Protein AF-A0A9P8BRZ4-F1 (afdb_monomer)

Solvent-accessible surface area (backbone atoms only — not comparable to full-atom values): 69762 Å² total; per-residue (Å²): 101,94,62,48,40,80,76,50,76,49,45,37,83,49,75,88,52,67,26,45,33,40,34,33,31,30,72,66,37,52,25,34,39,36,41,34,53,38,79,26,50,54,71,50,76,46,81,47,61,74,79,83,52,93,55,30,40,35,53,91,48,90,54,90,48,65,41,52,33,40,54,45,41,48,37,54,40,46,83,27,45,82,39,23,54,46,40,47,53,30,65,73,41,62,64,35,66,66,51,44,48,52,52,50,53,32,48,49,52,32,29,82,94,37,46,71,33,40,46,65,78,20,39,67,88,34,36,80,76,56,52,58,64,58,22,40,54,46,33,69,64,42,72,35,56,34,44,30,37,34,39,38,36,16,43,89,74,55,68,60,60,55,52,50,48,42,59,72,68,45,73,74,62,92,59,76,58,63,76,67,60,61,54,81,78,55,60,64,84,57,39,70,80,58,9,54,54,71,76,47,97,53,59,65,48,76,45,81,45,75,30,54,28,67,57,63,55,43,25,34,42,38,36,38,31,80,38,68,46,61,84,46,52,68,61,51,54,51,48,56,47,51,45,48,54,38,39,70,43,72,72,13,59,51,24,42,75,31,37,69,38,101,75,53,58,21,69,44,65,49,74,49,75,48,82,37,70,67,12,34,36,37,42,38,34,37,56,24,54,51,61,74,79,74,83,72,75,90,77,85,86,81,85,89,81,91,82,81,91,78,88,83,84,86,83,83,83,88,84,84,84,89,81,91,81,90,85,85,89,85,85,90,80,86,90,79,91,80,84,87,84,89,86,86,90,85,89,84,90,86,87,90,83,90,74,86,76,87,85,78,67,76,78,67,70,75,76,66,51,58,82,43,89,64,52,50,56,50,56,55,49,46,58,51,49,51,36,49,75,67,50,67,94,55,86,63,50,63,55,51,48,50,52,42,51,55,51,52,53,53,47,44,43,48,74,38,49,67,57,40,54,44,65,58,36,50,54,25,50,51,47,22,65,70,24,57,84,40,87,90,53,71,46,52,78,53,66,63,45,48,48,63,61,49,50,60,52,58,70,71,57,55,76,64,56,59,25,52,49,46,36,65,62,66,65,70,46,52,36,39,38,41,39,40,40,43,30,61,60,48,51,54,50,53,52,49,51,55,54,47,54,31,50,55,41,38,62,73,44,35,74,70,43,20,52,50,28,34,48,52,51,53,52,18,56,60,69,63,54,84,71,78,46,71,69,59,60,71,66,54,78,77,77,72,60,68,84,74,53,56,60,55,64,70,48,78,51,78,46,69,50,48,80,94,69,69,55,46,72,44,33,47,48,37,38,36,42,34,32,25,78,38,68,40,27,34,43,35,42,37,32,51,43,48,44,60,57,81,89,48,44,62,49,48,46,58,46,40,63,39,46,69,56,30,24,30,51,45,84,39,67,59,65,72,98,82,50,54,42,38,40,67,48,78,35,49,31,53,56,34,37,50,51,49,58,74,50,33,79,46,71,48,51,21,46,9,48,53,83,44,73,43,49,47,70,38,61,49,50,25,38,31,44,33,38,27,17,50,61,92,39,50,66,59,41,51,49,50,57,51,44,39,63,71,33,48,46,86,49,72,66,58,52,43,47,52,39,50,52,54,48,52,51,52,53,52,40,60,44,39,61,67,53,40,48,52,54,51,48,51,60,71,59,53,67,58,86,92,42,71,68,44,25,60,52,49,62,70,49,90,72,78,86,74,77,91,71,66,84,90,72,74,80,64,95,62,79,75,54,61,43,49,64,22,33,20,52,52,32,36,49,68,49,36,56,45,53,44,49,38,57,75,67,67,40,95,56,45,68,54,54,50,50,43,54,51,49,50,48,54,56,59,63,34,23,33,63,53,34,34,53,39,2,51,74,70,74,35,60,70,53,57,15,32,36,40,37,37,32,33,69,72,51,66,79,84,45,58,65,66,60,50,51,52,53,50,48,54,52,54,51,50,52,47,35,70,69,71,70,56,71,84,75,69,86,78,57,82,85,72,78,83,87,84,82,94,85,82,85,88,81,81,80,87,82,80,72,87,71,75,48,52,46,68,61,54,49,49,55,50,54,74,70,50,81,74,90,73,95,70,96,65,86,77,74,96,79,78,84,88,86,74,62,84,57,66,58,58,78,78,70,48,71,62,80,74,72,85,79,80,64,80,74,86,47,23,40,32,32,64,33,69,53,36,90,44,23,33,38,40,39,35,35,68,35,85,57,82,62,47,58,96,76,47,48,72,68,48,51,34,46,33,40,23,46,54,39,51,28,36,40,36,32,34,89,83,17,57,46,28,51,58,19,38,70,65,63,22,20,74,40,59,41,43,48,73,43,72,65,60,17,27,31,36,42,38,38,38,55,14,79,33,62,63,61,31,49,49,42,50,54,49,50,65,52,37,50,78,80,39,35,55,85,62,65,55,37,69,66,52,47,52,52,24,50,43,50,55,42,48,52,66,40,56,47,35,43,28,47,66,35,39,55,50,50,53,47,56,38,34,43,45,37,41,83,45,70,68,65,51,51,55,55,61,59,37,57,83,64,52,46,73,66,48,38,55,51,38,37,68,72,43,58,54,53,76,76,49,41,78,73,68,44,38,35,44,36,41,31,28,69,80,69,64,74,61,54,52,62,54,42,41,79,52,51,41,60,58,43,79,46,52,79,76,30,64,28,48,61,76,86,78,65,80,72,75,82,88,77,79,85,80,78,87,78,89,82,82,90,81,80,85,88,84,85,84,90,87,81,88,80,88,84,89,133

Foldseek 3Di:
DVQKDWPDWFFFDFLPDTWIWTWIAGNQQRFIEIETAAFFLDKDKDKDFDAFDLAQQQQPDDDDDQLLCPAAQWFQALLLAIDHVLLVVQLAPCQPQVNVQCLVQQCQFWPSLGRSNYNNSGHNVNNVVDGPVSNVVRCVQGVRSSRIYMYMYYHPDDVVVVVVVCVVVCVVPPGDRDRHACVVVPPPVCTNVPTNQNVDPDLEAEDEDAGAFQDQFFWKKKKKFFDDFLVPVLLVLLVVLLQCQQFVFCLHLCNVLAAQDLDHQFLHWDWDWANDRRIMIMIMTTGGGFDDQPPDDDDDDDDDDDDDDDDDDYDDDDDDDDDDDDDDDDDDDDDDDDDDDDDDDDDDDDDDDDDDPPDDPPVVVPRDGCPPPCNVVVSVLVSLVCCLVPNDPDQCLSVLSLVLSVLLLQVVCFVDVPVSLVVQFNSLSVCQSNCCPPPVDHRDGPPCSCVVVSSVVSSPDHSNVSSVSSCVTPNPHRMYMYIYGYDNCVLVVSVVVSVVSSVVSCVVCDNVNSVVSNVSSVVSLVVPQPPPDVVNVVPDDFQDQLLPRRFFDKDKDKDFDDDVNPDQQFLAGMEIEMATSGQKKKKKWWGFQLLPDLVLLLCLLVLQVDLQQAKFFDWDAPDDPPGFKIFTDIGGSSRSRSLCSSFFSDWAWPQEPDRDSAAHLFDSRITMTMTMGGLVRLLVRLLSSVRSLQGGADDLSSSLSVLVSVLVVLVVLQLDQVSLQVLVVLLQFADDDVQCPFFLQSVPPDDDDDDDDDPVPPPDPDAHPSNSVSRHSLASNVVSVVSNVCSVVVHPCSVVSSVSSVVVSVSRGGGLVSQQVSSVVVVGDRFGMYMYMYYHPPSVVVPNSVVSSVVSSLLSVLVSCVPVVPDPPPPPDVVDDDDDDDDDDDDDDPDDDTDIDTNVSSVVSVVVSDPDDDDDPDDPDPPPDDDDQPHRFADDAADGPFDPPPDDRQFEAEAADQSDDFKKKKKKFAAAQQDQPVPDDLLSLLLNLLLQLVQLQQAPCSHQLCCQCVSVVQAVHWGWDASNRNRMIMTIGHRGPHVLSSVVSVVVLLVCCVPPVCPHRNPPVNSSVSLSVVSVVSRVCRSRSVSVSVLVVVCSSNHHPDPVSSSVSSVSNVVHDPVSNVVSSVVIVCVQQQSDTGMHMYMYGHHPDPPVSQVSCVVSVHRHDYDYSSSSRGDPPDDPDPDDDDPDDDDDDDDDDDDDDDDDDDDDDDD

Organism: NCBI:txid64524

Structure (mmCIF, N/CA/C/O backbone):
data_AF-A0A9P8BRZ4-F1
#
_entry.id   AF-A0A9P8BRZ4-F1
#
loop_
_atom_site.group_PDB
_atom_site.id
_atom_site.type_symbol
_atom_site.label_atom_id
_atom_site.label_alt_id
_atom_site.label_comp_id
_atom_site.label_asym_id
_atom_site.label_entity_id
_atom_site.label_seq_id
_atom_site.pdbx_PDB_ins_code
_atom_site.Cartn_x
_atom_site.Cartn_y
_atom_site.Cartn_z
_atom_site.occupancy
_atom_site.B_iso_or_equiv
_atom_site.auth_seq_id
_atom_site.auth_comp_id
_atom_site.auth_asym_id
_atom_site.auth_atom_id
_atom_site.pdbx_PDB_model_num
ATOM 1 N N . MET A 1 1 ? 40.846 6.657 0.563 1.00 65.81 1 MET A N 1
ATOM 2 C CA . MET A 1 1 ? 40.465 8.094 0.605 1.00 65.81 1 MET A CA 1
ATOM 3 C C . MET A 1 1 ? 41.094 8.959 -0.492 1.00 65.81 1 MET A C 1
ATOM 5 O O . MET A 1 1 ? 40.355 9.708 -1.109 1.00 65.81 1 MET A O 1
ATOM 9 N N . ASP A 1 2 ? 42.392 8.859 -0.815 1.00 78.62 2 ASP A N 1
ATOM 10 C CA . ASP A 1 2 ? 43.048 9.766 -1.793 1.00 78.62 2 ASP A CA 1
ATOM 11 C C . ASP A 1 2 ? 42.417 9.793 -3.203 1.00 78.62 2 ASP A C 1
ATOM 13 O O . ASP A 1 2 ? 42.482 10.805 -3.905 1.00 78.62 2 ASP A O 1
ATOM 17 N N . HIS A 1 3 ? 41.753 8.705 -3.605 1.00 84.00 3 HIS A N 1
ATOM 18 C CA . HIS A 1 3 ? 41.051 8.573 -4.887 1.00 84.00 3 HIS A CA 1
ATOM 19 C C . HIS A 1 3 ? 39.671 9.246 -4.929 1.00 84.00 3 HIS A C 1
ATOM 21 O O . HIS A 1 3 ? 39.095 9.377 -6.008 1.00 84.00 3 HIS A O 1
ATOM 27 N N . PHE A 1 4 ? 39.147 9.693 -3.787 1.00 89.94 4 PHE A N 1
ATOM 28 C CA . PHE A 1 4 ? 37.815 10.275 -3.657 1.00 89.94 4 PHE A CA 1
ATOM 29 C C . PHE A 1 4 ? 37.911 11.727 -3.165 1.00 89.94 4 PHE A C 1
ATOM 31 O O . PHE A 1 4 ? 38.848 12.122 -2.466 1.00 89.94 4 PHE A O 1
ATOM 38 N N . LEU A 1 5 ? 36.965 12.553 -3.596 1.00 92.31 5 LEU A N 1
ATOM 39 C CA . LEU A 1 5 ? 36.803 13.944 -3.191 1.00 92.31 5 LEU A CA 1
ATOM 40 C C . LEU A 1 5 ? 35.435 14.086 -2.530 1.00 92.31 5 LEU A C 1
ATOM 42 O O . LEU A 1 5 ? 34.438 13.765 -3.163 1.00 92.31 5 LEU A O 1
ATOM 46 N N . LEU A 1 6 ? 35.390 14.581 -1.297 1.00 92.38 6 LEU A N 1
ATOM 47 C CA . LEU A 1 6 ? 34.142 15.021 -0.678 1.00 92.38 6 LEU A CA 1
ATOM 48 C C . LEU A 1 6 ? 33.661 16.294 -1.400 1.00 92.38 6 LEU A C 1
ATOM 50 O O . LEU A 1 6 ? 34.375 17.298 -1.391 1.00 92.38 6 LEU A O 1
ATOM 54 N N . GLU A 1 7 ? 32.512 16.228 -2.075 1.00 88.81 7 GLU A N 1
ATOM 55 C CA . GLU A 1 7 ? 31.910 17.348 -2.817 1.00 88.81 7 GLU A CA 1
ATOM 56 C C . GLU A 1 7 ? 30.991 18.190 -1.927 1.00 88.81 7 GLU A C 1
ATOM 58 O O . GLU A 1 7 ? 31.054 19.419 -1.974 1.00 88.81 7 GLU A O 1
ATOM 63 N N . SER A 1 8 ? 30.160 17.543 -1.105 1.00 88.88 8 SER A N 1
ATOM 64 C CA . SER A 1 8 ? 29.234 18.218 -0.195 1.00 88.88 8 SER A CA 1
ATOM 65 C C . SER A 1 8 ? 28.902 17.367 1.028 1.00 88.88 8 SER A C 1
ATOM 67 O O . SER A 1 8 ? 28.946 16.136 0.991 1.00 88.88 8 SER A O 1
ATOM 69 N N . GLU A 1 9 ? 28.536 18.054 2.108 1.00 90.50 9 GLU A N 1
ATOM 70 C CA . GLU A 1 9 ? 27.882 17.477 3.278 1.00 90.50 9 GLU A CA 1
ATOM 71 C C . GLU A 1 9 ? 26.636 18.307 3.571 1.00 90.50 9 GLU A C 1
ATOM 73 O O . GLU A 1 9 ? 26.709 19.533 3.695 1.00 90.50 9 GLU A O 1
ATOM 78 N N . VAL A 1 10 ? 25.492 17.640 3.656 1.00 89.50 10 VAL A N 1
ATOM 79 C CA . VAL A 1 10 ? 24.223 18.243 4.066 1.00 89.50 10 VAL A CA 1
ATOM 80 C C . VAL A 1 10 ? 23.585 17.373 5.140 1.00 89.50 10 VAL A C 1
ATOM 82 O O . VAL A 1 10 ? 24.102 16.319 5.513 1.00 89.50 10 VAL A O 1
ATOM 85 N N . SER A 1 11 ? 22.462 17.812 5.690 1.00 86.56 11 SER A N 1
ATOM 86 C CA . SER A 1 11 ? 21.693 16.988 6.615 1.00 86.56 11 SER A CA 1
ATOM 87 C C . SER A 1 11 ? 20.232 17.027 6.228 1.00 86.56 11 SER A C 1
ATOM 89 O O . SER A 1 11 ? 19.652 18.101 6.092 1.00 86.56 11 SER A O 1
ATOM 91 N N . LEU A 1 12 ? 19.656 15.847 6.040 1.00 83.88 12 LEU A N 1
ATOM 92 C CA . LEU A 1 12 ? 18.218 15.690 5.944 1.00 83.88 12 LEU A CA 1
ATOM 93 C C . LEU A 1 12 ? 17.614 15.749 7.353 1.00 83.88 12 LEU A C 1
ATOM 95 O O . LEU A 1 12 ? 18.320 15.566 8.350 1.00 83.88 12 LEU A O 1
ATOM 99 N N . PRO A 1 13 ? 16.313 16.010 7.478 1.00 79.19 13 PRO A N 1
ATOM 100 C CA . PRO A 1 13 ? 15.660 15.951 8.774 1.00 79.19 13 PRO A CA 1
ATOM 101 C C . PRO A 1 13 ? 15.626 14.532 9.363 1.00 79.19 13 PRO A C 1
ATOM 103 O O . PRO A 1 13 ? 15.656 13.547 8.629 1.00 79.19 13 PRO A O 1
ATOM 106 N N . GLY A 1 14 ? 15.545 14.428 10.692 1.00 72.44 14 GLY A N 1
ATOM 107 C CA . GLY A 1 14 ? 15.430 13.152 11.405 1.00 72.44 14 GLY A CA 1
ATOM 108 C C . GLY A 1 14 ? 14.768 13.304 12.788 1.00 72.44 14 GLY A C 1
ATOM 109 O O . GLY A 1 14 ? 14.652 14.434 13.273 1.00 72.44 14 GLY A O 1
ATOM 110 N N . PRO A 1 15 ? 14.308 12.195 13.410 1.00 64.81 15 PRO A N 1
ATOM 111 C CA . PRO A 1 15 ? 13.431 12.193 14.598 1.00 64.81 15 PRO A CA 1
ATOM 112 C C . PRO A 1 15 ? 14.058 12.780 15.847 1.00 64.81 15 PRO A C 1
ATOM 114 O O . PRO A 1 15 ? 13.430 13.541 16.580 1.00 64.81 15 PRO A O 1
ATOM 117 N N . SER A 1 16 ? 15.317 12.442 16.084 1.00 65.69 16 SER A N 1
ATOM 118 C CA . SER A 1 16 ? 16.066 12.900 17.252 1.00 65.69 16 SER A CA 1
ATOM 119 C C . SER A 1 16 ? 17.311 13.698 16.867 1.00 65.69 16 SER A C 1
ATOM 121 O O . SER A 1 16 ? 17.718 14.587 17.614 1.00 65.69 16 SER A O 1
ATOM 123 N N . LEU A 1 17 ? 17.893 13.436 15.693 1.00 75.31 17 LEU A N 1
ATOM 124 C CA . LEU A 1 17 ? 19.031 14.165 15.134 1.00 75.31 17 LEU A CA 1
ATOM 125 C C . LEU A 1 17 ? 18.851 14.333 13.618 1.00 75.31 17 LEU A C 1
ATOM 127 O O . LEU A 1 17 ? 18.239 13.465 12.996 1.00 75.31 17 LEU A O 1
ATOM 131 N N . PRO A 1 18 ? 19.398 15.405 13.012 1.00 83.00 18 PRO A N 1
ATOM 132 C CA . PRO A 1 18 ? 19.498 15.505 11.560 1.00 83.00 18 PRO A CA 1
ATOM 133 C C . PRO A 1 18 ? 20.245 14.297 10.989 1.00 83.00 18 PRO A C 1
ATOM 135 O O . PRO A 1 18 ? 21.253 13.881 11.557 1.00 83.00 18 PRO A O 1
ATOM 138 N N . THR A 1 19 ? 19.761 13.774 9.867 1.00 86.81 19 THR A N 1
ATOM 139 C CA . THR A 1 19 ? 20.302 12.630 9.126 1.00 86.81 19 THR A CA 1
ATOM 140 C C . THR A 1 19 ? 21.436 13.107 8.211 1.00 86.81 19 THR A C 1
ATOM 142 O O . THR A 1 19 ? 21.164 13.778 7.211 1.00 86.81 19 THR A O 1
ATOM 145 N N . PRO A 1 20 ? 22.713 12.808 8.511 1.00 89.88 20 PRO A N 1
ATOM 146 C CA . PRO A 1 20 ? 23.838 13.265 7.699 1.00 89.88 20 PRO A CA 1
ATOM 147 C C . PRO A 1 20 ? 23.829 12.651 6.297 1.00 89.88 20 PRO A C 1
ATOM 149 O O . PRO A 1 20 ? 23.611 11.446 6.145 1.00 89.88 20 PRO A O 1
ATOM 152 N N . VAL A 1 21 ? 24.135 13.477 5.293 1.00 91.50 21 VAL A N 1
ATOM 153 C CA . VAL A 1 21 ? 24.346 13.068 3.902 1.00 91.50 21 VAL A CA 1
ATOM 154 C C . VAL A 1 21 ? 25.702 13.572 3.426 1.00 91.50 21 VAL A C 1
ATOM 156 O O . VAL A 1 21 ? 25.951 14.776 3.444 1.00 91.50 21 VAL A O 1
ATOM 159 N N . ALA A 1 22 ? 26.561 12.666 2.965 1.00 93.00 22 ALA A N 1
ATOM 160 C CA . ALA A 1 22 ? 27.884 12.997 2.439 1.00 93.00 22 ALA A CA 1
ATOM 161 C C . ALA A 1 22 ? 28.029 12.527 0.988 1.00 93.00 22 ALA A C 1
ATOM 163 O O . ALA A 1 22 ? 27.818 11.352 0.684 1.00 93.00 22 ALA A O 1
ATOM 164 N N . VAL A 1 23 ? 28.412 13.439 0.094 1.00 93.31 23 VAL A N 1
ATOM 165 C CA . VAL A 1 23 ? 28.577 13.166 -1.339 1.00 93.31 23 VAL A CA 1
ATOM 166 C C . VAL A 1 23 ? 30.058 13.118 -1.680 1.00 93.31 23 VAL A C 1
ATOM 168 O O . VAL A 1 23 ? 30.782 14.099 -1.518 1.00 93.31 23 VAL A O 1
ATOM 171 N N . TYR A 1 24 ? 30.512 11.983 -2.198 1.00 93.62 24 TYR A N 1
ATOM 172 C CA . TYR A 1 24 ? 31.879 11.771 -2.652 1.00 93.62 24 TYR A CA 1
ATOM 173 C C . TYR A 1 24 ? 31.921 11.537 -4.156 1.00 93.62 24 TYR A C 1
ATOM 175 O O . TYR A 1 24 ? 31.131 10.772 -4.702 1.00 93.62 24 TYR A O 1
ATOM 183 N N . LYS A 1 25 ? 32.921 12.114 -4.815 1.00 91.81 25 LYS A N 1
ATOM 184 C CA . LYS A 1 25 ? 33.229 11.897 -6.226 1.00 91.81 25 LYS A CA 1
ATOM 185 C C . LYS A 1 25 ? 34.560 11.188 -6.387 1.00 91.81 25 LYS A C 1
ATOM 187 O O . LYS A 1 25 ? 35.585 11.621 -5.856 1.00 91.81 25 LYS A O 1
ATOM 192 N N . HIS A 1 26 ? 34.570 10.116 -7.164 1.00 90.75 26 HIS A N 1
ATOM 193 C CA . HIS A 1 26 ? 35.799 9.448 -7.557 1.00 90.75 26 HIS A CA 1
ATOM 194 C C . HIS A 1 26 ? 36.576 10.313 -8.559 1.00 90.75 26 HIS A C 1
ATOM 196 O O . HIS A 1 26 ? 36.049 10.727 -9.591 1.00 90.75 26 HIS A O 1
ATOM 202 N N . ARG A 1 27 ? 37.855 10.582 -8.281 1.00 88.06 27 ARG A N 1
ATOM 203 C CA . ARG A 1 27 ? 38.659 11.562 -9.033 1.00 88.06 27 ARG A CA 1
ATOM 204 C C . ARG A 1 27 ? 38.904 11.180 -10.490 1.00 88.06 27 ARG A C 1
ATOM 206 O O . ARG A 1 27 ? 39.008 12.069 -11.325 1.00 88.06 27 ARG A O 1
ATOM 213 N N . ALA A 1 28 ? 39.047 9.887 -10.785 1.00 85.88 28 ALA A N 1
ATOM 214 C CA . ALA A 1 28 ? 39.414 9.426 -12.126 1.00 85.88 28 ALA A CA 1
ATOM 215 C C . ALA A 1 28 ? 38.198 9.167 -13.024 1.00 85.88 28 ALA A C 1
ATOM 217 O O . ALA A 1 28 ? 38.240 9.472 -14.210 1.00 85.88 28 ALA A O 1
ATOM 218 N N . THR A 1 29 ? 37.122 8.609 -12.464 1.00 87.25 29 THR A N 1
ATOM 219 C CA . THR A 1 29 ? 35.930 8.213 -13.235 1.00 87.25 29 THR A CA 1
ATOM 220 C C . THR A 1 29 ? 34.773 9.190 -13.091 1.00 87.25 29 THR A C 1
ATOM 222 O O . THR A 1 29 ? 33.777 9.025 -13.774 1.00 87.25 29 THR A O 1
ATOM 225 N N . SER A 1 30 ? 34.861 10.183 -12.200 1.00 88.12 30 SER A N 1
ATOM 226 C CA . SER A 1 30 ? 33.757 11.089 -11.842 1.00 88.12 30 SER A CA 1
ATOM 227 C C . SER A 1 30 ? 32.503 10.418 -11.260 1.00 88.12 30 SER A C 1
ATOM 229 O O . SER A 1 30 ? 31.521 11.113 -11.024 1.00 88.12 30 SER A O 1
ATOM 231 N N . MET A 1 31 ? 32.545 9.113 -10.977 1.00 90.19 31 MET A N 1
ATOM 232 C CA . MET A 1 31 ? 31.457 8.368 -10.335 1.00 90.19 31 MET A CA 1
ATOM 233 C C . MET A 1 31 ? 31.173 8.898 -8.930 1.00 90.19 31 MET A C 1
ATOM 235 O O . MET A 1 31 ? 32.116 9.220 -8.198 1.00 90.19 31 MET A O 1
ATOM 239 N N . ARG A 1 32 ? 29.895 8.966 -8.546 1.00 92.06 32 ARG A N 1
ATOM 240 C CA . ARG A 1 32 ? 29.471 9.538 -7.262 1.00 92.06 32 ARG A CA 1
ATOM 241 C C . ARG A 1 32 ? 28.953 8.494 -6.286 1.00 92.06 32 ARG A C 1
ATOM 243 O O . ARG A 1 32 ? 28.316 7.520 -6.674 1.00 92.06 32 ARG A O 1
ATOM 250 N N . PHE A 1 33 ? 29.214 8.743 -5.010 1.00 94.00 33 PHE A N 1
ATOM 251 C CA . PHE A 1 33 ? 28.746 7.960 -3.875 1.00 94.00 33 PHE A CA 1
ATOM 252 C C . PHE A 1 33 ? 28.093 8.905 -2.872 1.00 94.00 33 PHE A C 1
ATOM 254 O O . PHE A 1 33 ? 28.730 9.856 -2.426 1.00 94.00 33 PHE A O 1
ATOM 261 N N . VAL A 1 34 ? 26.840 8.651 -2.524 1.00 94.50 34 VAL A N 1
ATOM 262 C CA . VAL A 1 34 ? 26.075 9.424 -1.545 1.00 94.50 34 VAL A CA 1
ATOM 263 C C . VAL A 1 34 ? 25.851 8.534 -0.333 1.00 94.50 34 VAL A C 1
ATOM 265 O O . VAL A 1 34 ? 25.207 7.501 -0.453 1.00 94.50 34 VAL A O 1
ATOM 268 N N . PHE A 1 35 ? 26.388 8.906 0.823 1.00 94.50 35 PHE A N 1
ATOM 269 C CA . PHE A 1 35 ? 26.202 8.164 2.069 1.00 94.50 35 PHE A CA 1
ATOM 270 C C . PHE A 1 35 ? 25.146 8.847 2.923 1.00 94.50 35 PHE A C 1
ATOM 272 O O . PHE A 1 35 ? 25.291 10.033 3.210 1.00 94.50 35 PHE A O 1
ATOM 279 N N . VAL A 1 36 ? 24.124 8.103 3.342 1.00 93.25 36 VAL A N 1
ATOM 280 C CA . VAL A 1 36 ? 23.025 8.582 4.191 1.00 93.25 36 VAL A CA 1
ATOM 281 C C . VAL A 1 36 ? 23.010 7.777 5.489 1.00 93.25 36 VAL A C 1
ATOM 283 O O . VAL A 1 36 ? 22.854 6.558 5.471 1.00 93.25 36 VAL A O 1
ATOM 286 N N . SER A 1 37 ? 23.185 8.438 6.630 1.00 90.50 37 SER A N 1
ATOM 287 C CA . SER A 1 37 ? 23.277 7.747 7.925 1.00 90.50 37 SER A CA 1
ATOM 288 C C . SER A 1 37 ? 21.896 7.551 8.560 1.00 90.50 37 SER A C 1
ATOM 290 O O . SER A 1 37 ? 21.427 8.420 9.294 1.00 90.50 37 SER A O 1
ATOM 292 N N . ILE A 1 38 ? 21.272 6.398 8.308 1.00 89.50 38 ILE A N 1
ATOM 293 C CA . ILE A 1 38 ? 19.928 6.038 8.790 1.00 89.50 38 ILE A CA 1
ATOM 294 C C . ILE A 1 38 ? 20.039 5.032 9.945 1.00 89.50 38 ILE A C 1
ATOM 296 O O . ILE A 1 38 ? 20.578 3.951 9.730 1.00 89.50 38 ILE A O 1
ATOM 300 N N . PRO A 1 39 ? 19.542 5.338 11.158 1.00 84.38 39 PRO A N 1
ATOM 301 C CA . PRO A 1 39 ? 19.591 4.401 12.280 1.00 84.38 39 PRO A CA 1
ATOM 302 C C . PRO A 1 39 ? 18.764 3.135 12.034 1.00 84.38 39 PRO A C 1
ATOM 304 O O . PRO A 1 39 ? 17.638 3.222 11.550 1.00 84.38 39 PRO A O 1
ATOM 307 N N . GLY A 1 40 ? 19.265 1.978 12.475 1.00 85.19 40 GLY A N 1
ATOM 308 C CA . GLY A 1 40 ? 18.511 0.722 12.456 1.00 85.19 40 GLY A CA 1
ATOM 309 C C . GLY A 1 40 ? 19.245 -0.459 11.806 1.00 85.19 40 GLY A C 1
ATOM 310 O O . GLY A 1 40 ? 20.421 -0.364 11.459 1.00 85.19 40 GLY A O 1
ATOM 311 N N . PRO A 1 41 ? 18.560 -1.608 11.669 1.00 84.75 41 PRO A N 1
ATOM 312 C CA . PRO A 1 41 ? 19.133 -2.840 11.124 1.00 84.75 41 PRO A CA 1
ATOM 313 C C . PRO A 1 41 ? 19.368 -2.807 9.610 1.00 84.75 41 PRO A C 1
ATOM 315 O O . PRO A 1 41 ? 20.050 -3.687 9.081 1.00 84.75 41 PRO A O 1
ATOM 318 N N . GLN A 1 42 ? 18.732 -1.875 8.900 1.00 87.94 42 GLN A N 1
ATOM 319 C CA . GLN A 1 42 ? 18.679 -1.866 7.447 1.00 87.94 42 GLN A CA 1
ATOM 320 C C . GLN A 1 42 ? 19.857 -1.097 6.852 1.00 87.94 42 GLN A C 1
ATOM 322 O O . GLN A 1 42 ? 20.238 -0.023 7.312 1.00 87.94 42 GLN A O 1
ATOM 327 N N . ALA A 1 43 ? 20.419 -1.662 5.789 1.00 88.75 43 ALA A N 1
ATOM 328 C CA . ALA A 1 43 ? 21.333 -0.969 4.905 1.00 88.75 43 ALA A CA 1
ATOM 329 C C . ALA A 1 43 ? 20.882 -1.204 3.462 1.00 88.75 43 ALA A C 1
ATOM 331 O O . ALA A 1 43 ? 20.563 -2.333 3.086 1.00 88.75 43 ALA A O 1
ATOM 332 N N . THR A 1 44 ? 20.853 -0.146 2.661 1.00 91.50 44 THR A N 1
ATOM 333 C CA . THR A 1 44 ? 20.482 -0.179 1.247 1.00 91.50 44 THR A CA 1
ATOM 334 C C . THR A 1 44 ? 21.601 0.416 0.403 1.00 91.50 44 THR A C 1
ATOM 336 O O . THR A 1 44 ? 22.335 1.305 0.839 1.00 91.50 44 THR A O 1
ATOM 339 N N . ALA A 1 45 ? 21.749 -0.100 -0.814 1.00 92.50 45 ALA A N 1
ATOM 340 C CA . ALA A 1 45 ? 22.611 0.470 -1.834 1.00 92.50 45 ALA A CA 1
ATOM 341 C C . ALA A 1 45 ? 21.813 0.560 -3.136 1.00 92.50 45 ALA A C 1
ATOM 343 O O . ALA A 1 45 ? 21.416 -0.464 -3.688 1.00 92.50 45 ALA A O 1
ATOM 344 N N . THR A 1 46 ? 21.593 1.777 -3.620 1.00 94.00 46 THR A N 1
ATOM 345 C CA . THR A 1 46 ? 20.805 2.059 -4.821 1.00 94.00 46 THR A CA 1
ATOM 346 C C . THR A 1 46 ? 21.718 2.653 -5.882 1.00 94.00 46 THR A C 1
ATOM 348 O O . THR A 1 46 ? 22.350 3.686 -5.657 1.00 94.00 46 THR A O 1
ATOM 351 N N . ILE A 1 47 ? 21.806 2.000 -7.042 1.00 92.62 47 ILE A N 1
ATOM 352 C CA . ILE A 1 47 ? 22.561 2.501 -8.194 1.00 92.62 47 ILE A CA 1
ATOM 353 C C . ILE A 1 47 ? 21.596 3.270 -9.090 1.00 92.62 47 ILE A C 1
ATOM 355 O O . ILE A 1 47 ? 20.650 2.701 -9.624 1.00 92.62 47 ILE A O 1
ATOM 359 N N . ILE A 1 48 ? 21.850 4.562 -9.260 1.00 93.50 48 ILE A N 1
ATOM 360 C CA . ILE A 1 48 ? 21.027 5.465 -10.059 1.00 93.50 48 ILE A CA 1
ATOM 361 C C . ILE A 1 48 ? 21.806 5.831 -11.318 1.00 93.50 48 ILE A C 1
ATOM 363 O O . ILE A 1 48 ? 22.922 6.358 -11.242 1.00 93.50 48 ILE A O 1
ATOM 367 N N . VAL A 1 49 ? 21.201 5.551 -12.472 1.00 92.44 49 VAL A N 1
ATOM 368 C CA . VAL A 1 49 ? 21.754 5.842 -13.799 1.00 92.44 49 VAL A CA 1
ATOM 369 C C . VAL A 1 49 ? 20.719 6.645 -14.585 1.00 92.44 49 VAL A C 1
ATOM 371 O O . VAL A 1 49 ? 19.668 6.105 -14.923 1.00 92.44 49 VAL A O 1
ATOM 374 N N . PRO A 1 50 ? 20.973 7.928 -14.882 1.00 90.88 50 PRO A N 1
ATOM 375 C CA . PRO A 1 50 ? 20.136 8.703 -15.785 1.00 90.88 50 PRO A CA 1
ATOM 376 C C . PRO A 1 50 ? 20.228 8.136 -17.205 1.00 90.88 50 PRO A C 1
ATOM 378 O O . PRO A 1 50 ? 21.316 8.028 -17.776 1.00 90.88 50 PRO A O 1
ATOM 381 N N . THR A 1 51 ? 19.087 7.783 -17.786 1.00 91.44 51 THR A N 1
ATOM 382 C CA . THR A 1 51 ? 18.993 7.181 -19.118 1.00 91.44 51 THR A CA 1
ATOM 383 C C . THR A 1 51 ? 17.984 7.935 -19.987 1.00 91.44 51 THR A C 1
ATOM 385 O O . THR A 1 51 ? 17.103 8.632 -19.483 1.00 91.44 51 THR A O 1
ATOM 388 N N . VAL A 1 52 ? 18.140 7.840 -21.310 1.00 90.75 52 VAL A N 1
ATOM 389 C CA . VAL A 1 52 ? 17.252 8.474 -22.300 1.00 90.75 52 VAL A CA 1
ATOM 390 C C . VAL A 1 52 ? 16.768 7.405 -23.269 1.00 90.75 52 VAL A C 1
ATOM 392 O O . VAL A 1 52 ? 17.572 6.607 -23.755 1.00 90.75 52 VAL A O 1
ATOM 395 N N . VAL A 1 53 ? 15.477 7.397 -23.592 1.00 91.00 53 VAL A N 1
ATOM 396 C CA . VAL A 1 53 ? 14.897 6.533 -24.629 1.00 91.00 53 VAL A CA 1
ATOM 397 C C . VAL A 1 53 ? 14.445 7.360 -25.834 1.00 91.00 53 VAL A C 1
ATOM 399 O O . VAL A 1 53 ? 14.019 8.505 -25.698 1.00 91.00 53 VAL A O 1
ATOM 402 N N . LYS A 1 54 ? 14.586 6.788 -27.036 1.00 91.50 54 LYS A N 1
ATOM 403 C CA . LYS A 1 54 ? 14.226 7.427 -28.321 1.00 91.50 54 LYS A CA 1
ATOM 404 C C . LYS A 1 54 ? 13.125 6.670 -29.071 1.00 91.50 54 LYS A C 1
ATOM 406 O O . LYS A 1 54 ? 12.739 7.069 -30.161 1.00 91.50 54 LYS A O 1
ATOM 411 N N . ASP A 1 55 ? 12.669 5.562 -28.502 1.00 92.62 55 ASP A N 1
ATOM 412 C CA . ASP A 1 55 ? 11.604 4.708 -29.006 1.00 92.62 55 ASP A CA 1
ATOM 413 C C . ASP A 1 55 ? 11.014 3.899 -27.837 1.00 92.62 55 ASP A C 1
ATOM 415 O O . ASP A 1 55 ? 11.453 4.026 -26.692 1.00 92.62 55 ASP A O 1
ATOM 419 N N . SER A 1 56 ? 9.996 3.084 -28.117 1.00 94.44 56 SER A N 1
ATOM 420 C CA . SER A 1 56 ? 9.334 2.229 -27.125 1.00 94.44 56 SER A CA 1
ATOM 421 C C . SER A 1 56 ? 9.721 0.756 -27.268 1.00 94.44 56 SER A C 1
ATOM 423 O O . SER A 1 56 ? 8.862 -0.107 -27.122 1.00 94.44 56 SER A O 1
ATOM 425 N N . ARG A 1 57 ? 10.985 0.444 -27.588 1.00 93.06 57 ARG A N 1
ATOM 426 C CA . ARG A 1 57 ? 11.468 -0.950 -27.659 1.00 93.06 57 ARG A CA 1
ATOM 427 C C . ARG A 1 57 ? 11.770 -1.578 -26.295 1.00 93.06 57 ARG A C 1
ATOM 429 O O . ARG A 1 57 ? 11.875 -2.796 -26.227 1.00 93.06 57 ARG A O 1
ATOM 436 N N . GLY A 1 58 ? 11.891 -0.770 -25.239 1.00 89.00 58 GLY A N 1
ATOM 437 C CA . GLY A 1 58 ? 12.257 -1.249 -23.902 1.00 89.00 58 GLY A CA 1
ATOM 438 C C . GLY A 1 58 ? 13.753 -1.546 -23.769 1.00 89.00 58 GLY A C 1
ATOM 439 O O . GLY A 1 58 ? 14.138 -2.640 -23.404 1.00 89.00 58 GLY A O 1
ATOM 440 N N . LEU A 1 59 ? 14.620 -0.596 -24.129 1.00 88.94 59 LEU A N 1
ATOM 441 C CA . LEU A 1 59 ? 16.084 -0.773 -24.126 1.00 88.94 59 LEU A CA 1
ATOM 442 C C . LEU A 1 59 ? 16.796 -0.773 -22.753 1.00 88.94 59 LEU A C 1
ATOM 444 O O . LEU A 1 59 ? 17.898 -1.325 -22.704 1.00 88.94 59 LEU A O 1
ATOM 448 N N . PRO A 1 60 ? 16.273 -0.150 -21.669 1.00 85.69 60 PRO A N 1
ATOM 449 C CA . PRO A 1 60 ? 16.956 -0.097 -20.370 1.00 85.69 60 PRO A CA 1
ATOM 450 C C . PRO A 1 60 ? 17.083 -1.461 -19.662 1.00 85.69 60 PRO A C 1
ATOM 452 O O . PRO A 1 60 ? 16.419 -1.736 -18.666 1.00 85.69 60 PRO A O 1
ATOM 455 N N . HIS A 1 61 ? 17.988 -2.305 -20.151 1.00 82.62 61 HIS A N 1
ATOM 456 C CA . HIS A 1 61 ? 18.360 -3.586 -19.561 1.00 82.62 61 HIS A CA 1
ATOM 457 C C . HIS A 1 61 ? 19.886 -3.734 -19.506 1.00 82.62 61 HIS A C 1
ATOM 459 O O . HIS A 1 61 ? 20.620 -3.096 -20.259 1.00 82.62 61 HIS A O 1
ATOM 465 N N . THR A 1 62 ? 20.379 -4.599 -18.619 1.00 79.19 62 THR A N 1
ATOM 466 C CA . THR A 1 62 ? 21.818 -4.828 -18.390 1.00 79.19 62 THR A CA 1
ATOM 467 C C . THR A 1 62 ? 22.239 -6.245 -18.800 1.00 79.19 62 THR A C 1
ATOM 469 O O . THR A 1 62 ? 22.962 -6.916 -18.068 1.00 79.19 62 THR A O 1
ATOM 472 N N . LEU A 1 63 ? 21.722 -6.738 -19.931 1.00 83.56 63 LEU A N 1
ATOM 473 C CA . LEU A 1 63 ? 21.953 -8.108 -20.410 1.00 83.56 63 LEU A CA 1
ATOM 474 C C . LEU A 1 63 ? 23.217 -8.180 -21.279 1.00 83.56 63 LEU A C 1
ATOM 476 O O . LEU A 1 63 ? 23.416 -7.349 -22.164 1.00 83.56 63 LEU A O 1
ATOM 480 N N . GLU A 1 64 ? 24.047 -9.200 -21.065 1.00 80.94 64 GLU A N 1
ATOM 481 C CA . GLU A 1 64 ? 25.336 -9.378 -21.750 1.00 80.94 64 GLU A CA 1
ATOM 482 C C . GLU A 1 64 ? 25.307 -10.456 -22.836 1.00 80.94 64 GLU A C 1
ATOM 484 O O . GLU A 1 64 ? 26.045 -10.367 -23.823 1.00 80.94 64 GLU A O 1
ATOM 489 N N . HIS A 1 65 ? 24.487 -11.490 -22.650 1.00 85.25 65 HIS A N 1
ATOM 490 C CA . HIS A 1 65 ? 24.473 -12.665 -23.515 1.00 85.25 65 HIS A CA 1
ATOM 491 C C . HIS A 1 65 ? 23.115 -12.887 -24.184 1.00 85.25 65 HIS A C 1
ATOM 493 O O . HIS A 1 65 ? 22.069 -12.439 -23.711 1.00 85.25 65 HIS A O 1
ATOM 499 N N . TYR A 1 66 ? 23.134 -13.574 -25.328 1.00 88.62 66 TYR A N 1
ATOM 500 C CA . TYR A 1 66 ? 21.931 -13.801 -26.129 1.00 88.62 66 TYR A CA 1
ATOM 501 C C . TYR A 1 66 ? 20.921 -14.714 -25.421 1.00 88.62 66 TYR A C 1
ATOM 503 O O . TYR A 1 66 ? 19.722 -14.478 -25.500 1.00 88.62 66 TYR A O 1
ATOM 511 N N . ASP A 1 67 ? 21.393 -15.715 -24.687 1.00 86.62 67 ASP A N 1
ATOM 512 C CA . ASP A 1 67 ? 20.576 -16.570 -23.827 1.00 86.62 67 ASP A CA 1
ATOM 513 C C . ASP A 1 67 ? 19.800 -15.757 -22.784 1.00 86.62 67 ASP A C 1
ATOM 515 O O . ASP A 1 67 ? 18.600 -15.972 -22.622 1.00 86.62 67 ASP A O 1
ATOM 519 N N . GLN A 1 68 ? 20.421 -14.761 -22.145 1.00 87.25 68 GLN A N 1
ATOM 520 C CA . GLN A 1 68 ? 19.733 -13.845 -21.221 1.00 87.25 68 GLN A CA 1
ATOM 521 C C . GLN A 1 68 ? 18.632 -13.044 -21.923 1.00 87.25 68 GLN A C 1
ATOM 523 O O . GLN A 1 68 ? 17.534 -12.898 -21.395 1.00 87.25 68 GLN A O 1
ATOM 528 N N . TYR A 1 69 ? 18.890 -12.559 -23.142 1.00 90.12 69 TYR A N 1
ATOM 529 C CA . TYR A 1 69 ? 17.868 -11.878 -23.944 1.00 90.12 69 TYR A CA 1
ATOM 530 C C . TYR A 1 69 ? 16.669 -12.792 -24.236 1.00 90.12 69 TYR A C 1
ATOM 532 O O . TYR A 1 69 ? 15.525 -12.353 -24.119 1.00 90.12 69 TYR A O 1
ATOM 540 N N . VAL A 1 70 ? 16.924 -14.056 -24.592 1.00 87.88 70 VAL A N 1
ATOM 541 C CA . VAL A 1 70 ? 15.872 -15.029 -24.916 1.00 87.88 70 VAL A CA 1
ATOM 542 C C . VAL A 1 70 ? 14.935 -15.226 -23.723 1.00 87.88 70 VAL A C 1
ATOM 544 O O . VAL A 1 70 ? 13.723 -15.191 -23.913 1.00 87.88 70 VAL A O 1
ATOM 547 N N . THR A 1 71 ? 15.444 -15.397 -22.499 1.00 83.00 71 THR A N 1
ATOM 548 C CA . THR A 1 71 ? 14.569 -15.614 -21.331 1.00 83.00 71 THR A CA 1
ATOM 549 C C . THR A 1 71 ? 13.943 -14.322 -20.809 1.00 83.00 71 THR A C 1
ATOM 551 O O . THR A 1 71 ? 12.738 -14.291 -20.558 1.00 83.00 71 THR A O 1
ATOM 554 N N . GLU A 1 72 ? 14.726 -13.251 -20.679 1.00 84.19 72 GLU A N 1
ATOM 555 C CA . GLU A 1 72 ? 14.282 -12.028 -20.003 1.00 84.19 72 GLU A CA 1
ATOM 556 C C . GLU A 1 72 ? 13.454 -11.117 -20.904 1.00 84.19 72 GLU A C 1
ATOM 558 O O . GLU A 1 72 ? 12.446 -10.571 -20.468 1.00 84.19 72 GLU A O 1
ATOM 563 N N . VAL A 1 73 ? 13.833 -10.949 -22.169 1.00 88.38 73 VAL A N 1
ATOM 564 C CA . VAL A 1 73 ? 13.227 -9.922 -23.024 1.00 88.38 73 VAL A CA 1
ATOM 565 C C . VAL A 1 73 ? 12.132 -10.517 -23.887 1.00 88.38 73 VAL A C 1
ATOM 567 O O . VAL A 1 73 ? 10.956 -10.183 -23.725 1.00 88.38 73 VAL A O 1
ATOM 570 N N . TYR A 1 74 ? 12.528 -11.368 -24.835 1.00 91.81 74 TYR A N 1
ATOM 571 C CA . TYR A 1 74 ? 11.635 -11.821 -25.888 1.00 91.81 74 TYR A CA 1
ATOM 572 C C . TYR A 1 74 ? 12.135 -13.084 -26.590 1.00 91.81 74 TYR A C 1
ATOM 574 O O . TYR A 1 74 ? 13.283 -13.173 -27.028 1.00 91.81 74 TYR A O 1
ATOM 582 N N . HIS A 1 75 ? 11.222 -14.027 -26.796 1.00 90.31 75 HIS A N 1
ATOM 583 C CA . HIS A 1 75 ? 11.398 -15.175 -27.672 1.00 90.31 75 HIS A CA 1
ATOM 584 C C . HIS A 1 75 ? 10.065 -15.649 -28.255 1.00 90.31 75 HIS A C 1
ATOM 586 O O . HIS A 1 75 ? 8.982 -15.288 -27.792 1.00 90.31 75 HIS A O 1
ATOM 592 N N . VAL A 1 76 ? 10.154 -16.498 -29.278 1.00 91.06 76 VAL A N 1
ATOM 593 C CA . VAL A 1 76 ? 9.041 -17.336 -29.726 1.00 91.06 76 VAL A CA 1
ATOM 594 C C . VAL A 1 76 ? 9.345 -18.757 -29.270 1.00 91.06 76 VAL A C 1
ATOM 596 O O . VAL A 1 76 ? 10.453 -19.233 -29.492 1.00 91.06 76 VAL A O 1
ATOM 599 N N . ASP A 1 77 ? 8.409 -19.424 -28.601 1.00 85.88 77 ASP A N 1
ATOM 600 C CA . ASP A 1 77 ? 8.618 -20.788 -28.109 1.00 85.88 77 ASP A CA 1
ATOM 601 C C . ASP A 1 77 ? 8.437 -21.855 -29.209 1.00 85.88 77 ASP A C 1
ATOM 603 O O . ASP A 1 77 ? 8.110 -21.570 -30.366 1.00 85.88 77 ASP A O 1
ATOM 607 N N . GLY A 1 78 ? 8.634 -23.126 -28.844 1.00 87.25 78 GLY A N 1
ATOM 608 C CA . GLY A 1 78 ? 8.456 -24.253 -29.764 1.00 87.25 78 GLY A CA 1
ATOM 609 C C . GLY A 1 78 ? 7.010 -24.514 -30.206 1.00 87.25 78 GLY A C 1
ATOM 610 O O . GLY A 1 78 ? 6.788 -25.343 -31.087 1.00 87.25 78 GLY A O 1
ATOM 611 N N . GLU A 1 79 ? 6.031 -23.825 -29.620 1.00 87.31 79 GLU A N 1
ATOM 612 C CA . GLU A 1 79 ? 4.625 -23.861 -30.023 1.00 87.31 79 GLU A CA 1
ATOM 613 C C . GLU A 1 79 ? 4.250 -22.651 -30.897 1.00 87.31 79 GLU A C 1
ATOM 615 O O . GLU A 1 79 ? 3.167 -22.647 -31.474 1.00 87.31 79 GLU A O 1
ATOM 620 N N . GLY A 1 80 ? 5.127 -21.652 -31.045 1.00 85.69 80 GLY A N 1
ATOM 621 C CA . GLY A 1 80 ? 4.876 -20.429 -31.810 1.00 85.69 80 GLY A CA 1
ATOM 622 C C . GLY A 1 80 ? 4.265 -19.299 -30.979 1.00 85.69 80 GLY A C 1
ATOM 623 O O . GLY A 1 80 ? 3.645 -18.391 -31.536 1.00 85.69 80 GLY A O 1
ATOM 624 N N . LYS A 1 81 ? 4.362 -19.356 -29.648 1.00 84.38 81 LYS A N 1
ATOM 625 C CA . LYS A 1 81 ? 3.887 -18.300 -28.744 1.00 84.38 81 LYS A CA 1
ATOM 626 C C . LYS A 1 81 ? 4.997 -17.300 -28.464 1.00 84.38 81 LYS A C 1
ATOM 628 O O . LYS A 1 81 ? 6.138 -17.684 -28.241 1.00 84.38 81 LYS A O 1
ATOM 633 N N . GLN A 1 82 ? 4.639 -16.022 -28.431 1.00 85.88 82 GLN A N 1
ATOM 634 C CA . GLN A 1 82 ? 5.529 -14.945 -28.001 1.00 85.88 82 GLN A CA 1
ATOM 635 C C . GLN A 1 82 ? 5.614 -14.931 -26.474 1.00 85.88 82 GLN A C 1
ATOM 637 O O . GLN A 1 82 ? 4.577 -14.970 -25.808 1.00 85.88 82 GLN A O 1
ATOM 642 N N . GLN A 1 83 ? 6.830 -14.923 -25.940 1.00 82.50 83 GLN A N 1
ATOM 643 C CA . GLN A 1 83 ? 7.144 -15.058 -24.517 1.00 82.50 83 GLN A CA 1
ATOM 644 C C . GLN A 1 83 ? 8.408 -14.251 -24.173 1.00 82.50 83 GLN A C 1
ATOM 646 O O . GLN A 1 83 ? 9.034 -13.664 -25.052 1.00 82.50 83 GLN A O 1
ATOM 651 N N . GLY A 1 84 ? 8.762 -14.208 -22.889 1.00 81.62 84 GLY A N 1
ATOM 652 C CA . GLY A 1 84 ? 9.838 -13.388 -22.317 1.00 81.62 84 GLY A CA 1
ATOM 653 C C . GLY A 1 84 ? 9.312 -12.618 -21.109 1.00 81.62 84 GLY A C 1
ATOM 654 O O . GLY A 1 84 ? 8.134 -12.253 -21.100 1.00 81.62 84 GLY A O 1
ATOM 655 N N . VAL A 1 85 ? 10.130 -12.409 -20.076 1.00 80.19 85 VAL A N 1
ATOM 656 C CA . VAL A 1 85 ? 9.681 -11.757 -18.829 1.00 80.19 85 VAL A CA 1
ATOM 657 C C . VAL A 1 85 ? 9.127 -10.355 -19.113 1.00 80.19 85 VAL A C 1
ATOM 659 O O . VAL A 1 85 ? 7.977 -10.081 -18.771 1.00 80.19 85 VAL A O 1
ATOM 662 N N . VAL A 1 86 ? 9.886 -9.520 -19.827 1.00 84.38 86 VAL A N 1
ATOM 663 C CA . VAL A 1 86 ? 9.513 -8.141 -20.191 1.00 84.38 86 VAL A CA 1
ATOM 664 C C . VAL A 1 86 ? 8.318 -8.121 -21.139 1.00 84.38 86 VAL A C 1
ATOM 666 O O . VAL A 1 86 ? 7.347 -7.407 -20.898 1.00 84.38 86 VAL A O 1
ATOM 669 N N . PHE A 1 87 ? 8.340 -8.939 -22.199 1.00 87.25 87 PHE A N 1
ATOM 670 C CA . PHE A 1 87 ? 7.208 -9.021 -23.125 1.00 87.25 87 PHE A CA 1
ATOM 671 C C . PHE A 1 87 ? 5.913 -9.426 -22.410 1.00 87.25 87 PHE A C 1
ATOM 673 O O . PHE A 1 87 ? 4.862 -8.850 -22.676 1.00 87.25 87 PHE A O 1
ATOM 680 N N . SER A 1 88 ? 5.981 -10.397 -21.495 1.00 78.25 88 SER A N 1
ATOM 681 C CA . SER A 1 88 ? 4.809 -10.891 -20.762 1.00 78.25 88 SER A CA 1
ATOM 682 C C . SER A 1 88 ? 4.288 -9.867 -19.756 1.00 78.25 88 SER A C 1
ATOM 684 O O . SER A 1 88 ? 3.075 -9.708 -19.640 1.00 78.25 88 SER A O 1
ATOM 686 N N . GLU A 1 89 ? 5.180 -9.145 -19.071 1.00 78.81 89 GLU A N 1
ATOM 687 C CA . GLU A 1 89 ? 4.815 -8.024 -18.198 1.00 78.81 89 GLU A CA 1
ATOM 688 C C . GLU A 1 89 ? 4.082 -6.935 -18.990 1.00 78.81 89 GLU A C 1
ATOM 690 O O . GLU A 1 89 ? 2.969 -6.541 -18.634 1.00 78.81 89 GLU A O 1
ATOM 695 N N . MET A 1 90 ? 4.660 -6.501 -20.113 1.00 85.00 90 MET A N 1
ATOM 696 C CA . MET A 1 90 ? 4.060 -5.464 -20.950 1.00 85.00 90 MET A CA 1
ATOM 697 C C . MET A 1 90 ? 2.747 -5.928 -21.582 1.00 85.00 90 MET A C 1
ATOM 699 O O . MET A 1 90 ? 1.775 -5.180 -21.568 1.00 85.00 90 MET A O 1
ATOM 703 N N . ALA A 1 91 ? 2.654 -7.176 -22.045 1.00 78.81 91 ALA A N 1
ATOM 704 C CA . ALA A 1 91 ? 1.411 -7.737 -22.573 1.00 78.81 91 ALA A CA 1
ATOM 705 C C . ALA A 1 91 ? 0.290 -7.824 -21.525 1.00 78.81 91 ALA A C 1
ATOM 707 O O . ALA A 1 91 ? -0.887 -7.736 -21.886 1.00 78.81 91 ALA A O 1
ATOM 708 N N . ALA A 1 92 ? 0.635 -7.983 -20.243 1.00 68.69 92 ALA A N 1
ATOM 709 C CA . ALA A 1 92 ? -0.335 -8.016 -19.156 1.00 68.69 92 ALA A CA 1
ATOM 710 C C . ALA A 1 92 ? -0.892 -6.623 -18.817 1.00 68.69 92 ALA A C 1
ATOM 712 O O . ALA A 1 92 ? -2.074 -6.518 -18.486 1.00 68.69 92 ALA A O 1
ATOM 713 N N . ARG A 1 93 ? -0.075 -5.564 -18.922 1.00 76.75 93 ARG A N 1
ATOM 714 C CA . ARG A 1 93 ? -0.444 -4.218 -18.447 1.00 76.75 93 ARG A CA 1
ATOM 715 C C . ARG A 1 93 ? -0.704 -3.168 -19.527 1.00 76.75 93 ARG A C 1
ATOM 717 O O . ARG A 1 93 ? -1.490 -2.271 -19.281 1.00 76.75 93 ARG A O 1
ATOM 724 N N . GLU A 1 94 ? -0.142 -3.268 -20.737 1.00 86.81 94 GLU A N 1
ATOM 725 C CA . GLU A 1 94 ? -0.165 -2.166 -21.732 1.00 86.81 94 GLU A CA 1
ATOM 726 C C . GLU A 1 94 ? -1.576 -1.705 -22.149 1.00 86.81 94 GLU A C 1
ATOM 728 O O . GLU A 1 94 ? -1.748 -0.611 -22.682 1.00 86.81 94 GLU A O 1
ATOM 733 N N . ASN A 1 95 ? -2.581 -2.562 -21.947 1.00 85.56 95 ASN A N 1
ATOM 734 C CA . ASN A 1 95 ? -3.984 -2.281 -22.239 1.00 85.56 95 ASN A CA 1
ATOM 735 C C . ASN A 1 95 ? -4.802 -1.966 -20.971 1.00 85.56 95 ASN A C 1
ATOM 737 O O . ASN A 1 95 ? -6.030 -1.918 -21.042 1.00 85.56 95 ASN A O 1
ATOM 741 N N . SER A 1 96 ? -4.158 -1.799 -19.814 1.00 83.06 96 SER A N 1
ATOM 742 C CA . SER A 1 96 ? -4.804 -1.365 -18.577 1.00 83.06 96 SER A CA 1
ATOM 743 C C . SER A 1 96 ? -5.283 0.083 -18.716 1.00 83.06 96 SER A C 1
ATOM 745 O O . SER A 1 96 ? -4.754 0.866 -19.509 1.00 83.06 96 SER A O 1
ATOM 747 N N . GLU A 1 97 ? -6.314 0.453 -17.956 1.00 86.81 97 GLU A N 1
ATOM 748 C CA . GLU A 1 97 ? -6.824 1.826 -17.951 1.00 86.81 97 GLU A CA 1
ATOM 749 C C . GLU A 1 97 ? -5.738 2.833 -17.536 1.00 86.81 97 GLU A C 1
ATOM 751 O O . GLU A 1 97 ? -5.559 3.848 -18.207 1.00 86.81 97 GLU A O 1
ATOM 756 N N . ALA A 1 98 ? -4.978 2.523 -16.482 1.00 88.88 98 ALA A N 1
ATOM 757 C CA . ALA A 1 98 ? -3.955 3.408 -15.936 1.00 88.88 98 ALA A CA 1
ATOM 758 C C . ALA A 1 98 ? -2.788 3.641 -16.913 1.00 88.88 98 ALA A C 1
ATOM 760 O O . ALA A 1 98 ? -2.428 4.792 -17.160 1.00 88.88 98 ALA A O 1
ATOM 761 N N . ASP A 1 99 ? -2.241 2.579 -17.518 1.00 90.69 99 ASP A N 1
ATOM 762 C CA . ASP A 1 99 ? -1.102 2.689 -18.445 1.00 90.69 99 ASP A CA 1
ATOM 763 C C . ASP A 1 99 ? -1.488 3.431 -19.734 1.00 90.69 99 ASP A C 1
ATOM 765 O O . ASP A 1 99 ? -0.741 4.276 -20.235 1.00 90.69 99 ASP A O 1
ATOM 769 N N . LEU A 1 100 ? -2.687 3.159 -20.266 1.00 94.50 100 LEU A N 1
ATOM 770 C CA . LEU A 1 100 ? -3.199 3.860 -21.444 1.00 94.50 100 LEU A CA 1
ATOM 771 C C . LEU A 1 100 ? -3.434 5.350 -21.165 1.00 94.50 100 LEU A C 1
ATOM 773 O O . LEU A 1 100 ? -3.150 6.178 -22.036 1.00 94.50 100 LEU A O 1
ATOM 777 N N . LEU A 1 101 ? -3.952 5.686 -19.979 1.00 95.50 101 LEU A N 1
ATOM 778 C CA . LEU A 1 101 ? -4.189 7.062 -19.550 1.00 95.50 101 LEU A CA 1
ATOM 779 C C . LEU A 1 101 ? -2.872 7.833 -19.400 1.00 95.50 101 LEU A C 1
ATOM 781 O O . LEU A 1 101 ? -2.713 8.886 -20.022 1.00 95.50 101 LEU A O 1
ATOM 785 N N . ASP A 1 102 ? -1.914 7.295 -18.643 1.00 94.25 102 ASP A N 1
ATOM 786 C CA . ASP A 1 102 ? -0.602 7.916 -18.424 1.00 94.25 102 ASP A CA 1
ATOM 787 C C . ASP A 1 102 ? 0.149 8.145 -19.747 1.00 94.25 102 ASP A C 1
ATOM 789 O O . ASP A 1 102 ? 0.564 9.269 -20.055 1.00 94.25 102 ASP A O 1
ATOM 793 N N . LEU A 1 103 ? 0.246 7.112 -20.592 1.00 94.88 103 LEU A N 1
ATOM 794 C CA . LEU A 1 103 ? 0.925 7.213 -21.883 1.00 94.88 103 LEU A CA 1
ATOM 795 C C . LEU A 1 103 ? 0.255 8.245 -22.801 1.00 94.88 103 LEU A C 1
ATOM 797 O O . LEU A 1 103 ? 0.930 8.965 -23.542 1.00 94.88 103 LEU A O 1
ATOM 801 N N . ALA A 1 104 ? -1.074 8.339 -22.771 1.00 96.06 104 ALA A N 1
ATOM 802 C CA . ALA A 1 104 ? -1.803 9.324 -23.555 1.00 96.06 104 ALA A CA 1
ATOM 803 C C . ALA A 1 104 ? -1.574 10.756 -23.072 1.00 96.06 104 ALA A C 1
ATOM 805 O O . ALA A 1 104 ? -1.341 11.630 -23.911 1.00 96.06 104 ALA A O 1
ATOM 806 N N . LEU A 1 105 ? -1.597 10.989 -21.756 1.00 94.88 105 LEU A N 1
ATOM 807 C CA . LEU A 1 105 ? -1.295 12.294 -21.168 1.00 94.88 105 LEU A CA 1
ATOM 808 C C . LEU A 1 105 ? 0.126 12.730 -21.544 1.00 94.88 105 LEU A C 1
ATOM 810 O O . LEU A 1 105 ? 0.307 13.817 -22.095 1.00 94.88 105 LEU A O 1
ATOM 814 N N . ARG A 1 106 ? 1.126 11.855 -21.371 1.00 93.19 106 ARG A N 1
ATOM 815 C CA . ARG A 1 106 ? 2.523 12.148 -21.738 1.00 93.19 106 ARG A CA 1
ATOM 816 C C . ARG A 1 106 ? 2.699 12.478 -23.216 1.00 93.19 106 ARG A C 1
ATOM 818 O O . ARG A 1 106 ? 3.380 13.447 -23.536 1.00 93.19 106 ARG A O 1
ATOM 825 N N . ARG A 1 107 ? 2.061 11.730 -24.122 1.00 93.50 107 ARG A N 1
ATOM 826 C CA . ARG A 1 107 ? 2.139 11.977 -25.577 1.00 93.50 107 ARG A CA 1
ATOM 827 C C . ARG A 1 107 ? 1.454 13.266 -26.030 1.00 93.50 107 ARG A C 1
ATOM 829 O O . ARG A 1 107 ? 1.734 13.746 -27.126 1.00 93.50 107 ARG A O 1
ATOM 836 N N . LEU A 1 108 ? 0.524 13.793 -25.234 1.00 92.69 108 LEU A N 1
ATOM 837 C CA . LEU A 1 108 ? -0.110 15.087 -25.487 1.00 92.69 108 LEU A CA 1
ATOM 838 C C . LEU A 1 108 ? 0.688 16.248 -24.870 1.00 92.69 108 LEU A C 1
ATOM 840 O O . LEU A 1 108 ? 0.685 17.344 -25.432 1.00 92.69 108 LEU A O 1
ATOM 844 N N . LEU A 1 109 ? 1.376 16.012 -23.748 1.00 90.88 109 LEU A N 1
ATOM 845 C CA . LEU A 1 109 ? 2.206 17.009 -23.065 1.00 90.88 109 LEU A CA 1
ATOM 846 C C . LEU A 1 109 ? 3.580 17.196 -23.703 1.00 90.88 109 LEU A C 1
ATOM 848 O O . LEU A 1 109 ? 4.019 18.328 -23.879 1.00 90.88 109 LEU A O 1
ATOM 852 N N . TYR A 1 110 ? 4.265 16.105 -24.037 1.00 90.50 110 TYR A N 1
ATOM 853 C CA . TYR A 1 110 ? 5.650 16.120 -24.499 1.00 90.50 110 TYR A CA 1
ATOM 854 C C . TYR A 1 110 ? 5.731 15.761 -25.985 1.00 90.50 110 TYR A C 1
ATOM 856 O O . TYR A 1 110 ? 4.934 14.954 -26.465 1.00 90.50 110 TYR A O 1
ATOM 864 N N . PRO A 1 111 ? 6.670 16.351 -26.745 1.00 89.88 111 PRO A N 1
ATOM 865 C CA . PRO A 1 111 ? 6.834 16.024 -28.155 1.00 89.88 111 PRO A CA 1
ATOM 866 C C . PRO A 1 111 ? 7.540 14.673 -28.315 1.00 89.88 111 PRO A C 1
ATOM 868 O O . PRO A 1 111 ? 8.305 14.256 -27.448 1.00 89.88 111 PRO A O 1
ATOM 871 N N . ASP A 1 112 ? 7.349 14.017 -29.457 1.00 89.88 112 ASP A N 1
ATOM 872 C CA . ASP A 1 112 ? 8.013 12.748 -29.809 1.00 89.88 112 ASP A CA 1
ATOM 873 C C . ASP A 1 112 ? 9.546 12.853 -29.920 1.00 89.88 112 ASP A C 1
ATOM 875 O O . ASP A 1 112 ? 10.259 11.855 -29.855 1.00 89.88 112 ASP A O 1
ATOM 879 N N . SER A 1 113 ? 10.084 14.067 -30.015 1.00 87.94 113 SER A N 1
ATOM 880 C CA . SER A 1 113 ? 11.521 14.335 -29.886 1.00 87.94 113 SER A CA 1
ATOM 881 C C . SER A 1 113 ? 12.068 14.193 -28.455 1.00 87.94 113 SER A C 1
ATOM 883 O O . SER A 1 113 ? 13.284 14.253 -28.281 1.00 87.94 113 SER A O 1
ATOM 885 N N . GLN A 1 114 ? 11.211 14.009 -27.442 1.00 88.12 114 GLN A N 1
ATOM 886 C CA . GLN A 1 114 ? 11.585 13.928 -26.026 1.00 88.12 114 GLN A CA 1
ATOM 887 C C . GLN A 1 114 ? 11.352 12.535 -25.433 1.00 88.12 114 GLN A C 1
ATOM 889 O O . GLN A 1 114 ? 10.415 11.825 -25.793 1.00 88.12 114 GLN A O 1
ATOM 894 N N . THR A 1 115 ? 12.179 12.162 -24.453 1.00 90.88 115 THR A N 1
ATOM 895 C CA . THR A 1 115 ? 12.161 10.820 -23.848 1.00 90.88 115 THR A CA 1
ATOM 896 C C . THR A 1 115 ? 10.838 10.484 -23.161 1.00 90.88 115 THR A C 1
ATOM 898 O O . THR A 1 115 ? 10.441 9.323 -23.146 1.00 90.88 115 THR A O 1
ATOM 901 N N . TYR A 1 116 ? 10.141 11.487 -22.616 1.00 90.44 116 TYR A N 1
ATOM 902 C CA . TYR A 1 116 ? 8.896 11.307 -21.864 1.00 90.44 116 TYR A CA 1
ATOM 903 C C . TYR A 1 116 ? 7.716 10.850 -22.739 1.00 90.44 116 TYR A C 1
ATOM 905 O O . TYR A 1 116 ? 6.745 10.302 -22.219 1.00 90.44 116 TYR A O 1
ATOM 913 N N . TYR A 1 117 ? 7.801 11.026 -24.064 1.00 92.19 117 TYR A N 1
ATOM 914 C CA . TYR A 1 117 ? 6.784 10.579 -25.022 1.00 92.19 117 TYR A CA 1
ATOM 915 C C . TYR A 1 117 ? 6.692 9.047 -25.140 1.00 92.19 117 TYR A C 1
ATOM 917 O O . TYR A 1 117 ? 5.640 8.497 -25.486 1.00 92.19 117 TYR A O 1
ATOM 925 N N . TYR A 1 118 ? 7.805 8.356 -24.897 1.00 93.44 118 TYR A N 1
ATOM 926 C CA . TYR A 1 118 ? 7.948 6.927 -25.151 1.00 93.44 118 TYR A CA 1
ATOM 927 C C . TYR A 1 118 ? 7.623 6.083 -23.920 1.00 93.44 118 TYR A C 1
ATOM 929 O O . TYR A 1 118 ? 7.727 6.540 -22.784 1.00 93.44 118 TYR A O 1
ATOM 937 N N . GLU A 1 119 ? 7.240 4.829 -24.155 1.00 93.38 119 GLU A N 1
ATOM 938 C CA . GLU A 1 119 ? 7.097 3.833 -23.098 1.00 93.38 119 GLU A CA 1
ATOM 939 C C . GLU A 1 119 ? 8.442 3.150 -22.833 1.00 93.38 119 GLU A C 1
ATOM 941 O O . GLU A 1 119 ? 8.962 2.447 -23.705 1.00 93.38 119 GLU A O 1
ATOM 946 N N . CYS A 1 120 ? 9.027 3.379 -21.654 1.00 89.94 120 CYS A N 1
ATOM 947 C CA . CYS A 1 120 ? 10.364 2.889 -21.324 1.00 89.94 120 CYS A CA 1
ATOM 948 C C . CYS A 1 120 ? 10.391 1.388 -21.015 1.00 89.94 120 CYS A C 1
ATOM 950 O O . CYS A 1 120 ? 11.423 0.768 -21.258 1.00 89.94 120 CYS A O 1
ATOM 952 N N . GLY A 1 121 ? 9.275 0.800 -20.560 1.00 87.81 121 GLY A N 1
ATOM 953 C CA . GLY A 1 121 ? 9.135 -0.656 -20.421 1.00 87.81 121 GLY A CA 1
ATOM 954 C C . GLY A 1 121 ? 9.002 -1.385 -21.764 1.00 87.81 121 GLY A C 1
ATOM 955 O O . GLY A 1 121 ? 9.240 -2.585 -21.852 1.00 87.81 121 GLY A O 1
ATOM 956 N N . GLY A 1 122 ? 8.678 -0.643 -22.825 1.00 92.31 122 GLY A N 1
ATOM 957 C CA . GLY A 1 122 ? 8.510 -1.142 -24.182 1.00 92.31 122 GLY A CA 1
ATOM 958 C C . GLY A 1 122 ? 7.067 -1.525 -24.526 1.00 92.31 122 GLY A C 1
ATOM 959 O O . GLY A 1 122 ? 6.335 -2.067 -23.713 1.00 92.31 122 GLY A O 1
ATOM 960 N N . LEU A 1 123 ? 6.630 -1.253 -25.755 1.00 93.94 123 LEU A N 1
ATOM 961 C CA . LEU A 1 123 ? 5.315 -1.696 -26.242 1.00 93.94 123 LEU A CA 1
ATOM 962 C C . LEU A 1 123 ? 5.423 -3.114 -26.803 1.00 93.94 123 LEU A C 1
ATOM 964 O O . LEU A 1 123 ? 6.417 -3.428 -27.464 1.00 93.94 123 LEU A O 1
ATOM 968 N N . THR A 1 124 ? 4.397 -3.957 -26.643 1.00 91.25 124 THR A N 1
ATOM 969 C CA . THR A 1 124 ? 4.453 -5.349 -27.143 1.00 91.25 124 THR A CA 1
ATOM 970 C C . THR A 1 124 ? 4.679 -5.434 -28.652 1.00 91.25 124 THR A C 1
ATOM 972 O O . THR A 1 124 ? 5.292 -6.380 -29.140 1.00 91.25 124 THR A O 1
ATOM 975 N N . ALA A 1 125 ? 4.241 -4.424 -29.405 1.00 91.94 125 ALA A N 1
ATOM 976 C CA . ALA A 1 125 ? 4.477 -4.319 -30.843 1.00 91.94 125 ALA A CA 1
ATOM 977 C C . ALA A 1 125 ? 5.928 -3.941 -31.210 1.00 91.94 125 ALA A C 1
ATOM 979 O O . ALA A 1 125 ? 6.354 -4.174 -32.342 1.00 91.94 125 ALA A O 1
ATOM 980 N N . GLU A 1 126 ? 6.684 -3.350 -30.283 1.00 94.38 126 GLU A N 1
ATOM 981 C CA . GLU A 1 126 ? 8.035 -2.824 -30.507 1.00 94.38 126 GLU A CA 1
ATOM 982 C C . GLU A 1 126 ? 9.130 -3.709 -29.896 1.00 94.38 126 GLU A C 1
ATOM 984 O O . GLU A 1 126 ? 10.187 -3.854 -30.508 1.00 94.38 126 GLU A O 1
ATOM 989 N N . ILE A 1 127 ? 8.873 -4.355 -28.752 1.00 94.25 127 ILE A N 1
ATOM 990 C CA . ILE A 1 127 ? 9.816 -5.273 -28.082 1.00 94.25 127 ILE A CA 1
ATOM 991 C C . ILE A 1 127 ? 10.396 -6.335 -29.046 1.00 94.25 127 ILE A C 1
ATOM 993 O O . ILE A 1 127 ? 11.618 -6.487 -29.085 1.00 94.25 127 ILE A O 1
ATOM 997 N N . PRO A 1 128 ? 9.599 -7.013 -29.906 1.00 92.75 128 PRO A N 1
ATOM 998 C CA . PRO A 1 128 ? 10.119 -8.013 -30.845 1.00 92.75 128 PRO A CA 1
ATOM 999 C C . PRO A 1 128 ? 11.109 -7.473 -31.888 1.00 92.75 128 PRO A C 1
ATOM 1001 O O . PRO A 1 128 ? 11.754 -8.258 -32.580 1.00 92.75 128 PRO A O 1
ATOM 1004 N N . LYS A 1 129 ? 11.198 -6.146 -32.056 1.00 94.00 129 LYS A N 1
ATOM 1005 C CA . LYS A 1 129 ? 12.102 -5.492 -33.015 1.00 94.00 129 LYS A CA 1
ATOM 1006 C C . LYS A 1 129 ? 13.485 -5.204 -32.422 1.00 94.00 129 LYS A C 1
ATOM 1008 O O . LYS A 1 129 ? 14.368 -4.765 -33.153 1.00 94.00 129 LYS A O 1
ATOM 1013 N N . MET A 1 130 ? 13.663 -5.394 -31.117 1.00 92.38 130 MET A N 1
ATOM 1014 C CA . MET A 1 130 ? 14.919 -5.165 -30.403 1.00 92.38 130 MET A CA 1
ATOM 1015 C C . MET A 1 130 ? 15.837 -6.386 -30.481 1.00 92.38 130 MET A C 1
ATOM 1017 O O . MET A 1 130 ? 15.361 -7.515 -30.442 1.00 92.38 130 MET A O 1
ATOM 1021 N N . THR A 1 131 ? 17.150 -6.181 -30.523 1.00 92.44 131 THR A N 1
ATOM 1022 C CA . THR A 1 131 ? 18.169 -7.241 -30.464 1.00 92.44 131 THR A CA 1
ATOM 1023 C C . THR A 1 131 ? 18.994 -7.164 -29.174 1.00 92.44 131 THR A C 1
ATOM 1025 O O . THR A 1 131 ? 19.008 -6.141 -28.492 1.00 92.44 131 THR A O 1
ATOM 1028 N N . ASN A 1 132 ? 19.722 -8.234 -28.829 1.00 92.62 132 ASN A N 1
ATOM 1029 C CA . ASN A 1 132 ? 20.666 -8.193 -27.702 1.00 92.62 132 ASN A CA 1
ATOM 1030 C C . ASN A 1 132 ? 21.788 -7.159 -27.926 1.00 92.62 132 ASN A C 1
ATOM 1032 O O . ASN A 1 132 ? 22.218 -6.518 -26.971 1.00 92.62 132 ASN A O 1
ATOM 1036 N N . ASP A 1 133 ? 22.218 -6.950 -29.174 1.00 94.50 133 ASP A N 1
ATOM 1037 C CA . ASP A 1 133 ? 23.225 -5.936 -29.498 1.00 94.50 133 ASP A CA 1
ATOM 1038 C C . ASP A 1 133 ? 22.695 -4.516 -29.240 1.00 94.50 133 ASP A C 1
ATOM 1040 O O . ASP A 1 133 ? 23.422 -3.716 -28.658 1.00 94.50 133 ASP A O 1
ATOM 1044 N N . ASP A 1 134 ? 21.419 -4.223 -29.540 1.00 93.75 134 ASP A N 1
ATOM 1045 C CA . ASP A 1 134 ? 20.801 -2.931 -29.185 1.00 93.75 134 ASP A CA 1
ATOM 1046 C C . ASP A 1 134 ? 20.885 -2.658 -27.669 1.00 93.75 134 ASP A C 1
ATOM 1048 O O . ASP A 1 134 ? 21.208 -1.545 -27.251 1.00 93.75 134 ASP A O 1
ATOM 1052 N N . ILE A 1 135 ? 20.622 -3.676 -26.835 1.00 92.94 135 ILE A N 1
ATOM 1053 C CA . ILE A 1 135 ? 20.708 -3.570 -25.366 1.00 92.94 135 ILE A CA 1
ATOM 1054 C C . ILE A 1 135 ? 22.152 -3.322 -24.929 1.00 92.94 135 ILE A C 1
ATOM 1056 O O . ILE A 1 135 ? 22.410 -2.468 -24.083 1.00 92.94 135 ILE A O 1
ATOM 1060 N N . ARG A 1 136 ? 23.115 -4.041 -25.514 1.00 93.19 136 ARG A N 1
ATOM 1061 C CA . ARG A 1 136 ? 24.537 -3.885 -25.184 1.00 93.19 136 ARG A CA 1
ATOM 1062 C C . ARG A 1 136 ? 25.069 -2.515 -25.587 1.00 93.19 136 ARG A C 1
ATOM 1064 O O . ARG A 1 136 ? 25.814 -1.913 -24.817 1.0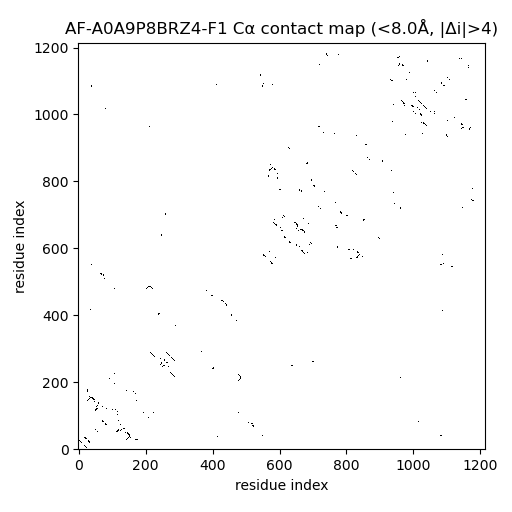0 93.19 136 ARG A O 1
ATOM 1071 N N . GLU A 1 137 ? 24.664 -2.006 -26.747 1.00 93.00 137 GLU A N 1
ATOM 1072 C CA . GLU A 1 137 ? 24.983 -0.650 -27.196 1.00 93.00 137 GLU A CA 1
ATOM 1073 C C . GLU A 1 137 ? 24.360 0.404 -26.271 1.00 93.00 137 GLU A C 1
ATOM 1075 O O . GLU A 1 137 ? 25.029 1.367 -25.888 1.00 93.00 137 GLU A O 1
ATOM 1080 N N . TYR A 1 138 ? 23.106 0.206 -25.852 1.00 93.06 138 TYR A N 1
ATOM 1081 C CA . TYR A 1 138 ? 22.438 1.068 -24.877 1.00 93.06 138 TYR A CA 1
ATOM 1082 C C . TYR A 1 138 ? 23.164 1.070 -23.524 1.00 93.06 138 TYR A C 1
ATOM 1084 O O . TYR A 1 138 ? 23.437 2.133 -22.957 1.00 93.06 138 TYR A O 1
ATOM 1092 N N . HIS A 1 139 ? 23.535 -0.113 -23.029 1.00 91.81 139 HIS A N 1
ATOM 1093 C CA . HIS A 1 139 ? 24.278 -0.281 -21.788 1.00 91.81 139 HIS A CA 1
ATOM 1094 C C . HIS A 1 139 ? 25.658 0.386 -21.860 1.00 91.81 139 HIS A C 1
ATOM 1096 O O . HIS A 1 139 ? 25.969 1.225 -21.017 1.00 91.81 139 HIS A O 1
ATOM 1102 N N . GLU A 1 140 ? 26.465 0.095 -22.892 1.00 89.50 140 GLU A N 1
ATOM 1103 C CA . GLU A 1 140 ? 27.794 0.706 -23.077 1.00 89.50 140 GLU A CA 1
ATOM 1104 C C . GLU A 1 140 ? 27.725 2.239 -23.076 1.00 89.50 140 GLU A C 1
ATOM 1106 O O . GLU A 1 140 ? 28.637 2.918 -22.594 1.00 89.50 140 GLU A O 1
ATOM 1111 N N . LYS A 1 141 ? 26.633 2.777 -23.613 1.00 89.44 141 LYS A N 1
ATOM 1112 C CA . LYS A 1 141 ? 26.407 4.204 -23.747 1.00 89.44 141 LYS A CA 1
ATOM 1113 C C . LYS A 1 141 ? 26.027 4.886 -22.435 1.00 89.44 141 LYS A C 1
ATOM 1115 O O . LYS A 1 141 ? 26.673 5.865 -22.070 1.00 89.44 141 LYS A O 1
ATOM 1120 N N . PHE A 1 142 ? 24.991 4.409 -21.743 1.00 91.44 142 PHE A N 1
ATOM 1121 C CA . PHE A 1 142 ? 24.437 5.115 -20.579 1.00 91.44 142 PHE A CA 1
ATOM 1122 C C . PHE A 1 142 ? 25.009 4.653 -19.236 1.00 91.44 142 PHE A C 1
ATOM 1124 O O . PHE A 1 142 ? 25.105 5.464 -18.312 1.00 91.44 142 PHE A O 1
ATOM 1131 N N . TYR A 1 143 ? 25.448 3.397 -19.117 1.00 90.81 143 TYR A N 1
ATOM 1132 C CA . TYR A 1 143 ? 25.980 2.824 -17.873 1.00 90.81 143 TYR A CA 1
ATOM 1133 C C . TYR A 1 143 ? 27.473 3.147 -17.691 1.00 90.81 143 TYR A C 1
ATOM 1135 O O . TYR A 1 143 ? 28.272 2.362 -17.179 1.00 90.81 143 TYR A O 1
ATOM 1143 N N . HIS A 1 144 ? 27.859 4.352 -18.106 1.00 87.94 144 HIS A N 1
ATOM 1144 C CA 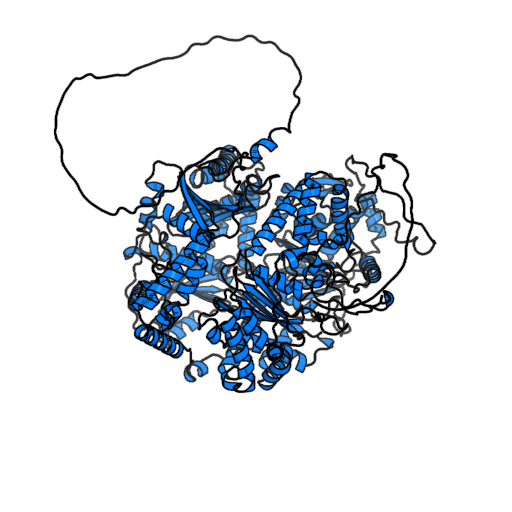. HIS A 1 144 ? 29.194 4.879 -17.914 1.00 87.94 144 HIS A CA 1
ATOM 1145 C C . HIS A 1 144 ? 29.377 5.320 -16.449 1.00 87.94 144 HIS A C 1
ATOM 1147 O O . HIS A 1 144 ? 28.533 6.060 -15.946 1.00 87.94 144 HIS A O 1
ATOM 1153 N N . PRO A 1 145 ? 30.477 4.983 -15.746 1.00 87.75 145 PRO A N 1
ATOM 1154 C CA . PRO A 1 145 ? 30.611 5.316 -14.322 1.00 87.75 145 PRO A CA 1
ATOM 1155 C C . PRO A 1 145 ? 30.534 6.808 -13.977 1.00 87.75 145 PRO A C 1
ATOM 1157 O O . PRO A 1 145 ? 30.054 7.150 -12.904 1.00 87.75 145 PRO A O 1
ATOM 1160 N N . SER A 1 146 ? 30.928 7.714 -14.879 1.00 87.56 146 SER A N 1
ATOM 1161 C CA . SER A 1 146 ? 30.712 9.167 -14.696 1.00 87.56 146 SER A CA 1
ATOM 1162 C C . SER A 1 146 ? 29.238 9.603 -14.733 1.00 87.56 146 SER A C 1
ATOM 1164 O O . SER A 1 146 ? 28.938 10.696 -14.264 1.00 87.56 146 SER A O 1
ATOM 1166 N N . ASN A 1 147 ? 28.336 8.761 -15.247 1.00 90.25 147 ASN A N 1
ATOM 1167 C CA . ASN A 1 147 ? 26.881 8.938 -15.246 1.00 90.25 147 ASN A CA 1
ATOM 1168 C C . ASN A 1 147 ? 26.196 8.177 -14.089 1.00 90.25 147 ASN A C 1
ATOM 1170 O O . ASN A 1 147 ? 24.979 8.201 -13.968 1.00 90.25 147 ASN A O 1
ATOM 1174 N N . MET A 1 148 ? 26.954 7.471 -13.242 1.00 91.38 148 MET A N 1
ATOM 1175 C CA . MET A 1 148 ? 26.406 6.658 -12.154 1.00 91.38 148 MET A CA 1
ATOM 1176 C C . MET A 1 148 ? 26.540 7.354 -10.801 1.00 91.38 148 MET A C 1
ATOM 1178 O O . MET A 1 148 ? 27.610 7.860 -10.442 1.00 91.38 148 MET A O 1
ATOM 1182 N N . THR A 1 149 ? 25.469 7.287 -10.012 1.00 93.38 149 THR A N 1
ATOM 1183 C CA . THR A 1 149 ? 25.476 7.657 -8.593 1.00 93.38 149 THR A CA 1
ATOM 1184 C C . THR A 1 149 ? 25.034 6.469 -7.751 1.00 93.38 149 THR A C 1
ATOM 1186 O O . THR A 1 149 ? 23.988 5.887 -8.013 1.00 93.38 149 THR A O 1
ATOM 1189 N N . ILE A 1 150 ? 25.816 6.108 -6.734 1.00 93.69 150 ILE A N 1
ATOM 1190 C CA . ILE A 1 150 ? 25.447 5.069 -5.766 1.00 93.69 150 ILE A CA 1
ATOM 1191 C C . ILE A 1 150 ? 25.031 5.741 -4.465 1.00 93.69 150 ILE A C 1
ATOM 1193 O O . ILE A 1 150 ? 25.851 6.392 -3.822 1.00 93.69 150 ILE A O 1
ATOM 1197 N N . VAL A 1 151 ? 23.779 5.562 -4.062 1.00 94.19 151 VAL A N 1
ATOM 1198 C CA . VAL A 1 151 ? 23.281 5.981 -2.749 1.00 94.19 151 VAL A CA 1
ATOM 1199 C C . VAL A 1 151 ? 23.412 4.798 -1.799 1.00 94.19 151 VAL A C 1
ATOM 1201 O O . VAL A 1 151 ? 22.828 3.750 -2.044 1.00 94.19 151 VAL A O 1
ATOM 1204 N N . VAL A 1 152 ? 24.194 4.945 -0.735 1.00 94.56 152 VAL A N 1
ATOM 1205 C CA . VAL A 1 152 ? 24.347 3.956 0.335 1.00 94.56 152 VAL A CA 1
ATOM 1206 C C . VAL A 1 152 ? 23.709 4.528 1.590 1.00 94.56 152 VAL A C 1
ATOM 1208 O O . VAL A 1 152 ? 24.184 5.537 2.111 1.00 94.56 152 VAL A O 1
ATOM 1211 N N . ALA A 1 153 ? 22.651 3.896 2.082 1.00 92.69 153 ALA A N 1
ATOM 1212 C CA . ALA A 1 153 ? 21.922 4.360 3.253 1.00 92.69 153 ALA A CA 1
ATOM 1213 C C . ALA A 1 153 ? 21.889 3.291 4.348 1.00 92.69 153 ALA A C 1
ATOM 1215 O O . ALA A 1 153 ? 21.702 2.116 4.050 1.00 92.69 153 ALA A O 1
ATOM 1216 N N . GLY A 1 154 ? 22.080 3.675 5.607 1.00 90.81 154 GLY A N 1
ATOM 1217 C CA . GLY A 1 154 ? 22.063 2.756 6.750 1.00 90.81 154 GLY A CA 1
ATOM 1218 C C . GLY A 1 154 ? 22.882 3.256 7.932 1.00 90.81 154 GLY A C 1
ATOM 1219 O O . GLY A 1 154 ? 23.444 4.353 7.895 1.00 90.81 154 GLY A O 1
ATOM 1220 N N . ASP A 1 155 ? 22.947 2.452 8.988 1.00 86.69 155 ASP A N 1
ATOM 1221 C CA . ASP A 1 155 ? 23.607 2.836 10.234 1.00 86.69 155 ASP A CA 1
ATOM 1222 C C . ASP A 1 155 ? 25.114 2.549 10.174 1.00 86.69 155 ASP A C 1
ATOM 1224 O O . ASP A 1 155 ? 25.567 1.575 9.567 1.00 86.69 155 ASP A O 1
ATOM 1228 N N . SER A 1 156 ? 25.906 3.390 10.845 1.00 80.69 156 SER A N 1
ATOM 1229 C CA . SER A 1 156 ? 27.331 3.161 11.108 1.00 80.69 156 SER A CA 1
ATOM 1230 C C . SER A 1 156 ? 28.160 2.870 9.847 1.00 80.69 156 SER A C 1
ATOM 1232 O O . SER A 1 156 ? 29.142 2.118 9.884 1.00 80.69 156 SER A O 1
ATOM 1234 N N . LEU A 1 157 ? 27.768 3.480 8.724 1.00 86.62 157 LEU A N 1
ATOM 1235 C CA . LEU A 1 157 ? 28.463 3.362 7.447 1.00 86.62 157 LEU A CA 1
ATOM 1236 C C . LEU A 1 157 ? 29.904 3.871 7.575 1.00 86.62 157 LEU A C 1
ATOM 1238 O O . LEU A 1 157 ? 30.168 4.912 8.173 1.00 86.62 157 LEU A O 1
ATOM 1242 N N . GLN A 1 158 ? 30.839 3.134 6.976 1.00 88.00 158 GLN A N 1
ATOM 1243 C CA . GLN A 1 158 ? 32.260 3.487 6.918 1.00 88.00 158 GLN A CA 1
ATOM 1244 C C . GLN A 1 158 ? 32.658 3.690 5.450 1.00 88.00 158 GLN A C 1
ATOM 1246 O O . GLN A 1 158 ? 33.080 2.719 4.805 1.00 88.00 158 GLN A O 1
ATOM 1251 N N . PRO A 1 159 ? 32.506 4.912 4.895 1.00 90.38 159 PRO A N 1
ATOM 1252 C CA . PRO A 1 159 ? 32.852 5.206 3.506 1.00 90.38 159 PRO A CA 1
ATOM 1253 C C . PRO A 1 159 ? 34.269 4.757 3.142 1.00 90.38 159 PRO A C 1
ATOM 1255 O O . PRO A 1 159 ? 34.478 4.186 2.075 1.00 90.38 159 PRO A O 1
ATOM 1258 N N . GLU A 1 160 ? 35.234 4.917 4.054 1.00 89.56 160 GLU A N 1
ATOM 1259 C CA . GLU A 1 160 ? 36.626 4.495 3.865 1.00 89.56 160 GLU A CA 1
ATOM 1260 C C . GLU A 1 160 ? 36.724 3.005 3.546 1.00 89.56 160 GLU A C 1
ATOM 1262 O O . GLU A 1 160 ? 37.398 2.620 2.595 1.00 89.56 160 GLU A O 1
ATOM 1267 N N . ARG A 1 161 ? 36.016 2.167 4.312 1.00 88.56 161 ARG A N 1
ATOM 1268 C CA . ARG A 1 161 ? 36.031 0.713 4.134 1.00 88.56 161 ARG A CA 1
ATOM 1269 C C . ARG A 1 161 ? 35.421 0.320 2.793 1.00 88.56 161 ARG A C 1
ATOM 1271 O O . ARG A 1 161 ? 35.956 -0.560 2.125 1.00 88.56 161 ARG A O 1
ATOM 1278 N N . ILE A 1 162 ? 34.324 0.966 2.398 1.00 88.25 162 ILE A N 1
ATOM 1279 C CA . ILE A 1 162 ? 33.669 0.716 1.108 1.00 88.25 162 ILE A CA 1
ATOM 1280 C C . ILE A 1 162 ? 34.606 1.118 -0.034 1.00 88.25 162 ILE A C 1
ATOM 1282 O O . ILE A 1 162 ? 34.850 0.319 -0.934 1.00 88.25 162 ILE A O 1
ATOM 1286 N N . PHE A 1 163 ? 35.212 2.303 0.034 1.00 89.81 163 PHE A N 1
ATOM 1287 C CA . PHE A 1 163 ? 36.183 2.759 -0.959 1.00 89.81 163 PHE A CA 1
ATOM 1288 C C . PHE A 1 163 ? 37.406 1.846 -1.058 1.00 89.81 163 PHE A C 1
ATOM 1290 O O . PHE A 1 163 ? 37.828 1.516 -2.166 1.00 89.81 163 PHE A O 1
ATOM 1297 N N . ASP A 1 164 ? 37.960 1.410 0.072 1.00 86.56 164 ASP A N 1
ATOM 1298 C CA . ASP A 1 164 ? 39.111 0.510 0.093 1.00 86.56 164 ASP A CA 1
ATOM 1299 C C . ASP A 1 164 ? 38.767 -0.847 -0.534 1.00 86.56 164 ASP A C 1
ATOM 1301 O O . ASP A 1 164 ? 39.567 -1.376 -1.304 1.00 86.56 164 ASP A O 1
ATOM 1305 N N . ILE A 1 165 ? 37.564 -1.380 -0.283 1.00 84.69 165 ILE A N 1
ATOM 1306 C CA . ILE A 1 165 ? 37.074 -2.604 -0.933 1.00 84.69 165 ILE A CA 1
ATOM 1307 C C . ILE A 1 165 ? 36.935 -2.393 -2.445 1.00 84.69 165 ILE A C 1
ATOM 1309 O O . ILE A 1 165 ? 37.441 -3.210 -3.210 1.00 84.69 165 ILE A O 1
ATOM 1313 N N . LEU A 1 166 ? 36.315 -1.297 -2.895 1.00 83.56 166 LEU A N 1
ATOM 1314 C CA . LEU A 1 166 ? 36.151 -1.005 -4.327 1.00 83.56 166 LEU A CA 1
ATOM 1315 C C . LEU A 1 166 ? 37.501 -0.903 -5.058 1.00 83.56 166 LEU A C 1
ATOM 1317 O O . LEU A 1 166 ? 37.638 -1.388 -6.184 1.00 83.56 166 LEU A O 1
ATOM 1321 N N . ILE A 1 167 ? 38.508 -0.311 -4.408 1.00 82.25 167 ILE A N 1
ATOM 1322 C CA . ILE A 1 167 ? 39.878 -0.225 -4.931 1.00 82.25 167 ILE A CA 1
ATOM 1323 C C . ILE A 1 167 ? 40.539 -1.610 -4.954 1.00 82.25 167 ILE A C 1
ATOM 1325 O O . ILE A 1 167 ? 41.119 -1.988 -5.971 1.00 82.25 167 ILE A O 1
ATOM 1329 N N . GLN A 1 168 ? 40.451 -2.377 -3.861 1.00 82.25 168 GLN A N 1
ATOM 1330 C CA . GLN A 1 168 ? 41.050 -3.715 -3.751 1.00 82.25 168 GLN A CA 1
ATOM 1331 C C . GLN A 1 168 ? 40.468 -4.702 -4.764 1.00 82.25 168 GLN A C 1
ATOM 1333 O O . GLN A 1 168 ? 41.213 -5.486 -5.347 1.00 82.25 168 GLN A O 1
ATOM 1338 N N . GLN A 1 169 ? 39.158 -4.633 -5.000 1.00 81.25 169 GLN A N 1
ATOM 1339 C CA . GLN A 1 169 ? 38.455 -5.457 -5.985 1.00 81.25 169 GLN A CA 1
ATOM 1340 C C . GLN A 1 169 ? 38.670 -4.977 -7.425 1.00 81.25 169 GLN A C 1
ATOM 1342 O O . GLN A 1 169 ? 38.156 -5.584 -8.359 1.00 81.25 169 GLN A O 1
ATOM 1347 N N . ASN A 1 170 ? 39.446 -3.904 -7.625 1.00 77.75 170 ASN A N 1
ATOM 1348 C CA . ASN A 1 170 ? 39.802 -3.391 -8.942 1.00 77.75 170 ASN A CA 1
ATOM 1349 C C . ASN A 1 170 ? 38.570 -2.990 -9.789 1.00 77.75 170 ASN A C 1
ATOM 1351 O O . ASN A 1 170 ? 38.677 -2.916 -11.009 1.00 77.75 170 ASN A O 1
ATOM 1355 N N . ILE A 1 171 ? 37.425 -2.698 -9.148 1.00 77.06 171 ILE A N 1
ATOM 1356 C CA . ILE A 1 171 ? 36.128 -2.424 -9.804 1.00 77.06 171 ILE A CA 1
ATOM 1357 C C . ILE A 1 171 ? 36.182 -1.133 -10.633 1.00 77.06 171 ILE A C 1
ATOM 1359 O O . ILE A 1 171 ? 35.549 -1.026 -11.678 1.00 77.06 171 ILE A O 1
ATOM 1363 N N . LEU A 1 172 ? 36.972 -0.148 -10.190 1.00 74.31 172 LEU A N 1
ATOM 1364 C CA . LEU A 1 172 ? 37.100 1.160 -10.847 1.00 74.31 172 LEU A CA 1
ATOM 1365 C C . LEU A 1 172 ? 38.343 1.282 -11.750 1.00 74.31 172 LEU A C 1
ATOM 1367 O O . LEU A 1 172 ? 38.566 2.335 -12.351 1.00 74.31 172 LEU A O 1
ATOM 1371 N N . ASN A 1 173 ? 39.166 0.234 -11.855 1.00 69.31 173 ASN A N 1
ATOM 1372 C CA . ASN A 1 173 ? 40.415 0.257 -12.621 1.00 69.31 173 ASN A CA 1
ATOM 1373 C C . ASN A 1 173 ? 40.190 -0.221 -14.066 1.00 69.31 173 ASN A C 1
ATOM 1375 O O . ASN A 1 173 ? 39.586 -1.260 -14.297 1.00 69.31 173 ASN A O 1
ATOM 1379 N N . GLY A 1 174 ? 40.716 0.520 -15.050 1.00 63.22 174 GLY A N 1
ATOM 1380 C CA . GLY A 1 174 ? 40.546 0.210 -16.482 1.00 63.22 174 GLY A CA 1
ATOM 1381 C C . GLY A 1 174 ? 39.254 0.752 -17.111 1.00 63.22 174 GLY A C 1
ATOM 1382 O O . GLY A 1 174 ? 39.030 0.567 -18.304 1.00 63.22 174 GLY A O 1
ATOM 1383 N N . VAL A 1 175 ? 38.436 1.457 -16.330 1.00 69.38 175 VAL A N 1
ATOM 1384 C CA . VAL A 1 175 ? 37.218 2.142 -16.777 1.00 69.38 175 VAL A CA 1
ATOM 1385 C C . VAL A 1 175 ? 37.570 3.373 -17.625 1.00 69.38 175 VAL A C 1
ATOM 1387 O O . VAL A 1 175 ? 38.536 4.081 -17.327 1.00 69.38 175 VAL A O 1
ATOM 1390 N N . LYS A 1 176 ? 36.770 3.654 -18.666 1.00 64.88 176 LYS A N 1
ATOM 1391 C CA . LYS A 1 176 ? 36.856 4.894 -19.458 1.00 64.88 176 LYS A CA 1
ATOM 1392 C C . LYS A 1 176 ? 36.799 6.113 -18.514 1.00 64.88 176 LYS A C 1
ATOM 1394 O O . LYS A 1 176 ? 35.883 6.261 -17.711 1.00 64.88 176 LYS A O 1
ATOM 1399 N N . THR A 1 177 ? 37.805 6.984 -18.585 1.00 69.62 177 THR A N 1
ATOM 1400 C CA . THR A 1 177 ? 37.914 8.185 -17.728 1.00 69.62 177 THR A CA 1
ATOM 1401 C C . THR A 1 177 ? 37.207 9.406 -18.315 1.00 69.62 177 THR A C 1
ATOM 1403 O O . THR A 1 177 ? 37.262 10.493 -17.743 1.00 69.62 177 THR A O 1
ATOM 1406 N N . GLU A 1 178 ? 36.600 9.260 -19.491 1.00 79.62 178 GLU A N 1
ATOM 1407 C CA . GLU A 1 178 ? 35.865 10.337 -20.144 1.00 79.62 178 GLU A CA 1
ATOM 1408 C C . GLU A 1 178 ? 34.573 10.634 -19.372 1.00 79.62 178 GLU A C 1
ATOM 1410 O O . GLU A 1 178 ? 33.907 9.749 -18.835 1.00 79.62 178 GLU A O 1
ATOM 1415 N N . VAL A 1 179 ? 34.227 11.911 -19.253 1.00 80.19 179 VAL A N 1
ATOM 1416 C CA . VAL A 1 179 ? 32.987 12.306 -18.580 1.00 80.19 179 VAL A CA 1
ATOM 1417 C C . VAL A 1 179 ? 31.855 12.199 -19.595 1.00 80.19 179 VAL A C 1
ATOM 1419 O O . VAL A 1 179 ? 31.868 12.919 -20.594 1.00 80.19 179 VAL A O 1
ATOM 1422 N N . PHE A 1 180 ? 30.902 11.304 -19.338 1.00 86.50 180 PHE A N 1
ATOM 1423 C CA . PHE A 1 180 ? 29.700 11.146 -20.140 1.00 86.50 180 PHE A CA 1
ATOM 1424 C C . PHE A 1 180 ? 28.855 12.413 -20.037 1.00 86.50 180 PHE A C 1
ATOM 1426 O O . PHE A 1 180 ? 28.767 13.037 -18.979 1.00 86.50 180 PHE A O 1
ATOM 1433 N N . ASP A 1 181 ? 28.270 12.816 -21.157 1.00 86.94 181 ASP A N 1
ATOM 1434 C CA . ASP A 1 181 ? 27.466 14.022 -21.257 1.00 86.94 181 ASP A CA 1
ATOM 1435 C C . ASP A 1 181 ? 26.083 13.675 -21.782 1.00 86.94 181 ASP A C 1
ATOM 1437 O O . ASP A 1 181 ? 25.868 13.597 -22.991 1.00 86.94 181 ASP A O 1
ATOM 1441 N N . ILE A 1 182 ? 25.141 13.476 -20.865 1.00 86.88 182 ILE A N 1
ATOM 1442 C CA . ILE A 1 182 ? 23.779 13.083 -21.222 1.00 86.88 182 ILE A CA 1
ATOM 1443 C C . ILE A 1 182 ? 23.065 14.138 -22.084 1.00 86.88 182 ILE A C 1
ATOM 1445 O O . ILE A 1 182 ? 22.211 13.792 -22.897 1.00 86.88 182 ILE A O 1
ATOM 1449 N N . THR A 1 183 ? 23.474 15.410 -22.001 1.00 84.50 183 THR A N 1
ATOM 1450 C CA . THR A 1 183 ? 22.898 16.498 -22.812 1.00 84.50 183 THR A CA 1
ATOM 1451 C C . THR A 1 183 ? 23.221 16.368 -24.303 1.00 84.50 183 THR A C 1
ATOM 1453 O O . THR A 1 183 ? 22.481 16.879 -25.140 1.00 84.50 183 THR A O 1
ATOM 1456 N N . GLN A 1 184 ? 24.286 15.635 -24.661 1.00 88.19 184 GLN A N 1
ATOM 1457 C CA . GLN A 1 184 ? 24.596 15.317 -26.061 1.00 88.19 184 GLN A CA 1
ATOM 1458 C C . GLN A 1 184 ? 23.639 14.275 -26.642 1.00 88.19 184 GLN A C 1
ATOM 1460 O O . GLN A 1 184 ? 23.499 14.183 -27.860 1.00 88.19 184 GLN A O 1
ATOM 1465 N N . GLU A 1 185 ? 22.973 13.497 -25.786 1.00 89.31 185 GLU A N 1
ATOM 1466 C CA . GLU A 1 185 ? 22.011 12.490 -26.218 1.00 89.31 185 GLU A CA 1
ATOM 1467 C C . GLU A 1 185 ? 20.617 13.038 -26.425 1.00 89.31 185 GLU A C 1
ATOM 1469 O O . GLU A 1 185 ? 19.948 12.656 -27.393 1.00 89.31 185 GLU A O 1
ATOM 1474 N N . MET A 1 186 ? 20.197 13.915 -25.519 1.00 85.50 186 MET A N 1
ATOM 1475 C CA . MET A 1 186 ? 18.954 14.654 -25.615 1.00 85.50 186 MET A CA 1
ATOM 1476 C C . MET A 1 186 ? 19.011 15.863 -24.684 1.00 85.50 186 MET A C 1
ATOM 1478 O O . MET A 1 186 ? 19.229 15.726 -23.480 1.00 85.50 186 MET A O 1
ATOM 1482 N N . ASP A 1 187 ? 18.786 17.047 -25.245 1.00 78.94 187 ASP A N 1
ATOM 1483 C CA . ASP A 1 187 ? 18.619 18.261 -24.457 1.00 78.94 187 ASP A CA 1
ATOM 1484 C C . ASP A 1 187 ? 17.161 18.369 -23.996 1.00 78.94 187 ASP A C 1
ATOM 1486 O O . ASP A 1 187 ? 16.264 18.766 -24.751 1.00 78.94 187 ASP A O 1
ATOM 1490 N N . LEU A 1 188 ? 16.927 17.985 -22.741 1.00 79.31 188 LEU A N 1
ATOM 1491 C CA . LEU A 1 188 ? 15.601 18.042 -22.131 1.00 79.31 188 LEU A CA 1
ATOM 1492 C C . LEU A 1 188 ? 15.115 19.487 -21.929 1.00 79.31 188 LEU A C 1
ATOM 1494 O O . LEU A 1 188 ? 13.913 19.701 -21.841 1.00 79.31 188 LEU A O 1
ATOM 1498 N N . SER A 1 189 ? 16.001 20.494 -21.927 1.00 70.19 189 SER A N 1
ATOM 1499 C CA . SER A 1 189 ? 15.605 21.900 -21.732 1.00 70.19 189 SER A CA 1
ATOM 1500 C C . SER A 1 189 ? 14.824 22.493 -22.913 1.00 70.19 189 SER A C 1
ATOM 1502 O O . SER A 1 189 ? 14.101 23.478 -22.759 1.00 70.19 189 SER A O 1
ATOM 1504 N N . LEU A 1 190 ? 14.935 21.882 -24.097 1.00 69.75 190 LEU A N 1
ATOM 1505 C CA . LEU A 1 190 ? 14.214 22.289 -25.306 1.00 69.75 190 LEU A CA 1
ATOM 1506 C C . LEU A 1 190 ? 12.813 21.660 -25.406 1.00 69.75 190 LEU A C 1
ATOM 1508 O O . LEU A 1 190 ? 12.029 22.048 -26.275 1.00 69.75 190 LEU A O 1
ATOM 1512 N N . GLY A 1 191 ? 12.493 20.690 -24.541 1.00 72.19 191 GLY A N 1
ATOM 1513 C CA . GLY A 1 191 ? 11.250 19.919 -24.585 1.00 72.19 191 GLY A CA 1
ATOM 1514 C C . GLY A 1 191 ? 10.013 20.780 -24.367 1.00 72.19 191 GLY A C 1
ATOM 1515 O O . GLY A 1 191 ? 9.129 20.804 -25.224 1.00 72.19 191 GLY A O 1
ATOM 1516 N N . ARG A 1 192 ? 9.986 21.552 -23.275 1.00 78.38 192 ARG A N 1
ATOM 1517 C CA . ARG A 1 192 ? 8.897 22.486 -22.945 1.00 78.38 192 ARG A CA 1
ATOM 1518 C C . ARG A 1 192 ? 8.566 23.470 -24.067 1.00 78.38 192 ARG A C 1
ATOM 1520 O O . ARG A 1 192 ? 7.391 23.689 -24.341 1.00 78.38 192 ARG A O 1
ATOM 1527 N N . GLY A 1 193 ? 9.568 24.062 -24.721 1.00 75.00 193 GLY A N 1
ATOM 1528 C CA . GLY A 1 193 ? 9.342 25.036 -25.801 1.00 75.00 193 GLY A CA 1
ATOM 1529 C C . GLY A 1 193 ? 8.680 24.430 -27.045 1.00 75.00 193 GLY A C 1
ATOM 1530 O O . GLY A 1 193 ? 7.937 25.116 -27.740 1.00 75.00 193 GLY A O 1
ATOM 1531 N N . ASN A 1 194 ? 8.909 23.137 -27.283 1.00 80.38 194 ASN A N 1
ATOM 1532 C CA . ASN A 1 194 ? 8.389 22.388 -28.428 1.00 80.38 194 ASN A CA 1
ATOM 1533 C C . ASN A 1 194 ? 7.208 21.475 -28.062 1.00 80.38 194 ASN A C 1
ATOM 1535 O O . ASN A 1 194 ? 6.814 20.623 -28.859 1.00 80.38 194 ASN A O 1
ATOM 1539 N N . ALA A 1 195 ? 6.665 21.604 -26.852 1.00 82.19 195 ALA A N 1
ATOM 1540 C CA . ALA A 1 195 ? 5.582 20.761 -26.380 1.00 82.19 195 ALA A CA 1
ATOM 1541 C C . ALA A 1 195 ? 4.334 20.896 -27.277 1.00 82.19 195 ALA A C 1
ATOM 1543 O O . ALA A 1 195 ? 3.953 22.022 -27.615 1.00 82.19 195 ALA A O 1
ATOM 1544 N N . PRO A 1 196 ? 3.645 19.793 -27.644 1.00 80.38 196 PRO A N 1
ATOM 1545 C CA . PRO A 1 196 ? 2.475 19.845 -28.523 1.00 80.38 196 PRO A CA 1
ATOM 1546 C C . PRO A 1 196 ? 1.393 20.798 -28.010 1.00 80.38 196 PRO A C 1
ATOM 1548 O O . PRO A 1 196 ? 0.761 21.506 -28.795 1.00 80.38 196 PRO A O 1
ATOM 1551 N N . ILE A 1 197 ? 1.232 20.867 -26.688 1.00 80.81 197 ILE A N 1
ATOM 1552 C CA . ILE A 1 197 ? 0.292 21.760 -26.010 1.00 80.81 197 ILE A CA 1
ATOM 1553 C C . ILE A 1 197 ? 0.621 23.255 -26.188 1.00 80.81 197 ILE A C 1
ATOM 1555 O O . ILE A 1 197 ? -0.287 24.078 -26.180 1.00 80.81 197 ILE A O 1
ATOM 1559 N N . MET A 1 198 ? 1.894 23.607 -26.410 1.00 73.56 198 MET A N 1
ATOM 1560 C CA . MET A 1 198 ? 2.353 24.991 -26.614 1.00 73.56 198 MET A CA 1
ATOM 1561 C C . MET A 1 198 ? 2.145 25.477 -28.054 1.00 73.56 198 MET A C 1
ATOM 1563 O O . MET A 1 198 ? 2.172 26.676 -28.313 1.00 73.56 198 MET A O 1
ATOM 1567 N N . SER A 1 199 ? 1.942 24.553 -28.999 1.00 63.03 199 SER A N 1
ATOM 1568 C CA . SER A 1 199 ? 1.802 24.854 -30.431 1.00 63.03 199 SER A CA 1
ATOM 1569 C C . SER A 1 199 ? 0.377 25.216 -30.872 1.00 63.03 199 SER A C 1
ATOM 1571 O O . SER A 1 199 ? 0.176 25.612 -32.020 1.00 63.03 199 SER A O 1
ATOM 1573 N N . LYS A 1 200 ? -0.622 25.070 -29.990 1.00 62.28 200 LYS A N 1
ATOM 1574 C CA . LYS A 1 200 ? -2.041 25.285 -30.303 1.00 62.28 200 LYS A CA 1
ATOM 1575 C C . LYS A 1 200 ? -2.574 26.535 -29.604 1.00 62.28 200 LYS A C 1
ATOM 1577 O O . LYS A 1 200 ? -2.396 26.690 -28.404 1.00 62.28 200 LYS A O 1
ATOM 1582 N N . GLU A 1 201 ? -3.343 27.353 -30.323 1.00 65.50 201 GLU A N 1
ATOM 1583 C CA . GLU A 1 201 ? -4.124 28.470 -29.750 1.00 65.50 201 GLU A CA 1
ATOM 1584 C C . GLU A 1 201 ? -5.297 27.991 -28.860 1.00 65.50 201 GLU A C 1
ATOM 1586 O O . GLU A 1 201 ? -6.032 28.788 -28.281 1.00 65.50 201 GLU A O 1
ATOM 1591 N N . THR A 1 202 ? -5.510 26.675 -28.758 1.00 68.88 202 THR A N 1
ATOM 1592 C CA . THR A 1 202 ? -6.624 26.056 -28.032 1.00 68.88 202 THR A CA 1
ATOM 1593 C C . THR A 1 202 ? -6.270 25.829 -26.560 1.00 68.88 202 THR A C 1
ATOM 1595 O O . THR A 1 202 ? -5.314 25.117 -26.261 1.00 68.88 202 THR A O 1
ATOM 1598 N N . LYS A 1 203 ? -7.092 26.353 -25.638 1.00 81.44 203 LYS A N 1
ATOM 1599 C CA . LYS A 1 203 ? -6.920 26.164 -24.181 1.00 81.44 203 LYS A CA 1
ATOM 1600 C C . LYS A 1 203 ? -7.070 24.711 -23.704 1.00 81.44 203 LYS A C 1
ATOM 1602 O O . LYS A 1 203 ? -6.531 24.361 -22.660 1.00 81.44 203 LYS A O 1
ATOM 1607 N N . LEU A 1 204 ? -7.782 23.868 -24.454 1.00 88.50 204 LEU A N 1
ATOM 1608 C CA . LEU A 1 204 ? -8.006 22.458 -24.129 1.00 88.50 204 LEU A CA 1
ATOM 1609 C C . LEU A 1 204 ? -7.665 21.572 -25.330 1.00 88.50 204 LEU A C 1
ATOM 1611 O O . LEU A 1 204 ? -8.201 21.765 -26.422 1.00 88.50 204 LEU A O 1
ATOM 1615 N N . THR A 1 205 ? -6.819 20.564 -25.121 1.00 90.25 205 THR A N 1
ATOM 1616 C CA . THR A 1 205 ? -6.631 19.455 -26.069 1.00 90.25 205 THR A CA 1
ATOM 1617 C C . THR A 1 205 ? -7.186 18.173 -25.462 1.00 90.25 205 THR A C 1
ATOM 1619 O O . THR A 1 205 ? -6.587 17.628 -24.542 1.00 90.25 205 THR A O 1
ATOM 1622 N N . SER A 1 206 ? -8.302 17.678 -25.997 1.00 91.56 206 SER A N 1
ATOM 1623 C CA . SER A 1 206 ? -8.978 16.479 -25.491 1.00 91.56 206 SER A CA 1
ATOM 1624 C C . SER A 1 206 ? -8.751 15.256 -26.382 1.00 91.56 206 SER A C 1
ATOM 1626 O O . SER A 1 206 ? -8.681 15.372 -27.612 1.00 91.56 206 SER A O 1
ATOM 1628 N N . ARG A 1 207 ? -8.651 14.072 -25.769 1.00 93.50 207 ARG A N 1
ATOM 1629 C CA . ARG A 1 207 ? -8.586 12.777 -26.454 1.00 93.50 207 ARG A CA 1
ATOM 1630 C C . ARG A 1 207 ? -9.410 11.729 -25.714 1.00 93.50 207 ARG A C 1
ATOM 1632 O O . ARG A 1 207 ? -9.178 11.452 -24.546 1.00 93.50 207 ARG A O 1
ATOM 1639 N N . THR A 1 208 ? -10.302 11.054 -26.428 1.00 95.69 208 THR A N 1
ATOM 1640 C CA . THR A 1 208 ? -11.023 9.893 -25.891 1.00 95.69 208 THR A CA 1
ATOM 1641 C C . THR A 1 208 ? -10.281 8.603 -26.229 1.00 95.69 208 THR A C 1
ATOM 1643 O O . THR A 1 208 ? -9.934 8.363 -27.390 1.00 95.69 208 THR A O 1
ATOM 1646 N N . ILE A 1 209 ? -10.061 7.750 -25.232 1.00 95.44 209 ILE A N 1
ATOM 1647 C CA . ILE A 1 209 ? -9.419 6.442 -25.371 1.00 95.44 209 ILE A CA 1
ATOM 1648 C C . ILE A 1 209 ? -10.351 5.375 -24.826 1.00 95.44 209 ILE A C 1
ATOM 1650 O O . ILE A 1 209 ? -11.003 5.550 -23.801 1.00 95.44 209 ILE A O 1
ATOM 1654 N N . ARG A 1 210 ? -10.431 4.255 -25.545 1.00 93.75 210 ARG A N 1
ATOM 1655 C CA . ARG A 1 210 ? -11.190 3.093 -25.095 1.00 93.75 210 ARG A CA 1
ATOM 1656 C C . ARG A 1 210 ? -10.255 2.041 -24.531 1.00 93.75 210 ARG A C 1
ATOM 1658 O O . ARG A 1 210 ? -9.240 1.757 -25.158 1.00 93.75 210 ARG A O 1
ATOM 1665 N N . PHE A 1 211 ? -10.641 1.434 -23.415 1.00 89.06 211 PHE A N 1
ATOM 1666 C CA . PHE A 1 211 ? -9.870 0.374 -22.767 1.00 89.06 211 PHE A CA 1
ATOM 1667 C C . PHE A 1 211 ? -10.716 -0.901 -22.597 1.00 89.06 211 PHE A C 1
ATOM 1669 O O . PHE A 1 211 ? -11.947 -0.822 -22.515 1.00 89.06 211 PHE A O 1
ATOM 1676 N N . PRO A 1 212 ? -10.105 -2.098 -22.619 1.00 82.62 212 PRO A N 1
ATOM 1677 C CA . PRO A 1 212 ? -10.826 -3.349 -22.440 1.00 82.62 212 PRO A CA 1
ATOM 1678 C C . PRO A 1 212 ? -11.355 -3.471 -21.007 1.00 82.62 212 PRO A C 1
ATOM 1680 O O . PRO A 1 212 ? -10.588 -3.548 -20.056 1.00 82.62 212 PRO A O 1
ATOM 1683 N N . SER A 1 213 ? -12.677 -3.552 -20.858 1.00 80.38 213 SER A N 1
ATOM 1684 C CA . SER A 1 213 ? -13.330 -3.820 -19.571 1.00 80.38 213 SER A CA 1
ATOM 1685 C C . SER A 1 213 ? -14.613 -4.614 -19.785 1.00 80.38 213 SER A C 1
ATOM 1687 O O . SER A 1 213 ? -15.345 -4.381 -20.745 1.00 80.38 213 SER A O 1
ATOM 1689 N N . ALA A 1 214 ? -14.899 -5.566 -18.899 1.00 64.94 214 ALA A N 1
ATOM 1690 C CA . ALA A 1 214 ? -16.147 -6.329 -18.937 1.00 64.94 214 ALA A CA 1
ATOM 1691 C C . ALA A 1 214 ? -17.367 -5.530 -18.461 1.00 64.94 214 ALA A C 1
ATOM 1693 O O . ALA A 1 214 ? -18.499 -5.905 -18.773 1.00 64.94 214 ALA A O 1
ATOM 1694 N N . ASP A 1 215 ? -17.114 -4.472 -17.699 1.00 71.12 215 ASP A N 1
ATOM 1695 C CA . ASP A 1 215 ? -18.095 -3.551 -17.150 1.00 71.12 215 ASP A CA 1
ATOM 1696 C C . ASP A 1 215 ? -17.936 -2.193 -17.845 1.00 71.12 215 ASP A C 1
ATOM 1698 O O . ASP A 1 215 ? -16.830 -1.657 -17.923 1.00 71.12 215 ASP A O 1
ATOM 1702 N N . GLU A 1 216 ? -19.034 -1.677 -18.390 1.00 82.62 216 GLU A N 1
ATOM 1703 C CA . GLU A 1 216 ? -19.066 -0.436 -19.168 1.00 82.62 216 GLU A CA 1
ATOM 1704 C C . GLU A 1 216 ? -19.728 0.725 -18.403 1.00 82.62 216 GLU A C 1
ATOM 1706 O O . GLU A 1 216 ? -19.988 1.771 -18.993 1.00 82.62 216 GLU A O 1
ATOM 1711 N N . ASP A 1 217 ? -20.000 0.556 -17.103 1.00 82.25 217 ASP A N 1
ATOM 1712 C CA . ASP A 1 217 ? -20.791 1.512 -16.320 1.00 82.25 217 ASP A CA 1
ATOM 1713 C C . ASP A 1 217 ? -19.973 2.707 -15.791 1.00 82.25 217 ASP A C 1
ATOM 1715 O O . ASP A 1 217 ? -20.550 3.749 -15.474 1.00 82.25 217 ASP A O 1
ATOM 1719 N N . VAL A 1 218 ? -18.643 2.589 -15.686 1.00 84.12 218 VAL A N 1
ATOM 1720 C CA . VAL A 1 218 ? -17.751 3.645 -15.164 1.00 84.12 218 VAL A CA 1
ATOM 1721 C C . VAL A 1 218 ? -16.440 3.726 -15.950 1.00 84.12 218 VAL A C 1
ATOM 1723 O O . VAL A 1 218 ? -15.897 2.697 -16.348 1.00 84.12 218 VAL A O 1
ATOM 1726 N N . GLY A 1 219 ? -15.928 4.941 -16.138 1.00 89.94 219 GLY A N 1
ATOM 1727 C CA . GLY A 1 219 ? -14.607 5.227 -16.709 1.00 89.94 219 GLY A CA 1
ATOM 1728 C C . GLY A 1 219 ? -13.800 6.200 -15.844 1.00 89.94 219 GLY A C 1
ATOM 1729 O O . GLY A 1 219 ? -14.107 6.393 -14.664 1.00 89.94 219 GLY A O 1
ATOM 1730 N N . SER A 1 220 ? -12.802 6.851 -16.436 1.00 93.81 220 SER A N 1
ATOM 1731 C CA . SER A 1 220 ? -11.984 7.879 -15.779 1.00 93.81 220 SER A CA 1
ATOM 1732 C C . SER A 1 220 ? -11.704 9.062 -16.703 1.00 93.81 220 SER A C 1
ATOM 1734 O O . SER A 1 220 ? -11.851 8.976 -17.926 1.00 93.81 220 SER A O 1
ATOM 1736 N N . ILE A 1 221 ? -11.341 10.200 -16.114 1.00 96.38 221 ILE A N 1
ATOM 1737 C CA . ILE A 1 221 ? -10.942 11.406 -16.842 1.00 96.38 221 ILE A CA 1
ATOM 1738 C C . ILE A 1 221 ? -9.675 11.955 -16.191 1.00 96.38 221 ILE A C 1
ATOM 1740 O O . ILE A 1 221 ? -9.668 12.244 -14.997 1.00 96.38 221 ILE A O 1
ATOM 1744 N N . GLY A 1 222 ? -8.613 12.106 -16.977 1.00 96.56 222 GLY A N 1
ATOM 1745 C CA . GLY A 1 222 ? -7.358 12.706 -16.534 1.00 96.56 222 GLY A CA 1
ATOM 1746 C C . GLY A 1 222 ? -7.092 14.040 -17.215 1.00 96.56 222 GLY A C 1
ATOM 1747 O O . GLY A 1 222 ? -7.314 14.185 -18.417 1.00 96.56 222 GLY A O 1
ATOM 1748 N N . TYR A 1 223 ? -6.574 14.993 -16.452 1.00 96.06 223 TYR A N 1
ATOM 1749 C CA . TYR A 1 223 ? -6.093 16.286 -16.914 1.00 96.06 223 TYR A CA 1
ATOM 1750 C C . TYR A 1 223 ? -4.607 16.419 -16.630 1.00 96.06 223 TYR A C 1
ATOM 1752 O O . TYR A 1 223 ? -4.123 15.895 -15.625 1.00 96.06 223 TYR A O 1
ATOM 1760 N N . ALA A 1 224 ? -3.887 17.147 -17.482 1.00 95.19 224 ALA A N 1
ATOM 1761 C CA . ALA A 1 224 ? -2.506 17.478 -17.175 1.00 95.19 224 ALA A CA 1
ATOM 1762 C C . ALA A 1 224 ? -2.021 18.820 -17.740 1.00 95.19 224 ALA A C 1
ATOM 1764 O O . ALA A 1 224 ? -2.517 19.315 -18.758 1.00 95.19 224 ALA A O 1
ATOM 1765 N N . TRP A 1 225 ? -1.000 19.366 -17.075 1.00 93.38 225 TRP A N 1
ATOM 1766 C CA . TRP A 1 225 ? -0.323 20.626 -17.391 1.00 93.38 225 TRP A CA 1
ATOM 1767 C C . TRP A 1 225 ? 1.199 20.450 -17.363 1.00 93.38 225 TRP A C 1
ATOM 1769 O O . TRP A 1 225 ? 1.725 19.577 -16.670 1.00 93.38 225 TRP A O 1
ATOM 1779 N N . LEU A 1 226 ? 1.926 21.325 -18.063 1.00 91.25 226 LEU A N 1
ATOM 1780 C CA . LEU A 1 226 ? 3.379 21.451 -17.900 1.00 91.25 226 LEU A CA 1
ATOM 1781 C C . LEU A 1 226 ? 3.694 22.202 -16.598 1.00 91.25 226 LEU A C 1
ATOM 1783 O O . LEU A 1 226 ? 3.416 23.397 -16.488 1.00 91.25 226 LEU A O 1
ATOM 1787 N N . GLY A 1 227 ? 4.326 21.525 -15.645 1.00 90.81 227 GLY A N 1
ATOM 1788 C CA . GLY A 1 227 ? 4.709 22.055 -14.336 1.00 90.81 227 GLY A CA 1
ATOM 1789 C C . GLY A 1 227 ? 6.082 22.746 -14.317 1.00 90.81 227 GLY A C 1
ATOM 1790 O O . GLY A 1 227 ? 6.786 22.782 -15.333 1.00 90.81 227 GLY A O 1
ATOM 1791 N N . PRO A 1 228 ? 6.488 23.338 -13.180 1.00 89.75 228 PRO A N 1
ATOM 1792 C CA . PRO A 1 228 ? 7.753 24.063 -13.058 1.00 89.75 228 PRO A CA 1
ATOM 1793 C C . PRO A 1 228 ? 8.971 23.158 -13.285 1.00 89.75 228 PRO A C 1
ATOM 1795 O O . PRO A 1 228 ? 8.891 21.932 -13.272 1.00 89.75 228 PRO A O 1
ATOM 1798 N N . ASN A 1 229 ? 10.132 23.754 -13.541 1.00 85.88 229 ASN A N 1
ATOM 1799 C CA . ASN A 1 229 ? 11.336 22.962 -13.783 1.00 85.88 229 ASN A CA 1
ATOM 1800 C C . ASN A 1 229 ? 11.815 22.288 -12.485 1.00 85.88 229 ASN A C 1
ATOM 1802 O O . ASN A 1 229 ? 11.664 22.859 -11.406 1.00 85.88 229 ASN A O 1
ATOM 1806 N N . LEU A 1 230 ? 12.451 21.118 -12.585 1.00 84.81 230 LEU A N 1
ATOM 1807 C CA . LEU A 1 230 ? 12.805 20.279 -11.429 1.00 84.81 230 LEU A CA 1
ATOM 1808 C C . LEU A 1 230 ? 13.665 20.973 -10.353 1.00 84.81 230 LEU A C 1
ATOM 1810 O O . LEU A 1 230 ? 13.619 20.599 -9.181 1.00 84.81 230 LEU A O 1
ATOM 1814 N N . HIS A 1 231 ? 14.453 21.979 -10.746 1.00 80.75 231 HIS A N 1
ATOM 1815 C CA . HIS A 1 231 ? 15.301 22.764 -9.842 1.00 80.75 231 HIS A CA 1
ATOM 1816 C C . HIS A 1 231 ? 14.565 23.916 -9.134 1.00 80.75 231 HIS A C 1
ATOM 1818 O O . HIS A 1 231 ? 15.113 24.493 -8.195 1.00 80.75 231 HIS A O 1
ATOM 1824 N N . ASP A 1 232 ? 13.339 24.260 -9.544 1.00 87.62 232 ASP A N 1
ATOM 1825 C CA . ASP A 1 232 ? 12.487 25.232 -8.847 1.00 87.62 232 ASP A CA 1
ATOM 1826 C C . ASP A 1 232 ? 11.713 24.550 -7.709 1.00 87.62 232 ASP A C 1
ATOM 1828 O O . ASP A 1 232 ? 10.489 24.402 -7.720 1.00 87.62 232 ASP A O 1
ATOM 1832 N N . ILE A 1 233 ? 12.475 24.108 -6.708 1.00 87.81 233 ILE A N 1
ATOM 1833 C CA . ILE A 1 233 ? 11.962 23.363 -5.553 1.00 87.81 233 ILE A CA 1
ATOM 1834 C C . ILE A 1 233 ? 10.925 24.197 -4.794 1.00 87.81 233 ILE A C 1
ATOM 1836 O O . ILE A 1 233 ? 9.942 23.655 -4.302 1.00 87.81 233 ILE A O 1
ATOM 1840 N N . ARG A 1 234 ? 11.103 25.523 -4.735 1.00 91.69 234 ARG A N 1
ATOM 1841 C CA . ARG A 1 234 ? 10.175 26.426 -4.049 1.00 91.69 234 ARG A CA 1
ATOM 1842 C C . ARG A 1 234 ? 8.777 26.357 -4.663 1.00 91.69 234 ARG A C 1
ATOM 1844 O O . ARG A 1 234 ? 7.807 26.194 -3.929 1.00 91.69 234 ARG A O 1
ATOM 1851 N N . THR A 1 235 ? 8.671 26.476 -5.986 1.00 93.12 235 THR A N 1
ATOM 1852 C CA . THR A 1 235 ? 7.371 26.419 -6.670 1.00 93.12 235 THR A CA 1
ATOM 1853 C C . THR A 1 235 ? 6.771 25.015 -6.617 1.00 93.12 235 THR A C 1
ATOM 1855 O O . THR A 1 235 ? 5.570 24.896 -6.402 1.00 93.12 235 THR A O 1
ATOM 1858 N N . MET A 1 236 ? 7.586 23.960 -6.740 1.00 91.06 236 MET A N 1
ATOM 1859 C CA . MET A 1 236 ? 7.125 22.568 -6.605 1.00 91.06 236 MET A CA 1
ATOM 1860 C C . MET A 1 236 ? 6.467 22.317 -5.242 1.00 91.06 236 MET A C 1
ATOM 1862 O O . MET A 1 236 ? 5.336 21.855 -5.181 1.00 91.06 236 MET A O 1
ATOM 1866 N N . VAL A 1 237 ? 7.126 22.722 -4.153 1.00 92.50 237 VAL A N 1
ATOM 1867 C CA . VAL A 1 237 ? 6.599 22.568 -2.785 1.00 92.50 237 VAL A CA 1
ATOM 1868 C C . VAL A 1 237 ? 5.331 23.394 -2.575 1.00 92.50 237 VAL A C 1
ATOM 1870 O O . VAL A 1 237 ? 4.385 22.935 -1.938 1.00 92.50 237 VAL A O 1
ATOM 1873 N N . ALA A 1 238 ? 5.275 24.605 -3.136 1.00 95.38 238 ALA A N 1
ATOM 1874 C CA . ALA A 1 238 ? 4.061 25.411 -3.102 1.00 95.38 238 ALA A CA 1
ATOM 1875 C C . ALA A 1 238 ? 2.903 24.725 -3.855 1.00 95.38 238 ALA A C 1
ATOM 1877 O O . ALA A 1 238 ? 1.771 24.734 -3.379 1.00 95.38 238 ALA A O 1
ATOM 1878 N N . LEU A 1 239 ? 3.163 24.093 -5.002 1.00 95.00 239 LEU A N 1
ATOM 1879 C CA . LEU A 1 239 ? 2.140 23.339 -5.730 1.00 95.00 239 LEU A CA 1
ATOM 1880 C C . LEU A 1 239 ? 1.682 22.102 -4.951 1.00 95.00 239 LEU A C 1
ATOM 1882 O O . LEU A 1 239 ? 0.479 21.905 -4.838 1.00 95.00 239 LEU A O 1
ATOM 1886 N N . ASP A 1 240 ? 2.589 21.351 -4.322 1.00 92.50 240 ASP A N 1
ATOM 1887 C CA . ASP A 1 240 ? 2.217 20.206 -3.477 1.00 92.50 240 ASP A CA 1
ATOM 1888 C C . ASP A 1 240 ? 1.302 20.620 -2.310 1.00 92.50 240 ASP A C 1
ATOM 1890 O O . ASP A 1 240 ? 0.332 19.932 -1.983 1.00 92.50 240 ASP A O 1
ATOM 1894 N N . ILE A 1 241 ? 1.579 21.765 -1.673 1.00 95.00 241 ILE A N 1
ATOM 1895 C CA . ILE A 1 241 ? 0.730 22.328 -0.609 1.00 95.00 241 ILE A CA 1
ATOM 1896 C C . ILE A 1 241 ? -0.631 22.761 -1.169 1.00 95.00 241 ILE A C 1
ATOM 1898 O O . ILE A 1 241 ? -1.669 22.472 -0.569 1.00 95.00 241 ILE A O 1
ATOM 1902 N N . LEU A 1 242 ? -0.644 23.433 -2.325 1.00 94.88 242 LEU A N 1
ATOM 1903 C CA . LEU A 1 242 ? -1.880 23.828 -2.995 1.00 94.88 242 LEU A CA 1
ATOM 1904 C C . LEU A 1 242 ? -2.721 22.599 -3.362 1.00 94.88 242 LEU A C 1
ATOM 1906 O O . LEU A 1 242 ? -3.928 22.603 -3.154 1.00 94.88 242 LEU A O 1
ATOM 1910 N N . PHE A 1 243 ? -2.116 21.526 -3.859 1.00 94.00 243 PHE A N 1
ATOM 1911 C CA . PHE A 1 243 ? -2.844 20.320 -4.253 1.00 94.00 243 PHE A CA 1
ATOM 1912 C C . PHE A 1 243 ? -3.465 19.635 -3.043 1.00 94.00 243 PHE A C 1
ATOM 1914 O O . PHE A 1 243 ? -4.660 19.343 -3.050 1.00 94.00 243 PHE A O 1
ATOM 1921 N N . ARG A 1 244 ? -2.729 19.542 -1.934 1.00 91.62 244 ARG A N 1
ATOM 1922 C CA . ARG A 1 244 ? -3.286 19.069 -0.659 1.00 91.62 244 ARG A CA 1
ATOM 1923 C C . ARG A 1 244 ? -4.528 19.843 -0.218 1.00 91.62 244 ARG A C 1
ATOM 1925 O O . ARG A 1 244 ? -5.471 19.256 0.310 1.00 91.62 244 ARG A O 1
ATOM 1932 N N . CYS A 1 245 ? -4.569 21.148 -0.476 1.00 91.56 245 CYS A N 1
ATOM 1933 C CA . CYS A 1 245 ? -5.767 21.955 -0.254 1.00 91.56 245 CYS A CA 1
ATOM 1934 C C . CYS A 1 245 ? -6.942 21.517 -1.147 1.00 91.56 245 CYS A C 1
ATOM 1936 O O . CYS A 1 245 ? -8.078 21.386 -0.686 1.00 91.56 245 CYS A O 1
ATOM 1938 N N . LEU A 1 246 ? -6.658 21.261 -2.422 1.00 91.50 246 LEU A N 1
ATOM 1939 C CA . LEU A 1 246 ? -7.649 21.007 -3.459 1.00 91.50 246 LEU A CA 1
ATOM 1940 C C . LEU A 1 246 ? -8.282 19.602 -3.398 1.00 91.50 246 LEU A C 1
ATOM 1942 O O . LEU A 1 246 ? -9.466 19.501 -3.729 1.00 91.50 246 LEU A O 1
ATOM 1946 N N . HIS A 1 247 ? -7.573 18.549 -2.957 1.00 89.62 247 HIS A N 1
ATOM 1947 C CA . HIS A 1 247 ? -8.095 17.164 -3.026 1.00 89.62 247 HIS A CA 1
ATOM 1948 C C . HIS A 1 247 ? -7.846 16.228 -1.817 1.00 89.62 247 HIS A C 1
ATOM 1950 O O . HIS A 1 247 ? -8.490 15.186 -1.758 1.00 89.62 247 HIS A O 1
ATOM 1956 N N . GLU A 1 248 ? -6.961 16.541 -0.855 1.00 84.50 248 GLU A N 1
ATOM 1957 C CA . GLU A 1 248 ? -6.451 15.541 0.118 1.00 84.50 248 GLU A CA 1
ATOM 1958 C C . GLU A 1 248 ? -7.515 14.884 1.017 1.00 84.50 248 GLU A C 1
ATOM 1960 O O . GLU A 1 248 ? -7.363 13.720 1.386 1.00 84.50 248 GLU A O 1
ATOM 1965 N N . THR A 1 249 ? -8.569 15.601 1.416 1.00 86.81 249 THR A N 1
ATOM 1966 C CA . THR A 1 249 ? -9.585 15.071 2.343 1.00 86.81 249 THR A CA 1
ATOM 1967 C C . THR A 1 249 ? -10.974 15.090 1.721 1.00 86.81 249 THR A C 1
ATOM 1969 O O . THR A 1 249 ? -11.217 15.746 0.706 1.00 86.81 249 THR A O 1
ATOM 1972 N N . SER A 1 250 ? -11.938 14.418 2.357 1.00 84.44 250 SER A N 1
ATOM 1973 C CA . SER A 1 250 ? -13.343 14.527 1.948 1.00 84.44 250 SER A CA 1
ATOM 1974 C C . SER A 1 250 ? -13.866 15.963 2.053 1.00 84.44 250 SER A C 1
ATOM 1976 O O . SER A 1 250 ? -14.762 16.317 1.301 1.00 84.44 250 SER A O 1
ATOM 1978 N N . ALA A 1 251 ? -13.283 16.824 2.893 1.00 86.81 251 ALA A N 1
ATOM 1979 C CA . ALA A 1 251 ? -13.646 18.240 2.996 1.00 86.81 251 ALA A CA 1
ATOM 1980 C C . ALA A 1 251 ? -12.975 19.144 1.935 1.00 86.81 251 ALA A C 1
ATOM 1982 O O . ALA A 1 251 ? -13.341 20.311 1.818 1.00 86.81 251 ALA A O 1
ATOM 1983 N N . SER A 1 252 ? -12.015 18.631 1.155 1.00 91.19 252 SER A N 1
ATOM 1984 C CA . SER A 1 252 ? -11.325 19.393 0.106 1.00 91.19 252 SER A CA 1
ATOM 1985 C C . SER A 1 252 ? -12.246 19.773 -1.062 1.00 91.19 252 SER A C 1
ATOM 1987 O O . SER A 1 252 ? -13.257 19.119 -1.323 1.00 91.19 252 SER A O 1
ATOM 1989 N N . LEU A 1 253 ? -11.875 20.825 -1.802 1.00 93.06 253 LEU A N 1
ATOM 1990 C CA . LEU A 1 253 ? -12.732 21.457 -2.815 1.00 93.06 253 LEU A CA 1
ATOM 1991 C C . LEU A 1 253 ? -13.181 20.498 -3.929 1.00 93.06 253 LEU A C 1
ATOM 1993 O O . LEU A 1 253 ? -14.376 20.421 -4.223 1.00 93.06 253 LEU A O 1
ATOM 1997 N N . PHE A 1 254 ? -12.262 19.731 -4.527 1.00 94.69 254 PHE A N 1
ATOM 1998 C CA . PHE A 1 254 ? -12.633 18.757 -5.559 1.00 94.69 254 PHE A CA 1
ATOM 1999 C C . PHE A 1 254 ? -13.420 17.578 -4.983 1.00 94.69 254 PHE A C 1
ATOM 2001 O O . PHE A 1 254 ? -14.385 17.132 -5.603 1.00 94.69 254 PHE A O 1
ATOM 2008 N N . SER A 1 255 ? -13.071 17.104 -3.785 1.00 91.06 255 SER A N 1
ATOM 2009 C CA . SER A 1 255 ? -13.813 16.035 -3.111 1.00 91.06 255 SER A CA 1
ATOM 2010 C C . SER A 1 255 ? -15.267 16.441 -2.879 1.00 91.06 255 SER A C 1
ATOM 2012 O O . SER A 1 255 ? -16.173 15.695 -3.240 1.00 91.06 255 SER A O 1
ATOM 2014 N N . GLN A 1 256 ? -15.512 17.656 -2.383 1.00 91.06 256 GLN A N 1
ATOM 2015 C CA . GLN A 1 256 ? -16.857 18.211 -2.202 1.00 91.06 256 GLN A CA 1
ATOM 2016 C C . GLN A 1 256 ? -17.610 18.403 -3.525 1.00 91.06 256 GLN A C 1
ATOM 2018 O O . GLN A 1 256 ? -18.797 18.085 -3.625 1.00 91.06 256 GLN A O 1
ATOM 2023 N N . ALA A 1 257 ? -16.925 18.880 -4.565 1.00 92.88 257 ALA A N 1
ATOM 2024 C CA . ALA A 1 257 ? -17.555 19.140 -5.853 1.00 92.88 257 ALA A CA 1
ATOM 2025 C C . ALA A 1 257 ? -17.921 17.857 -6.628 1.00 92.88 257 ALA A C 1
ATOM 2027 O O . ALA A 1 257 ? -18.955 17.838 -7.299 1.00 92.88 257 ALA A O 1
ATOM 2028 N N . PHE A 1 258 ? -17.121 16.787 -6.528 1.00 92.38 258 PHE A N 1
ATOM 2029 C CA . PHE A 1 258 ? -17.251 15.607 -7.397 1.00 92.38 258 PHE A CA 1
ATOM 2030 C C . PHE A 1 258 ? -17.650 14.310 -6.672 1.00 92.38 258 PHE A C 1
ATOM 2032 O O . PHE A 1 258 ? -18.415 13.523 -7.241 1.00 92.38 258 PHE A O 1
ATOM 2039 N N . VAL A 1 259 ? -17.177 14.095 -5.439 1.00 88.62 259 VAL A N 1
ATOM 2040 C CA . VAL A 1 259 ? -17.286 12.813 -4.711 1.00 88.62 259 VAL A CA 1
ATOM 2041 C C . VAL A 1 259 ? -18.329 12.881 -3.593 1.00 88.62 259 VAL A C 1
ATOM 2043 O O . VAL A 1 259 ? -19.275 12.099 -3.561 1.00 88.62 259 VAL A O 1
ATOM 2046 N N . GLU A 1 260 ? -18.212 13.857 -2.696 1.00 85.56 260 GLU A N 1
ATOM 2047 C CA . GLU A 1 260 ? -18.961 13.970 -1.437 1.00 85.56 260 GLU A CA 1
ATOM 2048 C C . GLU A 1 260 ? -20.323 14.660 -1.601 1.00 85.56 260 GLU A C 1
ATOM 2050 O O . GLU A 1 260 ? -20.780 15.418 -0.748 1.00 85.56 260 GLU A O 1
ATOM 2055 N N . ARG A 1 261 ? -20.999 14.381 -2.715 1.00 83.19 261 ARG A N 1
ATOM 2056 C CA . ARG A 1 261 ? -22.336 14.895 -3.028 1.00 83.19 261 ARG A CA 1
ATOM 2057 C C . ARG A 1 261 ? -23.366 13.781 -3.052 1.00 83.19 261 ARG A C 1
ATOM 2059 O O . ARG A 1 261 ? -23.056 12.607 -3.236 1.00 83.19 261 ARG A O 1
ATOM 2066 N N . ARG A 1 262 ? -24.642 14.161 -2.936 1.00 69.62 262 ARG A N 1
ATOM 2067 C CA . ARG A 1 262 ? -25.772 13.219 -2.941 1.00 69.62 262 ARG A CA 1
ATOM 2068 C C . ARG A 1 262 ? -25.755 12.290 -4.158 1.00 69.62 262 ARG A C 1
ATOM 2070 O O . ARG A 1 262 ? -26.062 11.102 -4.020 1.00 69.62 262 ARG A O 1
ATOM 2077 N N . ASN A 1 263 ? -25.367 12.822 -5.317 1.00 75.12 263 ASN A N 1
ATOM 2078 C CA . ASN A 1 263 ? -25.166 12.093 -6.566 1.00 75.12 263 ASN A CA 1
ATOM 2079 C C . ASN A 1 263 ? -23.709 12.255 -7.037 1.00 75.12 263 ASN A C 1
ATOM 2081 O O . ASN A 1 263 ? -23.429 13.190 -7.786 1.00 75.12 263 ASN A O 1
ATOM 2085 N N . PRO A 1 264 ? -22.786 11.376 -6.600 1.00 83.75 264 PRO A N 1
ATOM 2086 C CA . PRO A 1 264 ? -21.383 11.436 -7.007 1.00 83.75 264 PRO A CA 1
ATOM 2087 C C . PRO A 1 264 ? -21.235 11.361 -8.529 1.00 83.75 264 PRO A C 1
ATOM 2089 O O . PRO A 1 264 ? -21.923 10.577 -9.192 1.00 83.75 264 PRO A O 1
ATOM 2092 N N . ILE A 1 265 ? -20.346 12.190 -9.074 1.00 89.62 265 ILE A N 1
ATOM 2093 C CA . ILE A 1 265 ? -19.986 12.212 -10.504 1.00 89.62 265 ILE A CA 1
ATOM 2094 C C . ILE A 1 265 ? -18.567 11.680 -10.749 1.00 89.62 265 ILE A C 1
ATOM 2096 O O . ILE A 1 265 ? -18.194 11.446 -11.894 1.00 89.62 265 ILE A O 1
ATOM 2100 N N . ALA A 1 266 ? -17.813 11.438 -9.678 1.00 89.38 266 ALA A N 1
ATOM 2101 C CA . ALA A 1 266 ? -16.611 10.618 -9.632 1.00 89.38 266 ALA A CA 1
ATOM 2102 C C . ALA A 1 266 ? -16.579 9.879 -8.284 1.00 89.38 266 ALA A C 1
ATOM 2104 O O . ALA A 1 266 ? -17.217 10.311 -7.321 1.00 89.38 266 ALA A O 1
ATOM 2105 N N . SER A 1 267 ? -15.838 8.778 -8.213 1.00 83.44 267 SER A N 1
ATOM 2106 C CA . SER A 1 267 ? -15.631 8.015 -6.974 1.00 83.44 267 SER A CA 1
ATOM 2107 C C . SER A 1 267 ? -14.372 8.450 -6.231 1.00 83.44 267 SER A C 1
ATOM 2109 O O . SER A 1 267 ? -14.299 8.323 -5.013 1.00 83.44 267 SER A O 1
ATOM 2111 N N . HIS A 1 268 ? -13.383 8.958 -6.964 1.00 86.81 268 HIS A N 1
ATOM 2112 C CA . HIS A 1 268 ? -12.110 9.399 -6.415 1.00 86.81 268 HIS A CA 1
ATOM 2113 C C . HIS A 1 268 ? -11.533 10.539 -7.254 1.00 86.81 268 HIS A C 1
ATOM 2115 O O . HIS A 1 268 ? -11.779 10.608 -8.463 1.00 86.81 268 HIS A O 1
ATOM 2121 N N . VAL A 1 269 ? -10.768 11.413 -6.602 1.00 93.50 269 VAL A N 1
ATOM 2122 C CA . VAL A 1 269 ? -9.995 12.481 -7.230 1.00 93.50 269 VAL A CA 1
ATOM 2123 C C . VAL A 1 269 ? -8.580 12.459 -6.671 1.00 93.50 269 VAL A C 1
ATOM 2125 O O . VAL A 1 269 ? -8.399 12.390 -5.457 1.00 93.50 269 VAL A O 1
ATOM 2128 N N . ASP A 1 270 ? -7.597 12.532 -7.558 1.00 92.81 270 ASP A N 1
ATOM 2129 C CA . ASP A 1 270 ? -6.185 12.524 -7.197 1.00 92.81 270 ASP A CA 1
ATOM 2130 C C . ASP A 1 270 ? -5.413 13.602 -7.955 1.00 92.81 270 ASP A C 1
ATOM 2132 O O . ASP A 1 270 ? -5.798 13.996 -9.060 1.00 92.81 270 ASP A O 1
ATOM 2136 N N . PHE A 1 271 ? -4.330 14.085 -7.356 1.00 93.00 271 PHE A N 1
ATOM 2137 C CA . PHE A 1 271 ? -3.460 15.093 -7.941 1.00 93.00 271 PHE A CA 1
ATOM 2138 C C . PHE A 1 271 ? -2.003 14.706 -7.710 1.00 93.00 271 PHE A C 1
ATOM 2140 O O . PHE A 1 271 ? -1.607 14.390 -6.592 1.00 93.00 271 PHE A O 1
ATOM 2147 N N . ASP A 1 272 ? -1.194 14.771 -8.763 1.00 88.00 272 ASP A N 1
ATOM 2148 C CA . ASP A 1 272 ? 0.208 14.365 -8.709 1.00 88.00 272 ASP A CA 1
ATOM 2149 C C . ASP A 1 272 ? 1.121 15.370 -9.425 1.00 88.00 272 ASP A C 1
ATOM 2151 O O . ASP A 1 272 ? 0.740 16.010 -10.412 1.00 88.00 272 ASP A O 1
ATOM 2155 N N . VAL A 1 273 ? 2.355 15.485 -8.936 1.00 88.81 273 VAL A N 1
ATOM 2156 C CA . VAL A 1 273 ? 3.438 16.251 -9.555 1.00 88.81 273 VAL A CA 1
ATOM 2157 C C . VAL A 1 273 ? 4.532 15.279 -9.986 1.00 88.81 273 VAL A C 1
ATOM 2159 O O . VAL A 1 273 ? 5.340 14.806 -9.186 1.00 88.81 273 VAL A O 1
ATOM 2162 N N . LYS A 1 274 ? 4.634 15.019 -11.291 1.00 86.12 274 LYS A N 1
ATOM 2163 C CA . LYS A 1 274 ? 5.701 14.163 -11.824 1.00 86.12 274 LYS A CA 1
ATOM 2164 C C . LYS A 1 274 ? 7.010 14.944 -11.906 1.00 86.12 274 LYS A C 1
ATOM 2166 O O . LYS A 1 274 ? 7.146 15.859 -12.717 1.00 86.12 274 LYS A O 1
ATOM 2171 N N . GLY A 1 275 ? 7.989 14.549 -11.092 1.00 74.75 275 GLY A N 1
ATOM 2172 C CA . GLY A 1 275 ? 9.330 15.142 -11.011 1.00 74.75 275 GLY A CA 1
ATOM 2173 C C . GLY A 1 275 ? 10.252 14.835 -12.200 1.00 74.75 275 GLY A C 1
ATOM 2174 O O . GLY A 1 275 ? 11.335 14.284 -12.017 1.00 74.75 275 GLY A O 1
ATOM 2175 N N . CYS A 1 276 ? 9.844 15.190 -13.417 1.00 81.06 276 CYS A N 1
ATOM 2176 C CA . CYS A 1 276 ? 10.699 15.220 -14.608 1.00 81.06 276 CYS A CA 1
ATOM 2177 C C . CYS A 1 276 ? 11.421 16.577 -14.753 1.00 81.06 276 CYS A C 1
ATOM 2179 O O . CYS A 1 276 ? 11.099 17.530 -14.046 1.00 81.06 276 CYS A O 1
ATOM 2181 N N . MET A 1 277 ? 12.425 16.673 -15.642 1.00 80.75 277 MET A N 1
ATOM 2182 C CA . MET A 1 277 ? 13.195 17.916 -15.849 1.00 80.75 277 MET A CA 1
ATOM 2183 C C . MET A 1 277 ? 12.270 19.092 -16.179 1.00 80.75 277 MET A C 1
ATOM 2185 O O . MET A 1 277 ? 12.330 20.133 -15.524 1.00 80.75 277 MET A O 1
ATOM 2189 N N . ASP A 1 278 ? 11.375 18.877 -17.140 1.00 80.75 278 ASP A N 1
ATOM 2190 C CA . ASP A 1 278 ? 10.134 19.628 -17.275 1.00 80.75 278 ASP A CA 1
ATOM 2191 C C . ASP A 1 278 ? 9.057 18.813 -16.558 1.00 80.75 278 ASP A C 1
ATOM 2193 O O . ASP A 1 278 ? 8.674 17.758 -17.058 1.00 80.75 278 ASP A O 1
ATOM 2197 N N . SER A 1 279 ? 8.638 19.229 -15.359 1.00 88.88 279 SER A N 1
ATOM 2198 C CA . SER A 1 279 ? 7.643 18.471 -14.592 1.00 88.88 279 SER A CA 1
ATOM 2199 C C . SER A 1 279 ? 6.267 18.517 -15.262 1.00 88.88 279 SER A C 1
ATOM 2201 O O . SER A 1 279 ? 5.996 19.371 -16.112 1.00 88.88 279 SER A O 1
ATOM 2203 N N . SER A 1 280 ? 5.368 17.625 -14.855 1.00 91.56 280 SER A N 1
ATOM 2204 C CA . SER A 1 280 ? 3.948 17.712 -15.205 1.00 91.56 280 SER A CA 1
ATOM 2205 C C . SER A 1 280 ? 3.068 17.647 -13.971 1.00 91.56 280 SER A C 1
ATOM 2207 O O . SER A 1 280 ? 3.354 16.899 -13.040 1.00 91.56 280 SER A O 1
ATOM 2209 N N . LEU A 1 281 ? 1.981 18.410 -14.006 1.00 95.00 281 LEU A N 1
ATOM 2210 C CA . LEU A 1 281 ? 0.926 18.416 -12.998 1.00 95.00 281 LEU A CA 1
ATOM 2211 C C . LEU A 1 281 ? -0.219 17.562 -13.543 1.00 95.00 281 LEU A C 1
ATOM 2213 O O . LEU A 1 281 ? -0.612 17.778 -14.690 1.00 95.00 281 LEU A O 1
ATOM 2217 N N . LEU A 1 282 ? -0.720 16.595 -12.781 1.00 95.38 282 LEU A N 1
ATOM 2218 C CA . LEU A 1 282 ? -1.787 15.685 -13.204 1.00 95.38 282 LEU A CA 1
ATOM 2219 C C . LEU A 1 282 ? -2.956 15.766 -12.229 1.00 95.38 282 LEU A C 1
ATOM 2221 O O . LEU A 1 282 ? -2.736 15.715 -11.029 1.00 95.38 282 LEU A O 1
ATOM 2225 N N . LEU A 1 283 ? -4.180 15.823 -12.748 1.00 96.38 283 LEU A N 1
ATOM 2226 C CA . LEU A 1 283 ? -5.428 15.723 -11.987 1.00 96.38 283 LEU A CA 1
ATOM 2227 C C . LEU A 1 283 ? -6.246 14.563 -12.553 1.00 96.38 283 LEU A C 1
ATOM 2229 O O . LEU A 1 283 ? -6.585 14.570 -13.735 1.00 96.38 283 LEU A O 1
ATOM 2233 N N . LEU A 1 284 ? -6.576 13.575 -11.732 1.00 95.88 284 LEU A N 1
ATOM 2234 C CA . LEU A 1 284 ? -7.220 12.335 -12.155 1.00 95.88 284 LEU A CA 1
ATOM 2235 C C . LEU A 1 284 ? -8.562 12.164 -11.447 1.00 95.88 284 LEU A C 1
ATOM 2237 O O . LEU A 1 284 ? -8.653 12.317 -10.234 1.00 95.88 284 LEU A O 1
ATOM 2241 N N . PHE A 1 285 ? -9.599 11.804 -12.200 1.00 95.00 285 PHE A N 1
ATOM 2242 C CA . PHE A 1 285 ? -10.908 11.425 -11.677 1.00 95.00 285 PHE A CA 1
ATOM 2243 C C . PHE A 1 285 ? -11.218 9.983 -12.063 1.00 95.00 285 PHE A C 1
ATOM 2245 O O . PHE A 1 285 ? -11.294 9.664 -13.251 1.00 95.00 285 PHE A O 1
ATOM 2252 N N . SER A 1 286 ? -11.462 9.132 -11.069 1.00 90.44 286 SER A N 1
ATOM 2253 C CA . SER A 1 286 ? -11.765 7.709 -11.263 1.00 90.44 286 SER A CA 1
ATOM 2254 C C . SER A 1 286 ? -13.216 7.395 -10.910 1.00 90.44 286 SER A C 1
ATOM 2256 O O . SER A 1 286 ? -13.840 8.078 -10.094 1.00 90.44 286 SER A O 1
ATOM 2258 N N . GLY A 1 287 ? -13.770 6.344 -11.517 1.00 85.31 287 GLY A N 1
ATOM 2259 C CA . GLY A 1 287 ? -15.145 5.912 -11.252 1.00 85.31 287 GLY A CA 1
ATOM 2260 C C . GLY A 1 287 ? -16.208 6.880 -11.781 1.00 85.31 287 GLY A C 1
ATOM 2261 O O . GLY A 1 287 ? -17.285 6.986 -11.199 1.00 85.31 287 GLY A O 1
ATOM 2262 N N . VAL A 1 288 ? -15.913 7.597 -12.867 1.00 90.81 288 VAL A N 1
ATOM 2263 C CA . VAL A 1 288 ? -16.827 8.546 -13.515 1.00 90.81 288 VAL A CA 1
ATOM 2264 C C . VAL A 1 288 ? -17.962 7.768 -14.201 1.00 90.81 288 VAL A C 1
ATOM 2266 O O . VAL A 1 288 ? -17.686 6.985 -15.115 1.00 90.81 288 VAL A O 1
ATOM 2269 N N . PRO A 1 289 ? -19.237 7.939 -13.796 1.00 87.31 289 PRO A N 1
ATOM 2270 C CA . PRO A 1 289 ? -20.349 7.162 -14.344 1.00 87.31 289 PRO A CA 1
ATOM 2271 C C . PRO A 1 289 ? -20.610 7.407 -15.833 1.00 87.31 289 PRO A C 1
ATOM 2273 O O . PRO A 1 289 ? -20.712 8.549 -16.282 1.00 87.31 289 PRO A O 1
ATOM 2276 N N . ILE A 1 290 ? -20.845 6.330 -16.582 1.00 84.56 290 ILE A N 1
ATOM 2277 C CA . ILE A 1 290 ? -21.238 6.370 -17.993 1.00 84.56 290 ILE A CA 1
ATOM 2278 C C . ILE A 1 290 ? -22.750 6.230 -18.083 1.00 84.56 290 ILE A C 1
ATOM 2280 O O . ILE A 1 290 ? -23.329 5.147 -17.979 1.00 84.56 290 ILE A O 1
ATOM 2284 N N . ARG A 1 291 ? -23.430 7.359 -18.279 1.00 75.00 291 ARG A N 1
ATOM 2285 C CA . ARG A 1 291 ? -24.890 7.387 -18.384 1.00 75.00 291 ARG A CA 1
ATOM 2286 C C . ARG A 1 291 ? -25.300 7.174 -19.839 1.00 75.00 291 ARG A C 1
ATOM 2288 O O . ARG A 1 291 ? -25.348 8.102 -20.638 1.00 75.00 291 ARG A O 1
ATOM 2295 N N . SER A 1 292 ? -25.622 5.931 -20.202 1.00 53.16 292 SER A N 1
ATOM 2296 C CA . SER A 1 292 ? -26.216 5.634 -21.512 1.00 53.16 292 SER A CA 1
ATOM 2297 C C . SER A 1 292 ? -27.532 6.405 -21.675 1.00 53.16 292 SER A C 1
ATOM 2299 O O . SER A 1 292 ? -28.441 6.241 -20.857 1.00 53.16 292 SER A O 1
ATOM 2301 N N . LYS A 1 293 ? -27.665 7.214 -22.741 1.00 44.50 293 LYS A N 1
ATOM 2302 C CA . LYS A 1 293 ? -28.947 7.835 -23.123 1.00 44.50 293 LYS A CA 1
ATOM 2303 C C . LYS A 1 293 ? -30.018 6.747 -23.137 1.00 44.50 293 LYS A C 1
ATOM 2305 O O . LYS A 1 293 ? -29.963 5.827 -23.957 1.00 44.50 293 LYS A O 1
ATOM 2310 N N . ALA A 1 294 ? -30.967 6.835 -22.202 1.00 32.50 294 ALA A N 1
ATOM 2311 C CA . ALA A 1 294 ? -32.054 5.880 -22.067 1.00 32.50 294 ALA A CA 1
ATOM 2312 C C . ALA A 1 294 ? -32.656 5.605 -23.449 1.00 32.50 294 ALA A C 1
ATOM 2314 O O . ALA A 1 294 ? -33.021 6.539 -24.165 1.00 32.50 294 ALA A O 1
ATOM 2315 N N . LYS A 1 295 ? -32.731 4.324 -23.834 1.00 31.47 295 LYS A N 1
ATOM 2316 C CA . LYS A 1 295 ? -33.408 3.871 -25.055 1.00 31.47 295 LYS A CA 1
ATOM 2317 C C . LYS A 1 295 ? -34.842 4.396 -25.035 1.00 31.47 295 LYS A C 1
ATOM 2319 O O . LYS A 1 295 ? -35.730 3.766 -24.456 1.00 31.47 295 LYS A O 1
ATOM 2324 N N . SER A 1 296 ? -35.059 5.553 -25.653 1.00 29.12 296 SER A N 1
ATOM 2325 C CA . SER A 1 296 ? -36.388 6.085 -25.889 1.00 29.12 296 SER A CA 1
ATOM 2326 C C . SER A 1 296 ? -37.146 5.085 -26.759 1.00 29.12 296 SER A C 1
ATOM 2328 O O . SER A 1 296 ? -36.582 4.353 -27.577 1.00 29.12 296 SER A O 1
ATOM 2330 N N . GLY A 1 297 ? -38.425 4.939 -26.435 1.00 27.06 297 GLY A N 1
ATOM 2331 C CA . GLY A 1 297 ? -39.231 3.783 -26.776 1.00 27.06 297 GLY A CA 1
ATOM 2332 C C . GLY A 1 297 ? -39.236 3.408 -28.256 1.00 27.06 297 GLY A C 1
ATOM 2333 O O . GLY A 1 297 ? -39.236 4.243 -29.154 1.00 27.06 297 GLY A O 1
ATOM 2334 N N . LYS A 1 298 ? -39.329 2.092 -28.467 1.00 31.67 298 LYS A N 1
ATOM 2335 C CA . LYS A 1 298 ? -39.808 1.422 -29.680 1.00 31.67 298 LYS A CA 1
ATOM 2336 C C . LYS A 1 298 ? -40.691 2.329 -30.551 1.00 31.67 298 LYS A C 1
ATOM 2338 O O . LYS A 1 298 ? -41.858 2.533 -30.221 1.00 31.67 298 LYS A O 1
ATOM 2343 N N . SER A 1 299 ? -40.195 2.703 -31.725 1.00 24.34 299 SER A N 1
ATOM 2344 C CA . SER A 1 299 ? -41.055 2.879 -32.892 1.00 24.34 299 SER A CA 1
ATOM 2345 C C . SER A 1 299 ? -40.836 1.694 -33.825 1.00 24.34 299 SER A C 1
ATOM 2347 O O . SER A 1 299 ? -39.723 1.415 -34.266 1.00 24.34 299 SER A O 1
ATOM 2349 N N . LYS A 1 300 ? -41.907 0.928 -34.031 1.00 32.00 300 LYS A N 1
ATOM 2350 C CA . LYS A 1 300 ? -42.013 -0.089 -35.079 1.00 32.00 300 LYS A CA 1
ATOM 2351 C C . LYS A 1 300 ? -42.166 0.604 -36.439 1.00 32.00 300 LYS A C 1
ATOM 2353 O O . LYS A 1 300 ? -42.784 1.662 -36.498 1.00 32.00 300 LYS A O 1
ATOM 2358 N N . ASN A 1 301 ? -41.747 -0.123 -37.482 1.00 27.41 301 ASN A N 1
ATOM 2359 C CA . ASN A 1 301 ? -41.870 0.098 -38.938 1.00 27.41 301 ASN A CA 1
ATOM 2360 C C . ASN A 1 301 ? -40.540 0.572 -39.550 1.00 27.41 301 ASN A C 1
ATOM 2362 O O . ASN A 1 301 ? -39.992 1.560 -39.092 1.00 27.41 301 ASN A O 1
ATOM 2366 N N . GLY A 1 302 ? -39.958 -0.050 -40.574 1.00 25.75 302 GLY A N 1
ATOM 2367 C CA . GLY A 1 302 ? -40.317 -1.218 -41.375 1.00 25.75 302 GLY A CA 1
ATOM 2368 C C . GLY A 1 302 ? -39.218 -1.461 -42.429 1.00 25.75 302 GLY A C 1
ATOM 2369 O O . GLY A 1 302 ? -38.587 -0.510 -42.863 1.00 25.75 302 GLY A O 1
ATOM 2370 N N . GLU A 1 303 ? -39.016 -2.740 -42.761 1.00 27.56 303 GLU A N 1
ATOM 2371 C CA . GLU A 1 303 ? -38.565 -3.337 -44.039 1.00 27.56 303 GLU A CA 1
ATOM 2372 C C . GLU A 1 303 ? -37.296 -2.873 -44.803 1.00 27.56 303 GLU A C 1
ATOM 2374 O O . GLU A 1 303 ? -37.187 -1.736 -45.239 1.00 27.56 303 GLU A O 1
ATOM 2379 N N . GLY A 1 304 ? -36.453 -3.879 -45.119 1.00 25.30 304 GLY A N 1
ATOM 2380 C CA . GLY A 1 304 ? -35.568 -3.982 -46.299 1.00 25.30 304 GLY A CA 1
ATOM 2381 C C . GLY A 1 304 ? -34.205 -3.285 -46.182 1.00 25.30 304 GLY A C 1
ATOM 2382 O O . GLY A 1 304 ? -34.108 -2.217 -45.610 1.00 25.30 304 GLY A O 1
ATOM 2383 N N . GLU A 1 305 ? -33.068 -3.783 -46.664 1.00 27.52 305 GLU A N 1
ATOM 2384 C CA . GLU A 1 305 ? -32.677 -4.978 -47.411 1.00 27.52 305 GLU A CA 1
ATOM 2385 C C . GLU A 1 305 ? -31.168 -5.216 -47.170 1.00 27.52 305 GLU A C 1
ATOM 2387 O O . GLU A 1 305 ? -30.422 -4.330 -46.760 1.00 27.52 305 GLU A O 1
ATOM 2392 N N . SER A 1 306 ? -30.738 -6.445 -47.431 1.00 26.95 306 SER A N 1
ATOM 2393 C CA . SER A 1 306 ? -29.360 -6.942 -47.472 1.00 26.95 306 SER A CA 1
ATOM 2394 C C . SER A 1 306 ? -28.465 -6.271 -48.527 1.00 26.95 306 SER A C 1
ATOM 2396 O O . SER A 1 306 ? -28.897 -6.115 -49.666 1.00 26.95 306 SER A O 1
ATOM 2398 N N . GLY A 1 307 ? -27.177 -6.062 -48.227 1.00 24.88 307 GLY A N 1
ATOM 2399 C CA . GLY A 1 307 ? -26.139 -5.833 -49.248 1.00 24.88 307 GLY A CA 1
ATOM 2400 C C . GLY A 1 307 ? -24.746 -5.577 -48.648 1.00 24.88 307 GLY A C 1
ATOM 2401 O O . GLY A 1 307 ? -24.672 -4.809 -47.697 1.00 24.88 307 GLY A O 1
ATOM 2402 N N . PRO A 1 308 ? -23.669 -6.238 -49.122 1.00 28.61 308 PRO A N 1
ATOM 2403 C CA . PRO A 1 308 ? -22.418 -6.427 -48.379 1.00 28.61 308 PRO A CA 1
ATOM 2404 C C . PRO A 1 308 ? -21.380 -5.312 -48.571 1.00 28.61 308 PRO A C 1
ATOM 2406 O O . PRO A 1 308 ? -21.451 -4.522 -49.508 1.00 28.61 308 PRO A O 1
ATOM 2409 N N . MET A 1 309 ? -20.378 -5.334 -47.686 1.00 29.73 309 MET A N 1
ATOM 2410 C CA . MET A 1 309 ? -19.102 -4.632 -47.831 1.00 29.73 309 MET A CA 1
ATOM 2411 C C . MET A 1 309 ? -18.428 -4.954 -49.170 1.00 29.73 309 MET A C 1
ATOM 2413 O O . MET A 1 309 ? -18.417 -6.110 -49.598 1.00 29.73 309 MET A O 1
ATOM 2417 N N . SER A 1 310 ? -17.817 -3.939 -49.778 1.00 23.72 310 SER A N 1
ATOM 2418 C CA . SER A 1 310 ? -16.797 -4.103 -50.810 1.00 23.72 310 SER A CA 1
ATOM 2419 C C . SER A 1 310 ? -15.590 -3.235 -50.477 1.00 23.72 310 SER A C 1
ATOM 2421 O O . SER A 1 310 ? -15.722 -2.019 -50.328 1.00 23.72 310 SER A O 1
ATOM 2423 N N . ASP A 1 311 ? -14.448 -3.905 -50.390 1.00 28.09 311 ASP A N 1
ATOM 2424 C CA . ASP A 1 311 ? -13.096 -3.361 -50.371 1.00 28.09 311 ASP A CA 1
ATOM 2425 C C . ASP A 1 311 ? -12.815 -2.453 -51.580 1.00 28.09 311 ASP A C 1
ATOM 2427 O O . ASP A 1 311 ? -13.431 -2.588 -52.641 1.00 28.09 311 ASP A O 1
ATOM 2431 N N . GLY A 1 312 ? -11.841 -1.557 -51.429 1.00 24.30 312 GLY A N 1
ATOM 2432 C CA . GLY A 1 312 ? -11.344 -0.712 -52.510 1.00 24.30 312 GLY A CA 1
ATOM 2433 C C . GLY A 1 312 ? -10.085 0.037 -52.099 1.00 24.30 312 GLY A C 1
ATOM 2434 O O . GLY A 1 312 ? -10.157 1.111 -51.513 1.00 24.30 312 GLY A O 1
ATOM 2435 N N . GLU A 1 313 ? -8.955 -0.593 -52.390 1.00 26.52 313 GLU A N 1
ATOM 2436 C CA . GLU A 1 313 ? -7.580 -0.137 -52.234 1.00 26.52 313 GLU A CA 1
ATOM 2437 C C . GLU A 1 313 ? -7.238 1.149 -53.020 1.00 26.52 313 GLU A C 1
ATOM 2439 O O . GLU A 1 313 ? -7.784 1.419 -54.085 1.00 26.52 313 GLU A O 1
ATOM 2444 N N . GLU A 1 314 ? -6.226 1.840 -52.486 1.00 27.70 314 GLU A N 1
ATOM 2445 C CA . GLU A 1 314 ? -5.070 2.421 -53.188 1.00 27.70 314 GLU A CA 1
ATOM 2446 C C . GLU A 1 314 ? -5.129 3.718 -54.034 1.00 27.70 314 GLU A C 1
ATOM 2448 O O . GLU A 1 314 ? -5.830 3.855 -55.028 1.00 27.70 314 GLU A O 1
ATOM 2453 N N . GLN A 1 315 ? -4.145 4.566 -53.678 1.00 25.12 315 GLN A N 1
ATOM 2454 C CA . GLN A 1 315 ? -3.213 5.322 -54.532 1.00 25.12 315 GLN A CA 1
ATOM 2455 C C . GLN A 1 315 ? -3.645 6.643 -55.200 1.00 25.12 315 GLN A C 1
ATOM 2457 O O . GLN A 1 315 ? -4.553 6.712 -56.015 1.00 25.12 315 GLN A O 1
ATOM 2462 N N . GLY A 1 316 ? -2.794 7.657 -54.979 1.00 24.28 316 GLY A N 1
ATOM 2463 C CA . GLY A 1 316 ? -1.994 8.189 -56.089 1.00 24.28 316 GLY A CA 1
ATOM 2464 C C . GLY A 1 316 ? -2.355 9.570 -56.641 1.00 24.28 316 GLY A C 1
ATOM 2465 O O . GLY A 1 316 ? -3.221 9.693 -57.490 1.00 24.28 316 GLY A O 1
ATOM 2466 N N . GLU A 1 317 ? -1.580 10.565 -56.199 1.00 26.59 317 GLU A N 1
ATOM 2467 C CA . GLU A 1 317 ? -0.933 11.624 -57.000 1.00 26.59 317 GLU A CA 1
ATOM 2468 C C . GLU A 1 317 ? -1.724 12.498 -58.009 1.00 26.59 317 GLU A C 1
ATOM 2470 O O . GLU A 1 317 ? -2.124 12.067 -59.081 1.00 26.59 317 GLU A O 1
ATOM 2475 N N . ARG A 1 318 ? -1.736 13.799 -57.669 1.00 24.89 318 ARG A N 1
ATOM 2476 C CA . ARG A 1 318 ? -1.221 14.968 -58.425 1.00 24.89 318 ARG A CA 1
ATOM 2477 C C . ARG A 1 318 ? -1.782 15.382 -59.805 1.00 24.89 318 ARG A C 1
ATOM 2479 O O . ARG A 1 318 ? -1.743 14.649 -60.783 1.00 24.89 318 ARG A O 1
ATOM 2486 N N . ASP A 1 319 ? -2.041 16.695 -59.822 1.00 26.67 319 ASP A N 1
ATOM 2487 C CA . ASP A 1 319 ? -1.657 17.721 -60.809 1.00 26.67 319 ASP A CA 1
ATOM 2488 C C . ASP A 1 319 ? -2.656 18.241 -61.867 1.00 26.67 319 ASP A C 1
ATOM 2490 O O . ASP A 1 319 ? -3.261 17.499 -62.633 1.00 26.67 319 ASP A O 1
ATOM 2494 N N . GLU A 1 320 ? -2.684 19.589 -61.878 1.00 27.95 320 GLU A N 1
ATOM 2495 C CA . GLU A 1 320 ? -2.855 20.548 -62.991 1.00 27.95 320 GLU A CA 1
ATOM 2496 C C . GLU A 1 320 ? -4.257 20.684 -63.626 1.00 27.95 320 GLU A C 1
ATOM 2498 O O . GLU A 1 320 ? -4.808 19.743 -64.183 1.00 27.95 320 GLU A O 1
ATOM 2503 N N . SER A 1 321 ? -5.002 21.782 -63.418 1.00 27.39 321 SER A N 1
ATOM 2504 C CA . SER A 1 321 ? -4.825 23.220 -63.752 1.00 27.39 321 SER A CA 1
ATOM 2505 C C . SER A 1 321 ? -5.556 23.644 -65.035 1.00 27.39 321 SER A C 1
ATOM 2507 O O . SER A 1 321 ? -5.750 22.855 -65.954 1.00 27.39 321 SER A O 1
ATOM 2509 N N . ASP A 1 322 ? -5.911 24.934 -65.037 1.00 28.31 322 ASP A N 1
ATOM 2510 C CA . ASP A 1 322 ? -6.476 25.781 -66.099 1.00 28.31 322 ASP A CA 1
ATOM 2511 C C . ASP A 1 322 ? -7.998 25.587 -66.355 1.00 28.31 322 ASP A C 1
ATOM 2513 O O . ASP A 1 322 ? -8.500 24.480 -66.490 1.00 28.31 322 ASP A O 1
ATOM 2517 N N . ASP A 1 323 ? -8.857 26.612 -66.417 1.00 29.88 323 ASP A N 1
ATOM 2518 C CA . ASP A 1 323 ? -8.620 27.975 -66.875 1.00 29.88 323 ASP A CA 1
ATOM 2519 C C . ASP A 1 323 ? -9.857 28.888 -66.653 1.00 29.88 323 ASP A C 1
ATOM 2521 O O . ASP A 1 323 ? -10.999 28.451 -66.797 1.00 29.88 323 ASP A O 1
ATOM 2525 N N . GLN A 1 324 ? -9.549 30.165 -66.405 1.00 29.59 324 GLN A N 1
ATOM 2526 C CA . GLN A 1 324 ? -10.207 31.420 -66.821 1.00 29.59 324 GLN A CA 1
ATOM 2527 C C . GLN A 1 324 ? -11.627 31.878 -66.406 1.00 29.59 324 GLN A C 1
ATOM 2529 O O . GLN A 1 324 ? -12.648 31.303 -66.777 1.00 29.59 324 GLN A O 1
ATOM 2534 N N . GLY A 1 325 ? -11.632 33.112 -65.860 1.00 26.86 325 GLY A N 1
ATOM 2535 C CA . GLY A 1 325 ? -12.562 34.208 -66.200 1.00 26.86 325 GLY A CA 1
ATOM 2536 C C . GLY A 1 325 ? -13.095 34.993 -64.988 1.00 26.86 325 GLY A C 1
ATOM 2537 O O . GLY A 1 325 ? -14.057 34.533 -64.389 1.00 26.86 325 GLY A O 1
ATOM 2538 N N . ASP A 1 326 ? -12.401 36.052 -64.528 1.00 29.78 326 ASP A N 1
ATOM 2539 C CA . ASP A 1 326 ? -12.750 37.500 -64.691 1.00 29.78 326 ASP A CA 1
ATOM 2540 C C . ASP A 1 326 ? -14.076 37.922 -63.999 1.00 29.78 326 ASP A C 1
ATOM 2542 O O . ASP A 1 326 ? -15.100 37.281 -64.191 1.00 29.78 326 ASP A O 1
ATOM 2546 N N . ASP A 1 327 ? -14.229 39.010 -63.234 1.00 31.17 327 ASP A N 1
ATOM 2547 C CA . ASP A 1 327 ? -13.441 40.231 -63.030 1.00 31.17 327 ASP A CA 1
ATOM 2548 C C . ASP A 1 327 ? -14.134 41.091 -61.924 1.00 31.17 327 ASP A C 1
ATOM 2550 O O . ASP A 1 327 ? -15.323 40.893 -61.662 1.00 31.17 327 ASP A O 1
ATOM 2554 N N . SER A 1 328 ? -13.454 42.139 -61.424 1.00 30.19 328 SER A N 1
ATOM 2555 C CA . SER A 1 328 ? -13.996 43.389 -60.799 1.00 30.19 328 SER A CA 1
ATOM 2556 C C . SER A 1 328 ? -14.122 43.561 -59.256 1.00 30.19 328 SER A C 1
ATOM 2558 O O . SER A 1 328 ? -15.135 43.232 -58.649 1.00 30.19 328 SER A O 1
ATOM 2560 N N . GLU A 1 329 ? -13.080 44.191 -58.685 1.00 31.41 329 GLU A N 1
ATOM 2561 C CA . GLU A 1 329 ? -13.016 45.483 -57.935 1.00 31.41 329 GLU A CA 1
ATOM 2562 C C . GLU A 1 329 ? -13.937 45.868 -56.738 1.00 31.41 329 GLU A C 1
ATOM 2564 O O . GLU A 1 329 ? -15.161 45.862 -56.838 1.00 31.41 329 GLU A O 1
ATOM 2569 N N . GLY A 1 330 ? -13.292 46.444 -55.694 1.00 28.30 330 GLY A N 1
ATOM 2570 C CA . GLY A 1 330 ? -13.790 47.574 -54.866 1.00 28.30 330 GLY A CA 1
ATOM 2571 C C . GLY A 1 330 ? -14.116 47.251 -53.392 1.00 28.30 330 GLY A C 1
ATOM 2572 O O . GLY A 1 330 ? -15.217 46.794 -53.123 1.00 28.30 330 GLY A O 1
ATOM 2573 N N . ASP A 1 331 ? -13.184 47.252 -52.430 1.00 29.86 331 ASP A N 1
ATOM 2574 C CA . ASP A 1 331 ? -12.554 48.375 -51.680 1.00 29.86 331 ASP A CA 1
ATOM 2575 C C . ASP A 1 331 ? -13.386 48.983 -50.512 1.00 29.86 331 ASP A C 1
ATOM 2577 O O . ASP A 1 331 ? -14.462 49.513 -50.766 1.00 29.86 331 ASP A O 1
ATOM 2581 N N . GLN A 1 332 ? -12.808 48.894 -49.286 1.00 33.59 332 GLN A N 1
ATOM 2582 C CA . GLN A 1 332 ? -12.788 49.824 -48.112 1.00 33.59 332 GLN A CA 1
ATOM 2583 C C . GLN A 1 332 ? -14.113 50.416 -47.561 1.00 33.59 332 GLN A C 1
ATOM 2585 O O . GLN A 1 332 ? -15.050 50.661 -48.306 1.00 33.59 332 GLN A O 1
ATOM 2590 N N . SER A 1 333 ? -14.321 50.770 -46.287 1.00 30.95 333 SER A N 1
ATOM 2591 C CA . SER A 1 333 ? -13.573 50.897 -45.013 1.00 30.95 333 SER A CA 1
ATOM 2592 C C . SER A 1 333 ? -14.619 51.456 -44.003 1.00 30.95 333 SER A C 1
ATOM 2594 O O . SER A 1 333 ? -15.553 52.129 -44.440 1.00 30.95 333 SER A O 1
ATOM 2596 N N . ASP A 1 334 ? -14.671 51.006 -42.750 1.00 31.42 334 ASP A N 1
ATOM 2597 C CA . ASP A 1 334 ? -14.160 51.674 -41.526 1.00 31.42 334 ASP A CA 1
ATOM 2598 C C . ASP A 1 334 ? -15.042 52.793 -40.909 1.00 31.42 334 ASP A C 1
ATOM 2600 O O . ASP A 1 334 ? -15.665 53.581 -41.622 1.00 31.42 334 ASP A O 1
ATOM 2604 N N . ASP A 1 335 ? -14.989 52.824 -39.565 1.00 31.95 335 ASP A N 1
ATOM 2605 C CA . ASP A 1 335 ? -15.116 53.972 -38.638 1.00 31.95 335 ASP A CA 1
ATOM 2606 C C . ASP A 1 335 ? -16.522 54.570 -38.371 1.00 31.95 335 ASP A C 1
ATOM 2608 O O . ASP A 1 335 ? -17.378 54.613 -39.249 1.00 31.95 335 ASP A O 1
ATOM 2612 N N . GLU A 1 336 ? -16.902 55.091 -37.195 1.00 32.81 336 GLU A N 1
ATOM 2613 C CA . GLU A 1 336 ? -16.307 55.320 -35.861 1.00 32.81 336 GLU A CA 1
ATOM 2614 C C . GLU A 1 336 ? -17.427 55.932 -34.962 1.00 32.81 336 GLU A C 1
ATOM 2616 O O . GLU A 1 336 ? -18.376 56.498 -35.509 1.00 32.81 336 GLU A O 1
ATOM 2621 N N . GLU A 1 337 ? -17.256 55.860 -33.626 1.00 31.78 337 GLU A N 1
ATOM 2622 C CA . GLU A 1 337 ? -17.650 56.873 -32.598 1.00 31.78 337 GLU A CA 1
ATOM 2623 C C . GLU A 1 337 ? -19.157 57.207 -32.363 1.00 31.78 337 GLU A C 1
ATOM 2625 O O . GLU A 1 337 ? -19.995 57.086 -33.249 1.00 31.78 337 GLU A O 1
ATOM 2630 N N . GLU A 1 338 ? -19.664 57.657 -31.205 1.00 31.91 338 GLU A N 1
ATOM 2631 C CA . GLU A 1 338 ? -19.196 57.973 -29.840 1.00 31.91 338 GLU A CA 1
ATOM 2632 C C . GLU A 1 338 ? -20.465 58.154 -28.955 1.00 31.91 338 GLU A C 1
ATOM 2634 O O . GLU A 1 338 ? -21.504 58.601 -29.447 1.00 31.91 338 GLU A O 1
ATOM 2639 N N . ASP A 1 339 ? -20.345 57.772 -27.680 1.00 31.78 339 ASP A N 1
ATOM 2640 C CA . ASP A 1 339 ? -20.804 58.381 -26.413 1.00 31.78 339 ASP A CA 1
ATOM 2641 C C . ASP A 1 339 ? -22.222 58.979 -26.182 1.00 31.78 339 ASP A C 1
ATOM 2643 O O . ASP A 1 339 ? -22.676 59.926 -26.823 1.00 31.78 339 ASP A O 1
ATOM 2647 N N . ASP A 1 340 ? -22.861 58.396 -25.152 1.00 33.84 340 ASP A N 1
ATOM 2648 C CA . ASP A 1 340 ? -23.423 58.969 -23.907 1.00 33.84 340 ASP A CA 1
ATOM 2649 C C . ASP A 1 340 ? -24.239 60.280 -23.911 1.00 33.84 340 ASP A C 1
ATOM 2651 O O . ASP A 1 340 ? -23.771 61.326 -24.348 1.00 33.84 340 ASP A O 1
ATOM 2655 N N . ASP A 1 341 ? -25.425 60.254 -23.272 1.00 32.06 341 ASP A N 1
ATOM 2656 C CA . ASP A 1 341 ? -25.665 61.039 -22.041 1.00 32.06 341 ASP A CA 1
ATOM 2657 C C . ASP A 1 341 ? -26.997 60.701 -21.315 1.00 32.06 341 ASP A C 1
ATOM 2659 O O . ASP A 1 341 ? -27.950 60.165 -21.884 1.00 32.06 341 ASP A O 1
ATOM 2663 N N . GLU A 1 342 ? -26.994 61.061 -20.032 1.00 37.47 342 GLU A N 1
ATOM 2664 C CA . GLU A 1 342 ? -27.781 60.723 -18.832 1.00 37.47 342 GLU A CA 1
ATOM 2665 C C . GLU A 1 342 ? -29.305 61.038 -18.754 1.00 37.47 342 GLU A C 1
ATOM 2667 O O . GLU A 1 342 ? -29.866 61.802 -19.543 1.00 37.47 342 GLU A O 1
ATOM 2672 N N . GLY A 1 343 ? -29.968 60.530 -17.687 1.00 28.52 343 GLY A N 1
ATOM 2673 C CA . GLY A 1 343 ? -31.192 61.154 -17.136 1.00 28.52 343 GLY A CA 1
ATOM 2674 C C . GLY A 1 343 ? -32.102 60.354 -16.171 1.00 28.52 343 GLY A C 1
ATOM 2675 O O . GLY A 1 343 ? -33.173 59.924 -16.585 1.00 28.52 343 GLY A O 1
ATOM 2676 N N . GLU A 1 344 ? -31.674 60.222 -14.907 1.00 34.50 344 GLU A N 1
ATOM 2677 C CA . GLU A 1 344 ? -32.373 60.238 -13.584 1.00 34.50 344 GLU A CA 1
ATOM 2678 C C . GLU A 1 344 ? -33.845 59.761 -13.336 1.00 34.50 344 GLU A C 1
ATOM 2680 O O . GLU A 1 344 ? -34.819 60.302 -13.858 1.00 34.50 344 GLU A O 1
ATOM 2685 N N . ASP A 1 345 ? -33.951 58.819 -12.379 1.00 32.22 345 ASP A N 1
ATOM 2686 C CA . ASP A 1 345 ? -34.711 58.755 -11.101 1.00 32.22 345 ASP A CA 1
ATOM 2687 C C . ASP A 1 345 ? -36.232 59.014 -10.946 1.00 32.22 345 ASP A C 1
ATOM 2689 O O . ASP A 1 345 ? -36.761 60.100 -11.180 1.00 32.22 345 ASP A O 1
ATOM 2693 N N . SER A 1 346 ? -36.912 58.043 -10.299 1.00 27.70 346 SER A N 1
ATOM 2694 C CA . SER A 1 346 ? -37.879 58.291 -9.203 1.00 27.70 346 SER A CA 1
ATOM 2695 C C . SER A 1 346 ? -38.159 57.031 -8.351 1.00 27.70 346 SER A C 1
ATOM 2697 O O . SER A 1 346 ? -38.337 55.935 -8.877 1.00 27.70 346 SER A O 1
ATOM 2699 N N . GLU A 1 347 ? -38.194 57.227 -7.029 1.00 32.72 347 GLU A N 1
ATOM 2700 C CA . GLU A 1 347 ? -38.388 56.256 -5.933 1.00 32.72 347 GLU A CA 1
ATOM 2701 C C . GLU A 1 347 ? -39.858 55.806 -5.731 1.00 32.72 347 GLU A C 1
ATOM 2703 O O . GLU A 1 347 ? -40.784 56.585 -5.970 1.00 32.72 347 GLU A O 1
ATOM 2708 N N . SER A 1 348 ? -40.087 54.587 -5.207 1.00 25.53 348 SER A N 1
ATOM 2709 C CA . SER A 1 348 ? -40.990 54.299 -4.057 1.00 25.53 348 SER A CA 1
ATOM 2710 C C . SER A 1 348 ? -41.107 52.794 -3.716 1.00 25.53 348 SER A C 1
ATOM 2712 O O . SER A 1 348 ? -41.631 52.003 -4.493 1.00 25.53 348 SER A O 1
ATOM 2714 N N . ASP A 1 349 ? -40.569 52.464 -2.541 1.00 27.95 349 ASP A N 1
ATOM 2715 C CA . ASP A 1 349 ? -40.973 51.574 -1.432 1.00 27.95 349 ASP A CA 1
ATOM 2716 C C . ASP A 1 349 ? -42.094 50.496 -1.508 1.00 27.95 349 ASP A C 1
ATOM 2718 O O . ASP A 1 349 ? -43.211 50.733 -1.969 1.00 27.95 349 ASP A O 1
ATOM 2722 N N . GLU A 1 350 ? -41.758 49.394 -0.805 1.00 30.38 350 GLU A N 1
ATOM 2723 C CA . GLU A 1 350 ? -42.549 48.475 0.059 1.00 30.38 350 GLU A CA 1
ATOM 2724 C C . GLU A 1 350 ? -43.132 47.134 -0.484 1.00 30.38 350 GLU A C 1
ATOM 2726 O O . GLU A 1 350 ? -44.183 47.072 -1.120 1.00 30.38 350 GLU A O 1
ATOM 2731 N N . ASP A 1 351 ? -42.424 46.063 -0.074 1.00 27.34 351 ASP A N 1
ATOM 2732 C CA . ASP A 1 351 ? -42.862 44.884 0.712 1.00 27.34 351 ASP A CA 1
ATOM 2733 C C . ASP A 1 351 ? -43.400 43.562 0.094 1.00 27.34 351 ASP A C 1
ATOM 2735 O O . ASP A 1 351 ? -44.351 43.510 -0.684 1.00 27.34 351 ASP A O 1
ATOM 2739 N N . ASP A 1 352 ? -42.790 42.489 0.638 1.00 27.50 352 ASP A N 1
ATOM 2740 C CA . ASP A 1 352 ? -43.243 41.114 0.934 1.00 27.50 352 ASP A CA 1
ATOM 2741 C C . ASP A 1 352 ? -43.463 40.066 -0.182 1.00 27.50 352 ASP A C 1
ATOM 2743 O O . ASP A 1 352 ? -44.473 40.045 -0.882 1.00 27.50 352 ASP A O 1
ATOM 2747 N N . ASP A 1 353 ? -42.531 39.100 -0.272 1.00 26.22 353 ASP A N 1
ATOM 2748 C CA . ASP A 1 353 ? -42.696 37.691 0.170 1.00 26.22 353 ASP A CA 1
ATOM 2749 C C . ASP A 1 353 ? -41.682 36.771 -0.557 1.00 26.22 353 ASP A C 1
ATOM 2751 O O . ASP A 1 353 ? -41.971 36.167 -1.596 1.00 26.22 353 ASP A O 1
ATOM 2755 N N . GLU A 1 354 ? -40.485 36.606 0.016 1.00 29.77 354 GLU A N 1
ATOM 2756 C CA . GLU A 1 354 ? -39.575 35.517 -0.355 1.00 29.77 354 GLU A CA 1
ATOM 2757 C C . GLU A 1 354 ? -40.064 34.204 0.270 1.00 29.77 354 GLU A C 1
ATOM 2759 O O . GLU A 1 354 ? -39.931 33.950 1.467 1.00 29.77 354 GLU A O 1
ATOM 2764 N N . LYS A 1 355 ? -40.634 33.335 -0.567 1.00 28.14 355 LYS A N 1
ATOM 2765 C CA . LYS A 1 355 ? -40.652 31.895 -0.310 1.00 28.14 355 LYS A CA 1
ATOM 2766 C C . LYS A 1 355 ? -39.574 31.243 -1.153 1.00 28.14 355 LYS A C 1
ATOM 2768 O O . LYS A 1 355 ? -39.768 31.013 -2.345 1.00 28.14 355 LYS A O 1
ATOM 2773 N N . GLU A 1 356 ? -38.474 30.914 -0.492 1.00 32.12 356 GLU A N 1
ATOM 2774 C CA . GLU A 1 356 ? -37.490 29.944 -0.951 1.00 32.12 356 GLU A CA 1
ATOM 2775 C C . GLU A 1 356 ? -38.200 28.649 -1.374 1.00 32.12 356 GLU A C 1
ATOM 2777 O O . GLU A 1 356 ? -38.860 27.974 -0.578 1.00 32.12 356 GLU A O 1
ATOM 2782 N N . SER A 1 357 ? -38.081 28.304 -2.654 1.00 25.08 357 SER A N 1
ATOM 2783 C CA . SER A 1 357 ? -38.354 26.959 -3.148 1.00 25.08 357 SER A CA 1
ATOM 2784 C C . SER A 1 357 ? -37.027 26.274 -3.465 1.00 25.08 357 SER A C 1
ATOM 2786 O O . SER A 1 357 ? -36.684 26.058 -4.628 1.00 25.08 357 SER A O 1
ATOM 2788 N N . GLU A 1 358 ? -36.268 25.935 -2.427 1.00 34.50 358 GLU A N 1
ATOM 2789 C CA . GLU A 1 358 ? -35.236 24.907 -2.533 1.00 34.50 358 GLU A CA 1
ATOM 2790 C C . GLU A 1 358 ? -35.931 23.542 -2.599 1.00 34.50 358 GLU A C 1
ATOM 2792 O O . GLU A 1 358 ? -36.578 23.104 -1.648 1.00 34.50 358 GLU A O 1
ATOM 2797 N N . GLY A 1 359 ? -35.866 22.875 -3.752 1.00 30.00 359 GLY A N 1
ATOM 2798 C CA . GLY A 1 359 ? -36.381 21.507 -3.861 1.00 30.00 359 GLY A CA 1
ATOM 2799 C C . GLY A 1 359 ? -36.769 21.007 -5.249 1.00 30.00 359 GLY A C 1
ATOM 2800 O O . GLY A 1 359 ? -37.272 19.892 -5.336 1.00 30.00 359 GLY A O 1
ATOM 2801 N N . ALA A 1 360 ? -36.571 21.777 -6.325 1.00 25.58 360 ALA A N 1
ATOM 2802 C CA . ALA A 1 360 ? -37.011 21.364 -7.666 1.00 25.58 360 ALA A CA 1
ATOM 2803 C C . ALA A 1 360 ? -35.904 21.233 -8.734 1.00 25.58 360 ALA A C 1
ATOM 2805 O O . ALA A 1 360 ? -36.226 20.844 -9.854 1.00 25.58 360 ALA A O 1
ATOM 2806 N N . ASN A 1 361 ? -34.629 21.512 -8.425 1.00 30.83 361 ASN A N 1
ATOM 2807 C CA . ASN A 1 361 ? -33.552 21.484 -9.433 1.00 30.83 361 ASN A CA 1
ATOM 2808 C C . ASN A 1 361 ? -32.656 20.228 -9.426 1.00 30.83 361 ASN A C 1
ATOM 2810 O O . ASN A 1 361 ? -31.971 19.999 -10.419 1.00 30.83 361 ASN A O 1
ATOM 2814 N N . ASP A 1 362 ? -32.695 19.377 -8.395 1.00 33.69 362 ASP A N 1
ATOM 2815 C CA . ASP A 1 362 ? -31.797 18.205 -8.311 1.00 33.69 362 ASP A CA 1
ATOM 2816 C C . ASP A 1 362 ? -32.165 17.058 -9.273 1.00 33.69 362 ASP A C 1
ATOM 2818 O O . ASP A 1 362 ? -31.300 16.279 -9.671 1.00 33.69 362 ASP A O 1
ATOM 2822 N N . ASP A 1 363 ? -33.428 16.957 -9.701 1.00 34.09 363 ASP A N 1
ATOM 2823 C CA . ASP A 1 363 ? -33.883 15.858 -10.569 1.00 34.09 363 ASP A CA 1
ATOM 2824 C C . ASP A 1 363 ? -33.533 16.084 -12.061 1.00 34.09 363 ASP A C 1
ATOM 2826 O O . ASP A 1 363 ? -33.632 15.164 -12.876 1.00 34.09 363 ASP A O 1
ATOM 2830 N N . ALA A 1 364 ? -33.105 17.295 -12.450 1.00 36.84 364 ALA A N 1
ATOM 2831 C CA . ALA A 1 364 ? -32.734 17.618 -13.834 1.00 36.84 364 ALA A CA 1
ATOM 2832 C C . ALA A 1 364 ? -31.276 17.237 -14.181 1.00 36.84 364 ALA A C 1
ATOM 2834 O O . ALA A 1 364 ? -30.991 16.899 -15.335 1.00 36.84 364 ALA A O 1
ATOM 2835 N N . GLU A 1 365 ? -30.370 17.206 -13.193 1.00 44.88 365 GLU A N 1
ATOM 2836 C CA . GLU A 1 365 ? -28.960 16.794 -13.357 1.00 44.88 365 GLU A CA 1
ATOM 2837 C C . GLU A 1 365 ? -28.784 15.272 -13.565 1.00 44.88 365 GLU A C 1
ATOM 2839 O O . GLU A 1 365 ? -27.694 14.795 -13.897 1.00 44.88 365 GLU A O 1
ATOM 2844 N N . GLU A 1 366 ? -29.841 14.463 -13.417 1.00 48.94 366 GLU A N 1
ATOM 2845 C CA . GLU A 1 366 ? -29.753 13.001 -13.558 1.00 48.94 366 GLU A CA 1
ATOM 2846 C C . GLU A 1 366 ? -29.581 12.515 -15.015 1.00 48.94 366 GLU A C 1
ATOM 2848 O O . GLU A 1 366 ? -29.208 11.360 -15.234 1.00 48.94 366 GLU A O 1
ATOM 2853 N N . SER A 1 367 ? -29.771 13.374 -16.025 1.00 53.44 367 SER A N 1
ATOM 2854 C CA . SER A 1 367 ? -29.854 12.949 -17.438 1.00 53.44 367 SER A CA 1
ATOM 2855 C C . SER A 1 367 ? -28.659 13.288 -18.343 1.00 53.44 367 SER A C 1
ATOM 2857 O O . SER A 1 367 ? -28.631 12.820 -19.484 1.00 53.44 367 SER A O 1
ATOM 2859 N N . GLN A 1 368 ? -27.684 14.070 -17.869 1.00 67.81 368 GLN A N 1
ATOM 2860 C CA . GLN A 1 368 ? -26.577 14.560 -18.701 1.00 67.81 368 GLN A CA 1
ATOM 2861 C C . GLN A 1 368 ? -25.386 13.584 -18.725 1.00 67.81 368 GLN A C 1
ATOM 2863 O O . GLN A 1 368 ? -25.079 12.938 -17.721 1.00 67.81 368 GLN A O 1
ATOM 2868 N N . ASP A 1 369 ? -24.750 13.440 -19.890 1.00 84.00 369 ASP A N 1
ATOM 2869 C CA . ASP A 1 369 ? -23.599 12.554 -20.098 1.00 84.00 369 ASP A CA 1
ATOM 2870 C C . ASP A 1 369 ? -22.302 13.280 -19.707 1.00 84.00 369 ASP A C 1
ATOM 2872 O O . ASP A 1 369 ? -21.951 14.307 -20.285 1.00 84.00 369 ASP A O 1
ATOM 2876 N N . LEU A 1 370 ? -21.599 12.746 -18.704 1.00 89.69 370 LEU A N 1
ATOM 2877 C CA . LEU A 1 370 ? -20.385 13.342 -18.138 1.00 89.69 370 LEU A CA 1
ATOM 2878 C C . LEU A 1 370 ? -19.207 13.347 -19.120 1.00 89.69 370 LEU A C 1
ATOM 2880 O O . LEU A 1 370 ? -18.285 14.138 -18.950 1.00 89.69 370 LEU A O 1
ATOM 2884 N N . PHE A 1 371 ? -19.246 12.501 -20.152 1.00 90.31 371 PHE A N 1
ATOM 2885 C CA . PHE A 1 371 ? -18.220 12.425 -21.191 1.00 90.31 371 PHE A CA 1
ATOM 2886 C C . PHE A 1 371 ? -18.541 13.315 -22.403 1.00 90.31 371 PHE A C 1
ATOM 2888 O O . PHE A 1 371 ? -17.833 13.266 -23.411 1.00 90.31 371 PHE A O 1
ATOM 2895 N N . GLU A 1 372 ? -19.588 14.150 -22.335 1.00 86.81 372 GLU A N 1
ATOM 2896 C CA . GLU A 1 372 ? -19.818 15.168 -23.361 1.00 86.81 372 GLU A CA 1
ATOM 2897 C C . GLU A 1 372 ? -18.620 16.138 -23.430 1.00 86.81 372 GLU A C 1
ATOM 2899 O O . GLU A 1 372 ? -18.171 16.639 -22.390 1.00 86.81 372 GLU A O 1
ATOM 2904 N N . PRO A 1 373 ? -18.085 16.424 -24.637 1.00 80.81 373 PRO A N 1
ATOM 2905 C CA . PRO A 1 373 ? -16.903 17.267 -24.789 1.00 80.81 373 PRO A CA 1
ATOM 2906 C C . PRO A 1 373 ? -17.048 18.611 -24.069 1.00 80.81 373 PRO A C 1
ATOM 2908 O O . PRO A 1 373 ? -17.982 19.369 -24.329 1.00 80.81 373 PRO A O 1
ATOM 2911 N N . GLY A 1 374 ? -16.107 18.913 -23.173 1.00 82.75 374 GLY A N 1
ATOM 2912 C CA . GLY A 1 374 ? -16.051 20.178 -22.440 1.00 82.75 374 GLY A CA 1
ATOM 2913 C C . GLY A 1 374 ? -16.969 20.284 -21.215 1.00 82.75 374 GLY A C 1
ATOM 2914 O O . GLY A 1 374 ? -16.768 21.200 -20.419 1.00 82.75 374 GLY A O 1
ATOM 2915 N N . TYR A 1 375 ? -17.927 19.371 -21.003 1.00 88.94 375 TYR A N 1
ATOM 2916 C CA . TYR A 1 375 ? -18.837 19.452 -19.853 1.00 88.94 375 TYR A CA 1
ATOM 2917 C C . TYR A 1 375 ? -18.104 19.211 -18.530 1.00 88.94 375 TYR A C 1
ATOM 2919 O O . TYR A 1 375 ? -18.069 20.102 -17.681 1.00 88.94 375 TYR A O 1
ATOM 2927 N N . PHE A 1 376 ? -17.459 18.052 -18.364 1.00 92.50 376 PHE A N 1
ATOM 2928 C CA . PHE A 1 376 ? -16.711 17.745 -17.139 1.00 92.50 376 PHE A CA 1
ATOM 2929 C C . PHE A 1 376 ? -15.594 18.767 -16.895 1.00 92.50 376 PHE A C 1
ATOM 2931 O O . PHE A 1 376 ? -15.416 19.256 -15.781 1.00 92.50 376 PHE A O 1
ATOM 2938 N N . HIS A 1 377 ? -14.911 19.169 -17.966 1.00 92.06 377 HIS A N 1
ATOM 2939 C CA . HIS A 1 377 ? -13.911 20.229 -17.937 1.00 92.06 377 HIS A CA 1
ATOM 2940 C C . HIS A 1 377 ? -14.471 21.559 -17.404 1.00 92.06 377 HIS A C 1
ATOM 2942 O O . HIS A 1 377 ? -13.819 22.208 -16.590 1.00 92.06 377 HIS A O 1
ATOM 2948 N N . SER A 1 378 ? -15.691 21.952 -17.788 1.00 92.62 378 SER A N 1
ATOM 2949 C CA . SER A 1 378 ? -16.324 23.171 -17.265 1.00 92.62 378 SER A CA 1
ATOM 2950 C C . SER A 1 378 ? -16.569 23.112 -15.753 1.00 92.62 378 SER A C 1
ATOM 2952 O O . SER A 1 378 ? -16.423 24.126 -15.073 1.00 92.62 378 SER A O 1
ATOM 2954 N N . LEU A 1 379 ? -16.865 21.926 -15.207 1.00 94.69 379 LEU A N 1
ATOM 2955 C CA . LEU A 1 379 ? -17.005 21.723 -13.763 1.00 94.69 379 LEU A CA 1
ATOM 2956 C C . LEU A 1 379 ? -15.654 21.859 -13.051 1.00 94.69 379 LEU A C 1
ATOM 2958 O O . LEU A 1 379 ? -15.578 22.498 -12.004 1.00 94.69 379 LEU A O 1
ATOM 2962 N N . VAL A 1 380 ? -14.586 21.306 -13.636 1.00 95.06 380 VAL A N 1
ATOM 2963 C CA . VAL A 1 380 ? -13.217 21.441 -13.108 1.00 95.06 380 VAL A CA 1
ATOM 2964 C C . VAL A 1 380 ? -12.790 22.909 -13.100 1.00 95.06 380 VAL A C 1
ATOM 2966 O O . VAL A 1 380 ? -12.329 23.409 -12.074 1.00 95.06 380 VAL A O 1
ATOM 2969 N N . LEU A 1 381 ? -12.997 23.621 -14.212 1.00 94.75 381 LEU A N 1
ATOM 2970 C CA . LEU A 1 381 ? -12.680 25.046 -14.310 1.00 94.75 381 LEU A CA 1
ATOM 2971 C C . LEU A 1 381 ? -13.478 25.886 -13.321 1.00 94.75 381 LEU A C 1
ATOM 2973 O O . LEU A 1 381 ? -12.915 26.814 -12.757 1.00 94.75 381 LEU A O 1
ATOM 2977 N N . LYS A 1 382 ? -14.750 25.556 -13.080 1.00 95.69 382 LYS A N 1
ATOM 2978 C CA . LYS A 1 382 ? -15.567 26.262 -12.092 1.00 95.69 382 LYS A CA 1
ATOM 2979 C C . LYS A 1 382 ? -14.942 26.196 -10.697 1.00 95.69 382 LYS A C 1
ATOM 2981 O O . LYS A 1 382 ? -14.798 27.229 -10.061 1.00 95.69 382 LYS A O 1
ATOM 2986 N N . VAL A 1 383 ? -14.505 25.014 -10.251 1.00 96.12 383 VAL A N 1
ATOM 2987 C CA . VAL A 1 383 ? -13.846 24.857 -8.938 1.00 96.12 383 VAL A CA 1
ATOM 2988 C C . VAL A 1 383 ? -12.550 25.671 -8.859 1.00 96.12 383 VAL A C 1
ATOM 2990 O O . VAL A 1 383 ? -12.292 26.332 -7.852 1.00 96.12 383 VAL A O 1
ATOM 2993 N N . LEU A 1 384 ? -11.739 25.650 -9.921 1.00 95.69 384 LEU A N 1
ATOM 2994 C CA . LEU A 1 384 ? -10.492 26.417 -9.977 1.00 95.69 384 LEU A CA 1
ATOM 2995 C C . LEU A 1 384 ? -10.741 27.932 -10.012 1.00 95.69 384 LEU A C 1
ATOM 2997 O O . LEU A 1 384 ? -10.049 28.674 -9.317 1.00 95.69 384 LEU A O 1
ATOM 3001 N N . ASP A 1 385 ? -11.717 28.392 -10.793 1.00 96.31 385 ASP A N 1
ATOM 3002 C CA . ASP A 1 385 ? -12.092 29.804 -10.902 1.00 96.31 385 ASP A CA 1
ATOM 3003 C C . ASP A 1 385 ? -12.668 30.331 -9.580 1.00 96.31 385 ASP A C 1
ATOM 3005 O O . ASP A 1 385 ? -12.234 31.377 -9.092 1.00 96.31 385 ASP A O 1
ATOM 3009 N N . ASP A 1 386 ? -13.542 29.557 -8.929 1.00 95.69 386 ASP A N 1
ATOM 3010 C CA . ASP A 1 386 ? -14.082 29.874 -7.606 1.00 95.69 386 ASP A CA 1
ATOM 3011 C C . ASP A 1 386 ? -12.952 30.032 -6.573 1.00 95.69 386 ASP A C 1
ATOM 3013 O O . ASP A 1 386 ? -12.939 31.008 -5.818 1.00 95.69 386 ASP A O 1
ATOM 3017 N N . PHE A 1 387 ? -11.953 29.138 -6.572 1.00 95.56 387 PHE A N 1
ATOM 3018 C CA . PHE A 1 387 ? -10.780 29.258 -5.698 1.00 95.56 387 PHE A CA 1
ATOM 3019 C C . PHE A 1 387 ? -9.915 30.484 -6.033 1.00 95.56 387 PHE A C 1
ATOM 3021 O O . PHE A 1 387 ? -9.492 31.217 -5.137 1.00 95.56 387 PHE A O 1
ATOM 3028 N N . VAL A 1 388 ? -9.645 30.739 -7.315 1.00 96.31 388 VAL A N 1
ATOM 3029 C CA . VAL A 1 388 ? -8.799 31.862 -7.750 1.00 96.31 388 VAL A CA 1
ATOM 3030 C C . VAL A 1 388 ? -9.453 33.215 -7.456 1.00 96.31 388 VAL A C 1
ATOM 3032 O O . VAL A 1 388 ? -8.744 34.173 -7.135 1.00 96.31 388 VAL A O 1
ATOM 3035 N N . ASN A 1 389 ? -10.779 33.312 -7.532 1.00 95.25 389 ASN A N 1
ATOM 3036 C CA . ASN A 1 389 ? -11.503 34.558 -7.292 1.00 95.25 389 ASN A CA 1
ATOM 3037 C C . ASN A 1 389 ? -11.806 34.760 -5.800 1.00 95.25 389 ASN A C 1
ATOM 3039 O O . ASN A 1 389 ? -11.488 35.817 -5.244 1.00 95.25 389 ASN A O 1
ATOM 3043 N N . ASN A 1 390 ? -12.323 33.733 -5.122 1.00 92.88 390 ASN A N 1
ATOM 3044 C CA . ASN A 1 390 ? -12.831 33.853 -3.751 1.00 92.88 390 ASN A CA 1
ATOM 3045 C C . ASN A 1 390 ? -11.836 33.379 -2.677 1.00 92.88 390 ASN A C 1
ATOM 3047 O O . ASN A 1 390 ? -11.917 33.827 -1.535 1.00 92.88 390 ASN A O 1
ATOM 3051 N N . GLY A 1 391 ? -10.857 32.542 -3.029 1.00 90.31 391 GLY A N 1
ATOM 3052 C CA . GLY A 1 391 ? -9.927 31.934 -2.076 1.00 90.31 391 GLY A CA 1
ATOM 3053 C C . GLY A 1 391 ? -10.592 30.896 -1.168 1.00 90.31 391 GLY A C 1
ATOM 3054 O O . GLY A 1 391 ? -11.649 30.352 -1.479 1.00 90.31 391 GLY A O 1
ATOM 3055 N N . LEU A 1 392 ? -9.952 30.611 -0.032 1.00 89.19 392 LEU A N 1
ATOM 3056 C CA . LEU A 1 392 ? -10.518 29.748 1.007 1.00 89.19 392 LEU A CA 1
ATOM 3057 C C . LEU A 1 392 ? -11.448 30.539 1.923 1.00 89.19 392 LEU A C 1
ATOM 3059 O O . LEU A 1 392 ? -11.132 31.663 2.310 1.00 89.19 392 LEU A O 1
ATOM 3063 N N . SER A 1 393 ? -12.562 29.921 2.318 1.00 84.50 393 SER A N 1
ATOM 3064 C CA . SER A 1 393 ? -13.540 30.534 3.224 1.00 84.50 393 SER A CA 1
ATOM 3065 C C . SER A 1 393 ? -12.978 30.771 4.633 1.00 84.50 393 SER A C 1
ATOM 3067 O O . SER A 1 393 ? -13.280 31.795 5.242 1.00 84.50 393 SER A O 1
ATOM 3069 N N . ASP A 1 394 ? -12.142 29.857 5.146 1.00 84.31 394 ASP A N 1
ATOM 3070 C CA . ASP A 1 394 ? -11.408 30.026 6.409 1.00 84.31 394 ASP A CA 1
ATOM 3071 C C . ASP A 1 394 ? -9.974 30.523 6.121 1.00 84.31 394 ASP A C 1
ATOM 3073 O O . ASP A 1 394 ? -9.174 29.785 5.535 1.00 84.31 394 ASP A O 1
ATOM 3077 N N . PRO A 1 395 ? -9.599 31.743 6.556 1.00 80.44 395 PRO A N 1
ATOM 3078 C CA . PRO A 1 395 ? -8.276 32.311 6.296 1.00 80.44 395 PRO A CA 1
ATOM 3079 C C . PRO A 1 395 ? -7.136 31.560 6.999 1.00 80.44 395 PRO A C 1
ATOM 3081 O O . PRO A 1 395 ? -5.976 31.736 6.633 1.00 80.44 395 PRO A O 1
ATOM 3084 N N . THR A 1 396 ? -7.440 30.741 8.008 1.00 87.19 396 THR A N 1
ATOM 3085 C CA . THR A 1 396 ? -6.442 29.953 8.743 1.00 87.19 396 THR A CA 1
ATOM 3086 C C . THR A 1 396 ? -6.220 28.561 8.153 1.00 87.19 396 THR A C 1
ATOM 3088 O O . THR A 1 396 ? -5.242 27.906 8.509 1.00 87.19 396 THR A O 1
ATOM 3091 N N . GLU A 1 397 ? -7.071 28.118 7.224 1.00 87.50 397 GLU A N 1
ATOM 3092 C CA . GLU A 1 397 ? -7.025 26.761 6.670 1.00 87.50 397 GLU A CA 1
ATOM 3093 C C . GLU A 1 397 ? -5.723 26.484 5.912 1.00 87.50 397 GLU A C 1
ATOM 3095 O O . GLU A 1 397 ? -5.099 25.446 6.116 1.00 87.50 397 GLU A O 1
ATOM 3100 N N . MET A 1 398 ? -5.234 27.450 5.129 1.00 91.56 398 MET A N 1
ATOM 3101 C CA . MET A 1 398 ? -3.956 27.304 4.426 1.00 91.56 398 MET A CA 1
ATOM 3102 C C . MET A 1 398 ? -2.790 27.081 5.400 1.00 91.56 398 MET A C 1
ATOM 3104 O O . MET A 1 398 ? -1.956 26.210 5.175 1.00 91.56 398 MET A O 1
ATOM 3108 N N . SER A 1 399 ? -2.750 27.801 6.526 1.00 91.38 399 SER A N 1
ATOM 3109 C CA . SER A 1 399 ? -1.721 27.593 7.553 1.00 91.38 399 SER A CA 1
ATOM 3110 C C . SER A 1 399 ? -1.791 26.191 8.163 1.00 91.38 399 SER A C 1
ATOM 3112 O O . SER A 1 399 ? -0.752 25.586 8.424 1.00 91.38 399 SER A O 1
ATOM 3114 N N . ARG A 1 400 ? -2.999 25.642 8.356 1.00 89.62 400 ARG A N 1
ATOM 3115 C CA . ARG A 1 400 ? -3.175 24.264 8.840 1.00 89.62 400 ARG A CA 1
ATOM 3116 C C . ARG A 1 400 ? -2.711 23.237 7.808 1.00 89.62 400 ARG A C 1
ATOM 3118 O O . ARG A 1 400 ? -2.039 22.280 8.179 1.00 89.62 400 ARG A O 1
ATOM 3125 N N . ILE A 1 401 ? -2.990 23.464 6.524 1.00 92.06 401 ILE A N 1
ATOM 3126 C CA . ILE A 1 401 ? -2.529 22.604 5.423 1.00 92.06 401 ILE A CA 1
ATOM 3127 C C . ILE A 1 401 ? -1.001 22.626 5.310 1.00 92.06 401 ILE A C 1
ATOM 3129 O O . ILE A 1 401 ? -0.394 21.571 5.139 1.00 92.06 401 ILE A O 1
ATOM 3133 N N . ILE A 1 402 ? -0.359 23.789 5.463 1.00 94.31 402 ILE A N 1
ATOM 3134 C CA . ILE A 1 402 ? 1.110 23.897 5.470 1.00 94.31 402 ILE A CA 1
ATOM 3135 C C . ILE A 1 402 ? 1.705 23.119 6.652 1.00 94.31 402 ILE A C 1
ATOM 3137 O O . ILE A 1 402 ? 2.645 22.341 6.471 1.00 94.31 402 ILE A O 1
ATOM 3141 N N . ALA A 1 403 ? 1.126 23.266 7.849 1.00 91.38 403 ALA A N 1
ATOM 3142 C CA . ALA A 1 403 ? 1.530 22.481 9.012 1.00 91.38 403 ALA A CA 1
ATOM 3143 C C . ALA A 1 403 ? 1.355 20.974 8.754 1.00 91.38 403 ALA A C 1
ATOM 3145 O O . ALA A 1 403 ? 2.283 20.206 8.986 1.00 91.38 403 ALA A O 1
ATOM 3146 N N . ARG A 1 404 ? 0.223 20.551 8.175 1.00 90.81 404 ARG A N 1
ATOM 3147 C CA . ARG A 1 404 ? -0.023 19.153 7.793 1.00 90.81 404 ARG A CA 1
ATOM 3148 C C . ARG A 1 404 ? 0.991 18.650 6.766 1.00 90.81 404 ARG A C 1
ATOM 3150 O O . ARG A 1 404 ? 1.489 17.541 6.914 1.00 90.81 404 ARG A O 1
ATOM 3157 N N . HIS A 1 405 ? 1.347 19.455 5.765 1.00 92.56 405 HIS A N 1
ATOM 3158 C CA . HIS A 1 405 ? 2.372 19.104 4.780 1.00 92.56 405 HIS A CA 1
ATOM 3159 C C . HIS A 1 405 ? 3.728 18.837 5.455 1.00 92.56 405 HIS A C 1
ATOM 3161 O O . HIS A 1 405 ? 4.374 17.832 5.160 1.00 92.56 405 HIS A O 1
ATOM 3167 N N . ARG A 1 406 ? 4.120 19.669 6.433 1.00 92.19 406 ARG A N 1
ATOM 3168 C CA . ARG A 1 406 ? 5.307 19.432 7.274 1.00 92.19 406 ARG A CA 1
ATOM 3169 C C . ARG A 1 406 ? 5.215 18.092 8.010 1.00 92.19 406 ARG A C 1
ATOM 3171 O O . ARG A 1 406 ? 6.157 17.305 7.972 1.00 92.19 406 ARG A O 1
ATOM 3178 N N . THR A 1 407 ? 4.083 17.822 8.655 1.00 91.56 407 THR A N 1
ATOM 3179 C CA . THR A 1 407 ? 3.837 16.577 9.393 1.00 91.56 407 THR A CA 1
ATOM 3180 C C . THR A 1 407 ? 3.886 15.346 8.479 1.00 91.56 407 THR A C 1
ATOM 3182 O O . THR A 1 407 ? 4.476 14.339 8.856 1.00 91.56 407 THR A O 1
ATOM 3185 N N . LYS A 1 408 ? 3.353 15.433 7.254 1.00 91.38 408 LYS A N 1
ATOM 3186 C CA . LYS A 1 408 ? 3.385 14.352 6.254 1.00 91.38 408 LYS A CA 1
ATOM 3187 C C . LYS A 1 408 ? 4.791 14.047 5.730 1.00 91.38 408 LYS A C 1
ATOM 3189 O O . LYS A 1 408 ? 5.089 12.897 5.426 1.00 91.38 408 LYS A O 1
ATOM 3194 N N . ILE A 1 409 ? 5.685 15.037 5.694 1.00 90.75 409 ILE A N 1
ATOM 3195 C CA . ILE A 1 409 ? 7.112 14.790 5.432 1.00 90.75 409 ILE A CA 1
ATOM 3196 C C . ILE A 1 409 ? 7.742 13.988 6.577 1.00 90.75 409 ILE A C 1
ATOM 3198 O O . ILE A 1 409 ? 8.475 13.037 6.322 1.00 90.75 409 ILE A O 1
ATOM 3202 N N . TYR A 1 410 ? 7.449 14.335 7.836 1.00 91.06 410 TYR A N 1
ATOM 3203 C CA . TYR A 1 410 ? 7.926 13.547 8.978 1.00 91.06 410 TYR A CA 1
ATOM 3204 C C . TYR A 1 410 ? 7.363 12.121 8.980 1.00 91.06 410 TYR A C 1
ATOM 3206 O O . TYR A 1 410 ? 8.108 11.192 9.273 1.00 91.06 410 TYR A O 1
ATOM 3214 N N . GLU A 1 411 ? 6.090 11.944 8.611 1.00 92.69 411 GLU A N 1
ATOM 3215 C CA . GLU A 1 411 ? 5.459 10.625 8.451 1.00 92.69 411 GLU A CA 1
ATOM 3216 C C . GLU A 1 411 ? 6.205 9.781 7.414 1.00 92.69 411 GLU A C 1
ATOM 3218 O O . GLU A 1 411 ? 6.647 8.685 7.737 1.00 92.69 411 GLU A O 1
ATOM 3223 N N . SER A 1 412 ? 6.476 10.330 6.223 1.00 91.50 412 SER A N 1
ATOM 3224 C CA . SER A 1 412 ? 7.248 9.629 5.187 1.00 91.50 412 SER A CA 1
ATOM 3225 C C . SER A 1 412 ? 8.651 9.217 5.657 1.00 91.50 412 SER A C 1
ATOM 3227 O O . SER A 1 412 ? 9.096 8.116 5.340 1.00 91.50 412 SER A O 1
ATOM 3229 N N . ILE A 1 413 ? 9.338 10.065 6.435 1.00 89.75 413 ILE A N 1
ATOM 3230 C CA . ILE A 1 413 ? 10.662 9.749 6.999 1.00 89.75 413 ILE A CA 1
ATOM 3231 C C . ILE A 1 413 ? 10.576 8.642 8.067 1.00 89.75 413 ILE A C 1
ATOM 3233 O O . ILE A 1 413 ? 11.517 7.864 8.203 1.00 89.75 413 ILE A O 1
ATOM 3237 N N . GLU A 1 414 ? 9.497 8.571 8.851 1.00 89.75 414 GLU A N 1
ATOM 3238 C CA . GLU A 1 414 ? 9.309 7.532 9.875 1.00 89.75 414 GLU A CA 1
ATOM 3239 C C . GLU A 1 414 ? 8.878 6.182 9.283 1.00 89.75 414 GLU A C 1
ATOM 3241 O O . GLU A 1 414 ? 9.357 5.140 9.743 1.00 89.75 414 GLU A O 1
ATOM 3246 N N . ASP A 1 415 ? 7.997 6.210 8.281 1.00 90.12 415 ASP A N 1
ATOM 3247 C CA . ASP A 1 415 ? 7.396 5.024 7.665 1.00 90.12 415 ASP A CA 1
ATOM 3248 C C . ASP A 1 415 ? 8.394 4.230 6.819 1.00 90.12 415 ASP A C 1
ATOM 3250 O O . ASP A 1 415 ? 8.433 3.005 6.928 1.00 90.12 415 ASP A O 1
ATOM 3254 N N . ASP A 1 416 ? 9.218 4.911 6.015 1.00 91.25 416 ASP A N 1
ATOM 3255 C CA . ASP A 1 416 ? 10.346 4.308 5.297 1.00 91.25 416 ASP A CA 1
ATOM 3256 C C . ASP A 1 416 ? 11.490 5.327 5.133 1.00 91.25 416 ASP A C 1
ATOM 3258 O O . ASP A 1 416 ? 11.559 6.058 4.137 1.00 91.25 416 ASP A O 1
ATOM 3262 N N . PRO A 1 417 ? 12.433 5.393 6.091 1.00 89.50 417 PRO A N 1
ATOM 3263 C CA . PRO A 1 417 ? 13.512 6.374 6.040 1.00 89.50 417 PRO A CA 1
ATOM 3264 C C . PRO A 1 417 ? 14.454 6.168 4.844 1.00 89.50 417 PRO A C 1
ATOM 3266 O O . PRO A 1 417 ? 15.045 7.139 4.360 1.00 89.50 417 PRO A O 1
ATOM 3269 N N . HIS A 1 418 ? 14.624 4.927 4.368 1.00 90.81 418 HIS A N 1
ATOM 3270 C CA . HIS A 1 418 ? 15.524 4.611 3.255 1.00 90.81 418 HIS A CA 1
ATOM 3271 C C . HIS A 1 418 ? 14.935 5.075 1.925 1.00 90.81 418 HIS A C 1
ATOM 3273 O O . HIS A 1 418 ? 15.641 5.712 1.131 1.00 90.81 418 HIS A O 1
ATOM 3279 N N . GLU A 1 419 ? 13.655 4.784 1.697 1.00 90.44 419 GLU A N 1
ATOM 3280 C CA . GLU A 1 419 ? 12.948 5.237 0.505 1.00 90.44 419 GLU A CA 1
ATOM 3281 C C . GLU A 1 419 ? 12.764 6.753 0.526 1.00 90.44 419 GLU A C 1
ATOM 3283 O O . GLU A 1 419 ? 13.104 7.406 -0.456 1.00 90.44 419 GLU A O 1
ATOM 3288 N N . ALA A 1 420 ? 12.366 7.347 1.659 1.00 89.75 420 ALA A N 1
ATOM 3289 C CA . ALA A 1 420 ? 12.245 8.799 1.787 1.00 89.75 420 ALA A CA 1
ATOM 3290 C C . ALA A 1 420 ? 13.559 9.507 1.417 1.00 89.75 420 ALA A C 1
ATOM 3292 O O . ALA A 1 420 ? 13.573 10.402 0.568 1.00 89.75 420 ALA A O 1
ATOM 3293 N N . ALA A 1 421 ? 14.692 9.073 1.984 1.00 88.81 421 ALA A N 1
ATOM 3294 C CA . ALA A 1 421 ? 15.996 9.641 1.651 1.00 88.81 421 ALA A CA 1
ATOM 3295 C C . ALA A 1 421 ? 16.339 9.488 0.160 1.00 88.81 421 ALA A C 1
ATOM 3297 O O . ALA A 1 421 ? 16.823 10.436 -0.462 1.00 88.81 421 ALA A O 1
ATOM 3298 N N . THR A 1 422 ? 16.073 8.317 -0.424 1.00 89.00 422 THR A N 1
ATOM 3299 C CA . THR A 1 422 ? 16.335 8.051 -1.846 1.00 89.00 422 THR A CA 1
ATOM 3300 C C . THR A 1 422 ? 15.456 8.928 -2.739 1.00 89.00 422 THR A C 1
ATOM 3302 O O . THR A 1 422 ? 15.980 9.614 -3.617 1.00 89.00 422 THR A O 1
ATOM 3305 N N . SER A 1 423 ? 14.156 9.005 -2.460 1.00 87.38 423 SER A N 1
ATOM 3306 C CA . SER A 1 423 ? 13.179 9.848 -3.154 1.00 87.38 423 SER A CA 1
ATOM 3307 C C . SER A 1 423 ? 13.522 11.345 -3.086 1.00 87.38 423 SER A C 1
ATOM 3309 O O . SER A 1 423 ? 13.350 12.060 -4.073 1.00 87.38 423 SER A O 1
ATOM 3311 N N . TYR A 1 424 ? 14.104 11.838 -1.985 1.00 86.44 424 TYR A N 1
ATOM 3312 C CA . TYR A 1 424 ? 14.609 13.218 -1.907 1.00 86.44 424 TYR A CA 1
ATOM 3313 C C . TYR A 1 424 ? 15.848 13.464 -2.784 1.00 86.44 424 TYR A C 1
ATOM 3315 O O . TYR A 1 424 ? 16.027 14.568 -3.318 1.00 86.44 424 TYR A O 1
ATOM 3323 N N . LEU A 1 425 ? 16.706 12.452 -2.930 1.00 89.19 425 LEU A N 1
ATOM 3324 C CA . LEU A 1 425 ? 17.984 12.549 -3.635 1.00 89.19 425 LEU A CA 1
ATOM 3325 C C . LEU A 1 425 ? 17.863 12.301 -5.142 1.00 89.19 425 LEU A C 1
ATOM 3327 O O . LEU A 1 425 ? 18.574 12.949 -5.905 1.00 89.19 425 LEU A O 1
ATOM 3331 N N . VAL A 1 426 ? 16.979 11.406 -5.593 1.00 90.06 426 VAL A N 1
ATOM 3332 C CA . VAL A 1 426 ? 16.835 11.039 -7.016 1.00 90.06 426 VAL A CA 1
ATOM 3333 C C . VAL A 1 426 ? 16.622 12.260 -7.919 1.00 90.06 426 VAL A C 1
ATOM 3335 O O . VAL A 1 426 ? 17.371 12.397 -8.891 1.00 90.06 426 VAL A O 1
ATOM 3338 N N . PRO A 1 427 ? 15.696 13.195 -7.632 1.00 87.81 427 PRO A N 1
ATOM 3339 C CA . PRO A 1 427 ? 15.494 14.315 -8.535 1.00 87.81 427 PRO A CA 1
ATOM 3340 C C . PRO A 1 427 ? 16.642 15.336 -8.476 1.00 87.81 427 PRO A C 1
ATOM 3342 O O . PRO A 1 427 ? 16.900 16.008 -9.471 1.00 87.81 427 PRO A O 1
ATOM 3345 N N . ASP A 1 428 ? 17.394 15.408 -7.372 1.00 86.94 428 ASP A N 1
ATOM 3346 C CA . ASP A 1 428 ? 18.639 16.186 -7.314 1.00 86.94 428 ASP A CA 1
ATOM 3347 C C . ASP A 1 428 ? 19.738 15.542 -8.161 1.00 86.94 428 ASP A C 1
ATOM 3349 O O . ASP A 1 428 ? 20.463 16.244 -8.859 1.00 86.94 428 ASP A O 1
ATOM 3353 N N . ILE A 1 429 ? 19.848 14.211 -8.138 1.00 89.19 429 ILE A N 1
ATOM 3354 C CA . ILE A 1 429 ? 20.797 13.452 -8.962 1.00 89.19 429 ILE A CA 1
ATOM 3355 C C . ILE A 1 429 ? 20.474 13.637 -10.448 1.00 89.19 429 ILE A C 1
ATOM 3357 O O . ILE A 1 429 ? 21.385 13.876 -11.242 1.00 89.19 429 ILE A O 1
ATOM 3361 N N . LEU A 1 430 ? 19.192 13.594 -10.826 1.00 87.69 430 LEU A N 1
ATOM 3362 C CA . LEU A 1 430 ? 18.748 13.877 -12.192 1.00 87.69 430 LEU A CA 1
ATOM 3363 C C . LEU A 1 430 ? 19.044 15.328 -12.590 1.00 87.69 430 LEU A C 1
ATOM 3365 O O . LEU A 1 430 ? 19.704 15.553 -13.603 1.00 87.69 430 LEU A O 1
ATOM 3369 N N . ALA A 1 431 ? 18.632 16.312 -11.782 1.00 84.75 431 ALA A N 1
ATOM 3370 C CA . ALA A 1 431 ? 18.910 17.723 -12.053 1.00 84.75 431 ALA A CA 1
ATOM 3371 C C . ALA A 1 431 ? 20.418 17.981 -12.179 1.00 84.75 431 ALA A C 1
ATOM 3373 O O . ALA A 1 431 ? 20.863 18.668 -13.096 1.00 84.75 431 ALA A O 1
ATOM 3374 N N . HIS A 1 432 ? 21.217 17.372 -11.305 1.00 85.12 432 HIS A N 1
ATOM 3375 C CA . HIS A 1 432 ? 22.668 17.433 -11.353 1.00 85.12 432 HIS A CA 1
ATOM 3376 C C . HIS A 1 432 ? 23.225 16.847 -12.657 1.00 85.12 432 HIS A C 1
ATOM 3378 O O . HIS A 1 432 ? 24.064 17.483 -13.291 1.00 85.12 432 HIS A O 1
ATOM 3384 N N . ALA A 1 433 ? 22.765 15.671 -13.092 1.00 84.62 433 ALA A N 1
ATOM 3385 C CA . ALA A 1 433 ? 23.247 15.033 -14.319 1.00 84.62 433 ALA A CA 1
ATOM 3386 C C . ALA A 1 433 ? 23.052 15.906 -15.573 1.00 84.62 433 ALA A C 1
ATOM 3388 O O . ALA A 1 433 ? 23.924 15.932 -16.441 1.00 84.62 433 ALA A O 1
ATOM 3389 N N . TYR A 1 434 ? 21.950 16.658 -15.648 1.00 81.44 434 TYR A N 1
ATOM 3390 C CA . TYR A 1 434 ? 21.644 17.521 -16.795 1.00 81.44 434 TYR A CA 1
ATOM 3391 C C . TYR A 1 434 ? 22.170 18.960 -16.658 1.00 81.44 434 TYR A C 1
ATOM 3393 O O . TYR A 1 434 ? 22.469 19.589 -17.671 1.00 81.44 434 TYR A O 1
ATOM 3401 N N . LEU A 1 435 ? 22.309 19.494 -15.437 1.00 77.25 435 LEU A N 1
ATOM 3402 C CA . LEU A 1 435 ? 22.657 20.905 -15.202 1.00 77.25 435 LEU A CA 1
ATOM 3403 C C . LEU A 1 435 ? 24.102 21.138 -14.731 1.00 77.25 435 LEU A C 1
ATOM 3405 O O . LEU A 1 435 ? 24.540 22.285 -14.726 1.00 77.25 435 LEU A O 1
ATOM 3409 N N . GLU A 1 436 ? 24.886 20.106 -14.383 1.00 72.81 436 GLU A N 1
ATOM 3410 C CA . GLU A 1 436 ? 26.268 20.259 -13.863 1.00 72.81 436 GLU A CA 1
ATOM 3411 C C . GLU A 1 436 ? 27.167 21.131 -14.765 1.00 72.81 436 GLU A C 1
ATOM 3413 O O . GLU A 1 436 ? 28.060 21.833 -14.283 1.00 72.81 436 GLU A O 1
ATOM 3418 N N . LYS A 1 437 ? 26.942 21.112 -16.084 1.00 67.62 437 LYS A N 1
ATOM 3419 C CA . LYS A 1 437 ? 27.738 21.885 -17.053 1.00 67.62 437 LYS A CA 1
ATOM 3420 C C . LYS A 1 437 ? 27.262 23.327 -17.234 1.00 67.62 437 LYS A C 1
ATOM 3422 O O . LYS A 1 437 ? 28.035 24.153 -17.736 1.00 67.62 437 LYS A O 1
ATOM 3427 N N . ASP A 1 438 ? 26.042 23.649 -16.810 1.00 65.56 438 ASP A N 1
ATOM 3428 C CA . ASP A 1 438 ? 25.524 25.011 -16.829 1.00 65.56 438 ASP A CA 1
ATOM 3429 C C . ASP A 1 438 ? 26.080 25.802 -15.635 1.00 65.56 438 ASP A C 1
ATOM 3431 O O . ASP A 1 438 ? 25.595 25.752 -14.505 1.00 65.56 438 ASP A O 1
ATOM 3435 N N . LYS A 1 439 ? 27.119 26.599 -15.903 1.00 57.41 439 LYS A N 1
ATOM 3436 C CA . LYS A 1 439 ? 27.771 27.450 -14.895 1.00 57.41 439 LYS A CA 1
ATOM 3437 C C . LYS A 1 439 ? 26.860 28.539 -14.321 1.00 57.41 439 LYS A C 1
ATOM 3439 O O . LYS A 1 439 ? 27.261 29.191 -13.359 1.00 57.41 439 LYS A O 1
ATOM 3444 N N . THR A 1 440 ? 25.692 28.783 -14.916 1.00 57.88 440 THR A N 1
ATOM 3445 C CA . THR A 1 440 ? 24.727 29.772 -14.425 1.00 57.88 440 THR A CA 1
ATOM 3446 C C . THR A 1 440 ? 23.786 29.200 -13.362 1.00 57.88 440 THR A C 1
ATOM 3448 O O . THR A 1 440 ? 23.239 29.974 -12.576 1.00 57.88 440 THR A O 1
ATOM 3451 N N . LYS A 1 441 ? 23.647 27.866 -13.285 1.00 57.47 441 LYS A N 1
ATOM 3452 C CA . LYS A 1 441 ? 22.752 27.152 -12.361 1.00 57.47 441 LYS A CA 1
ATOM 3453 C C . LYS A 1 441 ? 23.378 25.828 -11.885 1.00 57.47 441 LYS A C 1
ATOM 3455 O O . LYS A 1 441 ? 22.935 24.762 -12.306 1.00 57.47 441 LYS A O 1
ATOM 3460 N N . PRO A 1 442 ? 24.404 25.857 -11.015 1.00 56.00 442 PRO A N 1
ATOM 3461 C CA . PRO A 1 442 ? 25.017 24.627 -10.525 1.00 56.00 442 PRO A CA 1
ATOM 3462 C C . PRO A 1 442 ? 24.015 23.855 -9.654 1.00 56.00 442 PRO A C 1
ATOM 3464 O O . PRO A 1 442 ? 23.748 24.240 -8.517 1.00 56.00 442 PRO A O 1
ATOM 3467 N N . ALA A 1 443 ? 23.447 22.777 -10.194 1.00 67.06 443 ALA A N 1
ATOM 3468 C CA . ALA A 1 443 ? 22.655 21.830 -9.421 1.00 67.06 443 ALA A CA 1
ATOM 3469 C C . ALA A 1 443 ? 23.579 21.060 -8.467 1.00 67.06 443 ALA A C 1
ATOM 3471 O O . ALA A 1 443 ? 24.665 20.633 -8.858 1.00 67.06 443 ALA A O 1
ATOM 3472 N N . SER A 1 444 ? 23.169 20.899 -7.211 1.00 77.88 444 SER A N 1
ATOM 3473 C CA . SER A 1 444 ? 23.897 20.126 -6.205 1.00 77.88 444 SER A CA 1
ATOM 3474 C C . SER A 1 444 ? 23.032 18.986 -5.679 1.00 77.88 444 SER A C 1
ATOM 3476 O O . SER A 1 444 ? 21.806 19.049 -5.697 1.00 77.88 444 SER A O 1
ATOM 3478 N N . ILE A 1 445 ? 23.682 17.918 -5.221 1.00 85.88 445 ILE A N 1
ATOM 3479 C CA . ILE A 1 445 ? 22.985 16.800 -4.588 1.00 85.88 445 ILE A CA 1
ATOM 3480 C C . ILE A 1 445 ? 22.707 17.164 -3.128 1.00 85.88 445 ILE A C 1
ATOM 3482 O O . ILE A 1 445 ? 23.629 17.543 -2.400 1.00 85.88 445 ILE A O 1
ATOM 3486 N N . GLY A 1 446 ? 21.443 17.042 -2.712 1.00 81.44 446 GLY A N 1
ATOM 3487 C CA . GLY A 1 446 ? 20.998 17.303 -1.345 1.00 81.44 446 GLY A CA 1
ATOM 3488 C C . GLY A 1 446 ? 20.388 18.690 -1.122 1.00 81.44 446 GLY A C 1
ATOM 3489 O O . GLY A 1 446 ? 20.213 19.091 0.023 1.00 81.44 446 GLY A O 1
ATOM 3490 N N . THR A 1 447 ? 20.034 19.429 -2.178 1.00 80.00 447 THR A N 1
ATOM 3491 C CA . THR A 1 447 ? 19.368 20.744 -2.075 1.00 80.00 447 THR A CA 1
ATOM 3492 C C . THR A 1 447 ? 18.028 20.687 -1.348 1.00 80.00 447 THR A C 1
ATOM 3494 O O . THR A 1 447 ? 17.652 21.650 -0.672 1.00 80.00 447 THR A O 1
ATOM 3497 N N . ARG A 1 448 ? 17.335 19.541 -1.410 1.00 82.12 448 ARG A N 1
ATOM 3498 C CA . ARG A 1 448 ? 16.090 19.307 -0.665 1.00 82.12 448 ARG A CA 1
ATOM 3499 C C . ARG A 1 448 ? 16.275 19.226 0.856 1.00 82.12 448 ARG A C 1
ATOM 3501 O O . ARG A 1 448 ? 15.279 19.210 1.569 1.00 82.12 448 ARG A O 1
ATOM 3508 N N . SER A 1 449 ? 17.502 19.295 1.390 1.00 81.94 449 SER A N 1
ATOM 3509 C CA . SER A 1 449 ? 17.727 19.482 2.834 1.00 81.94 449 SER A CA 1
ATOM 3510 C C . SER A 1 449 ? 17.073 20.755 3.386 1.00 81.94 449 SER A C 1
ATOM 3512 O O . SER A 1 449 ? 16.735 20.818 4.563 1.00 81.94 449 SER A O 1
ATOM 3514 N N . ASN A 1 450 ? 16.871 21.769 2.537 1.00 83.19 450 ASN A N 1
ATOM 3515 C CA . ASN A 1 450 ? 16.264 23.048 2.915 1.00 83.19 450 ASN A CA 1
ATOM 3516 C C . ASN A 1 450 ? 14.727 23.041 2.835 1.00 83.19 450 ASN A C 1
ATOM 3518 O O . ASN A 1 450 ? 14.113 24.102 2.939 1.00 83.19 450 ASN A O 1
ATOM 3522 N N . ILE A 1 451 ? 14.096 21.876 2.644 1.00 88.50 451 ILE A N 1
ATOM 3523 C CA . ILE A 1 451 ? 12.641 21.748 2.475 1.00 88.50 451 ILE A CA 1
ATOM 3524 C C . ILE A 1 451 ? 11.855 22.433 3.598 1.00 88.50 451 ILE A C 1
ATOM 3526 O O . ILE A 1 451 ? 10.909 23.167 3.329 1.00 88.50 451 ILE A O 1
ATOM 3530 N N . PHE A 1 452 ? 12.293 22.293 4.851 1.00 89.94 452 PHE A N 1
ATOM 3531 C CA . PHE A 1 452 ? 11.612 22.937 5.973 1.00 89.94 452 PHE A CA 1
ATOM 3532 C C . PHE A 1 452 ? 11.791 24.451 6.001 1.00 89.94 452 PHE A C 1
ATOM 3534 O O . PHE A 1 452 ? 10.858 25.144 6.380 1.00 89.94 452 PHE A O 1
ATOM 3541 N N . SER A 1 453 ? 12.913 24.979 5.509 1.00 91.12 453 SER A N 1
ATOM 3542 C CA . SER A 1 453 ? 13.069 26.427 5.337 1.00 91.12 453 SER A CA 1
ATOM 3543 C C . SER A 1 453 ? 12.144 26.979 4.252 1.00 91.12 453 SER A C 1
ATOM 3545 O O . SER A 1 453 ? 11.653 28.094 4.385 1.00 91.12 453 SER A O 1
ATOM 3547 N N . ILE A 1 454 ? 11.878 26.201 3.195 1.00 92.69 454 ILE A N 1
ATOM 3548 C CA . ILE A 1 454 ? 10.881 26.559 2.175 1.00 92.69 454 ILE A CA 1
ATOM 3549 C C . ILE A 1 454 ? 9.481 26.543 2.794 1.00 92.69 454 ILE A C 1
ATOM 3551 O O . ILE A 1 454 ? 8.711 27.466 2.567 1.00 92.69 454 ILE A O 1
ATOM 3555 N N . ILE A 1 455 ? 9.158 25.539 3.611 1.00 94.25 455 ILE A N 1
ATOM 3556 C CA . ILE A 1 455 ? 7.869 25.456 4.313 1.00 94.25 455 ILE A CA 1
ATOM 3557 C C . ILE A 1 455 ? 7.691 26.630 5.285 1.00 94.25 455 ILE A C 1
ATOM 3559 O O . ILE A 1 455 ? 6.640 27.264 5.268 1.00 94.25 455 ILE A O 1
ATOM 3563 N N . ASP A 1 456 ? 8.724 26.978 6.059 1.00 94.50 456 ASP A N 1
ATOM 3564 C CA . ASP A 1 456 ? 8.724 28.167 6.921 1.00 94.50 456 ASP A CA 1
ATOM 3565 C C . ASP A 1 456 ? 8.467 29.447 6.096 1.00 94.50 456 ASP A C 1
ATOM 3567 O O . ASP A 1 456 ? 7.751 30.345 6.533 1.00 94.50 456 ASP A O 1
ATOM 3571 N N . GLU A 1 457 ? 9.009 29.533 4.874 1.00 95.19 457 GLU A N 1
ATOM 3572 C CA . GLU A 1 457 ? 8.714 30.627 3.945 1.00 95.19 457 GLU A CA 1
ATOM 3573 C C . GLU A 1 457 ? 7.241 30.610 3.496 1.00 95.19 457 GLU A C 1
ATOM 3575 O O . GLU A 1 457 ? 6.591 31.660 3.497 1.00 95.19 457 GLU A O 1
ATOM 3580 N N . MET A 1 458 ? 6.694 29.436 3.151 1.00 95.50 458 MET A N 1
ATOM 3581 C CA . MET A 1 458 ? 5.298 29.271 2.720 1.00 95.50 458 MET A CA 1
ATOM 3582 C C . MET A 1 458 ? 4.304 29.728 3.795 1.00 95.50 458 MET A C 1
ATOM 3584 O O . MET A 1 458 ? 3.286 30.329 3.454 1.00 95.50 458 MET A O 1
ATOM 3588 N N . GLU A 1 459 ? 4.611 29.529 5.082 1.00 92.69 459 GLU A N 1
ATOM 3589 C CA . GLU A 1 459 ? 3.782 30.002 6.206 1.00 92.69 459 GLU A CA 1
ATOM 3590 C C . GLU A 1 459 ? 3.631 31.532 6.247 1.00 92.69 459 GLU A C 1
ATOM 3592 O O . GLU A 1 459 ? 2.660 32.047 6.801 1.00 92.69 459 GLU A O 1
ATOM 3597 N N . THR A 1 460 ? 4.562 32.274 5.638 1.00 93.31 460 THR A N 1
ATOM 3598 C CA . THR A 1 460 ? 4.526 33.747 5.588 1.00 93.31 460 THR A CA 1
ATOM 3599 C C . THR A 1 460 ? 3.788 34.308 4.368 1.00 93.31 460 THR A C 1
ATOM 3601 O O . THR A 1 460 ? 3.548 35.520 4.289 1.00 93.31 460 THR A O 1
ATOM 3604 N N . MET A 1 461 ? 3.420 33.451 3.411 1.00 94.00 461 MET A N 1
ATOM 3605 C CA . MET A 1 461 ? 2.797 33.866 2.156 1.00 94.00 461 MET A CA 1
ATOM 3606 C C . MET A 1 461 ? 1.360 34.349 2.369 1.00 94.00 461 MET A C 1
ATOM 3608 O O . MET A 1 461 ? 0.562 33.734 3.072 1.00 94.00 461 MET A O 1
ATOM 3612 N N . GLN A 1 462 ? 1.008 35.457 1.716 1.00 92.75 462 GLN A N 1
ATOM 3613 C CA . GLN A 1 462 ? -0.348 36.010 1.767 1.00 92.75 462 GLN A CA 1
ATOM 3614 C C . GLN A 1 462 ? -1.328 35.163 0.937 1.00 92.75 462 GLN A C 1
ATOM 3616 O O . GLN A 1 462 ? -0.907 34.576 -0.059 1.00 92.75 462 GLN A O 1
ATOM 3621 N N . PRO A 1 463 ? -2.643 35.166 1.234 1.00 92.44 463 PRO A N 1
ATOM 3622 C CA . PRO A 1 463 ? -3.643 34.428 0.450 1.00 92.44 463 PRO A CA 1
ATOM 3623 C C . PRO A 1 463 ? -3.586 34.693 -1.063 1.00 92.44 463 PRO A C 1
ATOM 3625 O O . PRO A 1 463 ? -3.825 33.791 -1.860 1.00 92.44 463 PRO A O 1
ATOM 3628 N N . GLN A 1 464 ? -3.206 35.911 -1.471 1.00 94.50 464 GLN A N 1
ATOM 3629 C CA . GLN A 1 464 ? -3.019 36.267 -2.880 1.00 94.50 464 GLN A CA 1
ATOM 3630 C C . GLN A 1 464 ? -1.992 35.379 -3.595 1.00 94.50 464 GLN A C 1
ATOM 3632 O O . GLN A 1 464 ? -2.231 35.000 -4.734 1.00 94.50 464 GLN A O 1
ATOM 3637 N N . PHE A 1 465 ? -0.900 34.999 -2.926 1.00 96.00 465 PHE A N 1
ATOM 3638 C CA . PHE A 1 465 ? 0.143 34.154 -3.509 1.00 96.00 465 PHE A CA 1
ATOM 3639 C C . PHE A 1 465 ? -0.418 32.813 -3.997 1.00 96.00 465 PHE A C 1
ATOM 3641 O O . PHE A 1 465 ? -0.132 32.397 -5.113 1.00 96.00 465 PHE A O 1
ATOM 3648 N N . TRP A 1 466 ? -1.260 32.164 -3.191 1.00 95.69 466 TRP A N 1
ATOM 3649 C CA . TRP A 1 466 ? -1.866 30.872 -3.528 1.00 95.69 466 TRP A CA 1
ATOM 3650 C C . TRP A 1 466 ? -2.862 30.983 -4.686 1.00 95.69 466 TRP A C 1
ATOM 3652 O O . TRP A 1 466 ? -2.914 30.105 -5.547 1.00 95.69 466 TRP A O 1
ATOM 3662 N N . ARG A 1 467 ? -3.609 32.093 -4.744 1.00 96.12 467 ARG A N 1
ATOM 3663 C CA . ARG A 1 467 ? -4.519 32.397 -5.859 1.00 96.12 467 ARG A CA 1
ATOM 3664 C C . ARG A 1 467 ? -3.749 32.637 -7.154 1.00 96.12 467 ARG A C 1
ATOM 3666 O O . ARG A 1 467 ? -4.115 32.088 -8.188 1.00 96.12 467 ARG A O 1
ATOM 3673 N N . ASP A 1 468 ? -2.658 33.395 -7.089 1.00 97.00 468 ASP A N 1
ATOM 3674 C CA . ASP A 1 468 ? -1.781 33.644 -8.236 1.00 97.00 468 ASP A CA 1
ATOM 3675 C C . ASP A 1 468 ? -1.086 32.358 -8.698 1.00 97.00 468 ASP A C 1
ATOM 3677 O O . ASP A 1 468 ? -0.941 32.135 -9.899 1.00 97.00 468 ASP A O 1
ATOM 3681 N N . LEU A 1 469 ? -0.710 31.478 -7.765 1.00 96.56 469 LEU A N 1
ATOM 3682 C CA . LEU A 1 469 ? -0.114 30.180 -8.069 1.00 96.56 469 LEU A CA 1
ATOM 3683 C C . LEU A 1 469 ? -1.095 29.280 -8.836 1.00 96.56 469 LEU A C 1
ATOM 3685 O O . LEU A 1 469 ? -0.750 28.787 -9.910 1.00 96.56 469 LEU A O 1
ATOM 3689 N N . ALA A 1 470 ? -2.326 29.117 -8.337 1.00 96.38 470 ALA A N 1
ATOM 3690 C CA . ALA A 1 470 ? -3.370 28.349 -9.021 1.00 96.38 470 ALA A CA 1
ATOM 3691 C C . ALA A 1 470 ? -3.724 28.954 -10.388 1.00 96.38 470 ALA A C 1
ATOM 3693 O O . ALA A 1 470 ? -3.862 28.232 -11.377 1.00 96.38 470 ALA A O 1
ATOM 3694 N N . ARG A 1 471 ? -3.802 30.287 -10.470 1.00 96.75 471 ARG A N 1
ATOM 3695 C CA . ARG A 1 471 ? -4.028 31.009 -11.725 1.00 96.75 471 ARG A CA 1
ATOM 3696 C C . ARG A 1 471 ? -2.941 30.699 -12.755 1.00 96.75 471 ARG A C 1
ATOM 3698 O O . ARG A 1 471 ? -3.258 30.293 -13.868 1.00 96.75 471 ARG A O 1
ATOM 3705 N N . THR A 1 472 ? -1.680 30.830 -12.345 1.00 95.31 472 THR A N 1
ATOM 3706 C CA . THR A 1 472 ? -0.497 30.681 -13.206 1.00 95.31 472 THR A CA 1
ATOM 3707 C C . THR A 1 472 ? -0.298 29.253 -13.698 1.00 95.31 472 THR A C 1
ATOM 3709 O O . THR A 1 472 ? 0.165 29.073 -14.819 1.00 95.31 472 THR A O 1
ATOM 3712 N N . TRP A 1 473 ? -0.606 28.243 -12.878 1.00 94.25 473 TRP A N 1
ATOM 3713 C CA . TRP A 1 473 ? -0.252 26.850 -13.182 1.00 94.25 473 TRP A CA 1
ATOM 3714 C C . TRP A 1 473 ? -1.430 25.952 -13.562 1.00 94.25 473 TRP A C 1
ATOM 3716 O O . TRP A 1 473 ? -1.200 24.949 -14.232 1.00 94.25 473 TRP A O 1
ATOM 3726 N N . LEU A 1 474 ? -2.664 26.295 -13.178 1.00 94.12 474 LEU A N 1
ATOM 3727 C CA . LEU A 1 474 ? -3.836 25.433 -13.382 1.00 94.12 474 LEU A CA 1
ATOM 3728 C C . LEU A 1 474 ? -4.935 26.083 -14.235 1.00 94.12 474 LEU A C 1
ATOM 3730 O O . LEU A 1 474 ? -5.531 25.402 -15.069 1.00 94.12 474 LEU A O 1
ATOM 3734 N N . LEU A 1 475 ? -5.219 27.377 -14.030 1.00 92.69 475 LEU A N 1
ATOM 3735 C CA . LEU A 1 475 ? -6.382 28.041 -14.640 1.00 92.69 475 LEU A CA 1
ATOM 3736 C C . LEU A 1 475 ? -6.084 28.702 -15.997 1.00 92.69 475 LEU A C 1
ATOM 3738 O O . LEU A 1 475 ? -6.858 28.551 -16.941 1.00 92.69 475 LEU A O 1
ATOM 3742 N N . GLU A 1 476 ? -5.004 29.480 -16.094 1.00 91.12 476 GLU A N 1
ATOM 3743 C CA . GLU A 1 476 ? -4.649 30.213 -17.319 1.00 91.12 476 GLU A CA 1
ATOM 3744 C C . GLU A 1 476 ? -3.938 29.369 -18.390 1.00 91.12 476 GLU A C 1
ATOM 3746 O O . GLU A 1 476 ? -4.229 29.587 -19.574 1.00 91.12 476 GLU A O 1
ATOM 3751 N N . PRO A 1 477 ? -3.030 28.431 -18.044 1.00 90.50 477 PRO A N 1
ATOM 3752 C CA . PRO A 1 477 ? -2.333 27.628 -19.042 1.00 90.50 477 PRO A CA 1
ATOM 3753 C C . PRO A 1 477 ? -3.261 26.711 -19.837 1.00 90.50 477 PRO A C 1
ATOM 3755 O O . PRO A 1 477 ? -4.302 26.266 -19.355 1.00 90.50 477 PRO A O 1
ATOM 3758 N N . SER A 1 478 ? -2.822 26.353 -21.044 1.00 89.88 478 SER A N 1
ATOM 3759 C CA . SER A 1 478 ? -3.437 25.263 -21.798 1.00 89.88 478 SER A CA 1
ATOM 3760 C C . SER A 1 478 ? -3.324 23.945 -21.028 1.00 89.88 478 SER A C 1
ATOM 3762 O O . SER A 1 478 ? -2.296 23.674 -20.403 1.00 89.88 478 SER A O 1
ATOM 3764 N N . MET A 1 479 ? -4.356 23.107 -21.124 1.00 91.62 479 MET A N 1
ATOM 3765 C CA . MET A 1 479 ? -4.399 21.790 -20.485 1.00 91.62 479 MET A CA 1
ATOM 3766 C C . MET A 1 479 ? -4.746 20.679 -21.477 1.00 91.62 479 MET A C 1
ATOM 3768 O O . MET A 1 479 ? -5.395 20.908 -22.506 1.00 91.62 479 MET A O 1
ATOM 3772 N N . VAL A 1 480 ? -4.310 19.460 -21.169 1.00 93.88 480 VAL A N 1
ATOM 3773 C CA . VAL A 1 480 ? -4.728 18.252 -21.892 1.00 93.88 480 VAL A CA 1
ATOM 3774 C C . VAL A 1 480 ? -5.789 17.513 -21.092 1.00 93.88 480 VAL A C 1
ATOM 3776 O O . VAL A 1 480 ? -5.730 17.505 -19.868 1.00 93.88 480 VAL A O 1
ATOM 3779 N N . GLU A 1 481 ? -6.740 16.891 -21.782 1.00 95.44 481 GLU A N 1
ATOM 3780 C CA . GLU A 1 481 ? -7.755 16.005 -21.209 1.00 95.44 481 GLU A CA 1
ATOM 3781 C C . GLU A 1 481 ? -7.684 14.649 -21.913 1.00 95.44 481 GLU A C 1
ATOM 3783 O O . GLU A 1 481 ? -7.637 14.568 -23.144 1.00 95.44 481 GLU A O 1
ATOM 3788 N N . VAL A 1 482 ? -7.710 13.573 -21.133 1.00 96.94 482 VAL A N 1
ATOM 3789 C CA . VAL A 1 482 ? -7.875 12.211 -21.631 1.00 96.94 482 VAL A CA 1
ATOM 3790 C C . VAL A 1 482 ? -9.094 11.588 -20.968 1.00 96.94 482 VAL A C 1
ATOM 3792 O O . VAL A 1 482 ? -9.155 11.454 -19.750 1.00 96.94 482 VAL A O 1
ATOM 3795 N N . GLN A 1 483 ? -10.063 11.196 -21.789 1.00 96.44 483 GLN A N 1
ATOM 3796 C CA . GLN A 1 483 ? -11.290 10.534 -21.358 1.00 96.44 483 GLN A CA 1
ATOM 3797 C C . GLN A 1 483 ? -11.182 9.029 -21.606 1.00 96.44 483 GLN A C 1
ATOM 3799 O O . GLN A 1 483 ? -11.108 8.595 -22.759 1.00 96.44 483 GLN A O 1
ATOM 3804 N N . MET A 1 484 ? -11.203 8.233 -20.542 1.00 94.81 484 MET A N 1
ATOM 3805 C CA . MET A 1 484 ? -11.105 6.777 -20.594 1.00 94.81 484 MET A CA 1
ATOM 3806 C C . MET A 1 484 ? -12.496 6.151 -20.560 1.00 94.81 484 MET A C 1
ATOM 3808 O O . MET A 1 484 ? -13.218 6.254 -19.570 1.00 94.81 484 MET A O 1
ATOM 3812 N N . ILE A 1 485 ? -12.870 5.476 -21.649 1.00 93.19 485 ILE A N 1
ATOM 3813 C CA . ILE A 1 485 ? -14.180 4.835 -21.799 1.00 93.19 485 ILE A CA 1
ATOM 3814 C C . ILE A 1 485 ? -14.011 3.305 -21.903 1.00 93.19 485 ILE A C 1
ATOM 3816 O O . ILE A 1 485 ? -13.418 2.825 -22.875 1.00 93.19 485 ILE A O 1
ATOM 3820 N N . PRO A 1 486 ? -14.561 2.500 -20.978 1.00 89.56 486 PRO A N 1
ATOM 3821 C CA . PRO A 1 486 ? -14.538 1.046 -21.060 1.00 89.56 486 PRO A CA 1
ATOM 3822 C C . PRO A 1 486 ? -15.210 0.519 -22.338 1.00 89.56 486 PRO A C 1
ATOM 3824 O O . PRO A 1 486 ? -16.153 1.101 -22.884 1.00 89.56 486 PRO A O 1
ATOM 3827 N N . ASN A 1 487 ? -14.717 -0.615 -22.835 1.00 87.81 487 ASN A N 1
ATOM 3828 C CA . ASN A 1 487 ? -15.269 -1.315 -23.990 1.00 87.81 487 ASN A CA 1
ATOM 3829 C C . ASN A 1 487 ? -15.096 -2.839 -23.868 1.00 87.81 487 ASN A C 1
ATOM 3831 O O . ASN A 1 487 ? -13.993 -3.380 -23.991 1.00 87.81 487 ASN A O 1
ATOM 3835 N N . SER A 1 488 ? -16.214 -3.549 -23.745 1.00 81.75 488 SER A N 1
ATOM 3836 C CA . SER A 1 488 ? -16.278 -5.008 -23.594 1.00 81.75 488 SER A CA 1
ATOM 3837 C C . SER A 1 488 ? -15.910 -5.804 -24.844 1.00 81.75 488 SER A C 1
ATOM 3839 O O . SER A 1 488 ? -15.618 -7.001 -24.756 1.00 81.75 488 SER A O 1
ATOM 3841 N N . GLN A 1 489 ? -15.910 -5.183 -26.026 1.00 84.06 489 GLN A N 1
ATOM 3842 C CA . GLN A 1 489 ? -15.487 -5.850 -27.259 1.00 84.06 489 GLN A CA 1
ATOM 3843 C C . GLN A 1 489 ? -13.975 -5.792 -27.461 1.00 84.06 489 GLN A C 1
ATOM 3845 O O . GLN A 1 489 ? -13.429 -6.690 -28.103 1.00 84.06 489 GLN A O 1
ATOM 3850 N N . LEU A 1 490 ? -13.286 -4.794 -26.898 1.00 83.06 490 LEU A N 1
ATOM 3851 C CA . LEU A 1 490 ? -11.859 -4.591 -27.151 1.00 83.06 490 LEU A CA 1
ATOM 3852 C C . LEU A 1 490 ? -11.017 -5.772 -26.651 1.00 83.06 490 LEU A C 1
ATOM 3854 O O . LEU A 1 490 ? -10.143 -6.239 -27.374 1.00 83.06 490 LEU A O 1
ATOM 3858 N N . GLY A 1 491 ? -11.368 -6.364 -25.504 1.00 73.38 491 GLY A N 1
ATOM 3859 C CA . GLY A 1 491 ? -10.707 -7.581 -25.015 1.00 73.38 491 GLY A CA 1
ATOM 3860 C C . GLY A 1 491 ? -10.826 -8.772 -25.979 1.00 73.38 491 GLY A C 1
ATOM 3861 O O . GLY A 1 491 ? -9.893 -9.562 -26.120 1.00 73.38 491 GLY A O 1
ATOM 3862 N N . LYS A 1 492 ? -11.940 -8.888 -26.719 1.00 76.94 492 LYS A N 1
ATOM 3863 C CA . LYS A 1 492 ? -12.096 -9.924 -27.757 1.00 76.94 492 LYS A CA 1
ATOM 3864 C C . LYS A 1 492 ? -11.247 -9.627 -28.985 1.00 76.94 492 LYS A C 1
ATOM 3866 O O . LYS A 1 492 ? -10.705 -10.563 -29.563 1.00 76.94 492 LYS A O 1
ATOM 3871 N N . VAL A 1 493 ? -11.151 -8.355 -29.374 1.00 84.06 493 VAL A N 1
ATOM 3872 C CA . VAL A 1 493 ? -10.305 -7.914 -30.490 1.00 84.06 493 VAL A CA 1
ATOM 3873 C C . VAL A 1 493 ? -8.842 -8.194 -30.166 1.00 84.06 493 VAL A C 1
ATOM 3875 O O . VAL A 1 493 ? -8.196 -8.877 -30.947 1.00 84.06 493 VAL A O 1
ATOM 3878 N N . ILE A 1 494 ? -8.359 -7.794 -28.985 1.00 79.25 494 ILE A N 1
ATOM 3879 C CA . ILE A 1 494 ? -6.989 -8.072 -28.523 1.00 79.25 494 ILE A CA 1
ATOM 3880 C C . ILE A 1 494 ? -6.714 -9.580 -28.556 1.00 79.25 494 ILE A C 1
ATOM 3882 O O . ILE A 1 494 ? -5.750 -10.023 -29.176 1.00 79.25 494 ILE A O 1
ATOM 3886 N N . LYS A 1 495 ? -7.609 -10.398 -27.985 1.00 75.25 495 LYS A N 1
ATOM 3887 C CA . LYS A 1 495 ? -7.470 -11.861 -28.011 1.00 75.25 495 LYS A CA 1
ATOM 3888 C C . LYS A 1 495 ? -7.444 -12.432 -29.433 1.00 75.25 495 LYS A C 1
ATOM 3890 O O . LYS A 1 495 ? -6.688 -13.368 -29.699 1.00 75.25 495 LYS A O 1
ATOM 3895 N N . ALA A 1 496 ? -8.272 -11.907 -30.335 1.00 79.25 496 ALA A N 1
ATOM 3896 C CA . ALA A 1 496 ? -8.299 -12.326 -31.732 1.00 79.25 496 ALA A CA 1
ATOM 3897 C C . ALA A 1 496 ? -7.001 -11.947 -32.456 1.00 79.25 496 ALA A C 1
ATOM 3899 O O . ALA A 1 496 ? -6.448 -12.795 -33.148 1.00 79.25 496 ALA A O 1
ATOM 3900 N N . THR A 1 497 ? -6.483 -10.737 -32.232 1.00 83.38 497 THR A N 1
ATOM 3901 C CA . THR A 1 497 ? -5.198 -10.270 -32.766 1.00 83.38 497 THR A CA 1
ATOM 3902 C C . THR A 1 497 ? -4.049 -11.143 -32.272 1.00 83.38 497 THR A C 1
ATOM 3904 O O . THR A 1 497 ? -3.303 -11.668 -33.088 1.00 83.38 497 THR A O 1
ATOM 3907 N N . VAL A 1 498 ? -3.956 -11.408 -30.964 1.00 80.25 498 VAL A N 1
ATOM 3908 C CA . VAL A 1 498 ? -2.934 -12.310 -30.396 1.00 80.25 498 VAL A CA 1
ATOM 3909 C C . VAL A 1 498 ? -3.044 -13.716 -30.996 1.00 80.25 498 VAL A C 1
ATOM 3911 O O . VAL A 1 498 ? -2.041 -14.326 -31.363 1.00 80.25 498 VAL A O 1
ATOM 3914 N N . SER A 1 499 ? -4.268 -14.226 -31.157 1.00 81.25 499 SER A N 1
ATOM 3915 C CA . SER A 1 499 ? -4.501 -15.540 -31.770 1.00 81.25 499 SER A CA 1
ATOM 3916 C C . SER A 1 499 ? -4.122 -15.574 -33.252 1.00 81.25 499 SER A C 1
ATOM 3918 O O . SER A 1 499 ? -3.702 -16.620 -33.743 1.00 81.25 499 SER A O 1
ATOM 3920 N N . GLN A 1 500 ? -4.308 -14.470 -33.977 1.00 87.12 500 GLN A N 1
ATOM 3921 C CA . GLN A 1 500 ? -3.923 -14.362 -35.379 1.00 87.12 500 GLN A CA 1
ATOM 3922 C C . GLN A 1 500 ? -2.403 -14.260 -35.514 1.00 87.12 500 GLN A C 1
ATOM 3924 O O . GLN A 1 500 ? -1.826 -15.071 -36.226 1.00 87.12 500 GLN A O 1
ATOM 3929 N N . ASN A 1 501 ? -1.755 -13.397 -34.727 1.00 86.25 501 ASN A N 1
ATOM 3930 C CA . ASN A 1 501 ? -0.296 -13.286 -34.668 1.00 86.25 501 ASN A CA 1
ATOM 3931 C C . ASN A 1 501 ? 0.358 -14.643 -34.376 1.00 86.25 501 ASN A C 1
ATOM 3933 O O . ASN A 1 501 ? 1.329 -15.019 -35.022 1.00 86.25 501 ASN A O 1
ATOM 3937 N N . HIS A 1 502 ? -0.205 -15.418 -33.445 1.00 86.62 502 HIS A N 1
ATOM 3938 C CA . HIS A 1 502 ? 0.260 -16.775 -33.164 1.00 86.62 502 HIS A CA 1
ATOM 3939 C C . HIS A 1 502 ? 0.172 -17.696 -34.391 1.00 86.62 502 HIS A C 1
ATOM 3941 O O . HIS A 1 502 ? 1.120 -18.419 -34.684 1.00 86.62 502 HIS A O 1
ATOM 3947 N N . LYS A 1 503 ? -0.940 -17.666 -35.137 1.00 90.81 503 LYS A N 1
ATOM 3948 C CA . LYS A 1 503 ? -1.078 -18.461 -36.370 1.00 90.81 503 LYS A CA 1
ATOM 3949 C C . LYS A 1 503 ? -0.070 -18.033 -37.429 1.00 90.81 503 LYS A C 1
ATOM 3951 O O . LYS A 1 503 ? 0.555 -18.900 -38.030 1.00 90.81 503 LYS A O 1
ATOM 3956 N N . ASP A 1 504 ? 0.109 -16.730 -37.612 1.00 92.69 504 ASP A N 1
ATOM 3957 C CA . ASP A 1 504 ? 1.043 -16.168 -38.589 1.00 92.69 504 ASP A CA 1
ATOM 3958 C C . ASP A 1 504 ? 2.496 -16.548 -38.234 1.00 92.69 504 ASP A C 1
ATOM 3960 O O . ASP A 1 504 ? 3.302 -16.883 -39.106 1.00 92.69 504 ASP A O 1
ATOM 3964 N N . LEU A 1 505 ? 2.834 -16.593 -36.940 1.00 91.31 505 LEU A N 1
ATOM 3965 C CA . LEU A 1 505 ? 4.119 -17.099 -36.449 1.00 91.31 505 LEU A CA 1
ATOM 3966 C C . LEU A 1 505 ? 4.275 -18.606 -36.696 1.00 91.31 505 LEU A C 1
ATOM 3968 O O . LEU A 1 505 ? 5.287 -19.037 -37.245 1.00 91.31 505 LEU A O 1
ATOM 3972 N N . VAL A 1 506 ? 3.271 -19.418 -36.362 1.00 92.50 506 VAL A N 1
ATOM 3973 C CA . VAL A 1 506 ? 3.303 -20.869 -36.620 1.00 92.50 506 VAL A CA 1
ATOM 3974 C C . VAL A 1 506 ? 3.481 -21.165 -38.113 1.00 92.50 506 VAL A C 1
ATOM 3976 O O . VAL A 1 506 ? 4.256 -22.052 -38.481 1.00 92.50 506 VAL A O 1
ATOM 3979 N N . GLU A 1 507 ? 2.802 -20.412 -38.977 1.00 93.44 507 GLU A N 1
ATOM 3980 C CA . GLU A 1 507 ? 2.914 -20.543 -40.430 1.00 93.44 507 GLU A CA 1
ATOM 3981 C C . GLU A 1 507 ? 4.287 -20.094 -40.947 1.00 93.44 507 GLU A C 1
ATOM 3983 O O . GLU A 1 507 ? 4.907 -20.813 -41.733 1.00 93.44 507 GLU A O 1
ATOM 3988 N N . SER A 1 508 ? 4.799 -18.952 -40.477 1.00 93.75 508 SER A N 1
ATOM 3989 C CA . SER A 1 508 ? 6.089 -18.409 -40.925 1.00 93.75 508 SER A CA 1
ATOM 3990 C C . SER A 1 508 ? 7.297 -19.246 -40.490 1.00 93.75 508 SER A C 1
ATOM 3992 O O . SER A 1 508 ? 8.232 -19.411 -41.276 1.00 93.75 508 SER A O 1
ATOM 3994 N N . PHE A 1 509 ? 7.290 -19.813 -39.279 1.00 91.56 509 PHE A N 1
ATOM 3995 C CA . PHE A 1 509 ? 8.374 -20.679 -38.798 1.00 91.56 509 PHE A CA 1
ATOM 3996 C C . PHE A 1 509 ? 8.275 -22.115 -39.335 1.00 91.56 509 PHE A C 1
ATOM 3998 O O . PHE A 1 509 ? 9.302 -22.766 -39.562 1.00 91.56 509 PHE A O 1
ATOM 4005 N N . GLY A 1 510 ? 7.059 -22.633 -39.530 1.00 93.56 510 GLY A N 1
ATOM 4006 C CA . GLY A 1 510 ? 6.821 -24.035 -39.872 1.00 93.56 510 GLY A CA 1
ATOM 4007 C C . GLY A 1 510 ? 7.319 -25.021 -38.801 1.00 93.56 510 GLY A C 1
ATOM 4008 O O . GLY A 1 510 ? 7.924 -24.654 -37.796 1.00 93.56 510 GLY A O 1
ATOM 4009 N N . VAL A 1 511 ? 7.094 -26.322 -39.015 1.00 92.50 511 VAL A N 1
ATOM 4010 C CA . VAL A 1 511 ? 7.384 -27.362 -38.001 1.00 92.50 511 VAL A CA 1
ATOM 4011 C C . VAL A 1 511 ? 8.870 -27.419 -37.620 1.00 92.50 511 VAL A C 1
ATOM 4013 O O . VAL A 1 511 ? 9.205 -27.527 -36.443 1.00 92.50 511 VAL A O 1
ATOM 4016 N N . GLU A 1 512 ? 9.774 -27.329 -38.601 1.00 91.88 512 GLU A N 1
ATOM 4017 C CA . GLU A 1 512 ? 11.219 -27.366 -38.333 1.00 91.88 512 GLU A CA 1
ATOM 4018 C C . GLU A 1 512 ? 11.731 -26.085 -37.662 1.00 91.88 512 GLU A C 1
ATOM 4020 O O . GLU A 1 512 ? 12.637 -26.159 -36.832 1.00 91.88 512 GLU A O 1
ATOM 4025 N N . GLY A 1 513 ? 11.180 -24.916 -38.008 1.00 93.00 513 GLY A N 1
ATOM 4026 C CA . GLY A 1 513 ? 11.557 -23.649 -37.381 1.00 93.00 513 GLY A CA 1
ATOM 4027 C C . GLY A 1 513 ? 11.101 -23.586 -35.928 1.00 93.00 513 GLY A C 1
ATOM 4028 O O . GLY A 1 513 ? 11.903 -23.242 -35.065 1.00 93.00 513 GLY A O 1
ATOM 4029 N N . LEU A 1 514 ? 9.868 -24.014 -35.649 1.00 92.19 514 LEU A N 1
ATOM 4030 C CA . LEU A 1 514 ? 9.330 -24.110 -34.292 1.00 92.19 514 LEU A CA 1
ATOM 4031 C C . LEU A 1 514 ? 10.132 -25.090 -33.425 1.00 92.19 514 LEU A C 1
ATOM 4033 O O . LEU A 1 514 ? 10.519 -24.755 -32.310 1.00 92.19 514 LEU A O 1
ATOM 4037 N N . ALA A 1 515 ? 10.491 -26.265 -33.952 1.00 92.19 515 ALA A N 1
ATOM 4038 C CA . ALA A 1 515 ? 11.340 -27.204 -33.217 1.00 92.19 515 ALA A CA 1
ATOM 4039 C C . ALA A 1 515 ? 12.703 -26.589 -32.841 1.00 92.19 515 ALA A C 1
ATOM 4041 O O . ALA A 1 515 ? 13.190 -26.806 -31.734 1.00 92.19 515 ALA A O 1
ATOM 4042 N N . LYS A 1 516 ? 13.304 -25.786 -33.733 1.00 93.69 516 LYS A N 1
ATOM 4043 C CA . LYS A 1 516 ? 14.549 -25.056 -33.439 1.00 93.69 516 LYS A CA 1
ATOM 4044 C C . LYS A 1 516 ? 14.353 -23.987 -32.369 1.00 93.69 516 LYS A C 1
ATOM 4046 O O . LYS A 1 516 ? 15.203 -23.880 -31.494 1.00 93.69 516 LYS A O 1
ATOM 4051 N N . GLN A 1 517 ? 13.252 -23.238 -32.416 1.00 91.75 517 GLN A N 1
ATOM 4052 C CA . GLN A 1 517 ? 12.925 -22.259 -31.376 1.00 91.75 517 GLN A CA 1
ATOM 4053 C C . GLN A 1 517 ? 12.802 -22.924 -30.001 1.00 91.75 517 GLN A C 1
ATOM 4055 O O . GLN A 1 517 ? 13.427 -22.475 -29.046 1.00 91.75 517 GLN A O 1
ATOM 4060 N N . GLY A 1 518 ? 12.107 -24.063 -29.914 1.00 87.56 518 GLY A N 1
ATOM 4061 C CA . GLY A 1 518 ? 12.008 -24.828 -28.668 1.00 87.56 518 GLY A CA 1
ATOM 4062 C C . GLY A 1 518 ? 13.369 -25.259 -28.104 1.00 87.56 518 GLY A C 1
ATOM 4063 O O . GLY A 1 518 ? 13.578 -25.199 -26.893 1.00 87.56 518 GLY A O 1
ATOM 4064 N N . VAL A 1 519 ? 14.316 -25.642 -28.970 1.00 92.12 519 VAL A N 1
ATOM 4065 C CA . VAL A 1 519 ? 15.693 -25.967 -28.555 1.00 92.12 519 VAL A CA 1
ATOM 4066 C C . VAL A 1 519 ? 16.427 -24.726 -28.046 1.00 92.12 519 VAL A C 1
ATOM 4068 O O . VAL A 1 519 ? 16.987 -24.792 -26.958 1.00 92.12 519 VAL A O 1
ATOM 4071 N N . ILE A 1 520 ? 16.371 -23.600 -28.768 1.00 91.19 520 ILE A N 1
ATOM 4072 C CA . ILE A 1 520 ? 17.014 -22.335 -28.359 1.00 91.19 520 ILE A CA 1
ATOM 4073 C C . ILE A 1 520 ? 16.526 -21.904 -26.975 1.00 91.19 520 ILE A C 1
ATOM 4075 O O . ILE A 1 520 ? 17.337 -21.584 -26.112 1.00 91.19 520 ILE A O 1
ATOM 4079 N N . VAL A 1 521 ? 15.212 -21.933 -26.746 1.00 86.44 521 VAL A N 1
ATOM 4080 C CA . VAL A 1 521 ? 14.618 -21.562 -25.455 1.00 86.44 521 VAL A CA 1
ATOM 4081 C C . VAL A 1 521 ? 15.081 -22.509 -24.352 1.00 86.44 521 VAL A C 1
ATOM 4083 O O . VAL A 1 521 ? 15.482 -22.056 -23.287 1.00 86.44 521 VAL A O 1
ATOM 4086 N N . THR A 1 522 ? 15.086 -23.819 -24.609 1.00 83.50 522 THR A N 1
ATOM 4087 C CA . THR A 1 522 ? 15.536 -24.812 -23.620 1.00 83.50 522 THR A CA 1
ATOM 4088 C C . THR A 1 522 ? 17.012 -24.618 -23.260 1.00 83.50 522 THR A C 1
ATOM 4090 O O . THR A 1 522 ? 17.369 -24.660 -22.085 1.00 83.50 522 THR A O 1
ATOM 4093 N N . GLU A 1 523 ? 17.869 -24.382 -24.255 1.00 88.81 523 GLU A N 1
ATOM 4094 C CA . GLU A 1 523 ? 19.298 -24.124 -24.052 1.00 88.81 523 GLU A CA 1
ATOM 4095 C C . GLU A 1 523 ? 19.539 -22.803 -23.312 1.00 88.81 523 GLU A C 1
ATOM 4097 O O . GLU A 1 523 ? 20.374 -22.767 -22.413 1.00 88.81 523 GLU A O 1
ATOM 4102 N N . ALA A 1 524 ? 18.785 -21.747 -23.631 1.00 85.94 524 ALA A N 1
ATOM 4103 C CA . ALA A 1 524 ? 18.875 -20.458 -22.951 1.00 85.94 524 ALA A CA 1
ATOM 4104 C C . ALA A 1 524 ? 18.429 -20.545 -21.484 1.00 85.94 524 ALA A C 1
ATOM 4106 O O . ALA A 1 524 ? 19.129 -20.065 -20.597 1.00 85.94 524 ALA A O 1
ATOM 4107 N N . VAL A 1 525 ? 17.306 -21.219 -21.210 1.00 79.06 525 VAL A N 1
ATOM 4108 C CA . VAL A 1 525 ? 16.834 -21.475 -19.840 1.00 79.06 525 VAL A CA 1
ATOM 4109 C C . VAL A 1 525 ? 17.878 -22.252 -19.041 1.00 79.06 525 VAL A C 1
ATOM 4111 O O . VAL A 1 525 ? 18.098 -21.943 -17.875 1.00 79.06 525 VAL A O 1
ATOM 4114 N N . GLU A 1 526 ? 18.534 -23.244 -19.646 1.00 80.56 526 GLU A N 1
ATOM 4115 C CA . GLU A 1 526 ? 19.594 -24.001 -18.975 1.00 80.56 526 GLU A CA 1
ATOM 4116 C C . GLU A 1 526 ? 20.852 -23.153 -18.736 1.00 80.56 526 GLU A C 1
ATOM 4118 O O . GLU A 1 526 ? 21.423 -23.217 -17.649 1.00 80.56 526 GLU A O 1
ATOM 4123 N N . ALA A 1 527 ? 21.267 -22.344 -19.715 1.00 83.00 527 ALA A N 1
ATOM 4124 C CA . ALA A 1 527 ? 22.435 -21.469 -19.610 1.00 83.00 527 ALA A CA 1
ATOM 4125 C C . ALA A 1 527 ? 22.263 -20.381 -18.537 1.00 83.00 527 ALA A C 1
ATOM 4127 O O . ALA A 1 527 ? 23.208 -20.090 -17.804 1.00 83.00 527 ALA A O 1
ATOM 4128 N N . ASN A 1 528 ? 21.045 -19.850 -18.392 1.00 77.50 528 ASN A N 1
ATOM 4129 C CA . ASN A 1 528 ? 20.712 -18.814 -17.413 1.00 77.50 528 ASN A CA 1
ATOM 4130 C C . ASN A 1 528 ? 20.436 -19.347 -16.003 1.00 77.50 528 ASN A C 1
ATOM 4132 O O . ASN A 1 528 ? 20.176 -18.552 -15.098 1.00 77.50 528 ASN A O 1
ATOM 4136 N N . LYS A 1 529 ? 20.484 -20.666 -15.764 1.00 71.25 529 LYS A N 1
ATOM 4137 C CA . LYS A 1 529 ? 20.402 -21.185 -14.394 1.00 71.25 529 LYS A CA 1
ATOM 4138 C C . LYS A 1 529 ? 21.587 -20.664 -13.590 1.00 71.25 529 LYS A C 1
ATOM 4140 O O . LYS A 1 529 ? 22.734 -21.051 -13.827 1.00 71.25 529 LYS A O 1
ATOM 4145 N N . VAL A 1 530 ? 21.295 -19.811 -12.610 1.00 63.31 530 VAL A N 1
ATOM 4146 C CA . VAL A 1 530 ? 22.288 -19.249 -11.694 1.00 63.31 530 VAL A CA 1
ATOM 4147 C C . VAL A 1 530 ? 22.857 -20.366 -10.822 1.00 63.31 530 VAL A C 1
ATOM 4149 O O . VAL A 1 530 ? 22.340 -20.701 -9.761 1.00 63.31 530 VAL A O 1
ATOM 4152 N N . ASN A 1 531 ? 23.961 -20.951 -11.275 1.00 62.31 531 ASN A N 1
ATOM 4153 C CA . ASN A 1 531 ? 24.779 -21.854 -10.481 1.00 62.31 531 ASN A CA 1
ATOM 4154 C C . ASN A 1 531 ? 25.922 -21.037 -9.883 1.00 62.31 531 ASN A C 1
ATOM 4156 O O . ASN A 1 531 ? 26.992 -20.918 -10.485 1.00 62.31 531 ASN A O 1
ATOM 4160 N N . MET A 1 532 ? 25.693 -20.437 -8.711 1.00 64.00 532 MET A N 1
ATOM 4161 C CA . MET A 1 532 ? 26.777 -19.776 -7.983 1.00 64.00 532 MET A CA 1
ATOM 4162 C C . MET A 1 532 ? 27.895 -20.784 -7.754 1.00 64.00 532 MET A C 1
ATOM 4164 O O . MET A 1 532 ? 27.671 -21.867 -7.206 1.00 64.00 532 MET A O 1
ATOM 4168 N N . THR A 1 533 ? 29.105 -20.454 -8.200 1.00 66.38 533 THR A N 1
ATOM 4169 C CA . THR A 1 533 ? 30.207 -21.397 -8.059 1.00 66.38 533 THR A CA 1
ATOM 4170 C C . THR A 1 533 ? 30.535 -21.579 -6.571 1.00 66.38 533 THR A C 1
ATOM 4172 O O . THR A 1 533 ? 30.375 -20.634 -5.787 1.00 66.38 533 THR A O 1
ATOM 4175 N N . PRO A 1 534 ? 31.011 -22.762 -6.140 1.00 68.75 534 PRO A N 1
ATOM 4176 C CA . PRO A 1 534 ? 31.425 -22.973 -4.755 1.00 68.75 534 PRO A CA 1
ATOM 4177 C C . PRO A 1 534 ? 32.444 -21.935 -4.268 1.00 68.75 534 PRO A C 1
ATOM 4179 O O . PRO A 1 534 ? 32.474 -21.619 -3.083 1.00 68.75 534 PRO A O 1
ATOM 4182 N N . GLU A 1 535 ? 33.256 -21.374 -5.171 1.00 72.50 535 GLU A N 1
ATOM 4183 C CA . GLU A 1 535 ? 34.178 -20.281 -4.862 1.00 72.50 535 GLU A CA 1
ATOM 4184 C C . GLU A 1 535 ? 33.446 -18.989 -4.478 1.00 72.50 535 GLU A C 1
ATOM 4186 O O . GLU A 1 535 ? 33.840 -18.357 -3.502 1.00 72.50 535 GLU A O 1
ATOM 4191 N N . ILE A 1 536 ? 32.378 -18.608 -5.192 1.00 69.94 536 ILE A N 1
ATOM 4192 C CA . ILE A 1 536 ? 31.568 -17.423 -4.860 1.00 69.94 536 ILE A CA 1
ATOM 4193 C C . ILE A 1 536 ? 30.841 -17.644 -3.533 1.00 69.94 536 ILE A C 1
ATOM 4195 O O . ILE A 1 536 ? 30.917 -16.790 -2.650 1.00 69.94 536 ILE A O 1
ATOM 4199 N N . ILE A 1 537 ? 30.216 -18.812 -3.351 1.00 70.06 537 ILE A N 1
ATOM 4200 C CA . ILE A 1 537 ? 29.533 -19.174 -2.097 1.00 70.06 537 ILE A CA 1
ATOM 4201 C C . ILE A 1 537 ? 30.519 -19.114 -0.921 1.00 70.06 537 ILE A C 1
ATOM 4203 O O . ILE A 1 537 ? 30.217 -18.523 0.110 1.00 70.06 537 ILE A O 1
ATOM 4207 N N . ALA A 1 538 ? 31.744 -19.623 -1.090 1.00 75.00 538 ALA A N 1
ATOM 4208 C CA . ALA A 1 538 ? 32.782 -19.568 -0.059 1.00 75.00 538 ALA A CA 1
ATOM 4209 C C . ALA A 1 538 ? 33.253 -18.140 0.287 1.00 75.00 538 ALA A C 1
ATOM 4211 O O . ALA A 1 538 ? 33.861 -17.943 1.341 1.00 75.00 538 ALA A O 1
ATOM 4212 N N . THR A 1 539 ? 33.004 -17.152 -0.581 1.00 75.00 539 THR A N 1
ATOM 4213 C CA . THR A 1 539 ? 33.290 -15.732 -0.307 1.00 75.00 539 THR A CA 1
ATOM 4214 C C . THR A 1 539 ? 32.122 -14.981 0.328 1.00 75.00 539 THR A C 1
ATOM 4216 O O . THR A 1 539 ? 32.320 -13.852 0.785 1.00 75.00 539 THR A O 1
ATOM 4219 N N . MET A 1 540 ? 30.926 -15.578 0.385 1.00 72.88 540 MET A N 1
ATOM 4220 C CA . MET A 1 540 ? 29.774 -14.945 1.019 1.00 72.88 540 MET A CA 1
ATOM 4221 C C . MET A 1 540 ? 30.000 -14.798 2.529 1.00 72.88 540 MET A C 1
ATOM 4223 O O . MET A 1 540 ? 30.554 -15.695 3.173 1.00 72.88 540 MET A O 1
ATOM 4227 N N . PRO A 1 541 ? 29.598 -13.664 3.127 1.00 72.75 541 PRO A N 1
ATOM 4228 C CA . PRO A 1 541 ? 29.681 -13.503 4.568 1.00 72.75 541 PRO A CA 1
ATOM 4229 C C . PRO A 1 541 ? 28.748 -14.507 5.264 1.00 72.75 541 PRO A C 1
ATOM 4231 O O . PRO A 1 541 ? 27.680 -14.821 4.736 1.00 72.75 541 PRO A O 1
ATOM 4234 N N . PRO A 1 542 ? 29.113 -14.999 6.462 1.00 75.44 542 PRO A N 1
ATOM 4235 C CA . PRO A 1 542 ? 28.220 -15.850 7.233 1.00 75.44 542 PRO A CA 1
ATOM 4236 C C . PRO A 1 542 ? 26.932 -15.097 7.575 1.00 75.44 542 PRO A C 1
ATOM 4238 O O . PRO A 1 542 ? 26.951 -13.884 7.800 1.00 75.44 542 PRO A O 1
ATOM 4241 N N . ILE A 1 543 ? 25.825 -15.834 7.670 1.00 76.06 543 ILE A N 1
ATOM 4242 C CA . ILE A 1 543 ? 24.537 -15.282 8.094 1.00 76.06 543 ILE A CA 1
ATOM 4243 C C . ILE A 1 543 ? 24.688 -14.755 9.520 1.00 76.06 543 ILE A C 1
ATOM 4245 O O . ILE A 1 543 ? 25.052 -15.492 10.440 1.00 76.06 543 ILE A O 1
ATOM 4249 N N . SER A 1 544 ? 24.425 -13.464 9.696 1.00 70.81 544 SER A N 1
ATOM 4250 C CA . SER A 1 544 ? 24.487 -12.825 11.004 1.00 70.81 544 SER A CA 1
ATOM 4251 C C . SER A 1 544 ? 23.429 -13.402 11.943 1.00 70.81 544 SER A C 1
ATOM 4253 O O . SER A 1 544 ? 22.289 -13.655 11.555 1.00 70.81 544 SER A O 1
ATOM 4255 N N . ASP A 1 545 ? 23.786 -13.551 13.215 1.00 73.56 545 ASP A N 1
ATOM 4256 C CA . ASP A 1 545 ? 22.811 -13.832 14.264 1.00 73.56 545 ASP A CA 1
ATOM 4257 C C . ASP A 1 545 ? 21.840 -12.642 14.389 1.00 73.56 545 ASP A C 1
ATOM 4259 O O . ASP A 1 545 ? 22.252 -11.532 14.729 1.00 73.56 545 ASP A O 1
ATOM 4263 N N . THR A 1 546 ? 20.550 -12.875 14.120 1.00 73.62 546 THR A N 1
ATOM 4264 C CA . THR A 1 546 ? 19.488 -11.847 14.165 1.00 73.62 546 THR A CA 1
ATOM 4265 C C . THR A 1 546 ? 19.340 -11.176 15.531 1.00 73.62 546 THR A C 1
ATOM 4267 O O . THR A 1 546 ? 18.800 -10.069 15.608 1.00 73.62 546 THR A O 1
ATOM 4270 N N . SER A 1 547 ? 19.832 -11.809 16.603 1.00 68.69 547 SER A N 1
ATOM 4271 C CA . SER A 1 547 ? 19.876 -11.222 17.946 1.00 68.69 547 SER A CA 1
ATOM 4272 C C . SER A 1 547 ? 20.993 -10.189 18.135 1.00 68.69 547 SER A C 1
ATOM 4274 O O . SER A 1 547 ? 20.949 -9.425 19.096 1.00 68.69 547 SER A O 1
ATOM 4276 N N . GLN A 1 548 ? 21.985 -10.157 17.238 1.00 71.75 548 GLN A N 1
ATOM 4277 C CA . GLN A 1 548 ? 23.145 -9.256 17.282 1.00 71.75 548 GLN A CA 1
ATOM 4278 C C . GLN A 1 548 ? 23.039 -8.081 16.298 1.00 71.75 548 GLN A C 1
ATOM 4280 O O . GLN A 1 548 ? 23.923 -7.225 16.268 1.00 71.75 548 GLN A O 1
ATOM 4285 N N . VAL A 1 549 ? 21.991 -8.042 15.471 1.00 73.44 549 VAL A N 1
ATOM 4286 C CA . VAL A 1 549 ? 21.777 -6.968 14.492 1.00 73.44 549 VAL A CA 1
ATOM 4287 C C . VAL A 1 549 ? 21.345 -5.686 15.223 1.00 73.44 549 VAL A C 1
ATOM 4289 O O . VAL A 1 549 ? 20.521 -5.777 16.139 1.00 73.44 549 VAL A O 1
ATOM 4292 N N . PRO A 1 550 ? 21.871 -4.500 14.849 1.00 74.25 550 PRO A N 1
ATOM 4293 C CA . PRO A 1 550 ? 21.418 -3.226 15.402 1.00 74.25 550 PRO A CA 1
ATOM 4294 C C . PRO A 1 550 ? 19.898 -3.096 15.304 1.00 74.25 550 PRO A C 1
ATOM 4296 O O . PRO A 1 550 ? 19.313 -3.390 14.271 1.00 74.25 550 PRO A O 1
ATOM 4299 N N . THR A 1 551 ? 19.243 -2.668 16.377 1.00 77.69 551 THR A N 1
ATOM 4300 C CA . THR A 1 551 ? 17.795 -2.420 16.385 1.00 77.69 551 THR A CA 1
ATOM 4301 C C . THR A 1 551 ? 17.546 -0.977 16.766 1.00 77.69 551 THR A C 1
ATOM 4303 O O . THR A 1 551 ? 18.342 -0.377 17.493 1.00 77.69 551 THR A O 1
ATOM 4306 N N . ILE A 1 552 ? 16.437 -0.418 16.282 1.00 85.19 552 ILE A N 1
ATOM 4307 C CA . ILE A 1 552 ? 15.972 0.866 16.797 1.00 85.19 552 ILE A CA 1
ATOM 4308 C C . ILE A 1 552 ? 15.737 0.703 18.307 1.00 85.19 552 ILE A C 1
ATOM 4310 O O . ILE A 1 552 ? 15.168 -0.315 18.719 1.00 85.19 552 ILE A O 1
ATOM 4314 N N . PRO A 1 553 ? 16.174 1.662 19.145 1.00 87.00 553 PRO A N 1
ATOM 4315 C CA . PRO A 1 553 ? 15.961 1.574 20.580 1.00 87.00 553 PRO A CA 1
ATOM 4316 C C . PRO A 1 553 ? 14.473 1.403 20.893 1.00 87.00 553 PRO A C 1
ATOM 4318 O O . PRO A 1 553 ? 13.634 2.165 20.407 1.00 87.00 553 PRO A O 1
ATOM 4321 N N . ILE A 1 554 ? 14.155 0.380 21.682 1.00 89.50 554 ILE A N 1
ATOM 4322 C CA . ILE A 1 554 ? 12.785 0.037 22.035 1.00 89.50 554 ILE A CA 1
ATOM 4323 C C . ILE A 1 554 ? 12.709 -0.461 23.473 1.00 89.50 554 ILE A C 1
ATOM 4325 O O . ILE A 1 554 ? 13.431 -1.374 23.879 1.00 89.50 554 ILE A O 1
ATOM 4329 N N . GLU A 1 555 ? 11.788 0.112 24.236 1.00 90.25 555 GLU A N 1
ATOM 4330 C CA . GLU A 1 555 ? 11.423 -0.364 25.563 1.00 90.25 555 GLU A CA 1
ATOM 4331 C C . GLU A 1 555 ? 9.925 -0.653 25.599 1.00 90.25 555 GLU A C 1
ATOM 4333 O O . GLU A 1 555 ? 9.130 0.055 24.988 1.00 90.25 555 GLU A O 1
ATOM 4338 N N . SER A 1 556 ? 9.520 -1.716 26.297 1.00 89.19 556 SER A N 1
ATOM 4339 C CA . SER A 1 556 ? 8.107 -2.063 26.452 1.00 89.19 556 SER A CA 1
ATOM 4340 C C . SER A 1 556 ? 7.788 -2.390 27.901 1.00 89.19 556 SER A C 1
ATOM 4342 O O . SER A 1 556 ? 8.530 -3.110 28.574 1.00 89.19 556 SER A O 1
ATOM 4344 N N . SER A 1 557 ? 6.661 -1.866 28.373 1.00 87.94 557 SER A N 1
ATOM 4345 C CA . SER A 1 557 ? 6.123 -2.130 29.701 1.00 87.94 557 SER A CA 1
ATOM 4346 C C . SER A 1 557 ? 4.604 -2.293 29.658 1.00 87.94 557 SER A C 1
ATOM 4348 O O . SER A 1 557 ? 3.944 -1.945 28.678 1.00 87.94 557 SER A O 1
ATOM 4350 N N . TYR A 1 558 ? 4.047 -2.851 30.732 1.00 86.50 558 TYR A N 1
ATOM 4351 C CA . TYR A 1 558 ? 2.615 -3.092 30.870 1.00 86.50 558 TYR A CA 1
ATOM 4352 C C . TYR A 1 558 ? 2.102 -2.461 32.151 1.00 86.50 558 TYR A C 1
ATOM 4354 O O . TYR A 1 558 ? 2.690 -2.648 33.219 1.00 86.50 558 TYR A O 1
ATOM 4362 N N . VAL A 1 559 ? 0.966 -1.783 32.048 1.00 86.75 559 VAL A N 1
ATOM 4363 C CA . VAL A 1 559 ? 0.254 -1.208 33.184 1.00 86.75 559 VAL A CA 1
ATOM 4364 C C . VAL A 1 559 ? -1.152 -1.793 33.219 1.00 86.75 559 VAL A C 1
ATOM 4366 O O . VAL A 1 559 ? -1.891 -1.739 32.237 1.00 86.75 559 VAL A O 1
ATOM 4369 N N . VAL A 1 560 ? -1.522 -2.383 34.356 1.00 83.56 560 VAL A N 1
ATOM 4370 C CA . VAL A 1 560 ? -2.899 -2.817 34.621 1.00 83.56 560 VAL A CA 1
ATOM 4371 C C . VAL A 1 560 ? -3.648 -1.633 35.221 1.00 83.56 560 VAL A C 1
ATOM 4373 O O . VAL A 1 560 ? -3.214 -1.083 36.232 1.00 83.56 560 VAL A O 1
ATOM 4376 N N . THR A 1 561 ? -4.756 -1.230 34.608 1.00 74.06 561 THR A N 1
ATOM 4377 C CA . THR A 1 561 ? -5.522 -0.049 35.029 1.00 74.06 561 THR A CA 1
ATOM 4378 C C . THR A 1 561 ? -6.345 -0.338 36.295 1.00 74.06 561 THR A C 1
ATOM 4380 O O . THR A 1 561 ? -6.946 -1.408 36.408 1.00 74.06 561 THR A O 1
ATOM 4383 N N . GLY A 1 562 ? -6.379 0.608 37.248 1.00 61.16 562 GLY A N 1
ATOM 4384 C CA . GLY A 1 562 ? -7.176 0.544 38.489 1.00 61.16 562 GLY A CA 1
ATOM 4385 C C . GLY A 1 562 ? -6.378 0.375 39.793 1.00 61.16 562 GLY A C 1
ATOM 4386 O O . GLY A 1 562 ? -5.340 -0.285 39.836 1.00 61.16 562 GLY A O 1
ATOM 4387 N N . SER A 1 563 ? -6.879 0.921 40.906 1.00 46.28 563 SER A N 1
ATOM 4388 C CA . SER A 1 563 ? -6.286 0.744 42.241 1.00 46.28 563 SER A CA 1
ATOM 4389 C C . SER A 1 563 ? -6.371 -0.729 42.678 1.00 46.28 563 SER A C 1
ATOM 4391 O O . SER A 1 563 ? -7.447 -1.303 42.809 1.00 46.28 563 SER A O 1
ATOM 4393 N N . GLN A 1 564 ? -5.215 -1.382 42.854 1.00 46.91 564 GLN A N 1
ATOM 4394 C CA . GLN A 1 564 ? -5.104 -2.818 43.178 1.00 46.91 564 GLN A CA 1
ATOM 4395 C C . GLN A 1 564 ? -5.841 -3.781 42.212 1.00 46.91 564 GLN A C 1
ATOM 4397 O O . GLN A 1 564 ? -6.182 -4.898 42.600 1.00 46.91 564 GLN A O 1
ATOM 4402 N N . GLY A 1 565 ? -6.074 -3.389 40.952 1.00 48.88 565 GLY A N 1
ATOM 4403 C CA . GLY A 1 565 ? -6.626 -4.282 39.923 1.00 48.88 565 GLY A CA 1
ATOM 4404 C C . GLY A 1 565 ? -8.129 -4.595 40.023 1.00 48.88 565 GLY A C 1
ATOM 4405 O O . GLY A 1 565 ? -8.544 -5.643 39.522 1.00 48.88 565 GLY A O 1
ATOM 4406 N N . GLN A 1 566 ? -8.929 -3.720 40.654 1.00 48.12 566 GLN A N 1
ATOM 4407 C CA . GLN A 1 566 ? -10.392 -3.871 40.805 1.00 48.12 566 GLN A CA 1
ATOM 4408 C C . GLN A 1 566 ? -11.254 -2.887 39.987 1.00 48.12 566 GLN A C 1
ATOM 4410 O O . GLN A 1 566 ? -12.477 -2.963 40.065 1.00 48.12 566 GLN A O 1
ATOM 4415 N N . ASP A 1 567 ? -10.668 -1.967 39.218 1.00 62.09 567 ASP A N 1
ATOM 4416 C CA . ASP A 1 567 ? -11.448 -1.051 38.375 1.00 62.09 567 ASP A CA 1
ATOM 4417 C C . ASP A 1 567 ? -11.895 -1.760 37.086 1.00 62.09 567 ASP A C 1
ATOM 4419 O O . ASP A 1 567 ? -11.085 -2.029 36.199 1.00 62.09 567 ASP A O 1
ATOM 4423 N N . GLU A 1 568 ? -13.181 -2.107 37.010 1.00 68.62 568 GLU A N 1
ATOM 4424 C CA . GLU A 1 568 ? -13.791 -2.781 35.855 1.00 68.62 568 GLU A CA 1
ATOM 4425 C C . GLU A 1 568 ? -14.596 -1.819 34.963 1.00 68.62 568 GLU A C 1
ATOM 4427 O O . GLU A 1 568 ? -15.262 -2.275 34.040 1.00 68.62 568 GLU A O 1
ATOM 4432 N N . SER A 1 569 ? -14.545 -0.503 35.212 1.00 78.88 569 SER A N 1
ATOM 4433 C CA . SER A 1 569 ? -15.415 0.491 34.559 1.00 78.88 569 SER A CA 1
ATOM 4434 C C . SER A 1 569 ? -15.135 0.722 33.068 1.00 78.88 569 SER A C 1
ATOM 4436 O O . SER A 1 569 ? -16.035 1.126 32.335 1.00 78.88 569 SER A O 1
ATOM 4438 N N . ARG A 1 570 ? -13.908 0.453 32.608 1.00 88.12 570 ARG A N 1
ATOM 4439 C CA . ARG A 1 570 ? -13.469 0.634 31.213 1.00 88.12 570 ARG A CA 1
ATOM 4440 C C . ARG A 1 570 ? -13.623 -0.670 30.417 1.00 88.12 570 ARG A C 1
ATOM 4442 O O . ARG A 1 570 ? -13.618 -1.737 31.028 1.00 88.12 570 ARG A O 1
ATOM 4449 N N . PRO A 1 571 ? -13.694 -0.629 29.072 1.00 87.56 571 PRO A N 1
ATOM 4450 C CA . PRO A 1 571 ? -13.721 -1.827 28.223 1.00 87.56 571 PRO A CA 1
ATOM 4451 C C . PRO A 1 571 ? -12.358 -2.532 28.127 1.00 87.56 571 PRO A C 1
ATOM 4453 O O . PRO A 1 571 ? -12.280 -3.664 27.644 1.00 87.56 571 PRO A O 1
ATOM 4456 N N . PHE A 1 572 ? -11.280 -1.888 28.587 1.00 87.75 572 PHE A N 1
ATOM 4457 C CA . PHE A 1 572 ? -9.917 -2.414 28.576 1.00 87.75 572 PHE A CA 1
ATOM 4458 C C . PHE A 1 572 ? -9.276 -2.427 29.966 1.00 87.75 572 PHE A C 1
ATOM 4460 O O . PHE A 1 572 ? -9.581 -1.587 30.810 1.00 87.75 572 PHE A O 1
ATOM 4467 N N . LYS A 1 573 ? -8.389 -3.406 30.200 1.00 83.12 573 LYS A N 1
ATOM 4468 C CA . LYS A 1 573 ? -7.746 -3.639 31.513 1.00 83.12 573 LYS A CA 1
ATOM 4469 C C . LYS A 1 573 ? -6.239 -3.389 31.523 1.00 83.12 573 LYS A C 1
ATOM 4471 O O . LYS A 1 573 ? -5.642 -3.179 32.578 1.00 83.12 573 LYS A O 1
ATOM 4476 N N . VAL A 1 574 ? -5.613 -3.497 30.357 1.00 87.25 574 VAL A N 1
ATOM 4477 C CA . VAL A 1 574 ? -4.158 -3.488 30.200 1.00 87.25 574 VAL A CA 1
ATOM 4478 C C . VAL A 1 574 ? -3.786 -2.441 29.174 1.00 87.25 574 VAL A C 1
ATOM 4480 O O . VAL A 1 574 ? -4.373 -2.408 28.094 1.00 87.25 574 VAL A O 1
ATOM 4483 N N . VAL A 1 575 ? -2.799 -1.620 29.515 1.00 91.25 575 VAL A N 1
ATOM 4484 C CA . VAL A 1 575 ? -2.167 -0.672 28.602 1.00 91.25 575 VAL A CA 1
ATOM 4485 C C . VAL A 1 575 ? -0.712 -1.085 28.422 1.00 91.25 575 VAL A C 1
ATOM 4487 O O . VAL A 1 575 ? 0.043 -1.170 29.393 1.00 91.25 575 VAL A O 1
ATOM 4490 N N . GLN A 1 576 ? -0.323 -1.379 27.185 1.00 91.94 576 GLN A N 1
ATOM 4491 C CA . GLN A 1 576 ? 1.072 -1.568 26.806 1.00 91.94 576 GLN A CA 1
ATOM 4492 C C . GLN A 1 576 ? 1.672 -0.218 26.444 1.00 91.94 576 GLN A C 1
ATOM 4494 O O . GLN A 1 576 ? 1.165 0.449 25.550 1.00 91.94 576 GLN A O 1
ATOM 4499 N N . VAL A 1 577 ? 2.758 0.164 27.103 1.00 93.31 577 VAL A N 1
ATOM 4500 C CA . VAL A 1 577 ? 3.528 1.356 26.742 1.00 93.31 577 VAL A CA 1
ATOM 4501 C C . VAL A 1 577 ? 4.780 0.902 26.012 1.00 93.31 577 VAL A C 1
ATOM 4503 O O . VAL A 1 577 ? 5.486 0.011 26.493 1.00 93.31 577 VAL A O 1
ATOM 4506 N N . VAL A 1 578 ? 5.035 1.490 24.849 1.00 93.56 578 VAL A N 1
ATOM 4507 C CA . VAL A 1 578 ? 6.225 1.248 24.038 1.00 93.56 578 VAL A CA 1
ATOM 4508 C C . VAL A 1 578 ? 6.941 2.575 23.825 1.00 93.56 578 VAL A C 1
ATOM 4510 O O . VAL A 1 578 ? 6.362 3.509 23.276 1.00 93.56 578 VAL A O 1
ATOM 4513 N N . GLU A 1 579 ? 8.194 2.660 24.254 1.00 93.06 579 GLU A N 1
ATOM 4514 C CA . GLU A 1 579 ? 9.050 3.818 24.003 1.00 93.06 579 GLU A CA 1
ATOM 4515 C C . GLU A 1 579 ? 10.018 3.496 22.866 1.00 93.06 579 GLU A C 1
ATOM 4517 O O . GLU A 1 579 ? 10.707 2.476 22.919 1.00 93.06 579 GLU A O 1
ATOM 4522 N N . THR A 1 580 ? 10.072 4.334 21.829 1.00 92.00 580 THR A N 1
ATOM 4523 C CA . THR A 1 580 ? 10.990 4.135 20.695 1.00 92.00 580 THR A CA 1
ATOM 4524 C C . THR A 1 580 ? 11.373 5.453 20.013 1.00 92.00 580 THR A C 1
ATOM 4526 O O . THR A 1 580 ? 10.957 6.530 20.441 1.00 92.00 580 THR A O 1
ATOM 4529 N N . ASN A 1 581 ? 12.219 5.399 18.983 1.00 88.31 581 ASN A N 1
ATOM 4530 C CA . ASN A 1 581 ? 12.640 6.573 18.217 1.00 88.31 581 ASN A CA 1
ATOM 4531 C C . ASN A 1 581 ? 11.569 6.959 17.181 1.00 88.31 581 ASN A C 1
ATOM 4533 O O . ASN A 1 581 ? 11.690 6.626 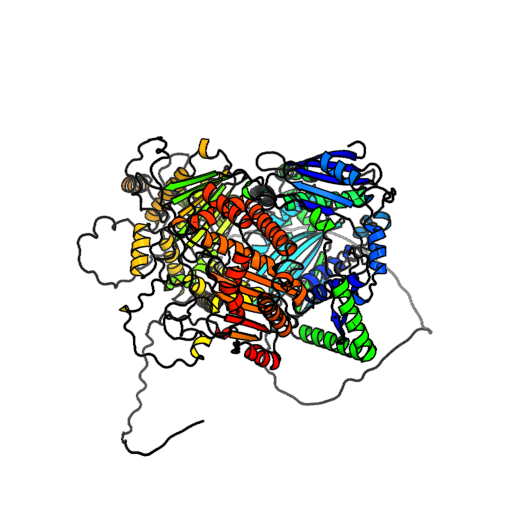16.008 1.00 88.31 581 ASN A O 1
ATOM 4537 N N . THR A 1 582 ? 10.516 7.624 17.650 1.00 90.94 582 THR A N 1
ATOM 4538 C CA . THR A 1 582 ? 9.358 8.093 16.869 1.00 90.94 582 THR A CA 1
ATOM 4539 C C . THR A 1 582 ? 9.249 9.619 16.960 1.00 90.94 582 THR A C 1
ATOM 4541 O O . THR A 1 582 ? 9.530 10.193 18.017 1.00 90.94 582 THR A O 1
ATOM 4544 N N . PHE A 1 583 ? 8.838 10.287 15.880 1.00 90.25 583 PHE A N 1
ATOM 4545 C CA . PHE A 1 583 ? 8.413 11.694 15.879 1.00 90.25 583 PHE A CA 1
ATOM 4546 C C . PHE A 1 583 ? 7.052 11.868 16.570 1.00 90.25 583 PHE A C 1
ATOM 4548 O O . PHE A 1 583 ? 6.744 12.938 17.108 1.00 90.25 583 PHE A O 1
ATOM 4555 N N . PHE A 1 584 ? 6.239 10.812 16.556 1.00 94.50 584 PHE A N 1
ATOM 4556 C CA . PHE A 1 584 ? 4.828 10.848 16.918 1.00 94.50 584 PHE A CA 1
ATOM 4557 C C . PHE A 1 584 ? 4.525 10.081 18.203 1.00 94.50 584 PHE A C 1
ATOM 4559 O O . PHE A 1 584 ? 5.272 9.199 18.636 1.00 94.50 584 PHE A O 1
ATOM 4566 N N . SER A 1 585 ? 3.389 10.409 18.810 1.00 95.25 585 SER A N 1
ATOM 4567 C CA . SER A 1 585 ? 2.717 9.570 19.792 1.00 95.25 585 SER A CA 1
ATOM 4568 C C . SER A 1 585 ? 1.611 8.761 19.125 1.00 95.25 585 SER A C 1
ATOM 4570 O O . SER A 1 585 ? 0.824 9.285 18.344 1.00 95.25 585 SER A O 1
ATOM 4572 N N . HIS A 1 586 ? 1.517 7.486 19.469 1.00 96.69 586 HIS A N 1
ATOM 4573 C CA . HIS A 1 586 ? 0.602 6.504 18.900 1.00 96.69 586 HIS A CA 1
ATOM 4574 C C . HIS A 1 586 ? -0.328 5.996 20.000 1.00 96.69 586 HIS A C 1
ATOM 4576 O O . HIS A 1 586 ? 0.140 5.606 21.067 1.00 96.69 586 HIS A O 1
ATOM 4582 N N . VAL A 1 587 ? -1.635 5.972 19.758 1.00 97.25 587 VAL A N 1
ATOM 4583 C CA . VAL A 1 587 ? -2.637 5.424 20.682 1.00 97.25 587 VAL A CA 1
ATOM 4584 C C . VAL A 1 587 ? -3.491 4.429 19.918 1.00 97.25 587 VAL A C 1
ATOM 4586 O O . VAL A 1 587 ? -4.054 4.767 18.885 1.00 97.25 587 VAL A O 1
ATOM 4589 N N . LYS A 1 588 ? -3.605 3.203 20.428 1.00 96.38 588 LYS A N 1
ATOM 4590 C CA . LYS A 1 588 ? -4.417 2.134 19.842 1.00 96.38 588 LYS A CA 1
ATOM 4591 C C . LYS A 1 588 ? -5.304 1.506 20.909 1.00 96.38 588 LYS A C 1
ATOM 4593 O O . LYS A 1 588 ? -4.807 0.878 21.840 1.00 96.38 588 LYS A O 1
ATOM 4598 N N . LEU A 1 589 ? -6.615 1.657 20.766 1.00 95.69 589 LEU A N 1
ATOM 4599 C CA . LEU A 1 589 ? -7.638 1.037 21.605 1.00 95.69 589 LEU A CA 1
ATOM 4600 C C . LEU A 1 589 ? -8.132 -0.238 20.925 1.00 95.69 589 LEU A C 1
ATOM 4602 O O . LEU A 1 589 ? -8.613 -0.200 19.797 1.00 95.69 589 LEU A O 1
ATOM 4606 N N . CYS A 1 590 ? -8.016 -1.369 21.613 1.00 93.50 590 CYS A N 1
ATOM 4607 C CA . CYS A 1 590 ? -8.454 -2.674 21.128 1.00 93.50 590 CYS A CA 1
ATOM 4608 C C . CYS A 1 590 ? -9.691 -3.099 21.922 1.00 93.50 590 CYS A C 1
ATOM 4610 O O . CYS A 1 590 ? -9.582 -3.609 23.042 1.00 93.50 590 CYS A O 1
ATOM 4612 N N . LEU A 1 591 ? -10.870 -2.844 21.359 1.00 92.81 591 LEU A N 1
ATOM 4613 C CA . LEU A 1 591 ? -12.165 -3.011 22.013 1.00 92.81 591 LEU A CA 1
ATOM 4614 C C . LEU A 1 591 ? -12.773 -4.375 21.650 1.00 92.81 591 LEU A C 1
ATOM 4616 O O . LEU A 1 591 ? -12.761 -4.752 20.484 1.00 92.81 591 LEU A O 1
ATOM 4620 N N . PRO A 1 592 ? -13.301 -5.154 22.605 1.00 89.38 592 PRO A N 1
ATOM 4621 C CA . PRO A 1 592 ? -13.845 -6.476 22.314 1.00 89.38 592 PRO A CA 1
ATOM 4622 C C . PRO A 1 592 ? -15.154 -6.399 21.512 1.00 89.38 592 PRO A C 1
ATOM 4624 O O . PRO A 1 592 ? -15.960 -5.497 21.692 1.00 89.38 592 PRO A O 1
ATOM 4627 N N . LEU A 1 593 ? -15.391 -7.391 20.655 1.00 88.88 593 LEU A N 1
ATOM 4628 C CA . LEU A 1 593 ? -16.623 -7.588 19.877 1.00 88.88 593 LEU A CA 1
ATOM 4629 C C . LEU A 1 593 ? -17.365 -8.874 20.268 1.00 88.88 593 LEU A C 1
ATOM 4631 O O . LEU A 1 593 ? -18.410 -9.199 19.699 1.00 88.88 593 LEU A O 1
ATOM 4635 N N . THR A 1 594 ? -16.837 -9.646 21.221 1.00 83.19 594 THR A N 1
ATOM 4636 C CA . THR A 1 594 ? -17.396 -10.955 21.599 1.00 83.19 594 THR A CA 1
ATOM 4637 C C . THR A 1 594 ? -18.790 -10.849 22.218 1.00 83.19 594 THR A C 1
ATOM 4639 O O . THR A 1 594 ? -19.575 -11.794 22.119 1.00 83.19 594 THR A O 1
ATOM 4642 N N . HIS A 1 595 ? -19.142 -9.703 22.795 1.00 84.38 595 HIS A N 1
ATOM 4643 C CA . HIS A 1 595 ? -20.453 -9.428 23.381 1.00 84.38 595 HIS A CA 1
ATOM 4644 C C . HIS A 1 595 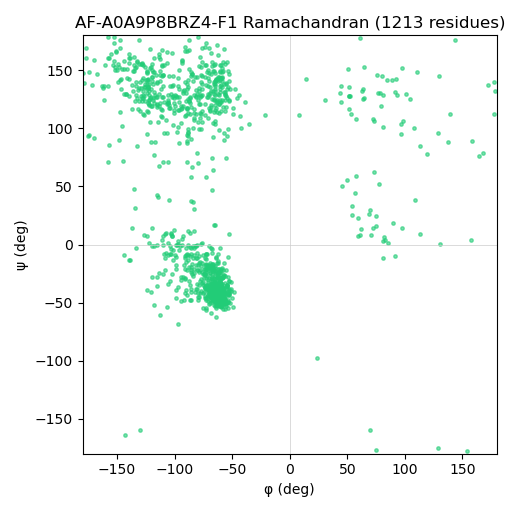? -21.462 -8.841 22.392 1.00 84.38 595 HIS A C 1
ATOM 4646 O O . HIS A 1 595 ? -22.638 -8.733 22.739 1.00 84.38 595 HIS A O 1
ATOM 4652 N N . LEU A 1 596 ? -21.041 -8.482 21.174 1.00 87.94 596 LEU A N 1
ATOM 4653 C CA . LEU A 1 596 ? -21.903 -7.824 20.196 1.00 87.94 596 LEU A CA 1
ATOM 4654 C C . LEU A 1 596 ? -23.026 -8.757 19.711 1.00 87.94 596 LEU A C 1
ATOM 4656 O O . LEU A 1 596 ? -22.780 -9.907 19.321 1.00 87.94 596 LEU A O 1
ATOM 4660 N N . ASP A 1 597 ? -24.257 -8.238 19.703 1.00 83.81 597 ASP A N 1
ATOM 4661 C CA . ASP A 1 597 ? -25.436 -8.945 19.198 1.00 83.81 597 ASP A CA 1
ATOM 4662 C C . ASP A 1 597 ? -25.299 -9.272 17.696 1.00 83.81 597 ASP A C 1
ATOM 4664 O O . ASP A 1 597 ? -24.782 -8.486 16.899 1.00 83.81 597 ASP A O 1
ATOM 4668 N N . GLU A 1 598 ? -25.810 -10.433 17.280 1.00 79.12 598 GLU A N 1
ATOM 4669 C CA . GLU A 1 598 ? -25.703 -10.922 15.893 1.00 79.12 598 GLU A CA 1
ATOM 4670 C C . GLU A 1 598 ? -26.382 -9.997 14.860 1.00 79.12 598 GLU A C 1
ATOM 4672 O O . GLU A 1 598 ? -25.950 -9.950 13.707 1.00 79.12 598 GLU A O 1
ATOM 4677 N N . ASP A 1 599 ? -27.428 -9.250 15.249 1.00 83.00 599 ASP A N 1
ATOM 4678 C CA . ASP A 1 599 ? -28.128 -8.307 14.360 1.00 83.00 599 ASP A CA 1
ATOM 4679 C C . ASP A 1 599 ? -27.323 -7.031 14.072 1.00 83.00 599 ASP A C 1
ATOM 4681 O O . ASP A 1 599 ? -27.615 -6.335 13.097 1.00 83.00 599 ASP A O 1
ATOM 4685 N N . LEU A 1 600 ? -26.310 -6.737 14.892 1.00 89.88 600 LEU A N 1
ATOM 4686 C CA . LEU A 1 600 ? -25.460 -5.554 14.767 1.00 89.88 600 LEU A CA 1
ATOM 4687 C C . LEU A 1 600 ? -24.222 -5.809 13.904 1.00 89.88 600 LEU A C 1
ATOM 4689 O O . LEU A 1 600 ? -23.765 -4.903 13.219 1.00 89.88 600 LEU A O 1
ATOM 4693 N N . ARG A 1 601 ? -23.707 -7.043 13.861 1.00 88.94 601 ARG A N 1
ATOM 4694 C CA . ARG A 1 601 ? -22.467 -7.379 13.134 1.00 88.94 601 ARG A CA 1
ATOM 4695 C C . ARG A 1 601 ? -22.418 -6.905 11.667 1.00 88.94 601 ARG A C 1
ATOM 4697 O O . ARG A 1 601 ? -21.368 -6.417 11.265 1.00 88.94 601 ARG A O 1
ATOM 4704 N N . PRO A 1 602 ? -23.497 -6.975 10.854 1.00 89.75 602 PRO A N 1
ATOM 4705 C CA . PRO A 1 602 ? -23.469 -6.459 9.478 1.00 89.75 602 PRO A CA 1
ATOM 4706 C C . PRO A 1 602 ? -23.189 -4.957 9.370 1.00 89.75 602 PRO A C 1
ATOM 4708 O O . PRO A 1 602 ? -22.704 -4.511 8.339 1.00 89.75 602 PRO A O 1
ATOM 4711 N N . TYR A 1 603 ? -23.483 -4.184 10.417 1.00 94.31 603 TYR A N 1
ATOM 4712 C CA . TYR A 1 603 ? -23.273 -2.739 10.451 1.00 94.31 603 TYR A CA 1
ATOM 4713 C C . TYR A 1 603 ? -21.835 -2.353 10.825 1.00 94.31 603 TYR A C 1
ATOM 4715 O O . TYR A 1 603 ? -21.533 -1.167 10.815 1.00 94.31 603 TYR A O 1
ATOM 4723 N N . LEU A 1 604 ? -20.951 -3.312 11.139 1.00 94.31 604 LEU A N 1
ATOM 4724 C CA . LEU A 1 604 ? -19.569 -3.024 11.540 1.00 94.31 604 LEU A CA 1
ATOM 4725 C C . LEU A 1 604 ? -18.778 -2.288 10.455 1.00 94.31 604 LEU A C 1
ATOM 4727 O O . LEU A 1 604 ? -18.074 -1.349 10.791 1.00 94.31 604 LEU A O 1
ATOM 4731 N N . VAL A 1 605 ? -18.950 -2.652 9.180 1.00 94.88 605 VAL A N 1
ATOM 4732 C CA . VAL A 1 605 ? -18.275 -1.980 8.052 1.00 94.88 605 VAL A CA 1
ATOM 4733 C C . VAL A 1 605 ? -18.750 -0.536 7.902 1.00 94.88 605 VAL A C 1
ATOM 4735 O O . VAL A 1 605 ? -17.949 0.379 7.774 1.00 94.88 605 VAL A O 1
ATOM 4738 N N . LEU A 1 606 ? -20.066 -0.309 7.993 1.00 95.75 606 LEU A N 1
ATOM 4739 C CA . LEU A 1 606 ? -20.609 1.051 7.995 1.00 95.75 606 LEU A CA 1
ATOM 4740 C C . LEU A 1 606 ? -20.110 1.849 9.201 1.00 95.75 606 LEU A C 1
ATOM 4742 O O . LEU A 1 606 ? -19.753 3.008 9.052 1.00 95.75 606 LEU A O 1
ATOM 4746 N N . PHE A 1 607 ? -20.094 1.246 10.390 1.00 96.06 607 PHE A N 1
ATOM 4747 C CA . PHE A 1 607 ? -19.621 1.904 11.603 1.00 96.06 607 PHE A CA 1
ATOM 4748 C C . PHE A 1 607 ? -18.136 2.269 11.497 1.00 96.06 607 PHE A C 1
ATOM 4750 O O . PHE A 1 607 ? -17.790 3.411 11.769 1.00 96.06 607 PHE A O 1
ATOM 4757 N N . GLN A 1 608 ? -17.296 1.333 11.046 1.00 94.50 608 GLN A N 1
ATOM 4758 C CA . GLN A 1 608 ? -15.872 1.531 10.777 1.00 94.50 608 GLN A CA 1
ATOM 4759 C C . GLN A 1 608 ? -15.636 2.779 9.926 1.00 94.50 608 GLN A C 1
ATOM 4761 O O . GLN A 1 608 ? -14.928 3.686 10.357 1.00 94.50 608 GLN A O 1
ATOM 4766 N N . GLU A 1 609 ? -16.309 2.863 8.779 1.00 93.44 609 GLU A N 1
ATOM 4767 C CA . GLU A 1 609 ? -16.163 4.006 7.887 1.00 93.44 609 GLU A CA 1
ATOM 4768 C C . GLU A 1 609 ? -16.764 5.287 8.462 1.00 93.44 609 GLU A C 1
ATOM 4770 O O . GLU A 1 609 ? -16.239 6.364 8.227 1.00 93.44 609 GLU A O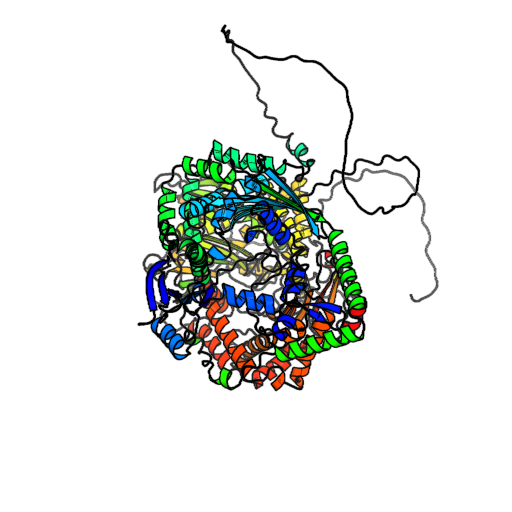 1
ATOM 4775 N N . LEU A 1 610 ? -17.871 5.230 9.201 1.00 94.94 610 LEU A N 1
ATOM 4776 C CA . LEU A 1 610 ? -18.569 6.442 9.638 1.00 94.94 610 LEU A CA 1
ATOM 4777 C C . LEU A 1 610 ? -17.864 7.185 10.776 1.00 94.94 610 LEU A C 1
ATOM 4779 O O . LEU A 1 610 ? -18.031 8.401 10.863 1.00 94.94 610 LEU A O 1
ATOM 4783 N N . VAL A 1 611 ? -17.114 6.492 11.639 1.00 92.44 611 VAL A N 1
ATOM 4784 C CA . VAL A 1 611 ? -16.612 7.041 12.913 1.00 92.44 611 VAL A CA 1
ATOM 4785 C C . VAL A 1 611 ? -15.837 8.353 12.730 1.00 92.44 611 VAL A C 1
ATOM 4787 O O . VAL A 1 611 ? -16.174 9.326 13.389 1.00 92.44 611 VAL A O 1
ATOM 4790 N N . PHE A 1 612 ? -14.873 8.442 11.809 1.00 92.62 612 PHE A N 1
ATOM 4791 C CA . PHE A 1 612 ? -14.035 9.648 11.645 1.00 92.62 612 PHE A CA 1
ATOM 4792 C C . PHE A 1 612 ? -14.579 10.702 10.669 1.00 92.62 612 PHE A C 1
ATOM 4794 O O . PHE A 1 612 ? -13.981 11.763 10.510 1.00 92.62 612 PHE A O 1
ATOM 4801 N N . GLN A 1 613 ? -15.707 10.428 10.016 1.00 90.44 613 GLN A N 1
ATOM 4802 C CA . GLN A 1 613 ? -16.263 11.273 8.952 1.00 90.44 613 GLN A CA 1
ATOM 4803 C C . GLN A 1 613 ? -17.768 11.495 9.115 1.00 90.44 613 GLN A C 1
ATOM 4805 O O . GLN A 1 613 ? -18.497 11.627 8.136 1.00 90.44 613 GLN A O 1
ATOM 4810 N N . SER A 1 614 ? -18.246 11.511 10.355 1.00 93.56 614 SER A N 1
ATOM 4811 C CA . SER A 1 614 ? -19.622 11.868 10.706 1.00 93.56 614 SER A CA 1
ATOM 4812 C C . SER A 1 614 ? -19.627 13.106 11.596 1.00 93.56 614 SER A C 1
ATOM 4814 O O . SER A 1 614 ? -18.611 13.446 12.199 1.00 93.56 614 SER A O 1
ATOM 4816 N N . SER A 1 615 ? -20.769 13.788 11.669 1.00 92.75 615 SER A N 1
ATOM 4817 C CA . SER A 1 615 ? -20.959 14.924 12.575 1.00 92.75 615 SER A CA 1
ATOM 4818 C C . SER A 1 615 ? -20.734 14.505 14.031 1.00 92.75 615 SER A C 1
ATOM 4820 O O . SER A 1 615 ? -20.950 13.347 14.391 1.00 92.75 615 SER A O 1
ATOM 4822 N N . CYS A 1 616 ? -20.301 15.432 14.881 1.00 91.19 616 CYS A N 1
ATOM 4823 C CA . CYS A 1 616 ? -19.967 15.140 16.273 1.00 91.19 616 CYS A CA 1
ATOM 4824 C C . CYS A 1 616 ? -20.394 16.286 17.195 1.00 91.19 616 CYS A C 1
ATOM 4826 O O . CYS A 1 616 ? -20.059 17.445 16.951 1.00 91.19 616 CYS A O 1
ATOM 4828 N N . ALA A 1 617 ? -21.108 15.960 18.273 1.00 88.19 617 ALA A N 1
ATOM 4829 C CA . ALA A 1 617 ? -21.527 16.920 19.292 1.00 88.19 617 ALA A CA 1
ATOM 4830 C C . ALA A 1 617 ? -20.453 17.028 20.388 1.00 88.19 617 ALA A C 1
ATOM 4832 O O . ALA A 1 617 ? -20.481 16.317 21.393 1.00 88.19 617 ALA A O 1
ATOM 4833 N N . ILE A 1 618 ? -19.465 17.901 20.194 1.00 83.06 618 ILE A N 1
ATOM 4834 C CA . ILE A 1 618 ? -18.295 17.986 21.070 1.00 83.06 618 ILE A CA 1
ATOM 4835 C C . ILE A 1 618 ? -18.603 18.795 22.343 1.00 83.06 618 ILE A C 1
ATOM 4837 O O . ILE A 1 618 ? -19.047 19.942 22.253 1.00 83.06 618 ILE A O 1
ATOM 4841 N N . PRO A 1 619 ? -18.299 18.270 23.548 1.00 81.75 619 PRO A N 1
ATOM 4842 C CA . PRO A 1 619 ? -18.433 19.034 24.785 1.00 81.75 619 PRO A CA 1
ATOM 4843 C C . PRO A 1 619 ? -17.374 20.151 24.895 1.00 81.75 619 PRO A C 1
ATOM 4845 O O . PRO A 1 619 ? -16.164 19.908 24.797 1.00 81.75 619 PRO A O 1
ATOM 4848 N N . LYS A 1 620 ? -17.829 21.378 25.179 1.00 75.38 620 LYS A N 1
ATOM 4849 C CA . LYS A 1 620 ? -17.022 22.573 25.480 1.00 75.38 620 LYS A CA 1
ATOM 4850 C C . LYS A 1 620 ? -17.410 23.178 26.832 1.00 75.38 620 LYS A C 1
ATOM 4852 O O . LYS A 1 620 ? -18.582 23.257 27.178 1.00 75.38 620 LYS A O 1
ATOM 4857 N N . TYR A 1 621 ? -16.428 23.662 27.590 1.00 67.31 621 TYR A N 1
ATOM 4858 C CA . TYR A 1 621 ? -16.676 24.457 28.799 1.00 67.31 621 TYR A CA 1
ATOM 4859 C C . TYR A 1 621 ? -16.911 25.922 28.401 1.00 67.31 621 TYR A C 1
ATOM 4861 O O . TYR A 1 621 ? -16.128 26.491 27.642 1.00 67.31 621 TYR A O 1
ATOM 4869 N N . ALA A 1 622 ? -17.995 26.540 28.865 1.00 52.00 622 ALA A N 1
ATOM 4870 C CA . ALA A 1 622 ? -18.393 27.881 28.441 1.00 52.00 622 ALA A CA 1
ATOM 4871 C C . ALA A 1 622 ? -17.702 28.985 29.268 1.00 52.00 622 ALA A C 1
ATOM 4873 O O . ALA A 1 622 ? -18.225 29.360 30.312 1.00 52.00 622 ALA A O 1
ATOM 4874 N N . GLY A 1 623 ? -16.528 29.503 28.869 1.00 53.78 623 GLY A N 1
ATOM 4875 C CA . GLY A 1 623 ? -15.888 30.693 29.486 1.00 53.78 623 GLY A CA 1
ATOM 4876 C C . GLY A 1 623 ? -14.349 30.669 29.594 1.00 53.78 623 GLY A C 1
ATOM 4877 O O . GLY A 1 623 ? -13.723 29.673 29.244 1.00 53.78 623 GLY A O 1
ATOM 4878 N N . GLU A 1 624 ? -13.740 31.770 30.079 1.00 48.22 624 GLU A N 1
ATOM 4879 C CA . GLU A 1 624 ? -12.323 31.819 30.516 1.00 48.22 624 GLU A CA 1
ATOM 4880 C C . GLU A 1 624 ? -12.071 30.780 31.628 1.00 48.22 624 GLU A C 1
ATOM 4882 O O . GLU A 1 624 ? -12.990 30.475 32.392 1.00 48.22 624 GLU A O 1
ATOM 4887 N N . GLU A 1 625 ? -10.848 30.229 31.705 1.00 39.03 625 GLU A N 1
ATOM 4888 C CA . GLU A 1 625 ? -10.445 29.136 32.612 1.00 39.03 625 GLU A CA 1
ATOM 4889 C C . GLU A 1 625 ? -11.143 29.193 33.989 1.00 39.03 625 GLU A C 1
ATOM 4891 O O . GLU A 1 625 ? -10.783 29.990 34.855 1.00 39.03 625 GLU A O 1
ATOM 4896 N N . GLY A 1 626 ? -12.143 28.322 34.202 1.00 49.75 626 GLY A N 1
ATOM 4897 C CA . GLY A 1 626 ? -12.835 28.186 35.491 1.00 49.75 626 GLY A CA 1
ATOM 4898 C C . GLY A 1 626 ? -14.367 28.213 35.472 1.00 49.75 626 GLY A C 1
ATOM 4899 O O . GLY A 1 626 ? -14.959 28.088 36.544 1.00 49.75 626 GLY A O 1
ATOM 4900 N N . SER A 1 627 ? -15.029 28.345 34.321 1.00 47.47 627 SER A N 1
ATOM 4901 C CA . SER A 1 627 ? -16.496 28.284 34.252 1.00 47.47 627 SER A CA 1
ATOM 4902 C C . SER A 1 627 ? -17.071 26.870 34.457 1.00 47.47 627 SER A C 1
ATOM 4904 O O . SER A 1 627 ? -16.450 25.857 34.131 1.00 47.47 627 SER A O 1
ATOM 4906 N N . GLU A 1 628 ? -18.272 26.800 35.038 1.00 56.47 628 GLU A N 1
ATOM 4907 C CA . GLU A 1 628 ? -18.916 25.558 35.506 1.00 56.47 628 GLU A CA 1
ATOM 4908 C C . GLU A 1 628 ? -20.016 25.021 34.570 1.00 56.47 628 GLU A C 1
ATOM 4910 O O . GLU A 1 628 ? -20.728 24.085 34.928 1.00 56.47 628 GLU A O 1
ATOM 4915 N N . GLU A 1 629 ? -20.186 25.608 33.386 1.00 66.88 629 GLU A N 1
ATOM 4916 C CA . GLU A 1 629 ? -21.251 25.255 32.439 1.00 66.88 629 GLU A CA 1
ATOM 4917 C C . GLU A 1 629 ? -20.660 24.543 31.213 1.00 66.88 629 GLU A C 1
ATOM 4919 O O . GLU A 1 629 ? -19.735 25.058 30.580 1.00 66.88 629 GLU A O 1
ATOM 4924 N N . ILE A 1 630 ? -21.186 23.358 30.882 1.00 71.75 630 ILE A N 1
ATOM 4925 C CA . ILE A 1 630 ? -20.804 22.601 29.680 1.00 71.75 630 ILE A CA 1
ATOM 4926 C C . ILE A 1 630 ? -21.841 22.846 28.585 1.00 71.75 630 ILE A C 1
ATOM 4928 O O . ILE A 1 630 ? -23.041 22.668 28.801 1.00 71.75 630 ILE A O 1
ATOM 4932 N N . VAL A 1 631 ? -21.360 23.242 27.410 1.00 77.00 631 VAL A N 1
ATOM 4933 C CA . VAL A 1 631 ? -22.134 23.471 26.189 1.00 77.00 631 VAL A CA 1
ATOM 4934 C C . VAL A 1 631 ? -21.636 22.511 25.115 1.00 77.00 631 VAL A C 1
ATOM 4936 O O . VAL A 1 631 ? -20.434 22.311 24.966 1.00 77.00 631 VAL A O 1
ATOM 4939 N N . PHE A 1 632 ? -22.555 21.922 24.359 1.00 80.31 632 PHE A N 1
ATOM 4940 C CA . PHE A 1 632 ? -22.223 21.061 23.228 1.00 80.31 632 PHE A CA 1
ATOM 4941 C C . PHE A 1 632 ? -22.133 21.897 21.958 1.00 80.31 632 PHE A C 1
ATOM 4943 O O . PHE A 1 632 ? -23.070 22.617 21.610 1.00 80.31 632 PHE A O 1
ATOM 4950 N N . GLU A 1 633 ? -20.986 21.825 21.296 1.00 84.81 633 GLU A N 1
ATOM 4951 C CA . GLU A 1 633 ? -20.793 22.368 19.962 1.00 84.81 633 GLU A CA 1
ATOM 4952 C C . GLU A 1 633 ? -21.031 21.256 18.946 1.00 84.81 633 GLU A C 1
ATOM 4954 O O . GLU A 1 633 ? -20.325 20.249 18.936 1.00 84.81 633 GLU A O 1
ATOM 4959 N N . ASN A 1 634 ? -22.020 21.450 18.081 1.00 86.56 634 ASN A N 1
ATOM 4960 C CA . ASN A 1 634 ? -22.294 20.518 16.999 1.00 86.56 634 ASN A CA 1
ATOM 4961 C C . ASN A 1 634 ? -21.359 20.833 15.835 1.00 86.56 634 ASN A C 1
ATOM 4963 O O . ASN A 1 634 ? -21.518 21.856 15.169 1.00 86.56 634 ASN A O 1
ATOM 4967 N N . LEU A 1 635 ? -20.390 19.952 15.608 1.00 90.12 635 LEU A N 1
ATOM 4968 C CA . LEU A 1 635 ? -19.544 19.979 14.427 1.00 90.12 635 LEU A CA 1
ATOM 4969 C C . LEU A 1 635 ? -20.191 19.141 13.331 1.00 90.12 635 LEU A C 1
ATOM 4971 O O . LEU A 1 635 ? -20.565 17.988 13.556 1.00 90.12 635 LEU A O 1
ATOM 4975 N N . ASP A 1 636 ? -20.303 19.711 12.137 1.00 90.69 636 ASP A N 1
ATOM 4976 C CA . ASP A 1 636 ? -20.647 18.942 10.949 1.00 90.69 636 ASP A CA 1
ATOM 4977 C C . ASP A 1 636 ? -19.495 18.009 10.536 1.00 90.69 636 ASP A C 1
ATOM 4979 O O . ASP A 1 636 ? -18.376 18.084 11.054 1.00 90.69 636 ASP A O 1
ATOM 4983 N N . TYR A 1 637 ? -19.762 17.093 9.603 1.00 90.38 637 TYR A N 1
ATOM 4984 C CA . TYR A 1 637 ? -18.753 16.120 9.183 1.00 90.38 637 TYR A CA 1
ATOM 4985 C C . TYR A 1 637 ? -17.508 16.789 8.575 1.00 90.38 637 TYR A C 1
ATOM 4987 O O . TYR A 1 637 ? -16.408 16.276 8.761 1.00 90.38 637 TYR A O 1
ATOM 4995 N N . GLN A 1 638 ? -17.656 17.925 7.880 1.00 89.38 638 GLN A N 1
ATOM 4996 C CA . GLN A 1 638 ? -16.527 18.652 7.291 1.00 89.38 638 GLN A CA 1
ATOM 4997 C C . GLN A 1 638 ? -15.611 19.183 8.394 1.00 89.38 638 GLN A C 1
ATOM 4999 O O . GLN A 1 638 ? -14.406 18.943 8.367 1.00 89.38 638 GLN A O 1
ATOM 5004 N N . SER A 1 639 ? -16.189 19.813 9.418 1.00 90.56 639 SER A N 1
ATOM 5005 C CA . SER A 1 639 ? -15.456 20.305 10.584 1.00 90.56 639 SER A CA 1
ATOM 5006 C C . SER A 1 639 ? -14.792 19.170 11.362 1.00 90.56 639 SER A C 1
ATOM 5008 O O . SER A 1 639 ? -13.664 19.337 11.827 1.00 90.56 639 SER A O 1
ATOM 5010 N N . VAL A 1 640 ? -15.442 18.004 11.481 1.00 92.31 640 VAL A N 1
ATOM 5011 C CA . VAL A 1 640 ? -14.845 16.812 12.109 1.00 92.31 640 VAL A CA 1
ATOM 5012 C C . VAL A 1 640 ? -13.658 16.297 11.297 1.00 92.31 640 VAL A C 1
ATOM 5014 O O . VAL A 1 640 ? -12.589 16.110 11.871 1.00 92.31 640 VAL A O 1
ATOM 5017 N N . VAL A 1 641 ? -13.798 16.126 9.980 1.00 91.12 641 VAL A N 1
ATOM 5018 C CA . VAL A 1 641 ? -12.708 15.673 9.097 1.00 91.12 641 VAL A CA 1
ATOM 5019 C C . VAL A 1 641 ? -11.530 16.644 9.143 1.00 91.12 641 VAL A C 1
ATOM 5021 O O . VAL A 1 641 ? -10.377 16.216 9.242 1.00 91.12 641 VAL A O 1
ATOM 5024 N N . THR A 1 642 ? -11.800 17.949 9.135 1.00 89.00 642 THR A N 1
ATOM 5025 C CA . THR A 1 642 ? -10.777 18.989 9.277 1.00 89.00 642 THR A CA 1
ATOM 5026 C C . THR A 1 642 ? -10.095 18.907 10.643 1.00 89.00 642 THR A C 1
ATOM 5028 O O . THR A 1 642 ? -8.868 18.884 10.717 1.00 89.00 642 THR A O 1
ATOM 5031 N N . LEU A 1 643 ? -10.852 18.785 11.738 1.00 90.69 643 LEU A N 1
ATOM 5032 C CA . LEU A 1 643 ? -10.298 18.643 13.089 1.00 90.69 643 LEU A CA 1
ATOM 5033 C C . LEU A 1 643 ? -9.427 17.381 13.232 1.00 90.69 643 LEU A C 1
ATOM 5035 O O . LEU A 1 643 ? -8.321 17.459 13.772 1.00 90.69 643 LEU A O 1
ATOM 5039 N N . VAL A 1 644 ? -9.903 16.246 12.712 1.00 93.31 644 VAL A N 1
ATOM 5040 C CA . VAL A 1 644 ? -9.187 14.961 12.647 1.00 93.31 644 VAL A CA 1
ATOM 5041 C C . VAL A 1 644 ? -7.880 15.116 11.875 1.00 93.31 644 VAL A C 1
ATOM 5043 O O . VAL A 1 644 ? -6.825 14.794 12.413 1.00 93.31 644 VAL A O 1
ATOM 5046 N N . SER A 1 645 ? -7.923 15.700 10.677 1.00 90.00 645 SER A N 1
ATOM 5047 C CA . SER A 1 645 ? -6.743 15.888 9.819 1.00 90.00 645 SER A CA 1
ATOM 5048 C C . SER A 1 645 ? -5.719 16.877 10.390 1.00 90.00 645 SER A C 1
ATOM 5050 O O . SER A 1 645 ? -4.543 16.808 10.052 1.00 90.00 645 SER A O 1
ATOM 5052 N N . ASN A 1 646 ? -6.152 17.812 11.242 1.00 88.75 646 ASN A N 1
ATOM 5053 C CA . ASN A 1 646 ? -5.270 18.787 11.897 1.00 88.75 646 ASN A CA 1
ATOM 5054 C C . ASN A 1 646 ? -4.636 18.261 13.196 1.00 88.75 646 ASN A C 1
ATOM 5056 O O . ASN A 1 646 ? -3.622 18.791 13.675 1.00 88.75 646 ASN A O 1
ATOM 5060 N N . THR A 1 647 ? -5.261 17.249 13.799 1.00 92.50 647 THR A N 1
ATOM 5061 C CA . THR A 1 647 ? -4.837 16.673 15.082 1.00 92.50 647 THR A CA 1
ATOM 5062 C C . THR A 1 647 ? -4.021 15.407 14.882 1.00 92.50 647 THR A C 1
ATOM 5064 O O . THR A 1 647 ? -2.975 15.254 15.513 1.00 92.50 647 THR A O 1
ATOM 5067 N N . PHE A 1 648 ? -4.489 14.513 14.014 1.00 95.12 648 PHE A N 1
ATOM 5068 C CA . PHE A 1 648 ? -3.863 13.224 13.762 1.00 95.12 648 PHE A CA 1
ATOM 5069 C C . PHE A 1 648 ? -2.963 13.258 12.530 1.00 95.12 648 PHE A C 1
ATOM 5071 O O . PHE A 1 648 ? -3.287 13.879 11.521 1.00 95.12 648 PHE A O 1
ATOM 5078 N N . VAL A 1 649 ? -1.850 12.534 12.608 1.00 93.69 649 VAL A N 1
ATOM 5079 C CA . VAL A 1 649 ? -0.979 12.244 11.461 1.00 93.69 649 VAL A CA 1
ATOM 5080 C C . VAL A 1 649 ? -1.578 11.098 10.647 1.00 93.69 649 VAL A C 1
ATOM 5082 O O . VAL A 1 649 ? -1.780 11.228 9.438 1.00 93.69 649 VAL A O 1
ATOM 5085 N N . SER A 1 650 ? -1.975 10.033 11.345 1.00 93.12 650 SER A N 1
ATOM 5086 C CA . SER A 1 650 ? -2.737 8.902 10.823 1.00 93.12 650 SER A CA 1
ATOM 5087 C C . SER A 1 650 ? -3.803 8.449 11.823 1.00 93.12 650 SER A C 1
ATOM 5089 O O . SER A 1 650 ? -3.711 8.711 13.025 1.00 93.12 650 SER A O 1
ATOM 5091 N N . HIS A 1 651 ? -4.854 7.798 11.331 1.00 94.38 651 HIS A N 1
ATOM 5092 C CA . HIS A 1 651 ? -5.932 7.245 12.148 1.00 94.38 651 HIS A CA 1
ATOM 5093 C C . HIS A 1 651 ? -6.514 5.988 11.500 1.00 94.38 651 HIS A C 1
ATOM 5095 O O . HIS A 1 651 ? -6.440 5.813 10.288 1.00 94.38 651 HIS A O 1
ATOM 5101 N N . GLU A 1 652 ? -7.053 5.098 12.325 1.00 93.81 652 GLU A N 1
ATOM 5102 C CA . GLU A 1 652 ? -7.528 3.771 11.937 1.00 93.81 652 GLU A CA 1
ATOM 5103 C C . GLU A 1 652 ? -8.797 3.455 12.735 1.00 93.81 652 GLU A C 1
ATOM 5105 O O . GLU A 1 652 ? -8.819 3.571 13.964 1.00 93.81 652 GLU A O 1
ATOM 5110 N N . ALA A 1 653 ? -9.850 3.036 12.041 1.00 94.38 653 ALA A N 1
ATOM 5111 C CA . ALA A 1 653 ? -10.952 2.278 12.614 1.00 94.38 653 ALA A CA 1
ATOM 5112 C C . ALA A 1 653 ? -10.995 0.957 11.846 1.00 94.38 653 ALA A C 1
ATOM 5114 O O . ALA A 1 653 ? -11.019 0.988 10.622 1.00 94.38 653 ALA A O 1
ATOM 5115 N N . ALA A 1 654 ? -10.983 -0.185 12.530 1.00 93.19 654 ALA A N 1
ATOM 5116 C CA . ALA A 1 654 ? -10.911 -1.482 11.857 1.00 93.19 654 ALA A CA 1
ATOM 5117 C C . ALA A 1 654 ? -11.571 -2.610 12.657 1.00 93.19 654 ALA A C 1
ATOM 5119 O O . ALA A 1 654 ? -11.580 -2.602 13.891 1.00 93.19 654 ALA A O 1
ATOM 5120 N N . VAL A 1 655 ? -12.104 -3.615 11.958 1.00 90.19 655 VAL A N 1
ATOM 5121 C CA . VAL A 1 655 ? -12.502 -4.895 12.562 1.00 90.19 655 VAL A CA 1
ATOM 5122 C C . VAL A 1 655 ? -11.327 -5.870 12.488 1.00 90.19 655 VAL A C 1
ATOM 5124 O O . VAL A 1 655 ? -10.974 -6.380 11.430 1.00 90.19 655 VAL A O 1
ATOM 5127 N N . GLY A 1 656 ? -10.753 -6.179 13.645 1.00 85.94 656 GLY A N 1
ATOM 5128 C CA . GLY A 1 656 ? -9.484 -6.880 13.765 1.00 85.94 656 GLY A CA 1
ATOM 5129 C C . GLY A 1 656 ? -8.294 -5.986 13.439 1.00 85.94 656 GLY A C 1
ATOM 5130 O O . GLY A 1 656 ? -8.419 -4.785 13.223 1.00 85.94 656 GLY A O 1
ATOM 5131 N N . PHE A 1 657 ? -7.107 -6.578 13.471 1.00 83.06 657 PHE A N 1
ATOM 5132 C CA . PHE A 1 657 ? -5.905 -5.901 13.002 1.00 83.06 657 PHE A CA 1
ATOM 5133 C C . PHE A 1 657 ? -5.874 -5.898 11.475 1.00 83.06 657 PHE A C 1
ATOM 5135 O O . PHE A 1 657 ? -6.279 -6.884 10.862 1.00 83.06 657 PHE A O 1
ATOM 5142 N N . GLY A 1 658 ? -5.332 -4.830 10.890 1.00 73.19 658 GLY A N 1
ATOM 5143 C CA . GLY A 1 658 ? -5.371 -4.592 9.449 1.00 73.19 658 GLY A CA 1
ATOM 5144 C C . GLY A 1 658 ? -6.575 -3.724 9.103 1.00 73.19 658 GLY A C 1
ATOM 5145 O O . GLY A 1 658 ? -7.688 -4.018 9.523 1.00 73.19 658 GLY A O 1
ATOM 5146 N N . ASN A 1 659 ? -6.348 -2.645 8.362 1.00 77.69 659 ASN A N 1
ATOM 5147 C CA . ASN A 1 659 ? -7.368 -1.646 8.040 1.00 77.69 659 ASN A CA 1
ATOM 5148 C C . ASN A 1 659 ? -8.236 -2.055 6.828 1.00 77.69 659 ASN A C 1
ATOM 5150 O O . ASN A 1 659 ? -8.684 -1.210 6.058 1.00 77.69 659 ASN A O 1
ATOM 5154 N N . ASP A 1 660 ? -8.437 -3.359 6.624 1.00 82.69 660 ASP A N 1
ATOM 5155 C CA . ASP A 1 660 ? -9.186 -3.897 5.489 1.00 82.69 660 ASP A CA 1
ATOM 5156 C C . ASP A 1 660 ? -10.702 -3.823 5.771 1.00 82.69 660 ASP A C 1
ATOM 5158 O O . ASP A 1 660 ? -11.180 -4.200 6.840 1.00 82.69 660 ASP A O 1
ATOM 5162 N N . ILE A 1 661 ? -11.492 -3.334 4.811 1.00 82.94 661 ILE A N 1
ATOM 5163 C CA . ILE A 1 661 ? -12.919 -2.994 5.012 1.00 82.94 661 ILE A CA 1
ATOM 5164 C C . ILE A 1 661 ? -13.852 -4.216 4.828 1.00 82.94 661 ILE A C 1
ATOM 5166 O O . ILE A 1 661 ? -14.951 -4.270 5.386 1.00 82.94 661 ILE A O 1
ATOM 5170 N N . PHE A 1 662 ? -13.415 -5.238 4.079 1.00 87.88 662 PHE A N 1
ATOM 5171 C CA . PHE A 1 662 ? -14.216 -6.434 3.747 1.00 87.88 662 PHE A CA 1
ATOM 5172 C C . PHE A 1 662 ? -13.551 -7.773 4.092 1.00 87.88 662 PHE A C 1
ATOM 5174 O O . PHE A 1 662 ? -14.060 -8.841 3.728 1.00 87.88 662 PHE A O 1
ATOM 5181 N N . ALA A 1 663 ? -12.426 -7.725 4.795 1.00 79.50 663 ALA A N 1
ATOM 5182 C CA . ALA A 1 663 ? -11.680 -8.873 5.283 1.00 79.50 663 ALA A CA 1
ATOM 5183 C C . ALA A 1 663 ? -11.090 -8.518 6.652 1.00 79.50 663 ALA A C 1
ATOM 5185 O O . ALA A 1 663 ? -10.829 -7.351 6.910 1.00 79.50 663 ALA A O 1
ATOM 5186 N N . CYS A 1 664 ? -10.887 -9.501 7.530 1.00 70.94 664 CYS A N 1
ATOM 5187 C CA . CYS A 1 664 ? -10.096 -9.275 8.741 1.00 70.94 664 CYS A CA 1
ATOM 5188 C C . CYS A 1 664 ? -8.721 -9.909 8.530 1.00 70.94 664 CYS A C 1
ATOM 5190 O O . CYS A 1 664 ? -8.650 -11.061 8.095 1.00 70.94 664 CYS A O 1
ATOM 5192 N N . SER A 1 665 ? -7.635 -9.228 8.906 1.00 67.75 665 SER A N 1
ATOM 5193 C CA . SER A 1 665 ? -6.316 -9.873 8.896 1.00 67.75 665 SER A CA 1
ATOM 5194 C C . SER A 1 665 ? -6.210 -10.887 10.042 1.00 67.75 665 SER A C 1
ATOM 5196 O O . SER A 1 665 ? -5.956 -12.074 9.828 1.00 67.75 665 SER A O 1
ATOM 5198 N N . TRP A 1 666 ? -6.426 -10.439 11.286 1.00 74.25 666 TRP A N 1
ATOM 5199 C CA . TRP A 1 666 ? -6.446 -11.306 12.468 1.00 74.25 666 TRP A CA 1
ATOM 5200 C C . TRP A 1 666 ? -7.153 -10.677 13.668 1.00 74.25 666 TRP A C 1
ATOM 5202 O O . TRP A 1 666 ? -7.193 -9.458 13.806 1.00 74.25 666 TRP A O 1
ATOM 5212 N N . LEU A 1 667 ? -7.674 -11.537 14.556 1.00 78.44 667 LEU A N 1
ATOM 5213 C CA . LEU A 1 667 ? -8.481 -11.171 15.732 1.00 78.44 667 LEU A CA 1
ATOM 5214 C C . LEU A 1 667 ? -9.733 -10.376 15.370 1.00 78.44 667 LEU A C 1
ATOM 5216 O O . LEU A 1 667 ? -9.941 -9.266 15.856 1.00 78.44 667 LEU A O 1
ATOM 5220 N N . SER A 1 668 ? -10.599 -10.967 14.549 1.00 80.44 668 SER A N 1
ATOM 5221 C CA . SER A 1 668 ? -11.874 -10.352 14.176 1.00 80.44 668 SER A CA 1
ATOM 5222 C C . SER A 1 668 ? -12.807 -10.121 15.371 1.00 80.44 668 SER A C 1
ATOM 5224 O O . SER A 1 668 ? -13.828 -9.452 15.246 1.00 80.44 668 SER A O 1
ATOM 5226 N N . GLU A 1 669 ? -12.471 -10.637 16.555 1.00 80.81 669 GLU A N 1
ATOM 5227 C CA . GLU A 1 669 ? -13.128 -10.364 17.832 1.00 80.81 669 GLU A CA 1
ATOM 5228 C C . GLU A 1 669 ? -12.782 -8.999 18.441 1.00 80.81 669 GLU A C 1
ATOM 5230 O O . GLU A 1 669 ? -13.266 -8.703 19.535 1.00 80.81 669 GLU A O 1
ATOM 5235 N N . LEU A 1 670 ? -11.963 -8.185 17.779 1.00 87.44 670 LEU A N 1
ATOM 5236 C CA . LEU A 1 670 ? -11.603 -6.843 18.217 1.00 87.44 670 LEU A CA 1
ATOM 5237 C C . LEU A 1 670 ? -12.101 -5.789 17.231 1.00 87.44 670 LEU A C 1
ATOM 5239 O O . LEU A 1 670 ? -12.108 -6.002 16.026 1.00 87.44 670 LEU A O 1
ATOM 5243 N N . PHE A 1 671 ? -12.486 -4.635 17.754 1.00 92.94 671 PHE A N 1
ATOM 5244 C CA . PHE A 1 671 ? -12.595 -3.393 17.012 1.00 92.94 671 PHE A CA 1
ATOM 5245 C C . PHE A 1 671 ? -11.420 -2.512 17.422 1.00 92.94 671 PHE A C 1
ATOM 5247 O O . PHE A 1 671 ? -11.218 -2.246 18.611 1.00 92.94 671 PHE A O 1
ATOM 5254 N N . ILE A 1 672 ? -10.616 -2.112 16.451 1.00 94.12 672 ILE A N 1
ATOM 5255 C CA . ILE A 1 672 ? -9.423 -1.303 16.647 1.00 94.12 672 ILE A CA 1
ATOM 5256 C C . ILE A 1 672 ? -9.790 0.144 16.353 1.00 94.12 672 ILE A C 1
ATOM 5258 O O . ILE A 1 672 ? -10.324 0.443 15.290 1.00 94.12 672 ILE A O 1
ATOM 5262 N N . LEU A 1 673 ? -9.496 1.031 17.297 1.00 95.94 673 LEU A N 1
ATOM 5263 C CA . LEU A 1 673 ? -9.553 2.472 17.095 1.00 95.94 673 LEU A CA 1
ATOM 5264 C C . LEU A 1 673 ? -8.179 3.043 17.433 1.00 95.94 673 LEU A C 1
ATOM 5266 O O . LEU A 1 673 ? -7.745 2.959 18.584 1.00 95.94 673 LEU A O 1
ATOM 5270 N N . ALA A 1 674 ? -7.472 3.575 16.444 1.00 96.00 674 ALA A N 1
ATOM 5271 C CA . ALA A 1 674 ? -6.112 4.054 16.620 1.00 96.00 674 ALA A CA 1
ATOM 5272 C C . ALA A 1 674 ? -5.879 5.413 15.971 1.00 96.00 674 ALA A C 1
ATOM 5274 O O . ALA A 1 674 ? -6.554 5.794 15.018 1.00 96.00 674 ALA A O 1
ATOM 5275 N N . CYS A 1 675 ? -4.902 6.140 16.494 1.00 96.56 675 CYS A N 1
ATOM 5276 C CA . CYS A 1 675 ? -4.401 7.359 15.888 1.00 96.56 675 CYS A CA 1
ATOM 5277 C C . CYS A 1 675 ? -2.941 7.598 16.260 1.00 96.56 675 CYS A C 1
ATOM 5279 O O . CYS A 1 675 ? -2.459 7.133 17.296 1.00 96.56 675 CYS A O 1
ATOM 5281 N N . SER A 1 676 ? -2.261 8.380 15.436 1.00 96.44 676 SER A N 1
ATOM 5282 C CA . SER A 1 676 ? -0.952 8.958 15.715 1.00 96.44 676 SER A CA 1
ATOM 5283 C C . SER A 1 676 ? -1.049 10.487 15.682 1.00 96.44 676 SER A C 1
ATOM 5285 O O . SER A 1 676 ? -1.908 11.041 14.997 1.00 96.44 676 SER A O 1
ATOM 5287 N N . ALA A 1 677 ? -0.224 11.190 16.452 1.00 95.38 677 ALA A N 1
ATOM 5288 C CA . ALA A 1 677 ? -0.192 12.651 16.493 1.00 95.38 677 ALA A CA 1
ATOM 5289 C C . ALA A 1 677 ? 1.208 13.160 16.854 1.00 95.38 677 ALA A C 1
ATOM 5291 O O . ALA A 1 677 ? 2.053 12.413 17.344 1.00 95.38 677 ALA A O 1
ATOM 5292 N N . GLU A 1 678 ? 1.459 14.451 16.649 1.00 92.19 678 GLU A N 1
ATOM 5293 C CA . GLU A 1 678 ? 2.669 15.100 17.161 1.00 92.19 678 GLU A CA 1
ATOM 5294 C C . GLU A 1 678 ? 2.756 14.976 18.687 1.00 92.19 678 GLU A C 1
ATOM 5296 O O . GLU A 1 678 ? 1.751 15.108 19.386 1.00 92.19 678 GLU A O 1
ATOM 5301 N N . ARG A 1 679 ? 3.974 14.804 19.219 1.00 88.75 679 ARG A N 1
ATOM 5302 C CA . ARG A 1 679 ? 4.222 14.639 20.665 1.00 88.75 679 ARG A CA 1
ATOM 5303 C C . ARG A 1 679 ? 3.516 15.691 21.531 1.00 88.75 679 ARG A C 1
ATOM 5305 O O . ARG A 1 679 ? 3.017 15.370 22.607 1.00 88.75 679 ARG A O 1
ATOM 5312 N N . SER A 1 680 ? 3.506 16.947 21.087 1.00 90.12 680 SER A N 1
ATOM 5313 C CA . SER A 1 680 ? 2.891 18.073 21.803 1.00 90.12 680 SER A CA 1
ATOM 5314 C C . SER A 1 680 ? 1.366 17.984 21.887 1.00 90.12 680 SER A C 1
ATOM 5316 O O . SER A 1 680 ? 0.789 18.609 22.769 1.00 90.12 680 SER A O 1
ATOM 5318 N N . LYS A 1 681 ? 0.735 17.201 21.004 1.00 93.12 681 LYS A N 1
ATOM 5319 C CA . LYS A 1 681 ? -0.716 17.042 20.875 1.00 93.12 681 LYS A CA 1
ATOM 5320 C C . LYS A 1 681 ? -1.242 15.760 21.530 1.00 93.12 681 LYS A C 1
ATOM 5322 O O . LYS A 1 681 ? -2.375 15.376 21.271 1.00 93.12 681 LYS A O 1
ATOM 5327 N N . PHE A 1 682 ? -0.459 15.051 22.352 1.00 94.75 682 PHE A N 1
ATOM 5328 C CA . PHE A 1 682 ? -0.871 13.749 22.909 1.00 94.75 682 PHE A CA 1
ATOM 5329 C C . PHE A 1 682 ? -2.184 13.809 23.715 1.00 94.75 682 PHE A C 1
ATOM 5331 O O . PHE A 1 682 ? -3.009 12.892 23.662 1.00 94.75 682 PHE A O 1
ATOM 5338 N N . LYS A 1 683 ? -2.412 14.903 24.451 1.00 94.38 683 LYS A N 1
ATOM 5339 C CA . LYS A 1 683 ? -3.646 15.095 25.222 1.00 94.38 683 LYS A CA 1
ATOM 5340 C C . LYS A 1 683 ? -4.841 15.299 24.290 1.00 94.38 683 LYS A C 1
ATOM 5342 O O . LYS A 1 683 ? -5.853 14.617 24.435 1.00 94.38 683 LYS A O 1
ATOM 5347 N N . GLU A 1 684 ? -4.702 16.214 23.337 1.00 94.88 684 GLU A N 1
ATOM 5348 C CA . GLU A 1 684 ? -5.683 16.528 22.299 1.00 94.88 684 GLU A CA 1
ATOM 5349 C C . GLU A 1 684 ? -5.992 15.283 21.465 1.00 94.88 684 GLU A C 1
ATOM 5351 O O . GLU A 1 684 ? -7.150 15.017 21.153 1.00 94.88 684 GLU A O 1
ATOM 5356 N N . GLN A 1 685 ? -4.968 14.474 21.186 1.00 95.69 685 GLN A N 1
ATOM 5357 C CA . GLN A 1 685 ? -5.067 13.209 20.478 1.00 95.69 685 GLN A CA 1
ATOM 5358 C C . GLN A 1 685 ? -5.987 12.236 21.219 1.00 95.69 685 GLN A C 1
ATOM 5360 O O . GLN A 1 685 ? -6.948 11.729 20.640 1.00 95.69 685 GLN A O 1
ATOM 5365 N N . CYS A 1 686 ? -5.721 11.997 22.508 1.00 96.25 686 CYS A N 1
ATOM 5366 C CA . CYS A 1 686 ? -6.548 11.123 23.337 1.00 96.25 686 CYS A CA 1
ATOM 5367 C C . CYS A 1 686 ? -7.985 11.655 23.450 1.00 96.25 686 CYS A C 1
ATOM 5369 O O . CYS A 1 686 ? -8.938 10.893 23.303 1.00 96.25 686 CYS A O 1
ATOM 5371 N N . GLN A 1 687 ? -8.149 12.961 23.679 1.00 95.12 687 GLN A N 1
ATOM 5372 C CA . GLN A 1 687 ? -9.466 13.594 23.790 1.00 95.12 687 GLN A CA 1
ATOM 5373 C C . GLN A 1 687 ? -10.274 13.449 22.502 1.00 95.12 687 GLN A C 1
ATOM 5375 O O . GLN A 1 687 ? -11.425 13.022 22.553 1.00 95.12 687 GLN A O 1
ATOM 5380 N N . LEU A 1 688 ? -9.685 13.766 21.347 1.00 95.50 688 LEU A N 1
ATOM 5381 C CA . LEU A 1 688 ? -10.375 13.684 20.065 1.00 95.50 688 LEU A CA 1
ATOM 5382 C C . LEU A 1 688 ? -10.735 12.238 19.712 1.00 95.50 688 LEU A C 1
ATOM 5384 O O . LEU A 1 688 ? -11.867 11.992 19.307 1.00 95.50 688 LEU A O 1
ATOM 5388 N N . LEU A 1 689 ? -9.822 11.283 19.929 1.00 96.25 689 LEU A N 1
ATOM 5389 C CA . LEU A 1 689 ? -10.067 9.862 19.659 1.00 96.25 689 LEU A CA 1
ATOM 5390 C C . LEU A 1 689 ? -11.294 9.352 20.428 1.00 96.25 689 LEU A C 1
ATOM 5392 O O . LEU A 1 689 ? -12.167 8.696 19.860 1.00 96.25 689 LEU A O 1
ATOM 5396 N N . LEU A 1 690 ? -11.387 9.689 21.719 1.00 95.44 690 LEU A N 1
ATOM 5397 C CA . LEU A 1 690 ? -12.512 9.279 22.558 1.00 95.44 690 LEU A CA 1
ATOM 5398 C C . LEU A 1 690 ? -13.788 10.054 22.249 1.00 95.44 690 LEU A C 1
ATOM 5400 O O . LEU A 1 690 ? -14.866 9.465 22.254 1.00 95.44 690 LEU A O 1
ATOM 5404 N N . ARG A 1 691 ? -13.688 11.346 21.928 1.00 93.12 691 ARG A N 1
ATOM 5405 C CA . ARG A 1 691 ? -14.859 12.146 21.558 1.00 93.12 691 ARG A CA 1
ATOM 5406 C C . ARG A 1 691 ? -15.488 11.671 20.262 1.00 93.12 691 ARG A C 1
ATOM 5408 O O . ARG A 1 691 ? -16.703 11.554 20.198 1.00 93.12 691 ARG A O 1
ATOM 5415 N N . VAL A 1 692 ? -14.674 11.331 19.270 1.00 93.88 692 VAL A N 1
ATOM 5416 C CA . VAL A 1 692 ? -15.140 10.733 18.017 1.00 93.88 692 VAL A CA 1
ATOM 5417 C C . VAL A 1 692 ? -15.799 9.370 18.277 1.00 93.88 692 VAL A C 1
ATOM 5419 O O . VAL A 1 692 ? -16.848 9.077 17.709 1.00 93.88 692 VAL A O 1
ATOM 5422 N N . LEU A 1 693 ? -15.291 8.561 19.211 1.00 93.81 693 LEU A N 1
ATOM 5423 C CA . LEU A 1 693 ? -15.966 7.315 19.593 1.00 93.81 693 LEU A CA 1
ATOM 5424 C C . LEU A 1 693 ? -17.299 7.552 20.325 1.00 93.81 693 LEU A C 1
ATOM 5426 O O . LEU A 1 693 ? -18.252 6.814 20.099 1.00 93.81 693 LEU A O 1
ATOM 5430 N N . MET A 1 694 ? -17.373 8.535 21.224 1.00 92.94 694 MET A N 1
ATOM 5431 C CA . MET A 1 694 ? -18.507 8.713 22.143 1.00 92.94 694 MET A CA 1
ATOM 5432 C C . MET A 1 694 ? -19.606 9.631 21.587 1.00 92.94 694 MET A C 1
ATOM 5434 O O . MET A 1 694 ? -20.788 9.324 21.721 1.00 92.94 694 MET A O 1
ATOM 5438 N N . PHE A 1 695 ? -19.244 10.733 20.936 1.00 92.69 695 PHE A N 1
ATOM 5439 C CA . PHE A 1 695 ? -20.156 11.828 20.579 1.00 92.69 695 PHE A CA 1
ATOM 5440 C C . PHE A 1 695 ? -20.449 11.949 19.079 1.00 92.69 695 PHE A C 1
ATOM 5442 O O . PHE A 1 695 ? -21.127 12.888 18.663 1.00 92.69 695 PHE A O 1
ATOM 5449 N N . THR A 1 696 ? -19.989 10.996 18.267 1.00 93.12 696 THR A N 1
ATOM 5450 C CA . THR A 1 696 ? -20.390 10.916 16.859 1.00 93.12 696 THR A CA 1
ATOM 5451 C C . THR A 1 696 ? -21.900 10.722 16.727 1.00 93.12 696 THR A C 1
ATOM 5453 O O . THR A 1 696 ? -22.496 9.866 17.397 1.00 93.12 696 THR A O 1
ATOM 5456 N N . GLU A 1 697 ? -22.491 11.503 15.827 1.00 91.81 697 GLU A N 1
ATOM 5457 C CA . GLU A 1 697 ? -23.892 11.484 15.437 1.00 91.81 697 GLU A CA 1
ATOM 5458 C C . GLU A 1 697 ? -24.024 11.013 13.986 1.00 91.81 697 GLU A C 1
ATOM 5460 O O . GLU A 1 697 ? -23.485 11.603 13.048 1.00 91.81 697 GLU A O 1
ATOM 5465 N N . PHE A 1 698 ? -24.771 9.929 13.788 1.00 93.38 698 PHE A N 1
ATOM 5466 C CA . PHE A 1 698 ? -24.995 9.371 12.460 1.00 93.38 698 PHE A CA 1
ATOM 5467 C C . PHE A 1 698 ? -26.196 10.049 11.796 1.00 93.38 698 PHE A C 1
ATOM 5469 O O . PHE A 1 698 ? -27.287 10.074 12.364 1.00 93.38 698 PHE A O 1
ATOM 5476 N N . THR A 1 699 ? -26.014 10.562 10.578 1.00 91.56 699 THR A N 1
ATOM 5477 C CA . THR A 1 699 ? -27.074 11.210 9.790 1.00 91.56 699 THR A CA 1
ATOM 5478 C C . THR A 1 699 ? -27.454 10.369 8.572 1.00 91.56 699 THR A C 1
ATOM 5480 O O . THR A 1 699 ? -26.653 9.583 8.064 1.00 91.56 699 THR A O 1
ATOM 5483 N N . GLU A 1 700 ? -28.690 10.523 8.087 1.00 92.00 700 GLU A N 1
ATOM 5484 C CA . GLU A 1 700 ? -29.193 9.777 6.922 1.00 92.00 700 GLU A CA 1
ATOM 5485 C C . GLU A 1 700 ? -28.327 10.006 5.678 1.00 92.00 700 GLU A C 1
ATOM 5487 O O . GLU A 1 700 ? -27.941 9.045 5.007 1.00 92.00 700 GLU A O 1
ATOM 5492 N N . ASP A 1 701 ? -27.984 11.267 5.409 1.00 87.81 701 ASP A N 1
ATOM 5493 C CA . ASP A 1 701 ? -27.216 11.653 4.229 1.00 87.81 701 ASP A CA 1
ATOM 5494 C C . ASP A 1 701 ? -25.787 11.106 4.279 1.00 87.81 701 ASP A C 1
ATOM 5496 O O . ASP A 1 701 ? -25.314 10.552 3.285 1.00 87.81 701 ASP A O 1
ATOM 5500 N N . ARG A 1 702 ? -25.120 11.151 5.445 1.00 90.12 702 ARG A N 1
ATOM 5501 C CA . ARG A 1 702 ? -23.762 10.599 5.573 1.00 90.12 702 ARG A CA 1
ATOM 5502 C C . ARG A 1 702 ? -23.752 9.087 5.382 1.00 90.12 702 ARG A C 1
ATOM 5504 O O . ARG A 1 702 ? -22.913 8.576 4.643 1.00 90.12 702 ARG A O 1
ATOM 5511 N N . ILE A 1 703 ? -24.707 8.370 5.982 1.00 94.12 703 ILE A N 1
ATOM 5512 C CA . ILE A 1 703 ? -24.824 6.915 5.798 1.00 94.12 703 ILE A CA 1
ATOM 5513 C C . ILE A 1 703 ? -25.080 6.586 4.326 1.00 94.12 703 ILE A C 1
ATOM 5515 O O . ILE A 1 703 ? -24.497 5.637 3.807 1.00 94.12 703 ILE A O 1
ATOM 5519 N N . LEU A 1 704 ? -25.933 7.355 3.643 1.00 90.62 704 LEU A N 1
ATOM 5520 C CA . LEU A 1 704 ? -26.232 7.136 2.232 1.00 90.62 704 LEU A CA 1
ATOM 5521 C C . LEU A 1 704 ? -24.983 7.301 1.356 1.00 90.62 704 LEU A C 1
ATOM 5523 O O . LEU A 1 704 ? -24.745 6.451 0.496 1.00 90.62 704 LEU A O 1
ATOM 5527 N N . THR A 1 705 ? -24.197 8.358 1.571 1.00 86.75 705 THR A N 1
ATOM 5528 C CA . THR A 1 705 ? -22.952 8.611 0.828 1.00 86.75 705 THR A CA 1
ATOM 5529 C C . THR A 1 705 ? -21.923 7.512 1.083 1.00 86.75 705 THR A C 1
ATOM 5531 O O . THR A 1 705 ? -21.474 6.866 0.138 1.00 86.75 705 THR A O 1
ATOM 5534 N N . VAL A 1 706 ? -21.636 7.197 2.351 1.00 90.75 706 VAL A N 1
ATOM 5535 C CA . VAL A 1 706 ? -20.665 6.150 2.716 1.00 90.75 706 VAL A CA 1
ATOM 5536 C C . VAL A 1 706 ? -21.091 4.776 2.188 1.00 90.75 706 VAL A C 1
ATOM 5538 O O . VAL A 1 706 ? -20.277 4.048 1.627 1.00 90.75 706 VAL A O 1
ATOM 5541 N N . ALA A 1 707 ? -22.379 4.425 2.276 1.00 92.88 707 ALA A N 1
ATOM 5542 C CA . ALA A 1 707 ? -22.877 3.153 1.753 1.00 92.88 707 ALA A CA 1
ATOM 5543 C C . ALA A 1 707 ? -22.739 3.035 0.225 1.00 92.88 707 ALA A C 1
ATOM 5545 O O . ALA A 1 707 ? -22.507 1.935 -0.280 1.00 92.88 707 ALA A O 1
ATOM 5546 N N . LYS A 1 708 ? -22.877 4.140 -0.523 1.00 86.19 708 LYS A N 1
ATOM 5547 C CA . LYS A 1 708 ? -22.623 4.161 -1.972 1.00 86.19 708 LYS A CA 1
ATOM 5548 C C . LYS A 1 708 ? -21.136 3.992 -2.279 1.00 86.19 708 LYS A C 1
ATOM 5550 O O . LYS A 1 708 ? -20.812 3.173 -3.132 1.00 86.19 708 LYS A O 1
ATOM 5555 N N . ASN A 1 709 ? -20.258 4.692 -1.560 1.00 83.94 709 ASN A N 1
ATOM 5556 C CA . ASN A 1 709 ? -18.807 4.586 -1.746 1.00 83.94 709 ASN A CA 1
ATOM 5557 C C . ASN A 1 709 ? -18.320 3.155 -1.479 1.00 83.94 709 ASN A C 1
ATOM 5559 O O . ASN A 1 709 ? -17.617 2.575 -2.303 1.00 83.94 709 ASN A O 1
ATOM 5563 N N . LEU A 1 710 ? -18.797 2.531 -0.399 1.00 89.75 710 LEU A N 1
ATOM 5564 C CA . LEU A 1 710 ? -18.524 1.124 -0.093 1.00 89.75 710 LEU A CA 1
ATOM 5565 C C . LEU A 1 710 ? -19.016 0.166 -1.190 1.00 89.75 710 LEU A C 1
ATOM 5567 O O . LEU A 1 710 ? -18.353 -0.823 -1.491 1.00 89.75 710 LEU A O 1
ATOM 5571 N N . LEU A 1 711 ? -20.170 0.436 -1.812 1.00 88.38 711 LEU A N 1
ATOM 5572 C CA . LEU A 1 711 ? -20.645 -0.367 -2.944 1.00 88.38 711 LEU A CA 1
ATOM 5573 C C . LEU A 1 711 ? -19.729 -0.239 -4.161 1.00 88.38 711 LEU A C 1
ATOM 5575 O O . LEU A 1 711 ? -19.481 -1.250 -4.815 1.00 88.38 711 LEU A O 1
ATOM 5579 N N . THR A 1 712 ? -19.224 0.961 -4.450 1.00 81.06 712 THR A N 1
ATOM 5580 C CA . THR A 1 712 ? -18.230 1.175 -5.509 1.00 81.06 712 THR A CA 1
ATOM 5581 C C . THR A 1 712 ? -16.954 0.383 -5.228 1.00 81.06 712 THR A C 1
ATOM 5583 O O . THR A 1 712 ? -16.516 -0.364 -6.099 1.00 81.06 712 THR A O 1
ATOM 5586 N N . GLN A 1 713 ? -16.423 0.440 -4.003 1.00 83.56 713 GLN A N 1
ATOM 5587 C CA . GLN A 1 713 ? -15.228 -0.326 -3.620 1.00 83.56 713 GLN A CA 1
ATOM 5588 C C . GLN A 1 713 ? -15.428 -1.840 -3.800 1.00 83.56 713 GLN A C 1
ATOM 5590 O O . GLN A 1 713 ? -14.565 -2.527 -4.338 1.00 83.56 713 GLN A O 1
ATOM 5595 N N . ILE A 1 714 ? -16.599 -2.390 -3.442 1.00 86.75 714 ILE A N 1
ATOM 5596 C CA . ILE A 1 714 ? -16.900 -3.812 -3.704 1.00 86.75 714 ILE A CA 1
ATOM 5597 C C . ILE A 1 714 ? -16.869 -4.129 -5.207 1.00 86.75 714 ILE A C 1
ATOM 5599 O O . ILE A 1 714 ? -16.483 -5.232 -5.599 1.00 86.75 714 ILE A O 1
ATOM 5603 N N . MET A 1 715 ? -17.308 -3.202 -6.060 1.00 80.56 715 MET A N 1
ATOM 5604 C CA . MET A 1 715 ? -17.259 -3.399 -7.510 1.00 80.56 715 MET A CA 1
ATOM 5605 C C . MET A 1 715 ? -15.821 -3.413 -8.033 1.00 80.56 715 MET A C 1
ATOM 5607 O O . MET A 1 715 ? -15.525 -4.225 -8.909 1.00 80.56 715 MET A O 1
ATOM 5611 N N . GLU A 1 716 ? -14.934 -2.589 -7.476 1.00 77.00 716 GLU A N 1
ATOM 5612 C CA . GLU A 1 716 ? -13.498 -2.575 -7.789 1.00 77.00 716 GLU A CA 1
ATOM 5613 C C . GLU A 1 716 ? -12.816 -3.883 -7.362 1.00 77.00 716 GLU A C 1
ATOM 5615 O O . GLU A 1 716 ? -12.187 -4.535 -8.194 1.00 77.00 716 GLU A O 1
ATOM 5620 N N . LEU A 1 717 ? -13.071 -4.369 -6.140 1.00 82.75 717 LEU A N 1
ATOM 5621 C CA . LEU A 1 717 ? -12.558 -5.665 -5.655 1.00 82.75 717 LEU A CA 1
ATOM 5622 C C . LEU A 1 717 ? -13.008 -6.857 -6.518 1.00 82.75 717 LEU A C 1
ATOM 5624 O O . LEU A 1 717 ? -12.333 -7.876 -6.613 1.00 82.75 717 LEU A O 1
ATOM 5628 N N . LYS A 1 718 ? -14.174 -6.758 -7.168 1.00 80.50 718 LYS A N 1
ATOM 5629 C CA . LYS A 1 718 ? -14.673 -7.778 -8.109 1.00 80.50 718 LYS A CA 1
ATOM 5630 C C . LYS A 1 718 ? -14.064 -7.675 -9.509 1.00 80.50 718 LYS A C 1
ATOM 5632 O O . LYS A 1 718 ? -14.376 -8.516 -10.363 1.00 80.50 718 LYS A O 1
ATOM 5637 N N . ARG A 1 719 ? -13.283 -6.634 -9.788 1.00 73.81 719 ARG A N 1
ATOM 5638 C CA . ARG A 1 719 ? -12.527 -6.481 -11.035 1.00 73.81 719 ARG A CA 1
ATOM 5639 C C . ARG A 1 719 ? -11.101 -6.990 -10.881 1.00 73.81 719 ARG A C 1
ATOM 5641 O O . ARG A 1 719 ? -10.588 -7.548 -11.845 1.00 73.81 719 ARG A O 1
ATOM 5648 N N . ASP A 1 720 ? -10.531 -6.896 -9.684 1.00 79.69 720 ASP A N 1
ATOM 5649 C CA . ASP A 1 720 ? -9.227 -7.476 -9.380 1.00 79.69 720 ASP A CA 1
ATOM 5650 C C . ASP A 1 720 ? -9.307 -8.993 -9.118 1.00 79.69 720 ASP A C 1
ATOM 5652 O O . ASP A 1 720 ? -10.173 -9.501 -8.399 1.00 79.69 720 ASP A O 1
ATOM 5656 N N . GLY A 1 721 ? -8.416 -9.753 -9.756 1.00 82.06 721 GLY A N 1
ATOM 5657 C CA . GLY A 1 721 ? -8.407 -11.209 -9.651 1.00 82.06 721 GLY A CA 1
ATOM 5658 C C . GLY A 1 721 ? -7.841 -11.733 -8.331 1.00 82.06 721 GLY A C 1
ATOM 5659 O O . GLY A 1 721 ? -8.318 -12.760 -7.840 1.00 82.06 721 GLY A O 1
ATOM 5660 N N . ALA A 1 722 ? -6.864 -11.045 -7.738 1.00 85.12 722 ALA A N 1
ATOM 5661 C CA . ALA A 1 722 ? -6.256 -11.441 -6.472 1.00 85.12 722 ALA A CA 1
ATOM 5662 C C . ALA A 1 722 ? -7.204 -11.162 -5.296 1.00 85.12 722 ALA A C 1
ATOM 5664 O O . ALA A 1 722 ? -7.432 -12.053 -4.472 1.00 85.12 722 ALA A O 1
ATOM 5665 N N . ASP A 1 723 ? -7.845 -9.994 -5.277 1.00 86.69 723 ASP A N 1
ATOM 5666 C CA . ASP A 1 723 ? -8.837 -9.627 -4.263 1.00 86.69 723 ASP A CA 1
ATOM 5667 C C . ASP A 1 723 ? -10.054 -10.552 -4.314 1.00 86.69 723 ASP A C 1
ATOM 5669 O O . ASP A 1 723 ? -10.512 -11.076 -3.291 1.00 86.69 723 ASP A O 1
ATOM 5673 N N . MET A 1 724 ? -10.542 -10.858 -5.520 1.00 87.56 724 MET A N 1
ATOM 5674 C CA . MET A 1 724 ? -11.611 -11.836 -5.707 1.00 87.56 724 MET A CA 1
ATOM 5675 C C . MET A 1 724 ? -11.213 -13.224 -5.185 1.00 87.56 724 MET A C 1
ATOM 5677 O O . MET A 1 724 ? -12.036 -13.908 -4.564 1.00 87.56 724 MET A O 1
ATOM 5681 N N . LEU A 1 725 ? -9.963 -13.649 -5.409 1.00 89.19 725 LEU A N 1
ATOM 5682 C CA . LEU A 1 725 ? -9.452 -14.932 -4.925 1.00 89.19 725 LEU A CA 1
ATOM 5683 C C . LEU A 1 725 ? -9.433 -14.963 -3.395 1.00 89.19 725 LEU A C 1
ATOM 5685 O O . LEU A 1 725 ? -9.913 -15.937 -2.810 1.00 89.19 725 LEU A O 1
ATOM 5689 N N . ALA A 1 726 ? -8.951 -13.893 -2.757 1.00 86.69 726 ALA A N 1
ATOM 5690 C CA . ALA A 1 726 ? -8.917 -13.733 -1.305 1.00 86.69 726 ALA A CA 1
ATOM 5691 C C . ALA A 1 726 ? -10.328 -13.712 -0.686 1.00 86.69 726 ALA A C 1
ATOM 5693 O O . ALA A 1 726 ? -10.590 -14.387 0.315 1.00 86.69 726 ALA A O 1
ATOM 5694 N N . MET A 1 727 ? -11.279 -13.008 -1.309 1.00 86.38 727 MET A N 1
ATOM 5695 C CA . MET A 1 727 ? -12.676 -12.968 -0.866 1.00 86.38 727 MET A CA 1
ATOM 5696 C C . MET A 1 727 ? -13.331 -14.355 -0.902 1.00 86.38 727 MET A C 1
ATOM 5698 O O . MET A 1 727 ? -13.993 -14.770 0.057 1.00 86.38 727 MET A O 1
ATOM 5702 N N . VAL A 1 728 ? -13.171 -15.086 -2.011 1.00 86.19 728 VAL A N 1
ATOM 5703 C CA . VAL A 1 728 ? -13.751 -16.428 -2.179 1.00 86.19 728 VAL A CA 1
ATOM 5704 C C . VAL A 1 728 ? -13.065 -17.435 -1.261 1.00 86.19 728 VAL A C 1
ATOM 5706 O O . VAL A 1 728 ? -13.745 -18.256 -0.642 1.00 86.19 728 VAL A O 1
ATOM 5709 N N . SER A 1 729 ? -11.737 -17.383 -1.143 1.00 82.56 729 SER A N 1
ATOM 5710 C CA . SER A 1 729 ? -10.978 -18.304 -0.297 1.00 82.56 729 SER A CA 1
ATOM 5711 C C . SER A 1 729 ? -11.347 -18.129 1.175 1.00 82.56 729 SER A C 1
ATOM 5713 O O . SER A 1 729 ? -11.714 -19.111 1.820 1.00 82.56 729 SER A O 1
ATOM 5715 N N . THR A 1 730 ? -11.406 -16.889 1.667 1.00 77.81 730 THR A N 1
ATOM 5716 C CA . THR A 1 730 ? -11.865 -16.557 3.024 1.00 77.81 730 THR A CA 1
ATOM 5717 C C . THR A 1 730 ? -13.284 -17.064 3.261 1.00 77.81 730 THR A C 1
ATOM 5719 O O . THR A 1 730 ? -13.573 -17.685 4.288 1.00 77.81 730 THR A O 1
ATOM 5722 N N . ARG A 1 731 ? -14.182 -16.882 2.282 1.00 76.88 731 ARG A N 1
ATOM 5723 C CA . ARG A 1 731 ? -15.555 -17.392 2.360 1.00 76.88 731 ARG A CA 1
ATOM 5724 C C . ARG A 1 731 ? -15.607 -18.915 2.467 1.00 76.88 731 ARG A C 1
ATOM 5726 O O . ARG A 1 731 ? -16.463 -19.435 3.183 1.00 76.88 731 ARG A O 1
ATOM 5733 N N . MET A 1 732 ? -14.756 -19.616 1.727 1.00 75.62 732 MET A N 1
ATOM 5734 C CA . MET A 1 732 ? -14.703 -21.078 1.695 1.00 75.62 732 MET A CA 1
ATOM 5735 C C . MET A 1 732 ? -14.079 -21.661 2.961 1.00 75.62 732 MET A C 1
ATOM 5737 O O . MET A 1 732 ? -14.508 -22.719 3.421 1.00 75.62 732 MET A O 1
ATOM 5741 N N . THR A 1 733 ? -13.084 -20.982 3.530 1.00 71.94 733 THR A N 1
ATOM 5742 C CA . THR A 1 733 ? -12.329 -21.507 4.664 1.00 71.94 733 THR A CA 1
ATOM 5743 C C . THR A 1 733 ? -12.889 -21.096 6.018 1.00 71.94 733 THR A C 1
ATOM 5745 O O . THR A 1 733 ? -12.577 -21.790 6.975 1.00 71.94 733 THR A O 1
ATOM 5748 N N . THR A 1 734 ? -13.742 -20.073 6.136 1.00 67.25 734 THR A N 1
ATOM 5749 C CA . THR A 1 734 ? -14.303 -19.588 7.420 1.00 67.25 734 THR A CA 1
ATOM 5750 C C . THR A 1 734 ? -15.613 -20.312 7.811 1.00 67.25 734 THR A C 1
ATOM 5752 O O . THR A 1 734 ? -16.508 -20.442 6.969 1.00 67.25 734 THR A O 1
ATOM 5755 N N . PRO A 1 735 ? -15.820 -20.776 9.068 1.00 52.69 735 PRO A N 1
ATOM 5756 C CA . PRO A 1 735 ? -17.060 -21.427 9.491 1.00 52.69 735 PRO A CA 1
ATOM 5757 C C . PRO A 1 735 ? -18.151 -20.409 9.757 1.00 52.69 735 PRO A C 1
ATOM 5759 O O . PRO A 1 735 ? -17.896 -19.297 10.213 1.00 52.69 735 PRO A O 1
ATOM 5762 N N . VAL A 1 736 ? -19.401 -20.841 9.608 1.00 50.75 736 VAL A N 1
ATOM 5763 C CA . VAL A 1 736 ? -20.557 -19.980 9.855 1.00 50.75 736 VAL A CA 1
ATOM 5764 C C . VAL A 1 736 ? -21.490 -20.613 10.893 1.00 50.75 736 VAL A C 1
ATOM 5766 O O . VAL A 1 736 ? -21.871 -21.778 10.780 1.00 50.75 736 VAL A O 1
ATOM 5769 N N . ARG A 1 737 ? -21.893 -19.846 11.915 1.00 41.34 737 ARG A N 1
ATOM 5770 C CA . ARG A 1 737 ? -22.754 -20.294 13.031 1.00 41.34 737 ARG A CA 1
ATOM 5771 C C . ARG A 1 737 ? -24.142 -20.752 12.559 1.00 41.34 737 ARG A C 1
ATOM 5773 O O . ARG A 1 737 ? -25.007 -19.921 12.348 1.00 41.34 737 ARG A O 1
ATOM 5780 N N . GLY A 1 738 ? -24.414 -22.048 12.389 1.00 40.38 738 GLY A N 1
ATOM 5781 C CA . GLY A 1 738 ? -25.767 -22.509 11.998 1.00 40.38 738 GLY A CA 1
ATOM 5782 C C . GLY A 1 738 ? -26.261 -21.990 10.631 1.00 40.38 738 GLY A C 1
ATOM 5783 O O . GLY A 1 738 ? -27.436 -22.127 10.299 1.00 40.38 738 GLY A O 1
ATOM 5784 N N . TYR A 1 739 ? -25.351 -21.423 9.839 1.00 41.84 739 TYR A N 1
ATOM 5785 C CA . TYR A 1 739 ? -25.572 -20.782 8.541 1.00 41.84 739 TYR A CA 1
ATOM 5786 C C . TYR A 1 739 ? -25.028 -21.617 7.381 1.00 41.84 739 TYR A C 1
ATOM 5788 O O . TYR A 1 739 ? -25.034 -21.164 6.241 1.00 41.84 739 TYR A O 1
ATOM 5796 N N . GLU A 1 740 ? -24.597 -22.856 7.629 1.00 43.47 740 GLU A N 1
ATOM 5797 C CA . GLU A 1 740 ? -24.174 -23.786 6.572 1.00 43.47 740 GLU A CA 1
ATOM 5798 C C . GLU A 1 740 ? -25.251 -23.971 5.474 1.00 43.47 740 GLU A C 1
ATOM 5800 O O . GLU A 1 740 ? -24.952 -24.495 4.413 1.00 43.47 740 GLU A O 1
ATOM 5805 N N . LEU A 1 741 ? -26.487 -23.490 5.685 1.00 45.88 741 LEU A N 1
ATOM 5806 C CA . LEU A 1 741 ? -27.609 -23.518 4.742 1.00 45.88 741 LEU A CA 1
ATOM 5807 C C . LEU A 1 741 ? -27.965 -22.158 4.086 1.00 45.88 741 LEU A C 1
ATOM 5809 O O . LEU A 1 741 ? -28.953 -22.105 3.350 1.00 45.88 741 LEU A O 1
ATOM 5813 N N . SER A 1 742 ? -27.258 -21.047 4.349 1.00 49.47 742 SER A N 1
ATOM 5814 C CA . SER A 1 742 ? -27.684 -19.707 3.878 1.00 49.47 742 SER A CA 1
ATOM 5815 C C . SER A 1 742 ? -27.169 -19.292 2.500 1.00 49.47 742 SER A C 1
ATOM 5817 O O . SER A 1 742 ? -27.804 -18.449 1.869 1.00 49.47 742 SER A O 1
ATOM 5819 N N . THR A 1 743 ? -26.080 -19.879 1.999 1.00 56.38 743 THR A N 1
ATOM 5820 C CA . THR A 1 743 ? -25.628 -19.620 0.623 1.00 56.38 743 THR A CA 1
ATOM 5821 C C . THR A 1 743 ? -26.327 -20.540 -0.360 1.00 56.38 743 THR A C 1
ATOM 5823 O O . THR A 1 743 ? -26.633 -21.702 -0.066 1.00 56.38 743 THR A O 1
ATOM 5826 N N . ARG A 1 744 ? -26.545 -20.039 -1.578 1.00 58.16 744 ARG A N 1
ATOM 5827 C CA . ARG A 1 744 ? -27.058 -20.865 -2.678 1.00 58.16 744 ARG A CA 1
ATOM 5828 C C . ARG A 1 744 ? -26.101 -22.006 -3.003 1.00 58.16 744 ARG A C 1
ATOM 5830 O O . ARG A 1 744 ? -26.565 -23.098 -3.325 1.00 58.16 744 ARG A O 1
ATOM 5837 N N . TYR A 1 745 ? -24.798 -21.776 -2.848 1.00 62.72 745 TYR A N 1
ATOM 5838 C CA . TYR A 1 745 ? -23.774 -22.793 -3.032 1.00 62.72 745 TYR A CA 1
ATOM 5839 C C . TYR A 1 745 ? -23.957 -24.002 -2.098 1.00 62.72 745 TYR A C 1
ATOM 5841 O O . TYR A 1 745 ? -24.093 -25.127 -2.576 1.00 62.72 745 TYR A O 1
ATOM 5849 N N . CYS A 1 746 ? -24.070 -23.790 -0.780 1.00 57.34 746 CYS A N 1
ATOM 5850 C CA . CYS A 1 746 ? -24.199 -24.897 0.174 1.00 57.34 746 CYS A CA 1
ATOM 5851 C C . CYS A 1 746 ? -25.530 -25.658 0.050 1.00 57.34 746 CYS A C 1
ATOM 5853 O O . CYS A 1 746 ? -25.580 -26.851 0.337 1.00 57.34 746 CYS A O 1
ATOM 5855 N N . ARG A 1 747 ? -26.605 -25.000 -0.417 1.00 56.53 747 ARG A N 1
ATOM 5856 C CA . ARG A 1 747 ? -27.913 -25.640 -0.668 1.00 56.53 747 ARG A CA 1
ATOM 5857 C C . ARG A 1 747 ? -27.901 -26.612 -1.856 1.00 56.53 747 ARG A C 1
ATOM 5859 O O . ARG A 1 747 ? -28.759 -27.488 -1.912 1.00 56.53 747 ARG A O 1
ATOM 5866 N N . LYS A 1 748 ? -26.974 -26.445 -2.808 1.00 49.38 748 LYS A N 1
ATOM 5867 C CA . LYS A 1 748 ? -26.821 -27.322 -3.986 1.00 49.38 748 LYS A CA 1
ATOM 5868 C C . LYS A 1 748 ? -26.069 -28.623 -3.667 1.00 49.38 748 LYS A C 1
ATOM 5870 O O . LYS A 1 748 ? -26.144 -29.562 -4.452 1.00 49.38 748 LYS A O 1
ATOM 5875 N N . VAL A 1 749 ? -25.345 -28.680 -2.547 1.00 50.25 749 VAL A N 1
ATOM 5876 C CA . VAL A 1 749 ? -24.605 -29.872 -2.111 1.00 50.25 749 VAL A CA 1
ATOM 5877 C C . VAL A 1 749 ? -25.581 -30.821 -1.411 1.00 50.25 749 VAL A C 1
ATOM 5879 O O . VAL A 1 749 ? -26.314 -30.404 -0.519 1.00 50.25 749 VAL A O 1
ATOM 5882 N N . ASP A 1 750 ? -25.617 -32.083 -1.842 1.00 39.31 750 ASP A N 1
ATOM 5883 C CA . ASP A 1 750 ? -26.607 -33.105 -1.471 1.00 39.31 750 ASP A CA 1
ATOM 5884 C C . ASP A 1 750 ? -26.670 -33.339 0.059 1.00 39.31 750 ASP A C 1
ATOM 5886 O O . ASP A 1 750 ? -25.938 -34.142 0.644 1.00 39.31 750 ASP A O 1
ATOM 5890 N N . MET A 1 751 ? -27.529 -32.584 0.747 1.00 41.81 751 MET A N 1
ATOM 5891 C CA . MET A 1 751 ? -27.703 -32.644 2.198 1.00 41.81 751 MET A CA 1
ATOM 5892 C C . MET A 1 751 ? -28.758 -33.700 2.533 1.00 41.81 751 MET A C 1
ATOM 5894 O O . MET A 1 751 ? -29.961 -33.438 2.496 1.00 41.81 751 MET A O 1
ATOM 5898 N N . THR A 1 752 ? -28.330 -34.903 2.921 1.00 39.53 752 THR A N 1
ATOM 5899 C CA . THR A 1 752 ? -29.245 -35.857 3.564 1.00 39.53 752 THR A CA 1
ATOM 5900 C C . THR A 1 752 ? -29.869 -35.202 4.808 1.00 39.53 752 THR A C 1
ATOM 5902 O O . THR A 1 752 ? -29.125 -34.668 5.639 1.00 39.53 752 THR A O 1
ATOM 5905 N N . PRO A 1 753 ? -31.202 -35.232 4.987 1.00 33.97 753 PRO A N 1
ATOM 5906 C CA . PRO A 1 753 ? -31.865 -34.536 6.084 1.00 33.97 753 PRO A CA 1
ATOM 5907 C C . PRO A 1 753 ? -31.427 -35.101 7.440 1.00 33.97 753 PRO A C 1
ATOM 5909 O O . PRO A 1 753 ? -31.593 -36.290 7.718 1.00 33.97 753 PRO A O 1
ATOM 5912 N N . ARG A 1 754 ? -30.883 -34.243 8.311 1.00 37.16 754 ARG A N 1
ATOM 5913 C CA . ARG A 1 754 ? -30.543 -34.627 9.687 1.00 37.16 754 ARG A CA 1
ATOM 5914 C C . ARG A 1 754 ? -31.784 -34.705 10.579 1.00 37.16 754 ARG A C 1
ATOM 5916 O O . ARG A 1 754 ? -32.681 -33.867 10.462 1.00 37.16 754 ARG A O 1
ATOM 5923 N N . PRO A 1 755 ? -31.818 -35.644 11.542 1.00 30.89 755 PRO A N 1
ATOM 5924 C CA . PRO A 1 755 ? -32.761 -35.576 12.647 1.00 30.89 755 PRO A CA 1
ATOM 5925 C C . PRO A 1 755 ? -32.471 -34.327 13.491 1.00 30.89 755 PRO A C 1
ATOM 5927 O O . PRO A 1 755 ? -31.314 -33.964 13.699 1.00 30.89 755 PRO A O 1
ATOM 5930 N N . LYS A 1 756 ? -33.529 -33.666 13.972 1.00 32.12 756 LYS A N 1
ATOM 5931 C CA . LYS A 1 756 ? -33.459 -32.489 14.851 1.00 32.12 756 LYS A CA 1
ATOM 5932 C C . LYS A 1 756 ? -32.598 -32.799 16.084 1.00 32.12 756 LYS A C 1
ATOM 5934 O O . LYS A 1 756 ? -33.081 -33.429 17.022 1.00 32.12 756 LYS A O 1
ATOM 5939 N N . ALA A 1 757 ? -31.337 -32.377 16.080 1.00 30.86 757 ALA A N 1
ATOM 5940 C CA . ALA A 1 757 ? -30.490 -32.431 17.263 1.00 30.86 757 ALA A CA 1
ATOM 5941 C C . ALA A 1 757 ? -30.917 -31.335 18.251 1.00 30.86 757 ALA A C 1
ATOM 5943 O O . ALA A 1 757 ? -31.337 -30.246 17.857 1.00 30.86 757 ALA A O 1
ATOM 5944 N N . ASN A 1 758 ? -30.840 -31.652 19.541 1.00 30.22 758 ASN A N 1
ATOM 5945 C CA . ASN A 1 758 ? -31.184 -30.745 20.629 1.00 30.22 758 ASN A CA 1
ATOM 5946 C C . ASN A 1 758 ? -30.194 -29.555 20.631 1.00 30.22 758 ASN A C 1
ATOM 5948 O O . ASN A 1 758 ? -28.989 -29.808 20.666 1.00 30.22 758 ASN A O 1
ATOM 5952 N N . PRO A 1 759 ? -30.646 -28.284 20.653 1.00 33.06 759 PRO A N 1
ATOM 5953 C CA . PRO A 1 759 ? -29.762 -27.107 20.620 1.00 33.06 759 PRO A CA 1
ATOM 5954 C C . PRO A 1 759 ? -28.704 -27.075 21.734 1.00 33.06 759 PRO A C 1
ATOM 5956 O O . PRO A 1 759 ? -27.675 -26.428 21.596 1.00 33.06 759 PRO A O 1
ATOM 5959 N N . ALA A 1 760 ? -28.946 -27.798 22.829 1.00 30.66 760 ALA A N 1
ATOM 5960 C CA . ALA A 1 760 ? -28.086 -27.849 24.007 1.00 30.66 760 ALA A CA 1
ATOM 5961 C C . ALA A 1 760 ? -26.861 -28.784 23.887 1.00 30.66 760 ALA A C 1
ATOM 5963 O O . ALA A 1 760 ? -26.121 -28.902 24.853 1.00 30.66 760 ALA A O 1
ATOM 5964 N N . GLN A 1 761 ? -26.653 -29.481 22.760 1.00 27.81 761 GLN A N 1
ATOM 5965 C CA . GLN A 1 761 ? -25.507 -30.395 22.573 1.00 27.81 761 GLN A CA 1
ATOM 5966 C C . GLN A 1 761 ? -24.457 -29.910 21.558 1.00 27.81 761 GLN A C 1
ATOM 5968 O O . GLN A 1 761 ? -23.486 -30.618 21.308 1.00 27.81 761 GLN A O 1
ATOM 5973 N N . LEU A 1 762 ? -24.602 -28.703 21.003 1.00 33.72 762 LEU A N 1
ATOM 5974 C CA . LEU A 1 762 ? -23.548 -28.035 20.228 1.00 33.72 762 LEU A CA 1
ATOM 5975 C C . LEU A 1 762 ? -22.601 -27.267 21.170 1.00 33.72 762 LEU A C 1
ATOM 5977 O O . LEU A 1 762 ? -22.422 -26.061 21.053 1.00 33.72 762 LEU A O 1
ATOM 5981 N N . GLU A 1 763 ? -21.987 -27.969 22.122 1.00 28.72 763 GLU A N 1
ATOM 5982 C CA . GLU A 1 763 ? -20.818 -27.457 22.847 1.00 28.72 763 GLU A CA 1
ATOM 5983 C C . GLU A 1 763 ? -19.576 -27.641 21.960 1.00 28.72 763 GLU A C 1
ATOM 5985 O O . GLU A 1 763 ? -18.731 -28.500 22.202 1.00 28.72 763 GLU A O 1
ATOM 5990 N N . SER A 1 764 ? -19.469 -26.867 20.875 1.00 32.91 764 SER A N 1
ATOM 5991 C CA . SER A 1 764 ? -18.168 -26.671 20.234 1.00 32.91 764 SER A CA 1
ATOM 5992 C C . SER A 1 764 ? -17.442 -25.565 20.990 1.00 32.91 764 SER A C 1
ATOM 5994 O O . SER A 1 764 ? -17.842 -24.408 20.931 1.00 32.91 764 SER A O 1
ATOM 5996 N N . THR A 1 765 ? -16.352 -25.909 21.667 1.00 33.31 765 THR A N 1
ATOM 5997 C CA . THR A 1 765 ? -15.404 -25.004 22.344 1.00 33.31 765 THR A CA 1
ATOM 5998 C C . THR A 1 765 ? -14.622 -24.080 21.392 1.00 33.31 765 THR A C 1
ATOM 6000 O O . THR A 1 765 ? -13.596 -23.528 21.776 1.00 33.31 765 THR A O 1
ATOM 6003 N N . ILE A 1 766 ? -15.073 -23.921 20.146 1.00 39.12 766 ILE A N 1
ATOM 6004 C CA . ILE A 1 766 ? -14.403 -23.132 19.110 1.00 39.12 766 ILE A CA 1
ATOM 6005 C C . ILE A 1 766 ? -15.114 -21.770 19.035 1.00 39.12 766 ILE A C 1
ATOM 6007 O O . ILE A 1 766 ? -16.318 -21.763 18.759 1.00 39.12 766 ILE A O 1
ATOM 6011 N N . PRO A 1 767 ? -14.428 -20.638 19.292 1.00 41.16 767 PRO A N 1
ATOM 6012 C CA . PRO A 1 767 ? -15.002 -19.311 19.085 1.00 41.16 767 PRO A CA 1
ATOM 6013 C C . PRO A 1 767 ? -15.447 -19.172 17.626 1.00 41.16 767 PRO A C 1
ATOM 6015 O O . PRO A 1 767 ? -14.742 -19.563 16.696 1.00 41.16 767 PRO A O 1
ATOM 6018 N N . ILE A 1 768 ? -16.678 -18.708 17.429 1.00 47.72 768 ILE A N 1
ATOM 6019 C CA . ILE A 1 768 ? -17.333 -18.724 16.124 1.00 47.72 768 ILE A CA 1
ATOM 6020 C C . ILE A 1 768 ? -17.110 -17.365 15.450 1.00 47.72 768 ILE A C 1
ATOM 6022 O O . ILE A 1 768 ? -17.588 -16.348 15.955 1.00 47.72 768 ILE A O 1
ATOM 6026 N N . LEU A 1 769 ? -16.406 -17.380 14.311 1.00 52.09 769 LEU A N 1
ATOM 6027 C CA . LEU A 1 769 ? -16.018 -16.241 13.456 1.00 52.09 769 LEU A CA 1
ATOM 6028 C C . LEU A 1 769 ? -17.233 -15.570 12.787 1.00 52.09 769 LEU A C 1
ATOM 6030 O O . LEU A 1 769 ? -17.422 -15.594 11.572 1.00 52.09 769 LEU A O 1
ATOM 6034 N N . GLY A 1 770 ? -18.122 -14.988 13.590 1.00 63.06 770 GLY A N 1
ATOM 6035 C CA . GLY A 1 770 ? -19.281 -14.266 13.067 1.00 63.06 770 GLY A CA 1
ATOM 6036 C C . GLY A 1 770 ? -18.918 -12.932 12.405 1.00 63.06 770 GLY A C 1
ATOM 6037 O O . GLY A 1 770 ? -19.738 -12.425 11.647 1.00 63.06 770 GLY A O 1
ATOM 6038 N N . ASN A 1 771 ? -17.728 -12.370 12.671 1.00 78.12 771 ASN A N 1
ATOM 6039 C CA . ASN A 1 771 ? -17.332 -11.040 12.193 1.00 78.12 771 ASN A CA 1
ATOM 6040 C C . ASN A 1 771 ? -16.735 -11.073 10.783 1.00 78.12 771 ASN A C 1
ATOM 6042 O O . ASN A 1 771 ? -17.259 -10.364 9.933 1.00 78.12 771 ASN A O 1
ATOM 6046 N N . ASP A 1 772 ? -15.792 -11.967 10.473 1.00 76.25 772 ASP A N 1
ATOM 6047 C CA . ASP A 1 772 ? -15.255 -12.152 9.108 1.00 76.25 772 ASP A CA 1
ATOM 6048 C C . ASP A 1 772 ? -16.374 -12.382 8.085 1.00 76.25 772 ASP A C 1
ATOM 6050 O O . ASP A 1 772 ? -16.446 -11.776 7.019 1.00 76.25 772 ASP A O 1
ATOM 6054 N N . MET A 1 773 ? -17.339 -13.217 8.472 1.00 75.44 773 MET A N 1
ATOM 6055 C CA . MET A 1 773 ? -18.525 -13.509 7.676 1.00 75.44 773 MET A CA 1
ATOM 6056 C C . MET A 1 773 ? -19.540 -12.363 7.645 1.00 75.44 773 MET A C 1
ATOM 6058 O O . MET A 1 773 ? -20.370 -12.302 6.735 1.00 75.44 773 MET A O 1
ATOM 6062 N N . ALA A 1 774 ? -19.550 -11.494 8.657 1.00 79.75 774 ALA A N 1
ATOM 6063 C CA . ALA A 1 774 ? -20.395 -10.308 8.675 1.00 79.75 774 ALA A CA 1
ATOM 6064 C C . ALA A 1 774 ? -19.863 -9.221 7.745 1.00 79.75 774 ALA A C 1
ATOM 6066 O O . ALA A 1 774 ? -20.666 -8.613 7.040 1.00 79.75 774 ALA A O 1
ATOM 6067 N N . ILE A 1 775 ? -18.548 -9.013 7.728 1.00 86.12 775 ILE A N 1
ATOM 6068 C CA . ILE A 1 775 ? -17.904 -7.942 6.966 1.00 86.12 775 ILE A CA 1
ATOM 6069 C C . ILE A 1 775 ? -17.519 -8.352 5.544 1.00 86.12 775 ILE A C 1
ATOM 6071 O O . ILE A 1 775 ? -17.297 -7.484 4.715 1.00 86.12 775 ILE A O 1
ATOM 6075 N N . SER A 1 776 ? -17.510 -9.651 5.225 1.00 85.94 776 SER A N 1
ATOM 6076 C CA . SER A 1 776 ? -17.253 -10.136 3.865 1.00 85.94 776 SER A CA 1
ATOM 6077 C C . SER A 1 776 ? -18.080 -9.389 2.814 1.00 85.94 776 SER A C 1
ATOM 6079 O O . SER A 1 776 ? -19.305 -9.261 2.941 1.00 85.94 776 SER A O 1
ATOM 6081 N N . ALA A 1 777 ? -17.430 -8.987 1.721 1.00 88.62 777 ALA A N 1
ATOM 6082 C CA . ALA A 1 777 ? -18.065 -8.296 0.600 1.00 88.62 777 ALA A CA 1
ATOM 6083 C C . ALA A 1 777 ? -19.299 -9.040 0.038 1.00 88.62 777 ALA A C 1
ATOM 6085 O O . ALA A 1 777 ? -20.281 -8.401 -0.339 1.00 88.62 777 ALA A O 1
ATOM 6086 N N . PHE A 1 778 ? -19.331 -10.381 0.085 1.00 85.50 778 PHE A N 1
ATOM 6087 C CA . PHE A 1 778 ? -20.497 -11.182 -0.333 1.00 85.50 778 PHE A CA 1
ATOM 6088 C C . PHE A 1 778 ? -21.749 -10.983 0.532 1.00 85.50 778 PHE A C 1
ATOM 6090 O O . PHE A 1 778 ? -22.864 -11.274 0.093 1.00 85.50 778 PHE A O 1
ATOM 6097 N N . ARG A 1 779 ? -21.586 -10.530 1.778 1.00 85.19 779 ARG A N 1
ATOM 6098 C CA . ARG A 1 779 ? -22.696 -10.158 2.663 1.00 85.19 779 ARG A CA 1
ATOM 6099 C C . ARG A 1 779 ? -22.946 -8.657 2.642 1.00 85.19 779 ARG A C 1
ATOM 6101 O O . ARG A 1 779 ? -24.103 -8.244 2.708 1.00 85.19 779 ARG A O 1
ATOM 6108 N N . GLN A 1 780 ? -21.882 -7.864 2.550 1.00 91.25 780 GLN A N 1
ATOM 6109 C CA . GLN A 1 780 ? -21.970 -6.410 2.561 1.00 91.25 780 GLN A CA 1
ATOM 6110 C C . GLN A 1 780 ? -22.659 -5.863 1.317 1.00 91.25 780 GLN A C 1
ATOM 6112 O O . GLN A 1 780 ? -23.512 -5.000 1.451 1.00 91.25 780 GLN A O 1
ATOM 6117 N N . GLU A 1 781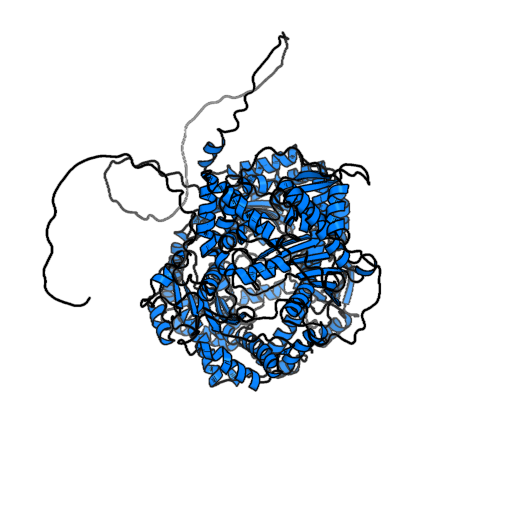 ? -22.417 -6.400 0.124 1.00 90.62 781 GLU A N 1
ATOM 6118 C CA . GLU A 1 781 ? -23.057 -5.884 -1.090 1.00 90.62 781 GLU A CA 1
ATOM 6119 C C . GLU A 1 781 ? -24.601 -5.902 -1.047 1.00 90.62 781 GLU A C 1
ATOM 6121 O O . GLU A 1 781 ? -25.210 -4.841 -1.229 1.00 90.62 781 GLU A O 1
ATOM 6126 N N . PRO A 1 782 ? -25.285 -7.044 -0.805 1.00 89.62 782 PRO A N 1
ATOM 6127 C CA . PRO A 1 782 ? -26.744 -7.043 -0.721 1.00 89.62 782 PRO A CA 1
ATOM 6128 C C . PRO A 1 782 ? -27.252 -6.228 0.477 1.00 89.62 782 PRO A C 1
ATOM 6130 O O . PRO A 1 782 ? -28.320 -5.617 0.396 1.00 89.62 782 PRO A O 1
ATOM 6133 N N . PHE A 1 783 ? -26.496 -6.189 1.578 1.00 92.06 783 PHE A N 1
ATOM 6134 C CA . PHE A 1 783 ? -26.830 -5.397 2.758 1.00 92.06 783 PHE A CA 1
ATOM 6135 C C . PHE A 1 783 ? -26.794 -3.889 2.465 1.00 92.06 783 PHE A C 1
ATOM 6137 O O . PHE A 1 783 ? -27.791 -3.204 2.688 1.00 92.06 783 PHE A O 1
ATOM 6144 N N . LEU A 1 784 ? -25.703 -3.384 1.892 1.00 94.25 784 LEU A N 1
ATOM 6145 C CA . LEU A 1 784 ? -25.509 -1.979 1.539 1.00 94.25 784 LEU A CA 1
ATOM 6146 C C . LEU A 1 784 ? -26.490 -1.528 0.453 1.00 94.25 784 LEU A C 1
ATOM 6148 O O . LEU A 1 784 ? -27.097 -0.469 0.594 1.00 94.25 784 LEU A O 1
ATOM 6152 N N . LYS A 1 785 ? -26.747 -2.356 -0.576 1.00 92.88 785 LYS A N 1
ATOM 6153 C CA . LYS A 1 785 ? -27.793 -2.081 -1.586 1.00 92.88 785 LYS A CA 1
ATOM 6154 C C . LYS A 1 785 ? -29.150 -1.830 -0.933 1.00 92.88 785 LYS A C 1
ATOM 6156 O O . LYS A 1 785 ? -29.867 -0.909 -1.325 1.00 92.88 785 LYS A O 1
ATOM 6161 N N . ARG A 1 786 ? -29.488 -2.613 0.095 1.00 91.44 786 ARG A N 1
ATOM 6162 C CA . ARG A 1 786 ? -30.715 -2.413 0.866 1.00 91.44 786 ARG A CA 1
ATOM 6163 C C . ARG A 1 786 ? -30.658 -1.152 1.723 1.00 91.44 786 ARG A C 1
ATOM 6165 O O . ARG A 1 786 ? -31.620 -0.400 1.689 1.00 91.44 786 ARG A O 1
ATOM 6172 N N . ILE A 1 787 ? -29.565 -0.883 2.442 1.00 94.25 787 ILE A N 1
ATOM 6173 C CA . ILE A 1 787 ? -29.405 0.360 3.225 1.00 94.25 787 ILE A CA 1
ATOM 6174 C C . ILE A 1 787 ? -29.631 1.590 2.335 1.00 94.25 787 ILE A C 1
ATOM 6176 O O . ILE A 1 787 ? -30.444 2.448 2.673 1.00 94.25 787 ILE A O 1
ATOM 6180 N N . VAL A 1 788 ? -29.003 1.623 1.155 1.00 92.88 788 VAL A N 1
ATOM 6181 C CA . VAL A 1 788 ? -29.187 2.686 0.156 1.00 92.88 788 VAL A CA 1
ATOM 6182 C C . VAL A 1 788 ? -30.649 2.795 -0.283 1.00 92.88 788 VAL A C 1
ATOM 6184 O O . VAL A 1 788 ? -31.178 3.900 -0.376 1.00 92.88 788 VAL A O 1
ATOM 6187 N N . GLN A 1 789 ? -31.322 1.671 -0.545 1.00 92.81 789 GLN A N 1
ATOM 6188 C CA . GLN A 1 789 ? -32.730 1.665 -0.945 1.00 92.81 789 GLN A CA 1
ATOM 6189 C C . GLN A 1 789 ? -33.656 2.206 0.156 1.00 92.81 789 GLN A C 1
ATOM 6191 O O . GLN A 1 789 ? -34.522 3.029 -0.134 1.00 92.81 789 GLN A O 1
ATOM 6196 N N . GLU A 1 790 ? -33.482 1.763 1.402 1.00 92.75 790 GLU A N 1
ATOM 6197 C CA . GLU A 1 790 ? -34.313 2.182 2.540 1.00 92.75 790 GLU A CA 1
ATOM 6198 C C . GLU A 1 790 ? -34.137 3.684 2.834 1.00 92.75 790 GLU A C 1
ATOM 6200 O O . GLU A 1 790 ? -35.127 4.374 3.074 1.00 92.75 790 GLU A O 1
ATOM 6205 N N . LEU A 1 791 ? -32.903 4.204 2.739 1.00 91.44 791 LEU A N 1
ATOM 6206 C CA . LEU A 1 791 ? -32.599 5.632 2.903 1.00 91.44 791 LEU A CA 1
ATOM 6207 C C . LEU A 1 791 ? -33.167 6.479 1.756 1.00 91.44 791 LEU A C 1
ATOM 6209 O O . LEU A 1 791 ? -33.810 7.495 2.004 1.00 91.44 791 LEU A O 1
ATOM 6213 N N . LYS A 1 792 ? -33.014 6.042 0.496 1.00 88.69 792 LYS A N 1
ATOM 6214 C CA . LYS A 1 792 ? -33.588 6.749 -0.665 1.00 88.69 792 LYS A CA 1
ATOM 6215 C C . LYS A 1 792 ? -35.113 6.832 -0.606 1.00 88.69 792 LYS A C 1
ATOM 6217 O O . LYS A 1 792 ? -35.682 7.853 -0.979 1.00 88.69 792 LYS A O 1
ATOM 6222 N N . LEU A 1 793 ? -35.769 5.760 -0.163 1.00 89.56 793 LEU A N 1
ATOM 6223 C CA . LEU A 1 793 ? -37.228 5.684 -0.060 1.00 89.56 793 LEU A CA 1
ATOM 6224 C C . LEU A 1 793 ? -37.777 6.252 1.259 1.00 89.56 793 LEU A C 1
ATOM 6226 O O . LEU A 1 793 ? -38.995 6.264 1.427 1.00 89.56 793 LEU A O 1
ATOM 6230 N N . LYS A 1 794 ? -36.905 6.695 2.180 1.00 88.75 794 LYS A N 1
ATOM 6231 C CA . LYS A 1 794 ? -37.252 7.190 3.524 1.00 88.75 794 LYS A CA 1
ATOM 6232 C C . LYS A 1 794 ? -38.264 6.292 4.246 1.00 88.75 794 LYS A C 1
ATOM 6234 O O . LYS A 1 794 ? -39.312 6.742 4.704 1.00 88.75 794 LYS A O 1
ATOM 6239 N N . THR A 1 795 ? -37.985 4.992 4.291 1.00 88.88 795 THR A N 1
ATOM 6240 C CA . THR A 1 795 ? -38.909 4.007 4.875 1.00 88.88 795 THR A CA 1
ATOM 6241 C C . THR A 1 795 ? -38.901 4.032 6.409 1.00 88.88 795 THR A C 1
ATOM 6243 O O . THR A 1 795 ? -37.983 4.550 7.045 1.00 88.88 795 THR A O 1
ATOM 6246 N N . ASP A 1 796 ? -39.860 3.337 7.033 1.00 87.38 796 ASP A N 1
ATOM 6247 C CA . ASP A 1 796 ? -39.919 3.126 8.493 1.00 87.38 796 ASP A CA 1
ATOM 6248 C C . ASP A 1 796 ? -38.701 2.366 9.082 1.00 87.38 796 ASP A C 1
ATOM 6250 O O . ASP A 1 796 ? -38.635 2.116 10.292 1.00 87.38 796 ASP A O 1
ATOM 6254 N N . GLN A 1 797 ? -37.746 1.924 8.251 1.00 87.81 797 GLN A N 1
ATOM 6255 C CA . GLN A 1 797 ? -36.518 1.266 8.706 1.00 87.81 797 GLN A CA 1
ATOM 6256 C C . GLN A 1 797 ? -35.389 2.251 9.017 1.00 87.81 797 GLN A C 1
ATOM 6258 O O . GLN A 1 797 ? -34.483 1.884 9.767 1.00 87.81 797 GLN A O 1
ATOM 6263 N N . VAL A 1 798 ? -35.443 3.483 8.503 1.00 90.75 798 VAL A N 1
ATOM 6264 C CA . VAL A 1 798 ? -34.376 4.482 8.678 1.00 90.75 798 VAL A CA 1
ATOM 6265 C C . VAL A 1 798 ? -34.066 4.761 10.159 1.00 90.75 798 VAL A C 1
ATOM 6267 O O . VAL A 1 798 ? -32.906 4.602 10.550 1.00 90.75 798 VAL A O 1
ATOM 6270 N N . PRO A 1 799 ? -35.055 4.988 11.053 1.00 91.81 799 PRO A N 1
ATOM 6271 C CA . PRO A 1 799 ? -34.773 5.164 12.483 1.00 91.81 799 PRO A CA 1
ATOM 6272 C C . PRO A 1 799 ? -34.106 3.942 13.133 1.00 91.81 799 PRO A C 1
ATOM 6274 O O . PRO A 1 799 ? -33.341 4.061 14.090 1.00 91.81 799 PRO A O 1
ATOM 6277 N N . LYS A 1 800 ? -34.370 2.735 12.615 1.00 91.44 800 LYS A N 1
ATOM 6278 C CA . LYS A 1 800 ? -33.772 1.498 13.135 1.00 91.44 800 LYS A CA 1
ATOM 6279 C C . LYS A 1 800 ? -32.333 1.314 12.664 1.00 91.44 800 LYS A C 1
ATOM 6281 O O . LYS A 1 800 ? -31.550 0.725 13.401 1.00 91.44 800 LYS A O 1
ATOM 6286 N N . ILE A 1 801 ? -31.987 1.795 11.468 1.00 93.25 801 ILE A N 1
ATOM 6287 C CA . ILE A 1 801 ? -30.603 1.831 10.972 1.00 93.25 801 ILE A CA 1
ATOM 6288 C C . ILE A 1 801 ? -29.761 2.709 11.902 1.00 93.25 801 ILE A C 1
ATOM 6290 O O . ILE A 1 801 ? -28.774 2.226 12.456 1.00 93.25 801 ILE A O 1
ATOM 6294 N N . LEU A 1 802 ? -30.222 3.936 12.160 1.00 93.56 802 LEU A N 1
ATOM 6295 C CA . LEU A 1 802 ? -29.580 4.876 13.084 1.00 93.56 802 LEU A CA 1
ATOM 6296 C C . LEU A 1 802 ? -29.429 4.276 14.488 1.00 93.56 802 LEU A C 1
ATOM 6298 O O . LEU A 1 802 ? -28.335 4.233 15.047 1.00 93.56 802 LEU A O 1
ATOM 6302 N N . SER A 1 803 ? -30.511 3.702 15.025 1.00 93.69 803 SER A N 1
ATOM 6303 C CA . SER A 1 803 ? -30.496 3.056 16.341 1.00 93.69 803 SER A CA 1
ATOM 6304 C C . SER A 1 803 ? -29.516 1.878 16.440 1.00 93.69 803 SER A C 1
ATOM 6306 O O . SER A 1 803 ? -28.987 1.620 17.520 1.00 93.69 803 SER A O 1
ATOM 6308 N N . ARG A 1 804 ? -29.254 1.142 15.352 1.00 94.81 804 ARG A N 1
ATOM 6309 C CA . ARG A 1 804 ? -28.285 0.033 15.368 1.00 94.81 804 ARG A CA 1
ATOM 6310 C C . ARG A 1 804 ? -26.840 0.509 15.391 1.00 94.81 804 ARG A C 1
ATOM 6312 O O . ARG A 1 804 ? -26.057 -0.074 16.135 1.00 94.81 804 ARG A O 1
ATOM 6319 N N . LEU A 1 805 ? -26.503 1.552 14.634 1.00 95.50 805 LEU A N 1
ATOM 6320 C CA . LEU A 1 805 ? -25.175 2.174 14.702 1.00 95.50 805 LEU A CA 1
ATOM 6321 C C . LEU A 1 805 ? -24.914 2.729 16.109 1.00 95.50 805 LEU A C 1
ATOM 6323 O O . LEU A 1 805 ? -23.864 2.476 16.694 1.00 95.50 805 LEU A O 1
ATOM 6327 N N . GLU A 1 806 ? -25.926 3.354 16.713 1.00 93.31 806 GLU A N 1
ATOM 6328 C CA . GLU A 1 806 ? -25.852 3.828 18.096 1.00 93.31 806 GLU A CA 1
ATOM 6329 C C . GLU A 1 806 ? -25.666 2.681 19.106 1.00 93.31 806 GLU A C 1
ATOM 6331 O O . GLU A 1 806 ? -24.854 2.769 20.025 1.00 93.31 806 GLU A O 1
ATOM 6336 N N . ARG A 1 807 ? -26.357 1.548 18.915 1.00 94.19 807 ARG A N 1
ATOM 6337 C CA . ARG A 1 807 ? -26.161 0.347 19.748 1.00 94.19 807 ARG A CA 1
ATOM 6338 C C . ARG A 1 807 ? -24.754 -0.241 19.621 1.00 94.19 807 ARG A C 1
ATOM 6340 O O . ARG A 1 807 ? -24.260 -0.781 20.607 1.00 94.19 807 ARG A O 1
ATOM 6347 N N . ILE A 1 808 ? -24.114 -0.159 18.450 1.00 95.19 808 ILE A N 1
ATOM 6348 C CA . ILE A 1 808 ? -22.708 -0.567 18.286 1.00 95.19 808 ILE A CA 1
ATOM 6349 C C . ILE A 1 808 ? -21.811 0.350 19.109 1.00 95.19 808 ILE A C 1
ATOM 6351 O O . ILE A 1 808 ? -21.036 -0.152 19.919 1.00 95.19 808 ILE A O 1
ATOM 6355 N N . LYS A 1 809 ? -21.979 1.671 18.975 1.00 94.38 809 LYS A N 1
ATOM 6356 C CA . LYS A 1 809 ? -21.251 2.671 19.768 1.00 94.38 809 LYS A CA 1
ATOM 6357 C C . LYS A 1 809 ? -21.357 2.381 21.267 1.00 94.38 809 LYS A C 1
ATOM 6359 O O . LYS A 1 809 ? -20.351 2.243 21.953 1.00 94.38 809 LYS A O 1
ATOM 6364 N N . GLN A 1 810 ? -22.575 2.164 21.760 1.00 92.38 810 GLN A N 1
ATOM 6365 C CA . GLN A 1 810 ? -22.831 1.812 23.160 1.00 92.38 810 GLN A CA 1
ATOM 6366 C C . GLN A 1 810 ? -22.198 0.479 23.571 1.00 92.38 810 GLN A C 1
ATOM 6368 O O . GLN A 1 810 ? -21.723 0.355 24.697 1.00 92.38 810 GLN A O 1
ATOM 6373 N N . ALA A 1 811 ? -22.171 -0.520 22.685 1.00 91.56 811 ALA A N 1
ATOM 6374 C CA . ALA A 1 811 ? -21.512 -1.791 22.966 1.00 91.56 811 ALA A CA 1
ATOM 6375 C C . ALA A 1 811 ? -19.998 -1.613 23.170 1.00 91.56 811 ALA A C 1
ATOM 6377 O O . ALA A 1 811 ? -19.445 -2.248 24.066 1.00 91.56 811 ALA A O 1
ATOM 6378 N N . MET A 1 812 ? -19.344 -0.727 22.413 1.00 92.19 812 MET A N 1
ATOM 6379 C CA . MET A 1 812 ? -17.906 -0.442 22.549 1.00 92.19 812 MET A CA 1
ATOM 6380 C C . MET A 1 812 ? -17.533 0.224 23.880 1.00 92.19 812 MET A C 1
ATOM 6382 O O . MET A 1 812 ? -16.387 0.132 24.315 1.00 92.19 812 MET A O 1
ATOM 6386 N N . LEU A 1 813 ? -18.498 0.882 24.526 1.00 92.25 813 LEU A N 1
ATOM 6387 C CA . LEU A 1 813 ? -18.315 1.624 25.776 1.00 92.25 813 LEU A CA 1
ATOM 6388 C C . LEU A 1 813 ? -18.671 0.805 27.028 1.00 92.25 813 LEU A C 1
ATOM 6390 O O . LEU A 1 813 ? -18.548 1.312 28.140 1.00 92.25 813 LEU A O 1
ATOM 6394 N N . GLN A 1 814 ? -19.113 -0.448 26.870 1.00 89.81 814 GLN A N 1
ATOM 6395 C CA . GLN A 1 814 ? -19.455 -1.312 28.002 1.00 89.81 814 GLN A CA 1
ATOM 6396 C C . GLN A 1 814 ? -18.240 -1.603 28.885 1.00 89.81 814 GLN A C 1
ATOM 6398 O O . GLN A 1 814 ? -17.128 -1.833 28.408 1.00 89.81 814 GLN A O 1
ATOM 6403 N N . SER A 1 815 ? -18.487 -1.661 30.190 1.00 88.25 815 SER A N 1
ATOM 6404 C CA . SER A 1 815 ? -17.494 -2.080 31.180 1.00 88.25 815 SER A CA 1
ATOM 6405 C C . SER A 1 815 ? -17.018 -3.514 30.920 1.00 88.25 815 SER A C 1
ATOM 6407 O O . SER A 1 815 ? -17.762 -4.339 30.382 1.00 88.25 815 SER A O 1
ATOM 6409 N N . ILE A 1 816 ? -15.806 -3.872 31.354 1.00 85.44 816 ILE A N 1
ATOM 6410 C CA . ILE A 1 816 ? -15.303 -5.254 31.236 1.00 85.44 816 ILE A CA 1
ATOM 6411 C C . ILE A 1 816 ? -16.282 -6.268 31.842 1.00 85.44 816 ILE A C 1
ATOM 6413 O O . ILE A 1 816 ? -16.489 -7.341 31.272 1.00 85.44 816 ILE A O 1
ATOM 6417 N N . SER A 1 817 ? -16.902 -5.947 32.981 1.00 84.69 817 SER A N 1
ATOM 6418 C CA . SER A 1 817 ? -17.860 -6.838 33.644 1.00 84.69 817 SER A CA 1
ATOM 6419 C C . SER A 1 817 ? -19.077 -7.112 32.756 1.00 84.69 817 SER A C 1
ATOM 6421 O O . SER A 1 817 ? -19.537 -8.253 32.666 1.00 84.69 817 SER A O 1
ATOM 6423 N N . GLU A 1 818 ? -19.590 -6.079 32.082 1.00 87.06 818 GLU A N 1
ATOM 6424 C CA . GLU A 1 818 ? -20.707 -6.186 31.140 1.00 87.06 818 GLU A CA 1
ATOM 6425 C C . GLU A 1 818 ? -20.312 -6.954 29.883 1.00 87.06 818 GLU A C 1
ATOM 6427 O O . GLU A 1 818 ? -21.049 -7.856 29.484 1.00 87.06 818 GLU A O 1
ATOM 6432 N N . VAL A 1 819 ? -19.139 -6.661 29.311 1.00 84.88 819 VAL A N 1
ATOM 6433 C CA . VAL A 1 819 ? -18.582 -7.392 28.165 1.00 84.88 819 VAL A CA 1
ATOM 6434 C C . VAL A 1 819 ? -18.528 -8.883 28.483 1.00 84.88 819 VAL A C 1
ATOM 6436 O O . VAL A 1 819 ? -19.127 -9.692 27.779 1.00 84.88 819 VAL A O 1
ATOM 6439 N N . ILE A 1 820 ? -17.891 -9.266 29.591 1.00 82.75 820 ILE A N 1
ATOM 6440 C CA . ILE A 1 820 ? -17.754 -10.670 29.995 1.00 82.75 820 ILE A CA 1
ATOM 6441 C C . ILE A 1 820 ? -19.130 -11.318 30.209 1.00 82.75 820 ILE A C 1
ATOM 6443 O O . ILE A 1 820 ? -19.370 -12.440 29.753 1.00 82.75 820 ILE A O 1
ATOM 6447 N N . LEU A 1 821 ? -20.052 -10.629 30.888 1.00 84.38 821 LEU A N 1
ATOM 6448 C CA . LEU A 1 821 ? -21.401 -11.134 31.145 1.00 84.38 821 LEU A CA 1
ATOM 6449 C C . LEU A 1 821 ? -22.188 -11.363 29.844 1.00 84.38 821 LEU A C 1
ATOM 6451 O O . LEU A 1 821 ? -22.825 -12.409 29.678 1.00 84.38 821 LEU A O 1
ATOM 6455 N N . ASN A 1 822 ? -22.139 -10.403 28.922 1.00 82.94 822 ASN A N 1
ATOM 6456 C CA . ASN A 1 822 ? -22.858 -10.441 27.653 1.00 82.94 822 ASN A CA 1
ATOM 6457 C C . ASN A 1 822 ? -22.231 -11.443 26.672 1.00 82.94 822 ASN A C 1
ATOM 6459 O O . ASN A 1 822 ? -22.9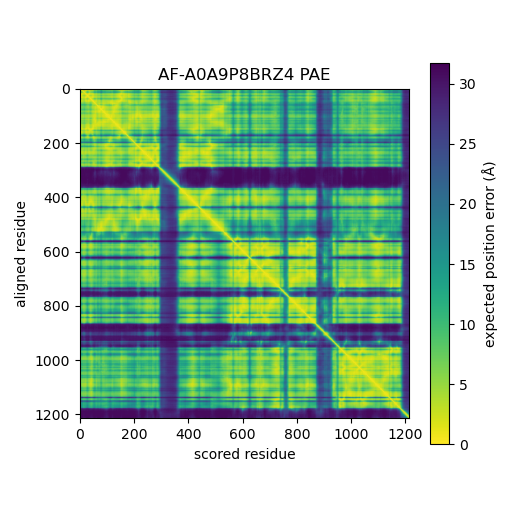64 -12.185 26.016 1.00 82.94 822 ASN A O 1
ATOM 6463 N N . SER A 1 823 ? -20.903 -11.581 26.647 1.00 80.88 823 SER A N 1
ATOM 6464 C CA . SER A 1 823 ? -20.219 -12.636 25.890 1.00 80.88 823 SER A CA 1
ATOM 6465 C C . SER A 1 823 ? -20.651 -14.024 26.358 1.00 80.88 823 SER A C 1
ATOM 6467 O O . SER A 1 823 ? -21.057 -14.845 25.532 1.00 80.88 823 SER A O 1
ATOM 6469 N N . LYS A 1 824 ? -20.698 -14.269 27.679 1.00 78.38 824 LYS A N 1
ATOM 6470 C CA . LYS A 1 824 ? -21.232 -15.529 28.233 1.00 78.38 824 LYS A CA 1
ATOM 6471 C C . LYS A 1 824 ? -22.693 -15.750 27.846 1.00 78.38 824 LYS A C 1
ATOM 6473 O O . LYS A 1 824 ? -23.061 -16.860 27.463 1.00 78.38 824 LYS A O 1
ATOM 6478 N N . ARG A 1 825 ? -23.532 -14.708 27.917 1.00 76.69 825 ARG A N 1
ATOM 6479 C CA . ARG A 1 825 ? -24.946 -14.771 27.505 1.00 76.69 825 ARG A CA 1
ATOM 6480 C C . ARG A 1 825 ? -25.097 -15.180 26.036 1.00 76.69 825 ARG A C 1
ATOM 6482 O O . ARG A 1 825 ? -26.004 -15.947 25.720 1.00 76.69 825 ARG A O 1
ATOM 6489 N N . ASN A 1 826 ? -24.204 -14.706 25.172 1.00 71.00 826 ASN A N 1
ATOM 6490 C CA . ASN A 1 826 ? -24.198 -15.005 23.739 1.00 71.00 826 ASN A CA 1
ATOM 6491 C C . ASN A 1 826 ? -23.498 -16.337 23.400 1.00 71.00 826 ASN A C 1
ATOM 6493 O O . ASN A 1 826 ? -23.474 -16.744 22.233 1.00 71.00 826 ASN A O 1
ATOM 6497 N N . GLY A 1 827 ? -22.965 -17.043 24.405 1.00 67.31 827 GLY A N 1
ATOM 6498 C CA . GLY A 1 827 ? -22.219 -18.291 24.238 1.00 67.31 827 GLY A CA 1
ATOM 6499 C C . GLY A 1 827 ? -20.861 -18.100 23.559 1.00 67.31 827 GLY A C 1
ATOM 6500 O O . GLY A 1 827 ? -20.395 -19.018 22.889 1.00 67.31 827 GLY A O 1
ATOM 6501 N N . ASN A 1 828 ? -20.268 -16.911 23.688 1.00 70.00 828 ASN A N 1
ATOM 6502 C CA . ASN A 1 828 ? -18.976 -16.541 23.115 1.00 70.00 828 ASN A CA 1
ATOM 6503 C C . ASN A 1 828 ? -17.875 -16.567 24.189 1.00 70.00 828 ASN A C 1
ATOM 6505 O O . ASN A 1 828 ? -18.154 -16.593 25.390 1.00 70.00 828 ASN A O 1
ATOM 6509 N N . THR A 1 829 ? -16.614 -16.561 23.757 1.00 68.31 829 THR A N 1
ATOM 6510 C CA . THR A 1 829 ? -15.452 -16.526 24.653 1.00 68.31 829 THR A CA 1
ATOM 6511 C C . THR A 1 829 ? -15.388 -15.220 25.438 1.00 68.31 829 THR A C 1
ATOM 6513 O O . THR A 1 829 ? -15.621 -14.135 24.903 1.00 68.31 829 THR A O 1
ATOM 6516 N N . GLU A 1 830 ? -15.050 -15.331 26.720 1.00 72.25 830 GLU A N 1
ATOM 6517 C CA . GLU A 1 830 ? -14.797 -14.184 27.590 1.00 72.25 830 GLU A CA 1
ATOM 6518 C C . GLU A 1 830 ? -13.507 -13.500 27.135 1.00 72.25 830 GLU A C 1
ATOM 6520 O O . GLU A 1 830 ? -12.450 -14.127 27.121 1.00 72.25 830 GLU A O 1
ATOM 6525 N N . ALA A 1 831 ? -13.598 -12.230 26.748 1.00 72.06 831 ALA A N 1
ATOM 6526 C CA . ALA A 1 831 ? -12.458 -11.434 26.319 1.00 72.06 831 ALA A CA 1
ATOM 6527 C C . ALA A 1 831 ? -12.588 -10.016 26.879 1.00 72.06 831 ALA A C 1
ATOM 6529 O O . ALA A 1 831 ? -13.692 -9.481 26.948 1.00 72.06 831 ALA A O 1
ATOM 6530 N N . ALA A 1 832 ? -11.466 -9.426 27.282 1.00 79.31 832 ALA A N 1
ATOM 6531 C CA . ALA A 1 832 ? -11.380 -8.028 27.697 1.00 79.31 832 ALA A CA 1
ATOM 6532 C C . ALA A 1 832 ? -10.618 -7.229 26.635 1.00 79.31 832 ALA A C 1
ATOM 6534 O O . ALA A 1 832 ? -9.793 -7.795 25.921 1.00 79.31 832 ALA A O 1
ATOM 6535 N N . GLY A 1 833 ? -10.865 -5.927 26.537 1.00 87.75 833 GLY A N 1
ATOM 6536 C CA . GLY A 1 833 ? -10.055 -5.052 25.698 1.00 87.75 833 GLY A CA 1
ATOM 6537 C C . GLY A 1 833 ? -8.676 -4.770 26.295 1.00 87.75 833 GLY A C 1
ATOM 6538 O O . GLY A 1 833 ? -8.391 -5.049 27.467 1.00 87.75 833 GLY A O 1
ATOM 6539 N N . PHE A 1 834 ? -7.826 -4.151 25.490 1.00 91.31 834 PHE A N 1
ATOM 6540 C CA . PHE A 1 834 ? -6.529 -3.613 25.902 1.00 91.31 834 PHE A CA 1
ATOM 6541 C C . PHE A 1 834 ? -6.211 -2.355 25.083 1.00 91.31 834 PHE A C 1
ATOM 6543 O O . PHE A 1 834 ? -6.893 -2.060 24.104 1.00 91.31 834 PHE A O 1
ATOM 6550 N N . ALA A 1 835 ? -5.187 -1.607 25.479 1.00 93.81 835 ALA A N 1
ATOM 6551 C CA . ALA A 1 835 ? -4.677 -0.480 24.708 1.00 93.81 835 ALA A CA 1
ATOM 6552 C C . ALA A 1 835 ? -3.160 -0.586 24.515 1.00 93.81 835 ALA A C 1
ATOM 6554 O O . ALA A 1 835 ? -2.465 -1.211 25.319 1.00 93.81 835 ALA A O 1
ATOM 6555 N N . GLN A 1 836 ? -2.646 0.042 23.465 1.00 95.12 836 GLN A N 1
ATOM 6556 C CA . GLN A 1 836 ? -1.221 0.265 23.251 1.00 95.12 836 GLN A CA 1
ATOM 6557 C C . GLN A 1 836 ? -0.971 1.768 23.097 1.00 95.12 836 GLN A C 1
ATOM 6559 O O . GLN A 1 836 ? -1.713 2.453 22.396 1.00 95.12 836 GLN A O 1
ATOM 6564 N N . ILE A 1 837 ? 0.071 2.267 23.756 1.00 96.81 837 ILE A N 1
ATOM 6565 C CA . ILE A 1 837 ? 0.579 3.627 23.620 1.00 96.81 837 ILE A CA 1
ATOM 6566 C C . ILE A 1 837 ? 2.031 3.535 23.147 1.00 96.81 837 ILE A C 1
ATOM 6568 O O . ILE A 1 837 ? 2.864 2.955 23.841 1.00 96.81 837 ILE A O 1
ATOM 6572 N N . GLY A 1 838 ? 2.331 4.093 21.979 1.00 95.88 838 GLY A N 1
ATOM 6573 C CA . GLY A 1 838 ? 3.689 4.281 21.475 1.00 95.88 838 GLY A CA 1
ATOM 6574 C C . GLY A 1 838 ? 4.124 5.727 21.675 1.00 95.88 838 GLY A C 1
ATOM 6575 O O . GLY A 1 838 ? 3.397 6.630 21.279 1.00 95.88 838 GLY A O 1
ATOM 6576 N N . VAL A 1 839 ? 5.276 5.983 22.285 1.00 94.88 839 VAL A N 1
ATOM 6577 C CA . VAL A 1 839 ? 5.760 7.353 22.533 1.00 94.88 839 VAL A CA 1
ATOM 6578 C C . VAL A 1 839 ? 7.267 7.477 22.300 1.00 94.88 839 VAL A C 1
ATOM 6580 O O . VAL A 1 839 ? 7.980 6.469 22.321 1.00 94.88 839 VAL A O 1
ATOM 6583 N N . PRO A 1 840 ? 7.780 8.705 22.097 1.00 91.88 840 PRO A N 1
ATOM 6584 C CA . PRO A 1 840 ? 9.215 8.946 22.052 1.00 91.88 840 PRO A CA 1
ATOM 6585 C C . PRO A 1 840 ? 9.900 8.554 23.368 1.00 91.88 840 PRO A C 1
ATOM 6587 O O . PRO A 1 840 ? 9.324 8.691 24.449 1.00 91.88 840 PRO A O 1
ATOM 6590 N N . ILE A 1 841 ? 11.158 8.125 23.288 1.00 88.31 841 ILE A N 1
ATOM 6591 C CA . ILE A 1 841 ? 11.966 7.779 24.469 1.00 88.31 841 ILE A CA 1
ATOM 6592 C C . ILE A 1 841 ? 12.038 8.957 25.446 1.00 88.31 841 ILE A C 1
ATOM 6594 O O . ILE A 1 841 ? 12.350 10.088 25.063 1.00 88.31 841 ILE A O 1
ATOM 6598 N N . GLY A 1 842 ? 11.770 8.682 26.725 1.00 84.25 842 GLY A N 1
ATOM 6599 C CA . GLY A 1 842 ? 11.800 9.689 27.787 1.00 84.25 842 GLY A CA 1
ATOM 6600 C C . GLY A 1 842 ? 10.534 10.543 27.901 1.00 84.25 842 GLY A C 1
ATOM 6601 O O . GLY A 1 842 ? 10.508 11.461 28.721 1.00 84.25 842 GLY A O 1
ATOM 6602 N N . PHE A 1 843 ? 9.473 10.244 27.142 1.00 86.81 843 PHE A N 1
ATOM 6603 C CA . PHE A 1 843 ? 8.173 10.918 27.263 1.00 86.81 843 PHE A CA 1
ATOM 6604 C C . PHE A 1 843 ? 7.604 10.834 28.692 1.00 86.81 843 PHE A C 1
ATOM 6606 O O . PHE A 1 843 ? 7.144 11.834 29.244 1.00 86.81 843 PHE A O 1
ATOM 6613 N N . GLY A 1 844 ? 7.718 9.661 29.328 1.00 79.00 844 GLY A N 1
ATOM 6614 C CA . GLY A 1 844 ? 7.205 9.396 30.678 1.00 79.00 844 GLY A CA 1
ATOM 6615 C C . GLY A 1 844 ? 7.855 10.205 31.810 1.00 79.00 844 GLY A C 1
ATOM 6616 O O . GLY A 1 844 ? 7.362 10.182 32.936 1.00 79.00 844 GLY A O 1
ATOM 6617 N N . ALA A 1 845 ? 8.958 10.917 31.546 1.00 80.25 845 ALA A N 1
ATOM 6618 C CA . ALA A 1 845 ? 9.637 11.737 32.551 1.00 80.25 845 ALA A CA 1
ATOM 6619 C C . ALA A 1 845 ? 8.858 13.015 32.911 1.00 80.25 845 ALA A C 1
ATOM 6621 O O . ALA A 1 845 ? 8.989 13.519 34.027 1.00 80.25 845 ALA A O 1
ATOM 6622 N N . GLU A 1 846 ? 8.066 13.539 31.974 1.00 73.75 846 GLU A N 1
ATOM 6623 C CA . GLU A 1 846 ? 7.296 14.778 32.142 1.00 73.75 846 GLU A CA 1
ATOM 6624 C C . GLU A 1 846 ? 5.835 14.490 32.506 1.00 73.75 846 GLU A C 1
ATOM 6626 O O . GLU A 1 846 ? 5.249 15.183 33.339 1.00 73.75 846 GLU A O 1
ATOM 6631 N N . VAL A 1 847 ? 5.249 13.461 31.887 1.00 81.94 847 VAL A N 1
ATOM 6632 C CA . VAL A 1 847 ? 3.822 13.132 31.964 1.00 81.94 847 VAL A CA 1
ATOM 6633 C C . VAL A 1 847 ? 3.650 11.616 31.900 1.00 81.94 847 VAL A C 1
ATOM 6635 O O . VAL A 1 847 ? 4.220 10.976 31.026 1.00 81.94 847 VAL A O 1
ATOM 6638 N N . ASP A 1 848 ? 2.827 11.039 32.779 1.00 90.31 848 ASP A N 1
ATOM 6639 C CA . ASP A 1 848 ? 2.435 9.625 32.690 1.00 90.31 848 ASP A CA 1
ATOM 6640 C C . ASP A 1 848 ? 1.358 9.447 31.594 1.00 90.31 848 ASP A C 1
ATOM 6642 O O . ASP A 1 848 ? 0.214 9.882 31.791 1.00 90.31 848 ASP A O 1
ATOM 6646 N N . PRO A 1 849 ? 1.687 8.823 30.442 1.00 93.50 849 PRO A N 1
ATOM 6647 C CA . PRO A 1 849 ? 0.753 8.690 29.328 1.00 93.50 849 PRO A CA 1
ATOM 6648 C C . PRO A 1 849 ? -0.432 7.774 29.651 1.00 93.50 849 PRO A C 1
ATOM 6650 O O . PRO A 1 849 ? -1.533 7.996 29.148 1.00 93.50 849 PRO A O 1
ATOM 6653 N N . VAL A 1 850 ? -0.235 6.759 30.502 1.00 93.00 850 VAL A N 1
ATOM 6654 C CA . VAL A 1 850 ? -1.303 5.823 30.880 1.00 93.00 850 VAL A CA 1
ATOM 6655 C C . VAL A 1 850 ? -2.304 6.537 31.765 1.00 93.00 850 VAL A C 1
ATOM 6657 O O . VAL A 1 850 ? -3.503 6.487 31.493 1.00 93.00 850 VAL A O 1
ATOM 6660 N N . LYS A 1 851 ? -1.808 7.248 32.786 1.00 91.19 851 LYS A N 1
ATOM 6661 C CA . LYS A 1 851 ? -2.653 8.057 33.665 1.00 91.19 851 LYS A CA 1
ATOM 6662 C C . LYS A 1 851 ? -3.465 9.063 32.851 1.00 91.19 851 LYS A C 1
ATOM 6664 O O . LYS A 1 851 ? -4.684 9.099 33.002 1.00 91.19 851 LYS A O 1
ATOM 6669 N N . MET A 1 852 ? -2.820 9.790 31.936 1.00 92.94 852 MET A N 1
ATOM 6670 C CA . MET A 1 852 ? -3.490 10.758 31.065 1.00 92.94 852 MET A CA 1
ATOM 6671 C C . MET A 1 852 ? -4.601 10.119 30.220 1.00 92.94 852 MET A C 1
ATOM 6673 O O . MET A 1 852 ? -5.729 10.607 30.255 1.00 92.94 852 MET A O 1
ATOM 6677 N N . LEU A 1 853 ? -4.328 9.012 29.516 1.00 94.06 853 LEU A N 1
ATOM 6678 C CA . LEU A 1 853 ? -5.347 8.307 28.729 1.00 94.06 853 LEU A CA 1
ATOM 6679 C C . LEU A 1 853 ? -6.532 7.870 29.605 1.00 94.06 853 LEU A C 1
ATOM 6681 O O . LEU A 1 853 ? -7.685 8.065 29.225 1.00 94.06 853 LEU A O 1
ATOM 6685 N N . THR A 1 854 ? -6.262 7.292 30.780 1.00 91.94 854 THR A N 1
ATOM 6686 C CA . THR A 1 854 ? -7.322 6.798 31.674 1.00 91.94 854 THR A CA 1
ATOM 6687 C C . THR A 1 854 ? -8.155 7.915 32.298 1.00 91.94 854 THR A C 1
ATOM 6689 O O . THR A 1 854 ? -9.371 7.775 32.376 1.00 91.94 854 THR A O 1
ATOM 6692 N N . GLU A 1 855 ? -7.544 9.039 32.685 1.00 91.31 855 GLU A N 1
ATOM 6693 C CA . GLU A 1 855 ? -8.266 10.198 33.224 1.00 91.31 855 GLU A CA 1
ATOM 6694 C C . GLU A 1 855 ? -9.144 10.855 32.155 1.00 91.31 855 GLU A C 1
ATOM 6696 O O . GLU A 1 855 ? -10.287 11.213 32.438 1.00 91.31 855 GLU A O 1
ATOM 6701 N N . ILE A 1 856 ? -8.638 10.978 30.922 1.00 93.00 856 ILE A N 1
ATOM 6702 C CA . ILE A 1 856 ? -9.419 11.491 29.790 1.00 93.00 856 ILE A CA 1
ATOM 6703 C C . ILE A 1 856 ? -10.583 10.545 29.487 1.00 93.00 856 ILE A C 1
ATOM 6705 O O . ILE A 1 856 ? -11.704 11.014 29.305 1.00 93.00 856 ILE A O 1
ATOM 6709 N N . TRP A 1 857 ? -10.354 9.226 29.496 1.00 92.69 857 TRP A N 1
ATOM 6710 C CA . TRP A 1 857 ? -11.430 8.247 29.337 1.00 92.69 857 TRP A CA 1
ATOM 6711 C C . TRP A 1 857 ? -12.537 8.447 30.362 1.00 92.69 857 TRP A C 1
ATOM 6713 O O . TRP A 1 857 ? -13.701 8.551 29.986 1.00 92.69 857 TRP A O 1
ATOM 6723 N N . ASP A 1 858 ? -12.191 8.525 31.645 1.00 89.88 858 ASP A N 1
ATOM 6724 C CA . ASP A 1 858 ? -13.187 8.632 32.711 1.00 89.88 858 ASP A CA 1
ATOM 6725 C C . ASP A 1 858 ? -13.983 9.933 32.618 1.00 89.88 858 ASP A C 1
ATOM 6727 O O . ASP A 1 858 ? -15.199 9.928 32.814 1.00 89.88 858 ASP A O 1
ATOM 6731 N N . GLN A 1 859 ? -13.307 11.039 32.296 1.00 88.62 859 GLN A N 1
ATOM 6732 C CA . GLN A 1 859 ? -13.938 12.345 32.118 1.00 88.62 859 GLN A CA 1
ATOM 6733 C C . GLN A 1 859 ? -14.906 12.338 30.933 1.00 88.62 859 GLN A C 1
ATOM 6735 O O . GLN A 1 859 ? -16.082 12.658 31.104 1.00 88.62 859 GLN A O 1
ATOM 6740 N N . GLU A 1 860 ? -14.443 11.943 29.746 1.00 90.31 860 GLU A N 1
ATOM 6741 C CA . GLU A 1 860 ? -15.260 11.947 28.528 1.00 90.31 860 GLU A CA 1
ATOM 6742 C C . GLU A 1 860 ? -16.406 10.924 28.625 1.00 90.31 860 GLU A C 1
ATOM 6744 O O . GLU A 1 860 ? -17.544 11.228 28.265 1.00 90.31 860 GLU A O 1
ATOM 6749 N N . HIS A 1 861 ? -16.164 9.752 29.220 1.00 88.88 861 HIS A N 1
ATOM 6750 C CA . HIS A 1 861 ? -17.206 8.753 29.447 1.00 88.88 861 HIS A CA 1
ATOM 6751 C C . HIS A 1 861 ? -18.259 9.230 30.460 1.00 88.88 861 HIS A C 1
ATOM 6753 O O . HIS A 1 861 ? -19.451 9.003 30.252 1.00 88.88 861 HIS A O 1
ATOM 6759 N N . ALA A 1 862 ? -17.865 9.928 31.533 1.00 85.94 862 ALA A N 1
ATOM 6760 C CA . ALA A 1 862 ? -18.816 10.522 32.477 1.00 85.94 862 ALA A CA 1
ATOM 6761 C C . ALA A 1 862 ? -19.688 11.599 31.810 1.00 85.94 862 ALA A C 1
ATOM 6763 O O . ALA A 1 862 ? -20.899 11.636 32.040 1.00 85.94 862 ALA A O 1
ATOM 6764 N N . LEU A 1 863 ? -19.100 12.432 30.944 1.00 86.00 863 LEU A N 1
ATOM 6765 C CA . LEU A 1 863 ? -19.838 13.413 30.141 1.00 86.00 863 LEU A CA 1
ATOM 6766 C C . LEU A 1 863 ? -20.828 12.735 29.191 1.00 86.00 863 LEU A C 1
ATOM 6768 O O . LEU A 1 863 ? -21.988 13.147 29.102 1.00 86.00 863 LEU A O 1
ATOM 6772 N N . TYR A 1 864 ? -20.395 11.664 28.529 1.00 86.69 864 TYR A N 1
ATOM 6773 C CA . TYR A 1 864 ? -21.245 10.865 27.656 1.00 86.69 864 TYR A CA 1
ATOM 6774 C C . TYR A 1 864 ? -22.415 10.224 28.420 1.00 86.69 864 TYR A C 1
ATOM 6776 O O . TYR A 1 864 ? -23.559 10.265 27.967 1.00 86.69 864 TYR A O 1
ATOM 6784 N N . GLN A 1 865 ? -22.183 9.682 29.619 1.00 82.62 865 GLN A N 1
ATOM 6785 C CA . GLN A 1 865 ? -23.251 9.114 30.453 1.00 82.62 865 GLN A CA 1
ATOM 6786 C C . GLN A 1 865 ? -24.256 10.176 30.924 1.00 82.62 865 GLN A C 1
ATOM 6788 O O . GLN A 1 865 ? -25.464 9.929 30.924 1.00 82.62 865 GLN A O 1
ATOM 6793 N N . ALA A 1 866 ? -23.773 11.367 31.293 1.00 76.69 866 ALA A N 1
ATOM 6794 C CA . ALA A 1 866 ? -24.620 12.471 31.738 1.00 76.69 866 ALA A CA 1
ATOM 6795 C C . ALA A 1 866 ? -25.535 13.003 30.618 1.00 76.69 866 ALA A C 1
ATOM 6797 O O . ALA A 1 866 ? -26.681 13.365 30.878 1.00 76.69 866 ALA A O 1
ATOM 6798 N N . THR A 1 867 ? -25.056 13.009 29.371 1.00 71.69 867 THR A N 1
ATOM 6799 C CA . THR A 1 867 ? -25.807 13.493 28.199 1.00 71.69 867 THR A CA 1
ATOM 6800 C C . THR A 1 867 ? -26.718 12.458 27.560 1.00 71.69 867 THR A C 1
ATOM 6802 O O . THR A 1 867 ? -27.832 12.785 27.160 1.00 71.69 867 THR A O 1
ATOM 6805 N N . SER A 1 868 ? -26.289 11.198 27.493 1.00 64.19 868 SER A N 1
ATOM 6806 C CA . SER A 1 868 ? -27.058 10.110 26.869 1.00 64.19 868 SER A CA 1
ATOM 6807 C C . SER A 1 868 ? -28.312 9.698 27.660 1.00 64.19 868 SER A C 1
ATOM 6809 O O . SER A 1 868 ? -29.058 8.816 27.230 1.00 64.19 868 SER A O 1
ATOM 6811 N N . GLY A 1 869 ? -28.576 10.317 28.820 1.00 47.69 869 GLY A N 1
ATOM 6812 C CA . GLY A 1 869 ? -29.721 10.005 29.683 1.00 47.69 869 GLY A CA 1
ATOM 6813 C C . GLY A 1 869 ? -29.612 8.647 30.388 1.00 47.69 869 GLY A C 1
ATOM 6814 O O . GLY A 1 869 ? -30.564 8.209 31.041 1.00 47.69 869 GLY A O 1
ATOM 6815 N N . VAL A 1 870 ? -28.459 7.977 30.298 1.00 41.16 870 VAL A N 1
ATOM 6816 C CA . VAL A 1 870 ? -28.185 6.697 30.958 1.00 41.16 870 VAL A CA 1
ATOM 6817 C C . VAL A 1 870 ? -27.601 6.977 32.341 1.00 41.16 870 VAL A C 1
ATOM 6819 O O . VAL A 1 870 ? -26.429 6.760 32.618 1.00 41.16 870 VAL A O 1
ATOM 6822 N N . SER A 1 871 ? -28.441 7.471 33.253 1.00 28.30 871 SER A N 1
ATOM 6823 C CA . SER A 1 871 ? -28.100 7.462 34.676 1.00 28.30 871 SER A CA 1
AT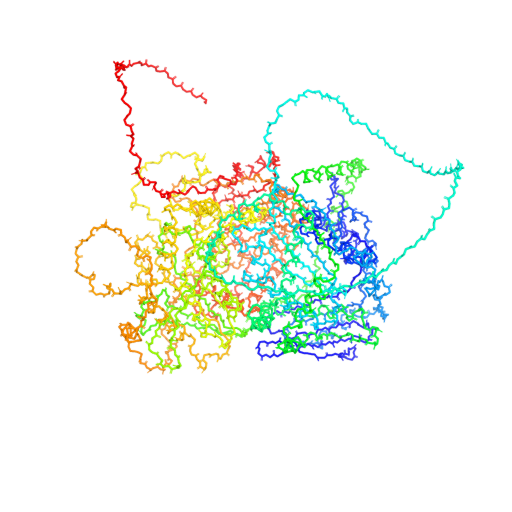OM 6824 C C . SER A 1 871 ? -27.897 6.009 35.126 1.00 28.30 871 SER A C 1
ATOM 6826 O O . SER A 1 871 ? -28.801 5.177 34.993 1.00 28.30 871 SER A O 1
ATOM 6828 N N . LEU A 1 872 ? -26.713 5.709 35.666 1.00 30.39 872 LEU A N 1
ATOM 6829 C CA . LEU A 1 872 ? -26.335 4.474 36.362 1.00 30.39 872 LEU A CA 1
ATOM 6830 C C . LEU A 1 872 ? -27.279 4.163 37.546 1.00 30.39 872 LEU A C 1
ATOM 6832 O O . LEU A 1 872 ? -26.918 4.247 38.715 1.00 30.39 872 LEU A O 1
ATOM 6836 N N . ALA A 1 873 ? -28.498 3.708 37.260 1.00 25.66 873 ALA A N 1
ATOM 6837 C CA . ALA A 1 873 ? -29.386 3.071 38.232 1.00 25.66 873 ALA A CA 1
ATOM 6838 C C . ALA A 1 873 ? -29.156 1.547 38.327 1.00 25.66 873 ALA A C 1
ATOM 6840 O O . ALA A 1 873 ? -29.957 0.836 38.940 1.00 25.66 873 ALA A O 1
ATOM 6841 N N . TYR A 1 874 ? -28.074 1.022 37.735 1.00 30.17 874 TYR A N 1
ATOM 6842 C CA . TYR A 1 874 ? -27.826 -0.423 37.644 1.00 30.17 874 TYR A CA 1
ATOM 6843 C C . TYR A 1 874 ? -26.772 -1.002 38.599 1.00 30.17 874 TYR A C 1
ATOM 6845 O O . TYR A 1 874 ? -26.650 -2.222 38.663 1.00 30.17 874 TYR A O 1
ATOM 6853 N N . SER A 1 875 ? -26.103 -0.202 39.440 1.00 29.59 875 SER A N 1
ATOM 6854 C CA . SER A 1 875 ? -25.041 -0.730 40.324 1.00 29.59 875 SER A CA 1
ATOM 6855 C C . SER A 1 875 ? -25.451 -1.056 41.777 1.00 29.59 875 SER A C 1
ATOM 6857 O O . SER A 1 875 ? -24.603 -1.483 42.557 1.00 29.59 875 SER A O 1
ATOM 6859 N N . ALA A 1 876 ? -26.721 -0.924 42.190 1.00 26.33 876 ALA A N 1
ATOM 6860 C CA . ALA A 1 876 ? -27.111 -1.280 43.573 1.00 26.33 876 ALA A CA 1
ATOM 6861 C C . ALA A 1 876 ? -28.462 -2.003 43.747 1.00 26.33 876 ALA A C 1
ATOM 6863 O O . ALA A 1 876 ? -28.716 -2.571 44.809 1.00 26.33 876 ALA A O 1
ATOM 6864 N N . ALA A 1 877 ? -29.333 -2.044 42.730 1.00 26.88 877 ALA A N 1
ATOM 6865 C CA . ALA A 1 877 ? -30.696 -2.580 42.877 1.00 26.88 877 ALA A CA 1
ATOM 6866 C C . ALA A 1 877 ? -30.920 -3.986 42.275 1.00 26.88 877 ALA A C 1
ATOM 6868 O O . ALA A 1 877 ? -31.953 -4.609 42.530 1.00 26.88 877 ALA A O 1
ATOM 6869 N N . ALA A 1 878 ? -29.955 -4.541 41.532 1.00 27.58 878 ALA A N 1
ATOM 6870 C CA . ALA A 1 878 ? -30.100 -5.836 40.850 1.00 27.58 878 ALA A CA 1
ATOM 6871 C C . ALA A 1 878 ? -29.816 -7.075 41.728 1.00 27.58 878 ALA A C 1
ATOM 6873 O O . ALA A 1 878 ? -29.754 -8.191 41.220 1.00 27.58 878 ALA A O 1
ATOM 6874 N N . LEU A 1 879 ? -29.707 -6.914 43.052 1.00 30.25 879 LEU A N 1
ATOM 6875 C CA . LEU A 1 879 ? -29.628 -8.038 43.997 1.00 30.25 879 LEU A CA 1
ATOM 6876 C C . LEU A 1 879 ? -30.976 -8.422 44.621 1.00 30.25 879 LEU A C 1
ATOM 6878 O O . LEU A 1 879 ? -31.043 -9.430 45.314 1.00 30.25 879 LEU A O 1
ATOM 6882 N N . ASN A 1 880 ? -32.066 -7.692 44.353 1.00 29.48 880 ASN A N 1
ATOM 6883 C CA . ASN A 1 880 ? -33.401 -8.082 44.816 1.00 29.48 880 ASN A CA 1
ATOM 6884 C C . ASN A 1 880 ? -34.528 -7.463 43.971 1.00 29.48 880 ASN A C 1
ATOM 6886 O O . ASN A 1 880 ? -35.119 -6.467 44.366 1.00 29.48 880 ASN A O 1
ATOM 6890 N N . SER A 1 881 ? -34.919 -8.084 42.855 1.00 25.98 881 SER A N 1
ATOM 6891 C CA . SER A 1 881 ? -36.350 -8.219 42.518 1.00 25.98 881 SER A CA 1
ATOM 6892 C C . SER A 1 881 ? -36.590 -9.133 41.316 1.00 25.98 881 SER A C 1
ATOM 6894 O O . SER A 1 881 ? -35.903 -9.113 40.301 1.00 25.98 881 SER A O 1
ATOM 6896 N N . LYS A 1 882 ? -37.607 -9.984 41.459 1.00 29.97 882 LYS A N 1
ATOM 6897 C CA . LYS A 1 882 ? -38.108 -10.896 40.431 1.00 29.97 882 LYS A CA 1
ATOM 6898 C C . LYS A 1 882 ? -38.956 -10.139 39.402 1.00 29.97 882 LYS A C 1
ATOM 6900 O O . LYS A 1 882 ? -39.856 -9.406 39.789 1.00 29.97 882 LYS A O 1
ATOM 6905 N N . LYS A 1 883 ? -38.776 -10.517 38.129 1.00 34.00 883 LYS A N 1
ATOM 6906 C CA . LYS A 1 883 ? -39.724 -10.429 36.996 1.00 34.00 883 LYS A CA 1
ATOM 6907 C C . LYS A 1 883 ? -40.278 -9.035 36.649 1.00 34.00 883 LYS A C 1
ATOM 6909 O O . LYS A 1 883 ? -41.272 -8.595 37.219 1.00 34.00 883 LYS A O 1
ATOM 6914 N N . ARG A 1 884 ? -39.811 -8.483 35.525 1.00 24.44 884 ARG A N 1
ATOM 6915 C CA . ARG A 1 884 ? -40.621 -7.614 34.653 1.00 24.44 884 ARG A CA 1
ATOM 6916 C C . ARG A 1 884 ? -40.556 -8.110 33.205 1.00 24.44 884 ARG A C 1
ATOM 6918 O O . ARG A 1 884 ? -39.538 -8.646 32.781 1.00 24.44 884 ARG A O 1
ATOM 6925 N N . LYS A 1 885 ? -41.692 -8.033 32.504 1.00 24.62 885 LYS A N 1
ATOM 6926 C CA . LYS A 1 885 ? -41.876 -8.461 31.105 1.00 24.62 885 LYS A CA 1
ATOM 6927 C C . LYS A 1 885 ? -41.517 -7.317 30.137 1.00 24.62 885 LYS A C 1
ATOM 6929 O O . LYS A 1 885 ? -41.729 -6.168 30.515 1.00 24.62 885 LYS A O 1
ATOM 6934 N N . PRO A 1 886 ? -41.055 -7.624 28.910 1.00 27.02 886 PRO A N 1
ATOM 6935 C CA . PRO A 1 886 ? -40.699 -6.635 27.898 1.00 27.02 886 PRO A CA 1
ATOM 6936 C C . PRO A 1 886 ? -41.909 -6.297 27.017 1.00 27.02 886 PRO A C 1
ATOM 6938 O O . PRO A 1 886 ? -42.366 -7.147 26.256 1.00 27.02 886 PRO A O 1
ATOM 6941 N N . SER A 1 887 ? -42.436 -5.079 27.128 1.00 27.17 887 SER A N 1
ATOM 6942 C CA . SER A 1 887 ? -43.292 -4.458 26.105 1.00 27.17 887 SER A CA 1
ATOM 6943 C C . SER A 1 887 ? -43.616 -3.019 26.506 1.00 27.17 887 SER A C 1
ATOM 6945 O O . SER A 1 887 ? -44.579 -2.812 27.236 1.00 27.17 887 SER A O 1
ATOM 6947 N N . GLU A 1 888 ? -42.833 -2.047 26.041 1.00 23.25 888 GLU A N 1
ATOM 6948 C CA . GLU A 1 888 ? -43.312 -0.685 25.762 1.00 23.25 888 GLU A CA 1
ATOM 6949 C C . GLU A 1 888 ? -42.289 0.048 24.863 1.00 23.25 888 GLU A C 1
ATOM 6951 O O . GLU A 1 888 ? -41.087 -0.131 25.072 1.00 23.25 888 GLU A O 1
ATOM 6956 N N . PRO A 1 889 ? -42.721 0.791 23.823 1.00 24.73 889 PRO A N 1
ATOM 6957 C CA . PRO A 1 889 ? -41.829 1.483 22.894 1.00 24.73 889 PRO A CA 1
ATOM 6958 C C . PRO A 1 889 ? -41.365 2.834 23.454 1.00 24.73 889 PRO A C 1
ATOM 6960 O O . PRO A 1 889 ? -42.138 3.553 24.082 1.00 24.73 889 PRO A O 1
ATOM 6963 N N . PHE A 1 890 ? -40.114 3.198 23.171 1.00 24.58 890 PHE A N 1
ATOM 6964 C CA . PHE A 1 890 ? -39.581 4.538 23.414 1.00 24.58 890 PHE A CA 1
ATOM 6965 C C . PHE A 1 890 ? -40.181 5.538 22.412 1.00 24.58 890 PHE A C 1
ATOM 6967 O O . PHE A 1 890 ? -40.103 5.328 21.202 1.00 24.58 890 PHE A O 1
ATOM 6974 N N . HIS A 1 891 ? -40.753 6.634 22.910 1.00 24.72 891 HIS A N 1
ATOM 6975 C CA . HIS A 1 891 ? -41.027 7.832 22.117 1.00 24.72 891 HIS A CA 1
ATOM 6976 C C . HIS A 1 891 ? -39.805 8.756 22.183 1.00 24.72 891 HIS A C 1
ATOM 6978 O O . HIS A 1 891 ? -39.450 9.223 23.262 1.00 24.72 891 HIS A O 1
ATOM 6984 N N . GLN A 1 892 ? -39.169 9.010 21.036 1.00 29.33 892 GLN A N 1
ATOM 6985 C CA . GLN A 1 892 ? -38.217 10.109 20.861 1.00 29.33 892 GLN A CA 1
ATOM 6986 C C . GLN A 1 892 ? -39.008 11.413 20.695 1.00 29.33 892 GLN A C 1
ATOM 6988 O O . GLN A 1 892 ? -39.826 11.526 19.784 1.00 29.33 892 GLN A O 1
ATOM 6993 N N . GLN A 1 893 ? -38.778 12.384 21.579 1.00 25.84 893 GLN A N 1
ATOM 6994 C CA . GLN A 1 893 ? -39.089 13.785 21.305 1.00 25.84 893 GLN A CA 1
ATOM 6995 C C . GLN A 1 893 ? -37.934 14.353 20.475 1.00 25.84 893 GLN A C 1
ATOM 6997 O O . GLN A 1 893 ? -36.810 14.441 20.964 1.00 25.84 893 GLN A O 1
ATOM 7002 N N . GLN A 1 894 ? -38.217 14.670 19.212 1.00 28.89 894 GLN A N 1
ATOM 7003 C CA . GLN A 1 894 ? -37.403 15.561 18.389 1.00 28.89 894 GLN A CA 1
ATOM 7004 C C . GLN A 1 894 ? -37.682 16.996 18.848 1.00 28.89 894 GLN A C 1
ATOM 7006 O O . GLN A 1 894 ? -38.849 17.358 18.979 1.00 28.89 894 GLN A O 1
ATOM 7011 N N . ASP A 1 895 ? -36.597 17.718 19.131 1.00 28.52 895 ASP A N 1
ATOM 7012 C CA . ASP A 1 895 ? -36.443 19.104 19.613 1.00 28.52 895 ASP A CA 1
ATOM 7013 C C . ASP A 1 895 ? -35.736 19.119 20.975 1.00 28.52 895 ASP A C 1
ATOM 7015 O O . ASP A 1 895 ? -36.357 19.255 22.031 1.00 28.52 895 ASP A O 1
ATOM 7019 N N . GLN A 1 896 ? -34.407 18.949 20.960 1.00 29.62 896 GLN A N 1
ATOM 7020 C CA . GLN A 1 896 ? -33.587 19.214 22.140 1.00 29.62 896 GLN A CA 1
ATOM 7021 C C . GLN A 1 896 ? -33.131 20.681 22.139 1.00 29.62 896 GLN A C 1
ATOM 7023 O O . GLN A 1 896 ? -32.372 21.079 21.255 1.00 29.62 896 GLN A O 1
ATOM 7028 N N . PRO A 1 897 ? -33.537 21.502 23.126 1.00 28.58 897 PRO A N 1
ATOM 7029 C CA . PRO A 1 897 ? -32.786 22.704 23.456 1.00 28.58 897 PRO A CA 1
ATOM 7030 C C . PRO A 1 897 ? -31.418 22.285 24.013 1.00 28.58 897 PRO A C 1
ATOM 7032 O O . PRO A 1 897 ? -31.305 21.228 24.635 1.00 28.58 897 PRO A O 1
ATOM 7035 N N . SER A 1 898 ? -30.392 23.111 23.804 1.00 34.59 898 SER A N 1
ATOM 7036 C CA . SER A 1 898 ? -29.037 22.903 24.326 1.00 34.59 898 SER A CA 1
ATOM 7037 C C . SER A 1 898 ? -29.061 22.426 25.784 1.00 34.59 898 SER A C 1
ATOM 7039 O O . SER A 1 898 ? -29.461 23.161 26.692 1.00 34.59 898 SER A O 1
ATOM 7041 N N . ILE A 1 899 ? -28.676 21.164 26.006 1.00 46.03 899 ILE A N 1
ATOM 7042 C CA . ILE A 1 899 ? -28.632 20.562 27.339 1.00 46.03 899 ILE A CA 1
ATOM 7043 C C . ILE A 1 899 ? -27.472 21.216 28.089 1.00 46.03 899 ILE A C 1
ATOM 7045 O O . ILE A 1 899 ? -26.306 20.988 27.776 1.00 46.03 899 ILE A O 1
ATOM 7049 N N . ARG A 1 900 ? -27.804 22.055 29.070 1.00 48.50 900 ARG A N 1
ATOM 7050 C CA . ARG A 1 900 ? -26.844 22.670 29.991 1.00 48.50 900 ARG A CA 1
ATOM 7051 C C . ARG A 1 900 ? -26.668 21.740 31.183 1.00 48.50 900 ARG A C 1
ATOM 7053 O O . ARG A 1 900 ? -27.635 21.490 31.900 1.00 48.50 900 ARG A O 1
ATOM 7060 N N . ILE A 1 901 ? -25.455 21.234 31.380 1.00 54.66 901 ILE A N 1
ATOM 7061 C CA . ILE A 1 901 ? -25.100 20.377 32.520 1.00 54.66 901 ILE A CA 1
ATOM 7062 C C . ILE A 1 901 ? -24.147 21.160 33.421 1.00 54.66 901 ILE A C 1
ATOM 7064 O O . ILE A 1 901 ? -23.210 21.798 32.932 1.00 54.66 901 ILE A O 1
ATOM 7068 N N . SER A 1 902 ? -24.398 21.134 34.731 1.00 52.16 902 SER A N 1
ATOM 7069 C CA . SER A 1 902 ? -23.542 21.815 35.708 1.00 52.16 902 SER A CA 1
ATOM 7070 C C . SER A 1 902 ? -22.296 20.986 36.039 1.00 52.16 902 SER A C 1
ATOM 7072 O O . SER A 1 902 ? -22.353 19.758 36.138 1.00 52.16 902 SER A O 1
ATOM 7074 N N . LYS A 1 903 ? -21.158 21.649 36.269 1.00 49.06 903 LYS A N 1
ATOM 7075 C CA . LYS A 1 903 ? -19.905 21.010 36.705 1.00 49.06 903 LYS A CA 1
ATOM 7076 C C . LYS A 1 903 ? -20.084 20.179 37.976 1.00 49.06 903 LYS A C 1
ATOM 7078 O O . LYS A 1 903 ? -19.484 19.117 38.076 1.00 49.06 903 LYS A O 1
ATOM 7083 N N . ASP A 1 904 ? -20.945 20.605 38.899 1.00 50.75 904 ASP A N 1
ATOM 7084 C CA . ASP A 1 904 ? -21.257 19.861 40.124 1.00 50.75 904 ASP A CA 1
ATOM 7085 C C . ASP A 1 904 ? -21.946 18.510 39.853 1.00 50.75 904 ASP A C 1
ATOM 7087 O O . ASP A 1 904 ? -21.676 17.540 40.560 1.00 50.75 904 ASP A O 1
ATOM 7091 N N . GLU A 1 905 ? -22.796 18.399 38.825 1.00 53.94 905 GLU A N 1
ATOM 7092 C CA . GLU A 1 905 ? -23.430 17.129 38.422 1.00 53.94 905 GLU A CA 1
ATOM 7093 C C . GLU A 1 905 ? -22.426 16.170 37.771 1.00 53.94 905 GLU A C 1
ATOM 7095 O O . GLU A 1 905 ? -22.438 14.961 38.041 1.00 53.94 905 GLU A O 1
ATOM 7100 N N . VAL A 1 906 ? -21.507 16.713 36.967 1.00 48.41 906 VAL A N 1
ATOM 7101 C CA . VAL A 1 906 ? -20.389 15.957 36.384 1.00 48.41 906 VAL A CA 1
ATOM 7102 C C . VAL A 1 906 ? -19.438 15.497 37.487 1.00 48.41 906 VAL A C 1
ATOM 7104 O O . VAL A 1 906 ? -19.135 14.311 37.590 1.00 48.41 906 VAL A O 1
ATOM 7107 N N . GLU A 1 907 ? -19.035 16.397 38.386 1.00 45.66 907 GLU A N 1
ATOM 7108 C CA . GLU A 1 907 ? -18.190 16.080 39.535 1.00 45.66 907 GLU A CA 1
ATOM 7109 C C . GLU A 1 907 ? -18.859 15.109 40.511 1.00 45.66 907 GLU A C 1
ATOM 7111 O O . GLU A 1 907 ? -18.159 14.302 41.114 1.00 45.66 907 GLU A O 1
ATOM 7116 N N . ALA A 1 908 ? -20.181 15.149 40.694 1.00 49.75 908 ALA A N 1
ATOM 7117 C CA . ALA A 1 908 ? -20.904 14.189 41.528 1.00 49.75 908 ALA A CA 1
ATOM 7118 C C . ALA A 1 908 ? -20.880 12.781 40.916 1.00 49.75 908 ALA A C 1
ATOM 7120 O O . ALA A 1 908 ? -20.627 11.815 41.637 1.00 49.75 908 ALA A O 1
ATOM 7121 N N . THR A 1 909 ? -21.058 12.677 39.595 1.00 48.09 909 THR A N 1
ATOM 7122 C CA . THR A 1 909 ? -20.952 11.414 38.844 1.00 48.09 909 THR A CA 1
ATOM 7123 C C . THR A 1 909 ? -19.525 10.860 38.920 1.00 48.09 909 THR A C 1
ATOM 7125 O O . THR A 1 909 ? -19.326 9.695 39.273 1.00 48.09 909 THR A O 1
ATOM 7128 N N . VAL A 1 910 ? -18.529 11.735 38.739 1.00 34.78 910 VAL A N 1
ATOM 7129 C CA . VAL A 1 910 ? -17.095 11.435 38.877 1.00 34.78 910 VAL A CA 1
ATOM 7130 C C . VAL A 1 910 ? -16.716 11.072 40.326 1.00 34.78 910 VAL A C 1
ATOM 7132 O O . VAL A 1 910 ? -15.908 10.178 40.551 1.00 34.78 910 VAL A O 1
ATOM 7135 N N . LYS A 1 911 ? -17.315 11.697 41.351 1.00 35.12 911 LYS A N 1
ATOM 7136 C CA . LYS A 1 911 ? -17.091 11.375 42.779 1.00 35.12 911 LYS A CA 1
ATOM 7137 C C . LYS A 1 911 ? -17.757 10.063 43.204 1.00 35.12 911 LYS A C 1
ATOM 7139 O O . LYS A 1 911 ? -17.269 9.432 44.136 1.00 35.12 911 LYS A O 1
ATOM 7144 N N . THR A 1 912 ? -18.829 9.624 42.536 1.00 36.00 912 THR A N 1
ATOM 7145 C CA . THR A 1 912 ? -19.402 8.281 42.748 1.00 36.00 912 THR A CA 1
ATOM 7146 C C . THR A 1 912 ? -18.597 7.162 42.084 1.00 36.00 912 THR A C 1
ATOM 7148 O O . THR A 1 912 ? -18.653 6.033 42.566 1.00 36.00 912 THR A O 1
ATOM 7151 N N . SER A 1 913 ? -17.816 7.465 41.040 1.00 29.83 913 SER A N 1
ATOM 7152 C CA . SER A 1 913 ? -16.862 6.537 40.410 1.00 29.83 913 SER A CA 1
ATOM 7153 C C . SER A 1 913 ? -15.450 6.602 41.015 1.00 29.83 913 SER A C 1
ATOM 7155 O O . SER A 1 913 ? -14.706 5.628 40.935 1.00 29.83 913 SER A O 1
ATOM 7157 N N . ASN A 1 914 ? -15.084 7.700 41.685 1.00 27.39 914 ASN A N 1
ATOM 7158 C CA . ASN A 1 914 ? -13.769 7.885 42.302 1.00 27.39 914 ASN A CA 1
ATOM 7159 C C . ASN A 1 914 ? -13.710 7.381 43.753 1.00 27.39 914 ASN A C 1
ATOM 7161 O O . ASN A 1 914 ? -13.930 8.128 44.709 1.00 27.39 914 ASN A O 1
ATOM 7165 N N . LEU A 1 915 ? -13.266 6.137 43.939 1.00 28.05 915 LEU A N 1
ATOM 7166 C CA . LEU A 1 915 ? -12.559 5.759 45.166 1.00 28.05 915 LEU A CA 1
ATOM 7167 C C . LEU A 1 915 ? -11.119 6.294 45.089 1.00 28.05 915 LEU A C 1
ATOM 7169 O O . LEU A 1 915 ? -10.265 5.714 44.430 1.00 28.05 915 LEU A O 1
ATOM 7173 N N . THR A 1 916 ? -10.900 7.432 45.754 1.00 26.44 916 THR A N 1
ATOM 7174 C CA . THR A 1 916 ? -9.625 8.072 46.152 1.00 26.44 916 THR A CA 1
ATOM 7175 C C . THR A 1 916 ? -8.321 7.468 45.604 1.00 26.44 916 THR A C 1
ATOM 7177 O O . THR A 1 916 ? -7.861 6.422 46.068 1.00 26.44 916 THR A O 1
ATOM 7180 N N . LEU A 1 917 ? -7.663 8.230 44.723 1.00 27.36 917 LEU A N 1
ATOM 7181 C CA . LEU A 1 917 ? -6.232 8.146 44.429 1.00 27.36 917 LEU A CA 1
ATOM 7182 C C . LEU A 1 917 ? -5.427 8.409 45.713 1.00 27.36 917 LEU A C 1
ATOM 7184 O O . LEU A 1 917 ? -5.575 9.462 46.332 1.00 27.36 917 LEU A O 1
ATOM 7188 N N . ASN A 1 918 ? -4.571 7.465 46.104 1.00 26.73 918 ASN A N 1
ATOM 7189 C CA . ASN A 1 918 ? -3.470 7.724 47.028 1.00 26.73 918 ASN A CA 1
ATOM 7190 C C . ASN A 1 918 ? -2.174 7.734 46.219 1.00 26.73 918 ASN A C 1
ATOM 7192 O O . ASN A 1 918 ? -1.830 6.731 45.591 1.00 26.73 918 ASN A O 1
ATOM 7196 N N . ASP A 1 919 ? -1.467 8.861 46.279 1.00 30.11 919 ASP A N 1
ATOM 7197 C CA . ASP A 1 919 ? -0.097 9.006 45.803 1.00 30.11 919 ASP A CA 1
ATOM 7198 C C . ASP A 1 919 ? 0.799 7.964 46.475 1.00 30.11 919 ASP A C 1
ATOM 7200 O O . ASP A 1 919 ? 0.957 7.919 47.698 1.00 30.11 919 ASP A O 1
ATOM 7204 N N . GLY A 1 920 ? 1.384 7.106 45.651 1.00 25.67 920 GLY A N 1
ATOM 7205 C CA . GLY A 1 920 ? 2.259 6.037 46.091 1.00 25.67 920 GLY A CA 1
ATOM 7206 C C . GLY A 1 920 ? 3.168 5.601 44.961 1.00 25.67 920 GLY A C 1
ATOM 7207 O O . GLY A 1 920 ? 3.025 4.501 44.440 1.00 25.67 920 GLY A O 1
ATOM 7208 N N . THR A 1 921 ? 4.128 6.452 44.601 1.00 29.52 921 THR A N 1
ATOM 7209 C CA . THR A 1 921 ? 5.352 6.028 43.918 1.00 29.52 921 THR A CA 1
ATOM 7210 C C . THR A 1 921 ? 6.051 4.977 44.782 1.00 29.52 921 THR A C 1
ATOM 7212 O O . THR A 1 921 ? 6.795 5.320 45.703 1.00 29.52 921 THR A O 1
ATOM 7215 N N . GLN A 1 922 ? 5.821 3.695 44.504 1.00 24.50 922 GLN A N 1
ATOM 7216 C CA . GLN A 1 922 ? 6.777 2.646 44.832 1.00 24.50 922 GLN A CA 1
ATOM 7217 C C . GLN A 1 922 ? 6.959 1.715 43.632 1.00 24.50 922 GLN A C 1
ATOM 7219 O O . GLN A 1 922 ? 5.972 1.213 43.097 1.00 24.50 922 GLN A O 1
ATOM 7224 N N . PRO A 1 923 ? 8.211 1.461 43.214 1.00 26.36 923 PRO A N 1
ATOM 7225 C CA . PRO A 1 923 ? 8.502 0.455 42.211 1.00 26.36 923 PRO A CA 1
ATOM 7226 C C . PRO A 1 923 ? 8.143 -0.904 42.811 1.00 26.36 923 PRO A C 1
ATOM 7228 O O . PRO A 1 923 ? 8.744 -1.335 43.796 1.00 26.36 923 PRO A O 1
ATOM 7231 N N . THR A 1 924 ? 7.133 -1.570 42.257 1.00 28.41 924 THR A N 1
ATOM 7232 C CA . THR A 1 924 ? 6.817 -2.939 42.656 1.00 28.41 924 THR A CA 1
ATOM 7233 C C . THR A 1 924 ? 8.018 -3.829 42.362 1.00 28.41 924 THR A C 1
ATOM 7235 O O . THR A 1 924 ? 8.516 -3.880 41.236 1.00 28.41 924 THR A O 1
ATOM 7238 N N . ASP A 1 925 ? 8.475 -4.500 43.413 1.00 24.98 925 ASP A N 1
ATOM 7239 C CA . ASP A 1 925 ? 9.545 -5.487 43.440 1.00 24.98 925 ASP A CA 1
ATOM 7240 C C . ASP A 1 925 ? 9.532 -6.401 42.201 1.00 24.98 925 ASP A C 1
ATOM 7242 O O . ASP A 1 925 ? 8.561 -7.113 41.937 1.00 24.98 925 ASP A O 1
ATOM 7246 N N . ARG A 1 926 ? 10.651 -6.434 41.465 1.00 30.73 926 ARG A N 1
ATOM 7247 C CA . ARG A 1 926 ? 10.881 -7.240 40.245 1.00 30.73 926 ARG A CA 1
ATOM 7248 C C . ARG A 1 926 ? 10.874 -8.768 40.472 1.00 30.73 926 ARG A C 1
ATOM 7250 O O . ARG A 1 926 ? 11.384 -9.505 39.634 1.00 30.73 926 ARG A O 1
ATOM 7257 N N . SER A 1 927 ? 10.359 -9.285 41.592 1.00 29.28 927 SER A N 1
ATOM 7258 C CA . SER A 1 927 ? 10.659 -10.660 42.028 1.00 29.28 927 SER A CA 1
ATOM 7259 C C . SER A 1 927 ? 9.485 -11.627 42.239 1.00 29.28 927 SER A C 1
ATOM 7261 O O . SER A 1 927 ? 9.760 -12.779 42.570 1.00 29.28 927 SER A O 1
ATOM 7263 N N . THR A 1 928 ? 8.209 -11.268 42.013 1.00 30.77 928 THR A N 1
ATOM 7264 C CA . THR A 1 928 ? 7.094 -12.195 42.357 1.00 30.77 928 THR A CA 1
ATOM 7265 C C . THR A 1 928 ? 5.926 -12.378 41.374 1.00 30.77 928 THR A C 1
ATOM 7267 O O . THR A 1 928 ? 4.977 -13.061 41.738 1.00 30.77 928 THR A O 1
ATOM 7270 N N . ASN A 1 929 ? 6.007 -11.951 40.109 1.00 32.03 929 ASN A N 1
ATOM 7271 C CA . ASN A 1 929 ? 5.046 -12.386 39.073 1.00 32.03 929 ASN A CA 1
ATOM 7272 C C . ASN A 1 929 ? 5.750 -13.161 37.952 1.00 32.03 929 ASN A C 1
ATOM 7274 O O . ASN A 1 929 ? 6.000 -12.640 36.870 1.00 32.03 929 ASN A O 1
ATOM 7278 N N . LYS A 1 930 ? 6.087 -14.429 38.211 1.00 35.00 930 LYS A N 1
ATOM 7279 C CA . LYS A 1 930 ? 6.366 -15.391 37.137 1.00 35.00 930 LYS A CA 1
ATOM 7280 C C . LYS A 1 930 ? 5.052 -16.065 36.735 1.00 35.00 930 LYS A C 1
ATOM 7282 O O . LYS A 1 930 ? 4.523 -16.839 37.527 1.00 35.00 930 LYS A O 1
ATOM 7287 N N . GLY A 1 931 ? 4.590 -15.808 35.508 1.00 42.75 931 GLY A N 1
ATOM 7288 C CA . GLY A 1 931 ? 3.701 -16.725 34.780 1.00 42.75 931 GLY A CA 1
ATOM 7289 C C . GLY A 1 931 ? 2.238 -16.318 34.594 1.00 42.75 931 GLY A C 1
ATOM 7290 O O . GLY A 1 931 ? 1.378 -17.182 34.700 1.00 42.75 931 GLY A O 1
ATOM 7291 N N . LEU A 1 932 ? 1.920 -15.044 34.344 1.00 49.12 932 LEU A N 1
ATOM 7292 C CA . LEU A 1 932 ? 0.621 -14.695 33.754 1.00 49.12 932 LEU A CA 1
ATOM 7293 C C . LEU A 1 932 ? 0.814 -13.634 32.675 1.00 49.12 932 LEU A C 1
ATOM 7295 O O . LEU A 1 932 ? 1.230 -12.513 32.964 1.00 49.12 932 LEU A O 1
ATOM 7299 N N . ASN A 1 933 ? 0.487 -14.001 31.437 1.00 59.69 933 ASN A N 1
ATOM 7300 C CA . ASN A 1 933 ? 0.313 -13.047 30.354 1.00 59.69 933 ASN A CA 1
ATOM 7301 C C . ASN A 1 933 ? -0.842 -12.088 30.712 1.00 59.69 933 ASN A C 1
ATOM 7303 O O . ASN A 1 933 ? -1.961 -12.563 30.924 1.00 59.69 933 ASN A O 1
ATOM 7307 N N . PRO A 1 934 ? -0.612 -10.763 30.794 1.00 57.06 934 PRO A N 1
ATOM 7308 C CA . PRO A 1 934 ? -1.682 -9.812 31.072 1.00 57.06 934 PRO A CA 1
ATOM 7309 C C . PRO A 1 934 ? -2.671 -9.681 29.897 1.00 57.06 934 PRO A C 1
ATOM 7311 O O . PRO A 1 934 ? -3.775 -9.178 30.100 1.00 57.06 934 PRO A O 1
ATOM 7314 N N . PHE A 1 935 ? -2.324 -10.146 28.688 1.00 67.38 935 PHE A N 1
ATOM 7315 C CA . PHE A 1 935 ? -3.196 -10.052 27.517 1.00 67.38 935 PHE A CA 1
ATOM 7316 C C . PHE A 1 935 ? -4.290 -11.126 27.501 1.00 67.38 935 PHE A C 1
ATOM 7318 O O . PHE A 1 935 ? -4.002 -12.310 27.679 1.00 67.38 935 PHE A O 1
ATOM 7325 N N . PRO A 1 936 ? -5.540 -10.742 27.192 1.00 56.97 936 PRO A N 1
ATOM 7326 C CA . PRO A 1 936 ? -6.689 -11.646 27.211 1.00 56.97 936 PRO A CA 1
ATOM 7327 C C . PRO A 1 936 ? -6.842 -12.529 25.956 1.00 56.97 936 PRO A C 1
ATOM 7329 O O . PRO A 1 936 ? -7.756 -13.348 25.923 1.00 56.97 936 PRO A O 1
ATOM 7332 N N . PHE A 1 937 ? -5.965 -12.410 24.947 1.00 62.34 937 PHE A N 1
ATOM 7333 C CA . PHE A 1 937 ? -6.083 -13.103 23.647 1.00 62.34 937 PHE A CA 1
ATOM 7334 C C . PHE A 1 937 ? -4.979 -14.138 23.302 1.00 62.34 937 PHE A C 1
ATOM 7336 O O . PHE A 1 937 ? -4.547 -14.190 22.150 1.00 62.34 937 PHE A O 1
ATOM 7343 N N . PRO A 1 938 ? -4.503 -15.012 24.212 1.00 52.69 938 PRO A N 1
ATOM 7344 C CA . PRO A 1 938 ? -3.611 -16.093 23.797 1.00 52.69 938 PRO A CA 1
ATOM 7345 C C . PRO A 1 938 ? -4.354 -17.123 22.915 1.00 52.69 938 PRO A C 1
ATOM 7347 O O . PRO A 1 938 ? -5.388 -17.671 23.299 1.00 52.69 938 PRO A O 1
ATOM 7350 N N . ARG A 1 939 ? -3.811 -17.373 21.714 1.00 58.19 939 ARG A N 1
ATOM 7351 C CA . ARG A 1 939 ? -4.410 -18.091 20.564 1.00 58.19 939 ARG A CA 1
ATOM 7352 C C . ARG A 1 939 ? -5.169 -19.391 20.902 1.00 58.19 939 ARG A C 1
ATOM 7354 O O . ARG A 1 939 ? -4.599 -20.330 21.457 1.00 58.19 939 ARG A O 1
ATOM 7361 N N . THR A 1 940 ? -6.409 -19.494 20.405 1.00 48.28 940 THR A N 1
ATOM 7362 C CA . THR A 1 940 ? -7.062 -20.769 20.042 1.00 48.28 940 THR A CA 1
ATOM 7363 C C . THR A 1 940 ? -7.106 -20.831 18.508 1.00 48.28 940 THR A C 1
ATOM 7365 O O . THR A 1 940 ? -7.841 -20.046 17.915 1.00 48.28 940 THR A O 1
ATOM 7368 N N . PRO A 1 941 ? -6.290 -21.675 17.846 1.00 47.56 941 PRO A N 1
ATOM 7369 C CA . PRO A 1 941 ? -6.189 -21.714 16.388 1.00 47.56 941 PRO A CA 1
ATOM 7370 C C . PRO A 1 941 ? -7.530 -22.016 15.725 1.00 47.56 941 PRO A C 1
ATOM 7372 O O . PRO A 1 941 ? -8.302 -22.850 16.213 1.00 47.56 941 PRO A O 1
ATOM 7375 N N . TYR A 1 942 ? -7.767 -21.393 14.574 1.00 48.97 942 TYR A N 1
ATOM 7376 C CA . TYR A 1 942 ? -8.876 -21.760 13.716 1.00 48.97 942 TYR A CA 1
ATOM 7377 C C . TYR A 1 942 ? -8.697 -23.207 13.224 1.00 48.97 942 TYR A C 1
ATOM 7379 O O . TYR A 1 942 ? -7.664 -23.558 12.659 1.00 48.97 942 TYR A O 1
ATOM 7387 N N . ARG A 1 943 ? -9.685 -24.080 13.461 1.00 46.81 943 ARG A N 1
ATOM 7388 C CA . ARG A 1 943 ? -9.719 -25.410 12.839 1.00 46.81 943 ARG A CA 1
ATOM 7389 C C . ARG A 1 943 ? -10.693 -25.361 11.669 1.00 46.81 943 ARG A C 1
ATOM 7391 O O . ARG A 1 943 ? -11.869 -25.088 11.920 1.00 46.81 943 ARG A O 1
ATOM 7398 N N . PRO A 1 944 ? -10.256 -25.662 10.432 1.00 44.22 944 PRO A N 1
ATOM 7399 C CA . PRO A 1 944 ? -11.190 -25.837 9.332 1.00 44.22 944 PRO A CA 1
ATOM 7400 C C . PRO A 1 944 ? -12.256 -26.868 9.719 1.00 44.22 944 PRO A C 1
ATOM 7402 O O . PRO A 1 944 ? -11.982 -27.791 10.488 1.00 44.22 944 PRO A O 1
ATOM 7405 N N . LEU A 1 945 ? -13.464 -26.712 9.170 1.00 42.19 945 LEU A N 1
ATOM 7406 C CA . LEU A 1 945 ? -14.677 -27.534 9.363 1.00 42.19 945 LEU A CA 1
ATOM 7407 C C . LEU A 1 945 ? -14.514 -29.059 9.142 1.00 42.19 945 LEU A C 1
ATOM 7409 O O . LEU A 1 945 ? -15.493 -29.807 9.142 1.00 42.19 945 LEU A O 1
ATOM 7413 N N . ALA A 1 946 ? -13.293 -29.557 8.971 1.00 37.84 946 ALA A N 1
ATOM 7414 C CA . ALA A 1 946 ? -12.991 -30.964 8.850 1.00 37.84 946 ALA A CA 1
ATOM 7415 C C . ALA A 1 946 ? -13.359 -31.738 10.135 1.00 37.84 946 ALA A C 1
ATOM 7417 O O . ALA A 1 946 ? -12.745 -31.617 11.194 1.00 37.84 946 ALA A O 1
ATOM 7418 N N . ALA A 1 947 ? -14.346 -32.621 9.965 1.00 36.47 947 ALA A N 1
ATOM 7419 C CA . ALA A 1 947 ? -14.522 -33.884 10.683 1.00 36.47 947 ALA A CA 1
ATOM 7420 C C . ALA A 1 947 ? -15.197 -33.910 12.069 1.00 36.47 947 ALA A C 1
ATOM 7422 O O . ALA A 1 947 ? -15.337 -35.002 12.615 1.00 36.47 947 ALA A O 1
ATOM 7423 N N . SER A 1 948 ? -15.714 -32.811 12.629 1.00 34.03 948 SER A N 1
ATOM 7424 C CA . SER A 1 948 ? -16.455 -32.918 13.907 1.00 34.03 948 SER A CA 1
ATOM 7425 C C . SER A 1 948 ? -17.904 -33.397 13.750 1.00 34.03 948 SER A C 1
ATOM 7427 O O . SER A 1 948 ? -18.457 -33.956 14.692 1.00 34.03 948 SER A O 1
ATOM 7429 N N . ASN A 1 949 ? -18.513 -33.244 12.565 1.00 35.19 949 ASN A N 1
ATOM 7430 C CA . ASN A 1 949 ? -19.941 -33.525 12.386 1.00 35.19 949 ASN A CA 1
ATOM 7431 C C . ASN A 1 949 ? -20.320 -34.367 11.158 1.00 35.19 949 ASN A C 1
ATOM 7433 O O . ASN A 1 949 ? -21.495 -34.673 11.022 1.00 35.19 949 ASN A O 1
ATOM 7437 N N . GLY A 1 950 ? -19.413 -34.775 10.266 1.00 35.66 950 GLY A N 1
ATOM 7438 C CA . GLY A 1 950 ? -19.772 -35.616 9.106 1.00 35.66 950 GLY A CA 1
ATOM 7439 C C . GLY A 1 950 ? -20.501 -34.895 7.956 1.00 35.66 950 GLY A C 1
ATOM 7440 O O . GLY A 1 950 ? -21.088 -35.560 7.106 1.00 35.66 950 GLY A O 1
ATOM 7441 N N . VAL A 1 951 ? -20.476 -33.557 7.912 1.00 36.94 951 VAL A N 1
ATOM 7442 C CA . VAL A 1 951 ? -20.762 -32.785 6.686 1.00 36.94 951 VAL A CA 1
ATOM 7443 C C . VAL A 1 951 ? -19.443 -32.664 5.920 1.00 36.94 951 VAL A C 1
ATOM 7445 O O . VAL A 1 951 ? -18.464 -32.177 6.481 1.00 36.94 951 VAL A O 1
ATOM 7448 N N . LYS A 1 952 ? -19.382 -33.140 4.671 1.00 41.97 952 LYS A N 1
ATOM 7449 C CA . LYS A 1 952 ? -18.250 -32.850 3.779 1.00 41.97 952 LYS A CA 1
ATOM 7450 C C . LYS A 1 952 ? -18.429 -31.426 3.262 1.00 41.97 952 LYS A C 1
ATOM 7452 O O . LYS A 1 952 ? -19.379 -31.179 2.524 1.00 41.97 952 LYS A O 1
ATOM 7457 N N . ALA A 1 953 ? -17.557 -30.503 3.660 1.00 44.41 953 ALA A N 1
ATOM 7458 C CA . ALA A 1 953 ? -17.465 -29.225 2.966 1.00 44.41 953 ALA A CA 1
ATOM 7459 C C . ALA A 1 953 ? -17.090 -29.495 1.491 1.00 44.41 953 ALA A C 1
ATOM 7461 O O . ALA A 1 953 ? -16.365 -30.452 1.217 1.00 44.41 953 ALA A O 1
ATOM 7462 N N . PRO A 1 954 ? -17.617 -28.733 0.525 1.00 50.28 954 PRO A N 1
ATOM 7463 C CA . PRO A 1 954 ? -17.217 -28.873 -0.870 1.00 50.28 954 PRO A CA 1
ATOM 7464 C C . PRO A 1 954 ? -15.740 -28.482 -1.035 1.00 50.28 954 PRO A C 1
ATOM 7466 O O . PRO A 1 954 ? -15.356 -27.353 -0.744 1.00 50.28 954 PRO A O 1
ATOM 7469 N N . ASN A 1 955 ? -14.917 -29.425 -1.498 1.00 67.06 955 ASN A N 1
ATOM 7470 C CA . ASN A 1 955 ? -13.455 -29.307 -1.457 1.00 67.06 955 ASN A CA 1
ATOM 7471 C C . ASN A 1 955 ? -12.862 -28.382 -2.538 1.00 67.06 955 ASN A C 1
ATOM 7473 O O . ASN A 1 955 ? -11.702 -27.990 -2.424 1.00 67.06 955 ASN A O 1
ATOM 7477 N N . SER A 1 956 ? -13.578 -28.049 -3.621 1.00 82.06 956 SER A N 1
ATOM 7478 C CA . SER A 1 956 ? -12.982 -27.245 -4.702 1.00 82.06 956 SER A CA 1
ATOM 7479 C C . SER A 1 956 ? -14.010 -26.512 -5.567 1.00 82.06 956 SER A C 1
ATOM 7481 O O . SER A 1 956 ? -15.003 -27.111 -5.983 1.00 82.06 956 SER A O 1
ATOM 7483 N N . VAL A 1 957 ? -13.752 -25.242 -5.891 1.00 87.00 957 VAL A N 1
ATOM 7484 C CA . VAL A 1 957 ? -14.616 -24.404 -6.746 1.00 87.00 957 VAL A CA 1
ATOM 7485 C C . VAL A 1 957 ? -13.869 -23.847 -7.947 1.00 87.00 957 VAL A C 1
ATOM 7487 O O . VAL A 1 957 ? -12.710 -23.452 -7.838 1.00 87.00 957 VAL A O 1
ATOM 7490 N N . LEU A 1 958 ? -14.565 -23.799 -9.082 1.00 90.62 958 LEU A N 1
ATOM 7491 C CA . LEU A 1 958 ? -14.125 -23.095 -10.281 1.00 90.62 958 LEU A CA 1
ATOM 7492 C C . LEU A 1 958 ? -15.115 -21.968 -10.572 1.00 90.62 958 LEU A C 1
ATOM 7494 O O . LEU A 1 958 ? -16.319 -22.219 -10.672 1.00 90.62 958 LEU A O 1
ATOM 7498 N N . ILE A 1 959 ? -14.609 -20.745 -10.719 1.00 90.06 959 ILE A N 1
ATOM 7499 C CA . ILE A 1 959 ? -15.417 -19.547 -10.957 1.00 90.06 959 ILE A CA 1
ATOM 7500 C C . ILE A 1 959 ? -14.978 -18.892 -12.271 1.00 90.06 959 ILE A C 1
ATOM 7502 O O . ILE A 1 959 ? -13.936 -18.236 -12.320 1.00 90.06 959 ILE A O 1
ATOM 7506 N N . PRO A 1 960 ? -15.776 -19.031 -13.342 1.00 86.62 960 PRO A N 1
ATOM 7507 C CA . PRO A 1 960 ? -15.582 -18.258 -14.558 1.00 86.62 960 PRO A CA 1
ATOM 7508 C C . PRO A 1 960 ? -16.034 -16.811 -14.326 1.00 86.62 960 PRO A C 1
ATOM 7510 O O . PRO A 1 960 ? -17.207 -16.564 -14.034 1.00 86.62 960 PRO A O 1
ATOM 7513 N N . SER A 1 961 ? -15.131 -15.848 -14.496 1.00 81.38 961 SER A N 1
ATOM 7514 C CA . SER A 1 961 ? -15.424 -14.419 -14.370 1.00 81.38 961 SER A CA 1
ATOM 7515 C C . SER A 1 961 ? -15.133 -13.692 -15.676 1.00 81.38 961 SER A C 1
ATOM 7517 O O . SER A 1 961 ? -14.163 -13.988 -16.365 1.00 81.38 961 SER A O 1
ATOM 7519 N N . LYS A 1 962 ? -15.994 -12.733 -16.033 1.00 72.00 962 LYS A N 1
ATOM 7520 C CA . LYS A 1 962 ? -15.768 -11.862 -17.195 1.00 72.00 962 LYS A CA 1
ATOM 7521 C C . LYS A 1 962 ? -14.761 -10.753 -16.893 1.00 72.00 962 LYS A C 1
ATOM 7523 O O . LYS A 1 962 ? -14.198 -10.225 -17.839 1.00 72.00 962 LYS A O 1
ATOM 7528 N N . SER A 1 963 ? -14.570 -10.412 -15.618 1.00 67.75 963 SER A N 1
ATOM 7529 C CA . SER A 1 963 ? -13.769 -9.262 -15.186 1.00 67.75 963 SER A CA 1
ATOM 7530 C C . SER A 1 963 ? -12.260 -9.499 -15.240 1.00 67.75 963 SER A C 1
ATOM 7532 O O . SER A 1 963 ? -11.516 -8.534 -15.182 1.00 67.75 963 SER A O 1
ATOM 7534 N N . ILE A 1 964 ? -11.817 -10.754 -15.365 1.00 70.62 964 ILE A N 1
ATOM 7535 C CA . ILE A 1 964 ? -10.397 -11.127 -15.371 1.00 70.62 964 ILE A CA 1
ATOM 7536 C C . ILE A 1 964 ? -9.969 -11.665 -16.739 1.00 70.62 964 ILE A C 1
ATOM 7538 O O . ILE A 1 964 ? -10.741 -12.332 -17.439 1.00 70.62 964 ILE A O 1
ATOM 7542 N N . THR A 1 965 ? -8.723 -11.387 -17.113 1.00 66.94 965 THR A N 1
ATOM 7543 C CA . THR A 1 965 ? -8.103 -11.805 -18.383 1.00 66.94 965 THR A CA 1
ATOM 7544 C C . THR A 1 965 ? -7.153 -12.993 -18.217 1.00 66.94 965 THR A C 1
ATOM 7546 O O . THR A 1 965 ? -6.998 -13.776 -19.157 1.00 66.94 965 THR A O 1
ATOM 7549 N N . SER A 1 966 ? -6.590 -13.172 -17.021 1.00 77.06 966 SER A N 1
ATOM 7550 C CA . SER A 1 966 ? -5.727 -14.277 -16.590 1.00 77.06 966 SER A CA 1
ATOM 7551 C C . SER A 1 966 ? -6.446 -15.166 -15.556 1.00 77.06 966 SER A C 1
ATOM 7553 O O . SER A 1 966 ? -7.532 -14.832 -15.074 1.00 77.06 966 SER A O 1
ATOM 7555 N N . SER A 1 967 ? -5.898 -16.352 -15.257 1.00 87.50 967 SER A N 1
ATOM 7556 C CA . SER A 1 967 ? -6.449 -17.245 -14.221 1.00 87.50 967 SER A CA 1
ATOM 7557 C C . SER A 1 967 ? -5.725 -17.066 -12.884 1.00 87.50 967 SER A C 1
ATOM 7559 O O . SER A 1 967 ? -4.529 -16.798 -12.859 1.00 87.50 967 SER A O 1
ATOM 7561 N N . TYR A 1 968 ? -6.423 -17.294 -11.773 1.00 93.06 968 TYR A N 1
ATOM 7562 C CA . TYR A 1 968 ? -5.856 -17.227 -10.420 1.00 93.06 968 TYR A CA 1
ATOM 7563 C C . TYR A 1 968 ? -6.232 -18.484 -9.650 1.00 93.06 968 TYR A C 1
ATOM 7565 O O . TYR A 1 968 ? -7.362 -18.965 -9.760 1.00 93.06 968 TYR A O 1
ATOM 7573 N N . LEU A 1 969 ? -5.305 -19.032 -8.871 1.00 94.69 969 LEU A N 1
ATOM 7574 C CA . LEU A 1 969 ? -5.537 -20.268 -8.131 1.00 94.69 969 LEU A CA 1
ATOM 7575 C C . LEU A 1 969 ? -4.996 -20.152 -6.715 1.00 94.69 969 LEU A C 1
ATOM 7577 O O . LEU A 1 969 ? -3.873 -19.704 -6.516 1.00 94.69 969 LEU A O 1
ATOM 7581 N N . VAL A 1 970 ? -5.769 -20.634 -5.744 1.00 94.00 970 VAL A N 1
ATOM 7582 C CA . VAL A 1 970 ? -5.274 -20.897 -4.391 1.00 94.00 970 VAL A CA 1
ATOM 7583 C C . VAL A 1 970 ? -5.650 -22.306 -3.957 1.00 94.00 970 VAL A C 1
ATOM 7585 O O . VAL A 1 970 ? -6.780 -22.760 -4.148 1.00 94.00 970 VAL A O 1
ATOM 7588 N N . SER A 1 971 ? -4.692 -23.010 -3.369 1.00 91.56 971 SER A N 1
ATOM 7589 C CA . SER A 1 971 ? -4.853 -24.335 -2.786 1.00 91.56 971 SER A CA 1
ATOM 7590 C C . SER A 1 971 ? -4.443 -24.266 -1.321 1.00 91.56 971 SER A C 1
ATOM 7592 O O . SER A 1 971 ? -3.327 -23.862 -1.031 1.00 91.56 971 SER A O 1
ATOM 7594 N N . ILE A 1 972 ? -5.316 -24.660 -0.395 1.00 88.50 972 ILE A N 1
ATOM 7595 C CA . ILE A 1 972 ? -5.170 -24.413 1.047 1.00 88.50 972 ILE A CA 1
ATOM 7596 C C . ILE A 1 972 ? -5.207 -25.732 1.817 1.00 88.50 972 ILE A C 1
ATOM 7598 O O . ILE A 1 972 ? -6.092 -26.560 1.585 1.00 88.50 972 ILE A O 1
ATOM 7602 N N . VAL A 1 973 ? -4.279 -25.897 2.761 1.00 85.62 973 VAL A N 1
ATOM 7603 C CA . VAL A 1 973 ? -4.211 -27.016 3.714 1.00 85.62 973 VAL A CA 1
ATOM 7604 C C . VAL A 1 973 ? -4.089 -26.510 5.161 1.00 85.62 973 VAL A C 1
ATOM 7606 O O . VAL A 1 973 ? -3.605 -25.399 5.391 1.00 85.62 973 VAL A O 1
ATOM 7609 N N . PRO A 1 974 ? -4.499 -27.298 6.172 1.00 82.81 974 PRO A N 1
ATOM 7610 C CA . PRO A 1 974 ? -4.287 -26.954 7.578 1.00 82.81 974 PRO A CA 1
ATOM 7611 C C . PRO A 1 974 ? -2.795 -26.914 7.962 1.00 82.81 974 PRO A C 1
ATOM 7613 O O . PRO A 1 974 ? -2.051 -27.864 7.707 1.00 82.81 974 PRO A O 1
ATOM 7616 N N . CYS A 1 975 ? -2.374 -25.851 8.652 1.00 85.81 975 CYS A N 1
ATOM 7617 C CA . CYS A 1 975 ? -1.012 -25.658 9.155 1.00 85.81 975 CYS A CA 1
ATOM 7618 C C . CYS A 1 975 ? -1.017 -24.902 10.496 1.00 85.81 975 CYS A C 1
ATOM 7620 O O . CYS A 1 975 ? -1.172 -23.682 10.547 1.00 85.81 975 CYS A O 1
ATOM 7622 N N . ASP A 1 976 ? -0.845 -25.627 11.604 1.00 83.00 976 ASP A N 1
ATOM 7623 C CA . ASP A 1 976 ? -0.875 -25.056 12.953 1.00 83.00 976 ASP A CA 1
ATOM 7624 C C . ASP A 1 976 ? 0.530 -24.983 13.570 1.00 83.00 976 ASP A C 1
ATOM 7626 O O . ASP A 1 976 ? 1.035 -25.965 14.114 1.00 83.00 976 ASP A O 1
ATOM 7630 N N . ILE A 1 977 ? 1.172 -23.814 13.456 1.00 85.00 977 ILE A N 1
ATOM 7631 C CA . ILE A 1 977 ? 2.570 -23.607 13.876 1.00 85.00 977 ILE A CA 1
ATOM 7632 C C . ILE A 1 977 ? 2.782 -22.475 14.894 1.00 85.00 977 ILE A C 1
ATOM 7634 O O . ILE A 1 977 ? 3.926 -22.157 15.201 1.00 85.00 977 ILE A O 1
ATOM 7638 N N . VAL A 1 978 ? 1.721 -21.858 15.435 1.00 78.12 978 VAL A N 1
ATOM 7639 C CA . VAL A 1 978 ? 1.858 -20.854 16.513 1.00 78.12 978 VAL A CA 1
ATOM 7640 C C . VAL A 1 978 ? 1.416 -21.446 17.840 1.00 78.12 978 VAL A C 1
ATOM 7642 O O . VAL A 1 978 ? 0.270 -21.873 17.996 1.00 78.12 978 VAL A O 1
ATOM 7645 N N . TYR A 1 979 ? 2.314 -21.388 18.817 1.00 76.50 979 TYR A N 1
ATOM 7646 C CA . TYR A 1 979 ? 2.143 -21.986 20.133 1.00 76.50 979 TYR A CA 1
ATOM 7647 C C . TYR A 1 979 ? 2.212 -20.913 21.218 1.00 76.50 979 TYR A C 1
ATOM 7649 O O . TYR A 1 979 ? 2.985 -19.965 21.116 1.00 76.50 979 TYR A O 1
ATOM 7657 N N . HIS A 1 980 ? 1.415 -21.076 22.275 1.00 75.81 980 HIS A N 1
ATOM 7658 C CA . HIS A 1 980 ? 1.517 -20.207 23.445 1.00 75.81 980 HIS A CA 1
ATOM 7659 C C . HIS A 1 980 ? 2.886 -20.397 24.125 1.00 75.81 980 HIS A C 1
ATOM 7661 O O . HIS A 1 980 ? 3.240 -21.556 24.366 1.00 75.81 980 HIS A O 1
ATOM 7667 N N . PRO A 1 981 ? 3.620 -19.333 24.508 1.00 74.75 981 PRO A N 1
ATOM 7668 C CA . PRO A 1 981 ? 4.982 -19.449 25.042 1.00 74.75 981 PRO A CA 1
ATOM 7669 C C . PRO A 1 981 ? 5.114 -20.384 26.248 1.00 74.75 981 PRO A C 1
ATOM 7671 O O . PRO A 1 981 ? 6.051 -21.168 26.318 1.00 74.75 981 PRO A O 1
ATOM 7674 N N . GLU A 1 982 ? 4.137 -20.393 27.159 1.00 73.44 982 GLU A N 1
ATOM 7675 C CA . GLU A 1 982 ? 4.158 -21.293 28.329 1.00 73.44 982 GLU A CA 1
ATOM 7676 C C . GLU A 1 982 ? 3.957 -22.780 27.986 1.00 73.44 982 GLU A C 1
ATOM 7678 O O . GLU A 1 982 ? 4.250 -23.651 28.803 1.00 73.44 982 GLU A O 1
ATOM 7683 N N . LYS A 1 983 ? 3.408 -23.084 26.803 1.00 75.94 983 LYS A N 1
ATOM 7684 C CA . LYS A 1 983 ? 3.128 -24.454 26.334 1.00 75.94 983 LYS A CA 1
ATOM 7685 C C . LYS A 1 983 ? 4.064 -24.897 25.210 1.00 75.94 983 LYS A C 1
ATOM 7687 O O . LYS A 1 983 ? 4.045 -26.073 24.853 1.00 75.94 983 LYS A O 1
ATOM 7692 N N . ALA A 1 984 ? 4.824 -23.973 24.629 1.00 80.50 984 ALA A N 1
ATOM 7693 C CA . ALA A 1 984 ? 5.708 -24.247 23.513 1.00 80.50 984 ALA A CA 1
ATOM 7694 C C . ALA A 1 984 ? 6.914 -25.073 23.980 1.00 80.50 984 ALA A C 1
ATOM 7696 O O . ALA A 1 984 ? 7.588 -24.742 24.955 1.00 80.50 984 ALA A O 1
ATOM 7697 N N . THR A 1 985 ? 7.182 -26.169 23.277 1.00 88.25 985 THR A N 1
ATOM 7698 C CA . THR A 1 985 ? 8.426 -26.935 23.414 1.00 88.25 985 THR A CA 1
ATOM 7699 C C . THR A 1 985 ? 9.479 -26.422 22.428 1.00 88.25 985 THR A C 1
ATOM 7701 O O . THR A 1 985 ? 9.157 -25.706 21.480 1.00 88.25 985 THR A O 1
ATOM 7704 N N . GLU A 1 986 ? 10.742 -26.815 22.605 1.00 88.94 986 GLU A N 1
ATOM 7705 C CA . GLU A 1 986 ? 11.798 -26.520 21.624 1.00 88.94 986 GLU A CA 1
ATOM 7706 C C . GLU A 1 986 ? 11.440 -27.056 20.225 1.00 88.94 986 GLU A C 1
ATOM 7708 O O . GLU A 1 986 ? 11.575 -26.328 19.246 1.00 88.94 986 GLU A O 1
ATOM 7713 N N . GLU A 1 987 ? 10.867 -28.262 20.131 1.00 90.25 987 GLU A N 1
ATOM 7714 C CA . GLU A 1 987 ? 10.393 -28.831 18.860 1.00 90.25 987 GLU A CA 1
ATOM 7715 C C . GLU A 1 987 ? 9.298 -27.970 18.207 1.00 90.25 987 GLU A C 1
ATOM 7717 O O . GLU A 1 987 ? 9.250 -27.852 16.986 1.00 90.25 987 GLU A O 1
ATOM 7722 N N . ASN A 1 988 ? 8.440 -27.318 19.001 1.00 89.38 988 ASN A N 1
ATOM 7723 C CA . ASN A 1 988 ? 7.407 -26.427 18.472 1.00 89.38 988 ASN A CA 1
ATOM 7724 C C . ASN A 1 988 ? 7.990 -25.157 17.839 1.00 89.38 988 ASN A C 1
ATOM 7726 O O . ASN A 1 988 ? 7.511 -24.730 16.790 1.00 89.38 988 ASN A O 1
ATOM 7730 N N . HIS A 1 989 ? 9.022 -24.567 18.448 1.00 88.00 989 HIS A N 1
ATOM 7731 C CA . HIS A 1 989 ? 9.725 -23.432 17.849 1.00 88.00 989 HIS A CA 1
ATOM 7732 C C . HIS A 1 989 ? 10.496 -23.853 16.596 1.00 88.00 989 HIS A C 1
ATOM 7734 O O . HIS A 1 989 ? 10.424 -23.164 15.579 1.00 88.00 989 HIS A O 1
ATOM 7740 N N . LEU A 1 990 ? 11.162 -25.012 16.627 1.00 92.81 990 LEU A N 1
ATOM 7741 C CA . LEU A 1 990 ? 11.821 -25.570 15.446 1.00 92.81 990 LEU A CA 1
ATOM 7742 C C . LEU A 1 990 ? 10.821 -25.825 14.312 1.00 92.81 990 LEU A C 1
ATOM 7744 O O . LEU A 1 990 ? 11.107 -25.461 13.180 1.00 92.81 990 LEU A O 1
ATOM 7748 N N . ASP A 1 991 ? 9.624 -26.349 14.601 1.00 93.06 991 ASP A N 1
ATOM 7749 C CA . ASP A 1 991 ? 8.545 -26.511 13.615 1.00 93.06 991 ASP A CA 1
ATOM 7750 C C . ASP A 1 991 ? 8.145 -25.204 12.953 1.00 93.06 991 ASP A C 1
ATOM 7752 O O . ASP A 1 991 ? 7.968 -25.152 11.736 1.00 93.06 991 ASP A O 1
ATOM 7756 N N . GLN A 1 992 ? 7.971 -24.159 13.757 1.00 90.62 992 GLN A N 1
ATOM 7757 C CA . GLN A 1 992 ? 7.573 -22.855 13.259 1.00 90.62 992 GLN A CA 1
ATOM 7758 C C . GLN A 1 992 ? 8.612 -22.319 12.270 1.00 90.62 992 GLN A C 1
ATOM 7760 O O . GLN A 1 992 ? 8.266 -22.001 11.133 1.00 90.62 992 GLN A O 1
ATOM 7765 N N . HIS A 1 993 ? 9.883 -22.280 12.672 1.00 91.38 993 HIS A N 1
ATOM 7766 C CA . HIS A 1 993 ? 10.953 -21.752 11.827 1.00 91.38 993 HIS A CA 1
ATOM 7767 C C . HIS A 1 993 ? 11.275 -22.666 10.641 1.00 91.38 993 HIS A C 1
ATOM 7769 O O . HIS A 1 993 ? 11.474 -22.158 9.545 1.00 91.38 993 HIS A O 1
ATOM 7775 N N . ALA A 1 994 ? 11.244 -23.992 10.803 1.00 94.81 994 ALA A N 1
ATOM 7776 C CA . ALA A 1 994 ? 11.440 -24.937 9.703 1.00 94.81 994 ALA A CA 1
ATOM 7777 C C . ALA A 1 994 ? 10.329 -24.829 8.649 1.00 94.81 994 ALA A C 1
ATOM 7779 O O . ALA A 1 994 ? 10.602 -24.916 7.455 1.00 94.81 994 ALA A O 1
ATOM 7780 N N . THR A 1 995 ? 9.078 -24.608 9.067 1.00 95.94 995 THR A N 1
ATOM 7781 C CA . THR A 1 995 ? 7.954 -24.444 8.131 1.00 95.94 995 THR A CA 1
ATOM 7782 C C . THR A 1 995 ? 8.087 -23.149 7.331 1.00 95.94 995 THR A C 1
ATOM 7784 O O . THR A 1 995 ? 7.927 -23.177 6.113 1.00 95.94 995 THR A O 1
ATOM 7787 N N . LEU A 1 996 ? 8.405 -22.032 7.997 1.00 93.31 996 LEU A N 1
ATOM 7788 C CA . LEU A 1 996 ? 8.639 -20.744 7.333 1.00 93.31 996 LEU A CA 1
ATOM 7789 C C . LEU A 1 996 ? 9.848 -20.816 6.391 1.00 93.31 996 LEU A C 1
ATOM 7791 O O . LEU A 1 996 ? 9.757 -20.388 5.245 1.00 93.31 996 LEU A O 1
ATOM 7795 N N . LEU A 1 997 ? 10.939 -21.447 6.836 1.00 93.94 997 LEU A N 1
ATOM 7796 C CA . LEU A 1 997 ? 12.143 -21.636 6.033 1.00 93.94 997 LEU A CA 1
ATOM 7797 C C . LEU A 1 997 ? 11.868 -22.478 4.782 1.00 93.94 997 LEU A C 1
ATOM 7799 O O . LEU A 1 997 ? 12.321 -22.125 3.702 1.00 93.94 997 LEU A O 1
ATOM 7803 N N . LEU A 1 998 ? 11.087 -23.556 4.891 1.00 95.75 998 LEU A N 1
ATOM 7804 C CA . LEU A 1 998 ? 10.737 -24.383 3.734 1.00 95.75 998 LEU A CA 1
ATOM 7805 C C . LEU A 1 998 ? 9.777 -23.676 2.761 1.00 95.75 998 LEU A C 1
ATOM 7807 O O . LEU A 1 998 ? 9.828 -23.939 1.561 1.00 95.75 998 LEU A O 1
ATOM 7811 N N . CYS A 1 999 ? 8.930 -22.762 3.248 1.00 95.75 999 CYS A N 1
ATOM 7812 C CA . CYS A 1 999 ? 8.148 -21.883 2.374 1.00 95.75 999 CYS A CA 1
ATOM 7813 C C . CYS A 1 999 ? 9.057 -20.918 1.595 1.00 95.75 999 CYS A C 1
ATOM 7815 O O . CYS A 1 999 ? 8.849 -20.734 0.395 1.00 95.75 999 CYS A O 1
ATOM 7817 N N . GLU A 1 1000 ? 10.081 -20.370 2.260 1.00 94.25 1000 GLU A N 1
ATOM 7818 C CA . GLU A 1 1000 ? 11.081 -19.459 1.687 1.00 94.25 1000 GLU A CA 1
ATOM 7819 C C . GLU A 1 1000 ? 11.934 -20.143 0.605 1.00 94.25 1000 GLU A C 1
ATOM 7821 O O . GLU A 1 1000 ? 11.819 -19.775 -0.560 1.00 94.25 1000 GLU A O 1
ATOM 7826 N N . ILE A 1 1001 ? 12.694 -21.193 0.970 1.00 93.69 1001 ILE A N 1
ATOM 7827 C CA . ILE A 1 1001 ? 12.655 -22.480 0.260 1.00 93.69 1001 ILE A CA 1
ATOM 7828 C C . ILE A 1 1001 ? 12.172 -22.445 -1.191 1.00 93.69 1001 ILE A C 1
ATOM 7830 O O . ILE A 1 1001 ? 12.884 -22.183 -2.162 1.00 93.69 1001 ILE A O 1
ATOM 7834 N N . LEU A 1 1002 ? 10.889 -22.776 -1.269 1.00 94.25 1002 LEU A N 1
ATOM 7835 C CA . LEU A 1 1002 ? 10.124 -23.014 -2.471 1.00 94.25 1002 LEU A CA 1
ATOM 7836 C C . LEU A 1 1002 ? 9.790 -21.720 -3.224 1.00 94.25 1002 LEU A C 1
ATOM 7838 O O . LEU A 1 1002 ? 9.781 -21.747 -4.453 1.00 94.25 1002 LEU A O 1
ATOM 7842 N N . SER A 1 1003 ? 9.504 -20.625 -2.511 1.00 93.50 1003 SER A N 1
ATOM 7843 C CA . SER A 1 1003 ? 8.855 -19.425 -3.071 1.00 93.50 1003 SER A CA 1
ATOM 7844 C C . SER A 1 1003 ? 9.799 -18.286 -3.441 1.00 93.50 1003 SER A C 1
ATOM 7846 O O . SER A 1 1003 ? 9.377 -17.386 -4.166 1.00 93.50 1003 SER A O 1
ATOM 7848 N N . ARG A 1 1004 ? 11.035 -18.280 -2.928 1.00 87.06 1004 ARG A N 1
ATOM 7849 C CA . ARG A 1 1004 ? 12.012 -17.216 -3.199 1.00 87.06 1004 ARG A CA 1
ATOM 7850 C C . ARG A 1 1004 ? 12.253 -17.038 -4.702 1.00 87.06 1004 ARG A C 1
ATOM 7852 O O . ARG A 1 1004 ? 12.090 -17.981 -5.480 1.00 87.06 1004 ARG A O 1
ATOM 7859 N N . SER A 1 1005 ? 12.692 -15.847 -5.107 1.00 80.69 1005 SER A N 1
ATOM 7860 C CA . SER A 1 1005 ? 13.186 -15.613 -6.470 1.00 80.69 1005 SER A CA 1
ATOM 7861 C C . SER A 1 1005 ? 14.275 -16.630 -6.813 1.00 80.69 1005 SER A C 1
ATOM 7863 O O . SER A 1 1005 ? 15.119 -16.925 -5.968 1.00 80.69 1005 SER A O 1
ATOM 7865 N N . GLU A 1 1006 ? 14.207 -17.204 -8.016 1.00 76.94 1006 GLU A N 1
ATOM 7866 C CA . GLU A 1 1006 ? 15.072 -18.315 -8.463 1.00 76.94 1006 GLU A CA 1
ATOM 7867 C C . GLU A 1 1006 ? 14.962 -19.609 -7.626 1.00 76.94 1006 GLU A C 1
ATOM 7869 O O . GLU A 1 1006 ? 15.711 -20.561 -7.832 1.00 76.94 1006 GLU A O 1
ATOM 7874 N N . GLY A 1 1007 ? 14.008 -19.684 -6.692 1.00 84.38 1007 GLY A N 1
ATOM 7875 C CA . GLY A 1 1007 ? 13.660 -20.906 -5.979 1.00 84.38 1007 GLY A CA 1
ATOM 7876 C C . GLY A 1 1007 ? 12.907 -21.911 -6.864 1.00 84.38 1007 GLY A C 1
ATOM 7877 O O . GLY A 1 1007 ? 12.493 -21.589 -7.982 1.00 84.38 1007 GLY A O 1
ATOM 7878 N N . PRO A 1 1008 ? 12.656 -23.137 -6.365 1.00 89.38 1008 PRO A N 1
ATOM 7879 C CA . PRO A 1 1008 ? 12.036 -24.208 -7.142 1.00 89.38 1008 PRO A CA 1
ATOM 7880 C C . PRO A 1 1008 ? 10.716 -23.825 -7.825 1.00 89.38 1008 PRO A C 1
ATOM 7882 O O . PRO A 1 1008 ? 10.519 -24.176 -8.989 1.00 89.38 1008 PRO A O 1
ATOM 7885 N N . LEU A 1 1009 ? 9.816 -23.104 -7.139 1.00 91.69 1009 LEU A N 1
ATOM 7886 C CA . LEU A 1 1009 ? 8.540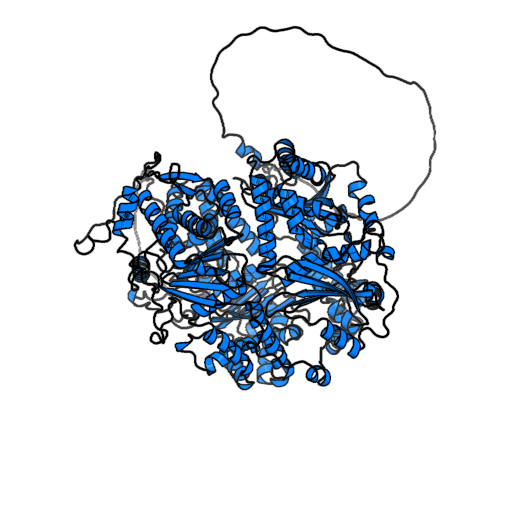 -22.685 -7.735 1.00 91.69 1009 LEU A CA 1
ATOM 7887 C C . LEU A 1 1009 ? 8.743 -21.602 -8.788 1.00 91.69 1009 LEU A C 1
ATOM 7889 O O . LEU A 1 1009 ? 8.139 -21.681 -9.857 1.00 91.69 1009 LEU A O 1
ATOM 7893 N N . TYR A 1 1010 ? 9.626 -20.637 -8.522 1.00 86.94 1010 TYR A N 1
ATOM 7894 C CA . TYR A 1 1010 ? 9.957 -19.586 -9.478 1.00 86.94 1010 TYR A CA 1
ATOM 7895 C C . TYR A 1 1010 ? 10.433 -20.201 -10.796 1.00 86.94 1010 TYR A C 1
ATOM 7897 O O . TYR A 1 1010 ? 9.833 -19.949 -11.838 1.00 86.94 1010 TYR A O 1
ATOM 7905 N N . SER A 1 1011 ? 11.454 -21.060 -10.765 1.00 81.56 1011 SER A N 1
ATOM 7906 C CA . SER A 1 1011 ? 12.048 -21.622 -11.984 1.00 81.56 1011 SER A CA 1
ATOM 7907 C C . SER A 1 1011 ? 11.094 -22.543 -12.745 1.00 81.56 1011 SER A C 1
ATOM 7909 O O . SER A 1 1011 ? 11.102 -22.553 -13.976 1.00 81.56 1011 SER A O 1
ATOM 7911 N N . ALA A 1 1012 ? 10.266 -23.316 -12.035 1.00 84.56 1012 ALA A N 1
ATOM 7912 C CA . ALA A 1 1012 ? 9.372 -24.293 -12.655 1.00 84.56 1012 ALA A CA 1
ATOM 7913 C C . ALA A 1 1012 ? 8.052 -23.698 -13.169 1.00 84.56 1012 ALA A C 1
ATOM 7915 O O . ALA A 1 1012 ? 7.433 -24.288 -14.053 1.00 84.56 1012 ALA A O 1
ATOM 7916 N N . ILE A 1 1013 ? 7.606 -22.569 -12.610 1.00 85.44 1013 ILE A N 1
ATOM 7917 C CA . ILE A 1 1013 ? 6.315 -21.954 -12.946 1.00 85.44 1013 ILE A CA 1
ATOM 7918 C C . ILE A 1 1013 ? 6.525 -20.624 -13.667 1.00 85.44 1013 ILE A C 1
ATOM 7920 O O . ILE A 1 1013 ? 6.112 -20.491 -14.820 1.00 85.44 1013 ILE A O 1
ATOM 7924 N N . ARG A 1 1014 ? 7.184 -19.655 -13.019 1.00 80.12 1014 ARG A N 1
ATOM 7925 C CA . ARG A 1 1014 ? 7.415 -18.324 -13.601 1.00 80.12 1014 ARG A CA 1
ATOM 7926 C C . ARG A 1 1014 ? 8.460 -18.362 -14.710 1.00 80.12 1014 ARG A C 1
ATOM 7928 O O . ARG A 1 1014 ? 8.204 -17.843 -15.788 1.00 80.12 1014 ARG A O 1
ATOM 7935 N N . GLY A 1 1015 ? 9.585 -19.043 -14.490 1.00 69.31 1015 GLY A N 1
ATOM 7936 C CA . GLY A 1 1015 ? 10.645 -19.212 -15.491 1.00 69.31 1015 GLY A CA 1
ATOM 7937 C C . GLY A 1 1015 ? 10.195 -19.974 -16.744 1.00 69.31 1015 GLY A C 1
ATOM 7938 O O . GLY A 1 1015 ? 10.796 -19.825 -17.799 1.00 69.31 1015 GLY A O 1
ATOM 7939 N N . GLN A 1 1016 ? 9.113 -20.755 -16.646 1.00 70.19 1016 GLN A N 1
ATOM 7940 C CA . GLN A 1 1016 ? 8.477 -21.435 -17.782 1.00 70.19 1016 GLN A CA 1
ATOM 7941 C C . GLN A 1 1016 ? 7.317 -20.633 -18.404 1.00 70.19 1016 GLN A C 1
ATOM 7943 O O . GLN A 1 1016 ? 6.680 -21.109 -19.341 1.00 70.19 1016 GLN A O 1
ATOM 7948 N N . GLY A 1 1017 ? 6.993 -19.448 -17.872 1.00 66.19 1017 GLY A N 1
ATOM 7949 C CA . GLY A 1 1017 ? 5.908 -18.596 -18.370 1.00 66.19 1017 GLY A CA 1
ATOM 7950 C C . GLY A 1 1017 ? 4.489 -19.101 -18.069 1.00 66.19 1017 GLY A C 1
ATOM 7951 O O . GLY A 1 1017 ? 3.527 -18.618 -18.663 1.00 66.19 1017 GLY A O 1
ATOM 7952 N N . TYR A 1 1018 ? 4.307 -20.070 -17.162 1.00 78.81 1018 TYR A N 1
ATOM 7953 C CA . TYR A 1 1018 ? 2.970 -20.607 -16.856 1.00 78.81 1018 TYR A CA 1
ATOM 7954 C C . TYR A 1 1018 ? 2.116 -19.633 -16.041 1.00 78.81 1018 TYR A C 1
ATOM 7956 O O . TYR A 1 1018 ? 0.895 -19.572 -16.224 1.00 78.81 1018 TYR A O 1
ATOM 7964 N N . ALA A 1 1019 ? 2.754 -18.876 -15.149 1.00 82.25 1019 ALA A N 1
ATOM 7965 C CA . ALA A 1 1019 ? 2.130 -17.822 -14.364 1.00 82.25 1019 ALA A CA 1
ATOM 7966 C C . ALA A 1 1019 ? 3.137 -16.735 -13.995 1.00 82.25 1019 ALA A C 1
ATOM 7968 O O . ALA A 1 1019 ? 4.328 -17.014 -13.859 1.00 82.25 1019 ALA A O 1
ATOM 7969 N N . TYR A 1 1020 ? 2.651 -15.514 -13.788 1.00 80.50 1020 TYR A N 1
ATOM 7970 C CA . TYR A 1 1020 ? 3.506 -14.393 -13.402 1.00 80.50 1020 TYR A CA 1
ATOM 7971 C C . TYR A 1 1020 ? 4.036 -14.526 -11.970 1.00 80.50 1020 TYR A C 1
ATOM 7973 O O . TYR A 1 1020 ? 5.206 -14.251 -11.705 1.00 80.50 1020 TYR A O 1
ATOM 7981 N N . GLY A 1 1021 ? 3.186 -14.960 -11.036 1.00 84.44 1021 GLY A N 1
ATOM 7982 C CA . GLY A 1 1021 ? 3.543 -15.095 -9.627 1.00 84.44 1021 GLY A CA 1
ATOM 7983 C C . GLY A 1 1021 ? 3.097 -16.427 -9.048 1.00 84.44 1021 GLY A C 1
ATOM 7984 O O . GLY A 1 1021 ? 1.985 -16.883 -9.305 1.00 84.44 1021 GLY A O 1
ATOM 7985 N N . CYS A 1 1022 ? 3.943 -17.033 -8.222 1.00 91.81 1022 CYS A N 1
ATOM 7986 C CA . CYS A 1 1022 ? 3.589 -18.211 -7.443 1.00 91.81 1022 CYS A CA 1
ATOM 7987 C C . CYS A 1 1022 ? 4.311 -18.210 -6.097 1.00 91.81 1022 CYS A C 1
ATOM 7989 O O . CYS A 1 1022 ? 5.481 -17.832 -6.023 1.00 91.81 1022 CYS A O 1
ATOM 7991 N N . SER A 1 1023 ? 3.638 -18.658 -5.046 1.00 95.06 1023 SER A N 1
ATOM 7992 C CA . SER A 1 1023 ? 4.237 -18.778 -3.716 1.00 95.06 1023 SER A CA 1
ATOM 7993 C C . SER A 1 1023 ? 3.491 -19.796 -2.863 1.00 95.06 1023 SER A C 1
ATOM 7995 O O . SER A 1 1023 ? 2.346 -20.156 -3.137 1.00 95.06 1023 SER A O 1
ATOM 7997 N N . ILE A 1 1024 ? 4.157 -20.273 -1.817 1.00 95.50 1024 ILE A N 1
ATOM 7998 C CA . ILE A 1 1024 ? 3.543 -20.997 -0.714 1.00 95.50 1024 ILE A CA 1
ATOM 7999 C C . ILE A 1 1024 ? 3.767 -20.210 0.580 1.00 95.50 1024 ILE A C 1
ATOM 8001 O O . ILE A 1 1024 ? 4.897 -19.868 0.919 1.00 95.50 1024 ILE A O 1
ATOM 8005 N N . SER A 1 1025 ? 2.684 -19.920 1.297 1.00 93.31 1025 SER A N 1
ATOM 8006 C CA . SER A 1 1025 ? 2.685 -19.032 2.464 1.00 93.31 1025 SER A CA 1
ATOM 8007 C C . SER A 1 1025 ? 1.921 -19.648 3.631 1.00 93.31 1025 SER A C 1
ATOM 8009 O O . SER A 1 1025 ? 0.992 -20.436 3.441 1.00 93.31 1025 SER A O 1
ATOM 8011 N N . VAL A 1 1026 ? 2.291 -19.271 4.860 1.00 90.00 1026 VAL A N 1
ATOM 8012 C CA . VAL A 1 1026 ? 1.574 -19.677 6.077 1.00 90.00 1026 VAL A CA 1
ATOM 8013 C C . VAL A 1 1026 ? 0.771 -18.510 6.639 1.00 90.00 1026 VAL A C 1
ATOM 8015 O O . VAL A 1 1026 ? 1.319 -17.493 7.056 1.00 90.00 1026 VAL A O 1
ATOM 8018 N N . TYR A 1 1027 ? -0.533 -18.714 6.759 1.00 83.44 1027 TYR A N 1
ATOM 8019 C CA . TYR A 1 1027 ? -1.458 -17.818 7.433 1.00 83.44 1027 TYR A CA 1
ATOM 8020 C C . TYR A 1 1027 ? -1.539 -18.192 8.913 1.00 83.44 1027 TYR A C 1
ATOM 8022 O O . TYR A 1 1027 ? -2.350 -19.016 9.353 1.00 83.44 1027 TYR A O 1
ATOM 8030 N N . LEU A 1 1028 ? -0.647 -17.587 9.701 1.00 77.88 1028 LEU A N 1
ATOM 8031 C CA . LEU A 1 1028 ? -0.453 -17.914 11.116 1.00 77.88 1028 LEU A CA 1
ATOM 8032 C C . LEU A 1 1028 ? -1.734 -17.785 11.948 1.00 77.88 1028 LEU A C 1
ATOM 8034 O O . LEU A 1 1028 ? -1.925 -18.553 12.882 1.00 77.88 1028 LEU A O 1
ATOM 8038 N N . TRP A 1 1029 ? -2.632 -16.853 11.645 1.00 74.19 1029 TRP A N 1
ATOM 8039 C CA . TRP A 1 1029 ? -3.825 -16.625 12.467 1.00 74.19 1029 TRP A CA 1
ATOM 8040 C C . TRP A 1 1029 ? -4.959 -17.602 12.164 1.00 74.19 1029 TRP A C 1
ATOM 8042 O O . TRP A 1 1029 ? -5.579 -18.123 13.091 1.00 74.19 1029 TRP A O 1
ATOM 8052 N N . THR A 1 1030 ? -5.141 -17.950 10.892 1.00 73.06 1030 THR A N 1
ATOM 8053 C CA . THR A 1 1030 ? -6.147 -18.919 10.434 1.00 73.06 1030 THR A CA 1
ATOM 8054 C C . THR A 1 1030 ? -5.647 -20.366 10.481 1.00 73.06 1030 THR A C 1
ATOM 8056 O O . THR A 1 1030 ? -6.415 -21.280 10.195 1.00 73.06 1030 THR A O 1
ATOM 8059 N N . ALA A 1 1031 ? -4.388 -20.593 10.879 1.00 79.38 1031 ALA A N 1
ATOM 8060 C CA . ALA A 1 1031 ? -3.762 -21.917 10.946 1.00 79.38 1031 ALA A CA 1
ATOM 8061 C C . ALA A 1 1031 ? -3.800 -22.653 9.595 1.00 79.38 1031 ALA A C 1
ATOM 8063 O O . ALA A 1 1031 ? -4.150 -23.835 9.512 1.00 79.38 1031 ALA A O 1
ATOM 8064 N N . GLN A 1 1032 ? -3.476 -21.931 8.525 1.00 83.25 1032 GLN A N 1
ATOM 8065 C CA . GLN A 1 1032 ? -3.539 -22.422 7.152 1.00 83.25 1032 GLN A CA 1
ATOM 8066 C C . GLN A 1 1032 ? -2.203 -22.232 6.445 1.00 83.25 1032 GLN A C 1
ATOM 8068 O O . GLN A 1 1032 ? -1.432 -21.332 6.763 1.00 83.25 1032 GLN A O 1
ATOM 8073 N N . MET A 1 1033 ? -1.944 -23.088 5.469 1.00 90.81 1033 MET A N 1
ATOM 8074 C CA . MET A 1 1033 ? -0.880 -22.931 4.488 1.00 90.81 1033 MET A CA 1
ATOM 8075 C C . MET A 1 1033 ? -1.528 -22.934 3.112 1.00 90.81 1033 MET A C 1
ATOM 8077 O O . MET A 1 1033 ? -2.357 -23.803 2.838 1.00 90.81 1033 MET A O 1
ATOM 8081 N N . ALA A 1 1034 ? -1.168 -21.977 2.264 1.00 92.56 1034 ALA A N 1
ATOM 8082 C CA . ALA A 1 1034 ? -1.715 -21.882 0.923 1.00 92.56 1034 ALA A CA 1
ATOM 8083 C C . ALA A 1 1034 ? -0.613 -21.843 -0.125 1.00 92.56 1034 ALA A C 1
ATOM 8085 O O . ALA A 1 1034 ? 0.386 -21.156 0.054 1.00 92.56 1034 ALA A O 1
ATOM 8086 N N . PHE A 1 1035 ? -0.830 -22.574 -1.211 1.00 95.69 1035 PHE A N 1
ATOM 8087 C CA . PHE A 1 1035 ? -0.125 -22.399 -2.469 1.00 95.69 1035 PHE A CA 1
ATOM 8088 C C . PHE A 1 1035 ? -0.975 -21.520 -3.385 1.00 95.69 1035 PHE A C 1
ATOM 8090 O O . PHE A 1 1035 ? -2.147 -21.828 -3.617 1.00 95.69 1035 PHE A O 1
ATOM 8097 N N . GLU A 1 1036 ? -0.385 -20.449 -3.898 1.00 95.56 1036 GLU A N 1
ATOM 8098 C CA . GLU A 1 1036 ? -1.058 -19.416 -4.677 1.00 95.56 1036 GLU A CA 1
ATOM 8099 C C . GLU A 1 1036 ? -0.380 -19.221 -6.027 1.00 95.56 1036 GLU A C 1
ATOM 8101 O O . GLU A 1 1036 ? 0.846 -19.256 -6.135 1.00 95.56 1036 GLU A O 1
ATOM 8106 N N . ILE A 1 1037 ? -1.198 -18.997 -7.053 1.00 93.19 1037 ILE A N 1
ATOM 8107 C CA . ILE A 1 1037 ? -0.776 -18.635 -8.401 1.00 93.19 1037 ILE A CA 1
ATOM 8108 C C . ILE A 1 1037 ? -1.536 -17.373 -8.818 1.00 93.19 1037 ILE A C 1
ATOM 8110 O O . ILE A 1 1037 ? -2.770 -17.337 -8.761 1.00 93.19 1037 ILE A O 1
ATOM 8114 N N . ARG A 1 1038 ? -0.791 -16.365 -9.275 1.00 88.12 1038 ARG A N 1
ATOM 8115 C CA . ARG A 1 1038 ? -1.293 -15.088 -9.791 1.00 88.12 1038 ARG A CA 1
ATOM 8116 C C . ARG A 1 1038 ? -0.956 -14.941 -11.269 1.00 88.12 1038 ARG A C 1
ATOM 8118 O O . ARG A 1 1038 ? 0.141 -15.312 -11.692 1.00 88.12 1038 ARG A O 1
ATOM 8125 N N . ASP A 1 1039 ? -1.918 -14.425 -12.027 1.00 81.50 1039 ASP A N 1
ATOM 8126 C CA . ASP A 1 1039 ? -1.826 -14.201 -13.472 1.00 81.50 1039 ASP A CA 1
ATOM 8127 C C . ASP A 1 1039 ? -1.327 -15.427 -14.245 1.00 81.50 1039 ASP A C 1
ATOM 8129 O O . ASP A 1 1039 ? -0.329 -15.400 -14.967 1.00 81.50 1039 ASP A O 1
ATOM 8133 N N . ALA A 1 1040 ? -2.019 -16.549 -14.057 1.00 84.00 1040 ALA A N 1
ATOM 8134 C CA . ALA A 1 1040 ? -1.726 -17.792 -14.747 1.00 84.00 1040 ALA A CA 1
ATOM 8135 C C . ALA A 1 1040 ? -2.276 -17.777 -16.176 1.00 84.00 1040 ALA A C 1
ATOM 8137 O O . ALA A 1 1040 ? -3.493 -17.701 -16.391 1.00 84.00 1040 ALA A O 1
ATOM 8138 N N . MET A 1 1041 ? -1.373 -17.937 -17.142 1.00 75.00 1041 MET A N 1
ATOM 8139 C CA . MET A 1 1041 ? -1.708 -18.204 -18.542 1.00 75.00 1041 MET A CA 1
ATOM 8140 C C . MET A 1 1041 ? -2.070 -19.679 -18.743 1.00 75.00 1041 MET A C 1
ATOM 8142 O O . MET A 1 1041 ? -2.972 -19.997 -19.518 1.00 75.00 1041 MET A O 1
ATOM 8146 N N . ASP A 1 1042 ? -1.409 -20.573 -17.999 1.00 81.69 1042 ASP A N 1
ATOM 8147 C CA . ASP A 1 1042 ? -1.709 -22.005 -17.952 1.00 81.69 1042 ASP A CA 1
ATOM 8148 C C . ASP A 1 1042 ? -1.760 -22.499 -16.490 1.00 81.69 1042 ASP A C 1
ATOM 8150 O O . ASP A 1 1042 ? -0.765 -22.998 -15.951 1.00 81.69 1042 ASP A O 1
ATOM 8154 N N . PRO A 1 1043 ? -2.918 -22.368 -15.810 1.00 89.00 1043 PRO A N 1
ATOM 8155 C CA . PRO A 1 1043 ? -3.055 -22.783 -14.414 1.00 89.00 1043 PRO A CA 1
ATOM 8156 C C . PRO A 1 1043 ? -2.900 -24.298 -14.220 1.00 89.00 1043 PRO A C 1
ATOM 8158 O O . PRO A 1 1043 ? -2.620 -24.741 -13.108 1.00 89.00 1043 PRO A O 1
ATOM 8161 N N . VAL A 1 1044 ? -3.078 -25.101 -15.278 1.00 91.75 1044 VAL A N 1
ATOM 8162 C CA . VAL A 1 1044 ? -2.905 -26.557 -15.225 1.00 91.75 1044 VAL A CA 1
ATOM 8163 C C . VAL A 1 1044 ? -1.422 -26.898 -15.137 1.00 91.75 1044 VAL A C 1
ATOM 8165 O O . VAL A 1 1044 ? -1.013 -27.557 -14.183 1.00 91.75 1044 VAL A O 1
ATOM 8168 N N . LYS A 1 1045 ? -0.609 -26.398 -16.077 1.00 88.69 1045 LYS A N 1
ATOM 8169 C CA . LYS A 1 1045 ? 0.843 -26.641 -16.066 1.00 88.69 1045 LYS A CA 1
ATOM 8170 C C . LYS A 1 1045 ? 1.509 -26.069 -14.816 1.00 88.69 1045 LYS A C 1
ATOM 8172 O O . LYS A 1 1045 ? 2.383 -26.716 -14.245 1.00 88.69 1045 LYS A O 1
ATOM 8177 N N . ALA A 1 1046 ? 1.064 -24.900 -14.351 1.00 90.94 1046 ALA A N 1
ATOM 8178 C CA . ALA A 1 1046 ? 1.559 -24.310 -13.110 1.00 90.94 1046 ALA A CA 1
ATOM 8179 C C . ALA A 1 1046 ? 1.275 -25.200 -11.882 1.00 90.94 1046 ALA A C 1
ATOM 8181 O O . ALA A 1 1046 ? 2.160 -25.412 -11.052 1.00 90.94 1046 ALA A O 1
ATOM 8182 N N . TYR A 1 1047 ? 0.064 -25.761 -11.773 1.00 94.19 1047 TYR A N 1
ATOM 8183 C CA . TYR A 1 1047 ? -0.286 -26.657 -10.666 1.00 94.19 1047 TYR A CA 1
ATOM 8184 C C . TYR A 1 1047 ? 0.424 -28.016 -10.760 1.00 94.19 1047 TYR A C 1
ATOM 8186 O O . TYR A 1 1047 ? 0.857 -28.552 -9.741 1.00 94.19 1047 TYR A O 1
ATOM 8194 N N . ASP A 1 1048 ? 0.597 -28.553 -11.971 1.00 93.75 1048 ASP A N 1
ATOM 8195 C CA . ASP A 1 1048 ? 1.377 -29.773 -12.211 1.00 93.75 1048 ASP A CA 1
ATOM 8196 C C . ASP A 1 1048 ? 2.829 -29.596 -11.758 1.00 93.75 1048 ASP A C 1
ATOM 8198 O O . ASP A 1 1048 ? 3.327 -30.406 -10.976 1.00 93.75 1048 ASP A O 1
ATOM 8202 N N . ALA A 1 1049 ? 3.471 -28.495 -12.164 1.00 93.50 1049 ALA A N 1
ATOM 8203 C CA . ALA A 1 1049 ? 4.835 -28.160 -11.767 1.00 93.50 1049 ALA A CA 1
ATOM 8204 C C . ALA A 1 1049 ? 4.982 -28.047 -10.240 1.00 93.50 1049 ALA A C 1
ATOM 8206 O O . ALA A 1 1049 ? 5.946 -28.563 -9.669 1.00 93.50 1049 ALA A O 1
ATOM 8207 N N . PHE A 1 1050 ? 4.002 -27.440 -9.560 1.00 95.69 1050 PHE A N 1
ATOM 8208 C CA . PHE A 1 1050 ? 3.953 -27.405 -8.097 1.00 95.69 1050 PHE A CA 1
ATOM 8209 C C . PHE A 1 1050 ? 3.886 -28.810 -7.489 1.00 95.69 1050 PHE A C 1
ATOM 8211 O O . PHE A 1 1050 ? 4.718 -29.158 -6.649 1.00 95.69 1050 PHE A O 1
ATOM 8218 N N . LEU A 1 1051 ? 2.930 -29.643 -7.913 1.00 94.06 1051 LEU A N 1
ATOM 8219 C CA . LEU A 1 1051 ? 2.795 -30.998 -7.376 1.00 94.06 1051 LEU A CA 1
ATOM 8220 C C . LEU A 1 1051 ? 4.033 -31.851 -7.655 1.00 94.06 1051 LEU A C 1
ATOM 8222 O O . LEU A 1 1051 ? 4.421 -32.649 -6.803 1.00 94.06 1051 LEU A O 1
ATOM 8226 N N . ASP A 1 1052 ? 4.667 -31.678 -8.811 1.00 93.88 1052 ASP A N 1
ATOM 8227 C CA . ASP A 1 1052 ? 5.901 -32.373 -9.159 1.00 93.88 1052 ASP A CA 1
ATOM 8228 C C . ASP A 1 1052 ? 7.065 -31.956 -8.262 1.00 93.88 1052 ASP A C 1
ATOM 8230 O O . ASP A 1 1052 ? 7.818 -32.821 -7.821 1.00 93.88 1052 ASP A O 1
ATOM 8234 N N . ILE A 1 1053 ? 7.184 -30.677 -7.892 1.00 94.75 1053 ILE A N 1
ATOM 8235 C CA . ILE A 1 1053 ? 8.151 -30.238 -6.872 1.00 94.75 1053 ILE A CA 1
ATOM 8236 C C . ILE A 1 1053 ? 7.859 -30.914 -5.530 1.00 94.75 1053 ILE A C 1
ATOM 8238 O O . ILE A 1 1053 ? 8.755 -31.527 -4.950 1.00 94.75 1053 ILE A O 1
ATOM 8242 N N . ILE A 1 1054 ? 6.606 -30.882 -5.062 1.00 94.81 1054 ILE A N 1
ATOM 8243 C CA . ILE A 1 1054 ? 6.228 -31.506 -3.785 1.00 94.81 1054 ILE A CA 1
ATOM 8244 C C . ILE A 1 1054 ? 6.491 -33.023 -3.797 1.00 94.81 1054 ILE A C 1
ATOM 8246 O O . ILE A 1 1054 ? 6.873 -33.577 -2.766 1.00 94.81 1054 ILE A O 1
ATOM 8250 N N . ARG A 1 1055 ? 6.331 -33.704 -4.942 1.00 93.56 1055 ARG A N 1
ATOM 8251 C CA . ARG A 1 1055 ? 6.682 -35.128 -5.117 1.00 93.56 1055 ARG A CA 1
ATOM 8252 C C . ARG A 1 1055 ? 8.189 -35.356 -5.136 1.00 93.56 1055 ARG A C 1
ATOM 8254 O O . ARG A 1 1055 ? 8.649 -36.285 -4.483 1.00 93.56 1055 ARG A O 1
ATOM 8261 N N . ARG A 1 1056 ? 8.962 -34.531 -5.847 1.00 93.56 1056 ARG A N 1
ATOM 8262 C CA . ARG A 1 1056 ? 10.427 -34.664 -5.911 1.00 93.56 1056 ARG A CA 1
ATOM 8263 C C . ARG A 1 1056 ? 11.079 -34.474 -4.549 1.00 93.56 1056 ARG A C 1
ATOM 8265 O O . ARG A 1 1056 ? 12.062 -35.139 -4.266 1.00 93.56 1056 ARG A O 1
ATOM 8272 N N . MET A 1 1057 ? 10.479 -33.709 -3.641 1.00 93.44 1057 MET A N 1
ATOM 8273 C CA . MET A 1 1057 ? 10.946 -33.648 -2.250 1.00 93.44 1057 MET A CA 1
ATOM 8274 C C . MET A 1 1057 ? 10.922 -35.015 -1.525 1.00 93.44 1057 MET A C 1
ATOM 8276 O O . MET A 1 1057 ? 11.681 -35.194 -0.577 1.00 93.44 1057 MET A O 1
ATOM 8280 N N . ASP A 1 1058 ? 10.118 -36.001 -1.954 1.00 89.06 1058 ASP A N 1
ATOM 8281 C CA . ASP A 1 1058 ? 10.160 -37.366 -1.396 1.00 89.06 1058 ASP A CA 1
ATOM 8282 C C . ASP A 1 1058 ? 11.362 -38.189 -1.912 1.00 89.06 1058 ASP A C 1
ATOM 8284 O O . ASP A 1 1058 ? 11.825 -39.095 -1.214 1.00 89.06 1058 ASP A O 1
ATOM 8288 N N . THR A 1 1059 ? 11.848 -37.926 -3.132 1.00 88.75 1059 THR A N 1
ATOM 8289 C CA . THR A 1 1059 ? 12.822 -38.786 -3.840 1.00 88.75 1059 THR A CA 1
ATOM 8290 C C . THR A 1 1059 ? 14.180 -38.133 -4.097 1.00 88.75 1059 THR A C 1
ATOM 8292 O O . THR A 1 1059 ? 15.184 -38.834 -4.164 1.00 88.75 1059 THR A O 1
ATOM 8295 N N . GLU A 1 1060 ? 14.208 -36.811 -4.220 1.00 91.56 1060 GLU A N 1
ATOM 8296 C CA . GLU A 1 1060 ? 15.306 -35.958 -4.695 1.00 91.56 1060 GLU A CA 1
ATOM 8297 C C . GLU A 1 1060 ? 15.458 -34.748 -3.754 1.00 91.56 1060 GLU A C 1
ATOM 8299 O O . GLU A 1 1060 ? 15.487 -33.590 -4.176 1.00 91.56 1060 GLU A O 1
ATOM 8304 N N . TRP A 1 1061 ? 15.488 -35.003 -2.440 1.00 91.69 1061 TRP A N 1
ATOM 8305 C CA . TRP A 1 1061 ? 15.502 -33.948 -1.422 1.00 91.69 1061 TRP A CA 1
ATOM 8306 C C . TRP A 1 1061 ? 16.666 -32.973 -1.623 1.00 91.69 1061 TRP A C 1
ATOM 8308 O O . TRP A 1 1061 ? 16.441 -31.766 -1.675 1.00 91.69 1061 TRP A O 1
ATOM 8318 N N . GLU A 1 1062 ? 17.891 -33.488 -1.758 1.00 86.62 1062 GLU A N 1
ATOM 8319 C CA . GLU A 1 1062 ? 19.112 -32.690 -1.905 1.00 86.62 1062 GLU A CA 1
ATOM 8320 C C . GLU A 1 1062 ? 19.083 -31.789 -3.148 1.00 86.62 1062 GLU A C 1
ATOM 8322 O O . GLU A 1 1062 ? 19.487 -30.637 -3.055 1.00 86.62 1062 GLU A O 1
ATOM 8327 N N . GLU A 1 1063 ? 18.554 -32.275 -4.274 1.00 81.81 1063 GLU A N 1
ATOM 8328 C CA . GLU A 1 1063 ? 18.460 -31.513 -5.531 1.00 81.81 1063 GLU A CA 1
ATOM 8329 C C . GLU A 1 1063 ? 17.295 -30.511 -5.540 1.00 81.81 1063 GLU A C 1
ATOM 8331 O O . GLU A 1 1063 ? 17.321 -29.540 -6.291 1.00 81.81 1063 GLU A O 1
ATOM 8336 N N . THR A 1 1064 ? 16.257 -30.739 -4.726 1.00 82.75 1064 THR A N 1
ATOM 8337 C CA . THR A 1 1064 ? 15.042 -29.907 -4.737 1.00 82.75 1064 THR A CA 1
ATOM 8338 C C . THR A 1 1064 ? 15.080 -28.794 -3.687 1.00 82.75 1064 THR A C 1
ATOM 8340 O O . THR A 1 1064 ? 14.748 -27.654 -3.994 1.00 82.75 1064 THR A O 1
ATOM 8343 N N . VAL A 1 1065 ? 15.425 -29.121 -2.435 1.00 86.12 1065 VAL A N 1
ATOM 8344 C CA . VAL A 1 1065 ? 15.368 -28.183 -1.287 1.00 86.12 1065 VAL A CA 1
ATOM 8345 C C . VAL A 1 1065 ? 16.498 -28.370 -0.265 1.00 86.12 1065 VAL A C 1
ATOM 8347 O O . VAL A 1 1065 ? 16.600 -27.600 0.685 1.00 86.12 1065 VAL A O 1
ATOM 8350 N N . GLY A 1 1066 ? 17.287 -29.438 -0.385 1.00 80.00 1066 GLY A N 1
ATOM 8351 C CA . GLY A 1 1066 ? 18.227 -29.888 0.640 1.00 80.00 1066 GLY A CA 1
ATOM 8352 C C . GLY A 1 1066 ? 19.671 -29.456 0.432 1.00 80.00 1066 GLY A C 1
ATOM 8353 O O . GLY A 1 1066 ? 20.517 -29.840 1.241 1.00 80.00 1066 GLY A O 1
ATOM 8354 N N . GLY A 1 1067 ? 19.970 -28.721 -0.636 1.00 83.00 1067 GLY A N 1
ATOM 8355 C CA . GLY A 1 1067 ? 21.300 -28.181 -0.855 1.00 83.00 1067 GLY A CA 1
ATOM 8356 C C . GLY A 1 1067 ? 21.642 -27.101 0.176 1.00 83.00 1067 GLY A C 1
ATOM 8357 O O . GLY A 1 1067 ? 20.785 -26.383 0.698 1.00 83.00 1067 GLY A O 1
ATOM 8358 N N . GLN A 1 1068 ? 22.928 -27.031 0.528 1.00 81.19 1068 GLN A N 1
ATOM 8359 C CA . GLN A 1 1068 ? 23.416 -26.108 1.556 1.00 81.19 1068 GLN A CA 1
ATOM 8360 C C . GLN A 1 1068 ? 23.144 -24.652 1.166 1.00 81.19 1068 GLN A C 1
ATOM 8362 O O . GLN A 1 1068 ? 22.752 -23.847 2.006 1.00 81.19 1068 GLN A O 1
ATOM 8367 N N . PHE A 1 1069 ? 23.313 -24.342 -0.118 1.00 79.69 1069 PHE A N 1
ATOM 8368 C CA . PHE A 1 1069 ? 23.086 -23.018 -0.673 1.00 79.69 1069 PHE A CA 1
ATOM 8369 C C . PHE A 1 1069 ? 21.621 -22.577 -0.525 1.00 79.69 1069 PHE A C 1
ATOM 8371 O O . PHE A 1 1069 ? 21.351 -21.463 -0.079 1.00 79.69 1069 PHE A O 1
ATOM 8378 N N . GLU A 1 1070 ? 20.666 -23.455 -0.836 1.00 82.88 1070 GLU A N 1
ATOM 8379 C CA . GLU A 1 1070 ? 19.228 -23.199 -0.720 1.00 82.88 1070 GLU A CA 1
ATOM 8380 C C . GLU A 1 1070 ? 18.836 -22.893 0.725 1.00 82.88 1070 GLU A C 1
ATOM 8382 O O . GLU A 1 1070 ? 18.108 -21.935 0.985 1.00 82.88 1070 GLU A O 1
ATOM 8387 N N . ILE A 1 1071 ? 19.349 -23.683 1.670 1.00 85.38 1071 ILE A N 1
ATOM 8388 C CA . ILE A 1 1071 ? 19.064 -23.511 3.095 1.00 85.38 1071 ILE A CA 1
ATOM 8389 C C . ILE A 1 1071 ? 19.680 -22.207 3.611 1.00 85.38 1071 ILE A C 1
ATOM 8391 O O . ILE A 1 1071 ? 18.982 -21.421 4.249 1.00 85.38 1071 ILE A O 1
ATOM 8395 N N . GLU A 1 1072 ? 20.958 -21.948 3.326 1.00 82.81 1072 GLU A N 1
ATOM 8396 C CA . GLU A 1 1072 ? 21.653 -20.745 3.799 1.00 82.81 1072 GLU A CA 1
ATOM 8397 C C . GLU A 1 1072 ? 21.029 -19.463 3.235 1.00 82.81 1072 GLU A C 1
ATOM 8399 O O . GLU A 1 1072 ? 20.781 -18.511 3.973 1.00 82.81 1072 GLU A O 1
ATOM 8404 N N . THR A 1 1073 ? 20.699 -19.435 1.946 1.00 83.75 1073 THR A N 1
ATOM 8405 C CA . THR A 1 1073 ? 20.060 -18.260 1.333 1.00 83.75 1073 THR A CA 1
ATOM 8406 C C . THR A 1 1073 ? 18.655 -18.010 1.872 1.00 83.75 1073 THR A C 1
ATOM 8408 O O . THR A 1 1073 ? 18.308 -16.866 2.168 1.00 83.75 1073 THR A O 1
ATOM 8411 N N . ALA A 1 1074 ? 17.857 -19.059 2.083 1.00 87.94 1074 ALA A N 1
ATOM 8412 C CA . ALA A 1 1074 ? 16.545 -18.920 2.702 1.00 87.94 1074 ALA A CA 1
ATOM 8413 C C . ALA A 1 1074 ? 16.642 -18.488 4.177 1.00 87.94 1074 ALA A C 1
ATOM 8415 O O . ALA A 1 1074 ? 15.848 -17.666 4.636 1.00 87.94 1074 ALA A O 1
ATOM 8416 N N . MET A 1 1075 ? 17.644 -18.974 4.917 1.00 87.06 1075 MET A N 1
ATOM 8417 C CA . MET A 1 1075 ? 17.919 -18.514 6.281 1.00 87.06 1075 MET A CA 1
ATOM 8418 C C . MET A 1 1075 ? 18.317 -17.036 6.295 1.00 87.06 1075 MET A C 1
ATOM 8420 O O . MET A 1 1075 ? 17.832 -16.291 7.145 1.00 87.06 1075 MET A O 1
ATOM 8424 N N . ALA A 1 1076 ? 19.145 -16.594 5.346 1.00 85.62 1076 ALA A N 1
ATOM 8425 C CA . ALA A 1 1076 ? 19.516 -15.191 5.201 1.00 85.62 1076 ALA A CA 1
ATOM 8426 C C . ALA A 1 1076 ? 18.296 -14.310 4.887 1.00 85.62 1076 ALA A C 1
ATOM 8428 O O . ALA A 1 1076 ? 18.138 -13.258 5.503 1.00 85.62 1076 ALA A O 1
ATOM 8429 N N . SER A 1 1077 ? 17.400 -14.765 4.004 1.00 87.81 1077 SER A N 1
ATOM 8430 C CA . SER A 1 1077 ? 16.144 -14.069 3.687 1.00 87.81 1077 SER A CA 1
ATOM 8431 C C . SER A 1 1077 ? 15.239 -13.940 4.919 1.00 87.81 1077 SER A C 1
ATOM 8433 O O . SER A 1 1077 ? 14.828 -12.841 5.283 1.00 87.81 1077 SER A O 1
ATOM 8435 N N . GLN A 1 1078 ? 15.008 -15.032 5.655 1.00 86.06 1078 GLN A N 1
ATOM 8436 C CA . GLN A 1 1078 ? 14.204 -15.011 6.886 1.00 86.06 1078 GLN A CA 1
ATOM 8437 C C . GLN A 1 1078 ? 14.834 -14.141 7.989 1.00 86.06 1078 GLN A C 1
ATOM 8439 O O . GLN A 1 1078 ? 14.128 -13.431 8.715 1.00 86.06 1078 GLN A O 1
ATOM 8444 N N . ALA A 1 1079 ? 16.165 -14.158 8.105 1.00 84.62 1079 ALA A N 1
ATOM 8445 C CA . ALA A 1 1079 ? 16.902 -13.281 9.007 1.00 84.62 1079 ALA A CA 1
ATOM 8446 C C . ALA A 1 1079 ? 16.728 -11.804 8.624 1.00 84.62 1079 ALA A C 1
ATOM 8448 O O . ALA A 1 1079 ? 16.451 -10.977 9.493 1.00 84.62 1079 ALA A O 1
ATOM 8449 N N . TYR A 1 1080 ? 16.824 -11.487 7.330 1.00 86.25 1080 TYR A N 1
ATOM 8450 C CA . TYR A 1 1080 ? 16.578 -10.151 6.797 1.00 86.25 1080 TYR A CA 1
ATOM 8451 C C . TYR A 1 1080 ? 15.147 -9.684 7.093 1.00 86.25 1080 TYR A C 1
ATOM 8453 O O . TYR A 1 1080 ? 14.988 -8.630 7.701 1.00 86.25 1080 TYR A O 1
ATOM 8461 N N . GLN A 1 1081 ? 14.123 -10.492 6.796 1.00 84.31 1081 GLN A N 1
ATOM 8462 C CA . GLN A 1 1081 ? 12.717 -10.165 7.087 1.00 84.31 1081 GLN A CA 1
ATOM 8463 C C . GLN A 1 1081 ? 12.484 -9.881 8.580 1.00 84.31 1081 GLN A C 1
ATOM 8465 O O . GLN A 1 1081 ? 11.893 -8.868 8.947 1.00 84.31 1081 GLN A O 1
ATOM 8470 N N . THR A 1 1082 ? 13.048 -10.712 9.463 1.00 81.69 1082 THR A N 1
ATOM 8471 C CA . THR A 1 1082 ? 12.967 -10.517 10.924 1.00 81.69 1082 THR A CA 1
ATOM 8472 C C . THR A 1 1082 ? 13.598 -9.190 11.371 1.00 81.69 1082 THR A C 1
ATOM 8474 O O . THR A 1 1082 ? 13.185 -8.586 12.364 1.00 81.69 1082 THR A O 1
ATOM 8477 N N . CYS A 1 1083 ? 14.640 -8.732 10.681 1.00 83.88 1083 CYS A N 1
ATOM 8478 C CA . CYS A 1 1083 ? 15.277 -7.444 10.934 1.00 83.88 1083 CYS A CA 1
ATOM 8479 C C . CYS A 1 1083 ? 14.477 -6.275 10.340 1.00 83.88 1083 CYS A C 1
ATOM 8481 O O . CYS A 1 1083 ? 14.293 -5.280 11.037 1.00 83.88 1083 CYS A O 1
ATOM 8483 N N . MET A 1 1084 ? 13.945 -6.415 9.122 1.00 85.38 1084 MET A N 1
ATOM 8484 C CA . MET A 1 1084 ? 13.120 -5.396 8.458 1.00 85.38 1084 MET A CA 1
ATOM 8485 C C . MET A 1 1084 ? 11.841 -5.072 9.229 1.00 85.38 1084 MET A C 1
ATOM 8487 O O . MET A 1 1084 ? 11.496 -3.903 9.359 1.00 85.38 1084 MET A O 1
ATOM 8491 N N . GLU A 1 1085 ? 11.196 -6.063 9.859 1.00 83.31 1085 GLU A N 1
ATOM 8492 C CA . GLU A 1 1085 ? 10.024 -5.827 10.724 1.00 83.31 1085 GLU A CA 1
ATOM 8493 C C . GLU A 1 1085 ? 10.292 -4.840 11.881 1.00 83.31 1085 GLU A C 1
ATOM 8495 O O . GLU A 1 1085 ? 9.353 -4.350 12.505 1.00 83.31 1085 GLU A O 1
ATOM 8500 N N . ARG A 1 1086 ? 11.565 -4.569 12.194 1.00 85.56 1086 ARG A N 1
ATOM 8501 C CA . ARG A 1 1086 ? 12.029 -3.708 13.292 1.00 85.56 1086 ARG A CA 1
ATOM 8502 C C . ARG A 1 1086 ? 12.860 -2.520 12.787 1.00 85.56 1086 ARG A C 1
ATOM 8504 O O . ARG A 1 1086 ? 13.571 -1.899 13.577 1.00 85.56 1086 ARG A O 1
ATOM 8511 N N . ALA A 1 1087 ? 12.810 -2.239 11.484 1.00 87.81 1087 ALA A N 1
ATOM 8512 C CA . ALA A 1 1087 ? 13.571 -1.165 10.851 1.00 87.81 1087 ALA A CA 1
ATOM 8513 C C . ALA A 1 1087 ? 12.923 0.218 10.990 1.00 87.81 1087 ALA A C 1
ATOM 8515 O O . ALA A 1 1087 ? 13.583 1.213 10.723 1.00 87.81 1087 ALA A O 1
ATOM 8516 N N . THR A 1 1088 ? 11.665 0.286 11.436 1.00 90.81 1088 THR A N 1
ATOM 8517 C CA . THR A 1 1088 ? 10.898 1.533 11.586 1.00 90.81 1088 THR A CA 1
ATOM 8518 C C . THR A 1 1088 ? 10.157 1.559 12.921 1.00 90.81 1088 THR A C 1
ATOM 8520 O O . THR A 1 1088 ? 9.951 0.513 13.549 1.00 90.81 1088 THR A O 1
ATOM 8523 N N . ALA A 1 1089 ? 9.742 2.746 13.377 1.00 89.50 1089 ALA A N 1
ATOM 8524 C CA . ALA A 1 1089 ? 8.996 2.890 14.628 1.00 89.50 1089 ALA A CA 1
ATOM 8525 C C . ALA A 1 1089 ? 7.638 2.163 14.571 1.00 89.50 1089 ALA A C 1
ATOM 8527 O O . ALA A 1 1089 ? 7.300 1.407 15.487 1.00 89.50 1089 ALA A O 1
ATOM 8528 N N . GLY A 1 1090 ? 6.897 2.313 13.467 1.00 89.94 1090 GLY A N 1
ATOM 8529 C CA . GLY A 1 1090 ? 5.643 1.591 13.230 1.00 89.94 1090 GLY A CA 1
ATOM 8530 C C . GLY A 1 1090 ? 5.830 0.068 13.195 1.00 89.94 1090 GLY A C 1
ATOM 8531 O O . GLY A 1 1090 ? 5.074 -0.672 13.837 1.00 89.94 1090 GLY A O 1
ATOM 8532 N N . GLY A 1 1091 ? 6.887 -0.412 12.527 1.00 90.44 1091 GLY A N 1
ATOM 8533 C CA . GLY A 1 1091 ? 7.254 -1.831 12.503 1.00 90.44 1091 GLY A CA 1
ATOM 8534 C C . GLY A 1 1091 ? 7.544 -2.376 13.902 1.00 90.44 1091 GLY A C 1
ATOM 8535 O O . GLY A 1 1091 ? 6.965 -3.384 14.318 1.00 90.44 1091 GLY A O 1
ATOM 8536 N N . ALA A 1 1092 ? 8.352 -1.649 14.675 1.00 89.62 1092 ALA A N 1
ATOM 8537 C CA . ALA A 1 1092 ? 8.686 -1.962 16.059 1.00 89.62 1092 ALA A CA 1
ATOM 8538 C C . ALA A 1 1092 ? 7.443 -2.041 16.970 1.00 89.62 1092 ALA A C 1
ATOM 8540 O O . ALA A 1 1092 ? 7.271 -3.033 17.687 1.00 89.62 1092 ALA A O 1
ATOM 8541 N N . LEU A 1 1093 ? 6.540 -1.055 16.904 1.00 91.69 1093 LEU A N 1
ATOM 8542 C CA . LEU A 1 1093 ? 5.273 -1.043 17.652 1.00 91.69 1093 LEU A CA 1
ATOM 8543 C C . LEU A 1 1093 ? 4.404 -2.266 17.325 1.00 91.69 1093 LEU A C 1
ATOM 8545 O O . LEU A 1 1093 ? 3.889 -2.940 18.226 1.00 91.69 1093 LEU A O 1
ATOM 8549 N N . SER A 1 1094 ? 4.287 -2.583 16.035 1.00 89.88 1094 SER A N 1
ATOM 8550 C CA . SER A 1 1094 ? 3.509 -3.718 15.539 1.00 89.88 1094 SER A CA 1
ATOM 8551 C C . SER A 1 1094 ? 4.131 -5.062 15.934 1.00 89.88 1094 SER A C 1
ATOM 8553 O O . SER A 1 1094 ? 3.423 -5.975 16.365 1.00 89.88 1094 SER A O 1
ATOM 8555 N N . TRP A 1 1095 ? 5.459 -5.192 15.865 1.00 88.56 1095 TRP A N 1
ATOM 8556 C CA . TRP A 1 1095 ? 6.194 -6.390 16.282 1.00 88.56 1095 TRP A CA 1
ATOM 8557 C C . TRP A 1 1095 ? 5.978 -6.703 17.769 1.00 88.56 1095 TRP A C 1
ATOM 8559 O O . TRP A 1 1095 ? 5.619 -7.832 18.125 1.00 88.56 1095 TRP A O 1
ATOM 8569 N N . VAL A 1 1096 ? 6.110 -5.692 18.632 1.00 89.56 1096 VAL A N 1
ATOM 8570 C CA . VAL A 1 1096 ? 5.880 -5.823 20.077 1.00 89.56 1096 VAL A CA 1
ATOM 8571 C C . VAL A 1 1096 ? 4.435 -6.202 20.387 1.00 89.56 1096 VAL A C 1
ATOM 8573 O O . VAL A 1 1096 ? 4.191 -7.075 21.228 1.00 89.56 1096 VAL A O 1
ATOM 8576 N N . LEU A 1 1097 ? 3.474 -5.610 19.675 1.00 88.06 1097 LEU A N 1
ATOM 8577 C CA . LEU A 1 1097 ? 2.063 -5.937 19.842 1.00 88.06 1097 LEU A CA 1
ATOM 8578 C C . LEU A 1 1097 ? 1.754 -7.382 19.434 1.00 88.06 1097 LEU A C 1
ATOM 8580 O O . LEU A 1 1097 ? 1.125 -8.125 20.189 1.00 88.06 1097 LEU A O 1
ATOM 8584 N N . ARG A 1 1098 ? 2.239 -7.817 18.262 1.00 85.31 1098 ARG A N 1
ATOM 8585 C CA . ARG A 1 1098 ? 2.081 -9.204 17.791 1.00 85.31 1098 ARG A CA 1
ATOM 8586 C C . ARG A 1 1098 ? 2.671 -10.198 18.789 1.00 85.31 1098 ARG A C 1
ATOM 8588 O O . ARG A 1 1098 ? 2.062 -11.237 19.046 1.00 85.31 1098 ARG A O 1
ATOM 8595 N N . GLY A 1 1099 ? 3.834 -9.888 19.364 1.00 83.75 1099 GLY A N 1
ATOM 8596 C CA . GLY A 1 1099 ? 4.447 -10.690 20.422 1.00 83.75 1099 GLY A CA 1
ATOM 8597 C C . GLY A 1 1099 ? 3.556 -10.797 21.661 1.00 83.75 1099 GLY A C 1
ATOM 8598 O O . GLY A 1 1099 ? 3.259 -11.903 22.117 1.00 83.75 1099 GLY A O 1
ATOM 8599 N N . ALA A 1 1100 ? 3.063 -9.665 22.157 1.00 82.81 1100 ALA A N 1
ATOM 8600 C CA . ALA A 1 1100 ? 2.185 -9.612 23.320 1.00 82.81 1100 ALA A CA 1
ATOM 8601 C C . ALA A 1 1100 ? 0.902 -10.443 23.139 1.00 82.81 1100 ALA A C 1
ATOM 8603 O O . ALA A 1 1100 ? 0.568 -11.271 23.990 1.00 82.81 1100 ALA A O 1
ATOM 8604 N N . VAL A 1 1101 ? 0.226 -10.315 21.992 1.00 80.56 1101 VAL A N 1
ATOM 8605 C CA . VAL A 1 1101 ? -0.998 -11.085 21.714 1.00 80.56 1101 VAL A CA 1
ATOM 8606 C C . VAL A 1 1101 ? -0.713 -12.587 21.546 1.00 80.56 1101 VAL A C 1
ATOM 8608 O O . VAL A 1 1101 ? -1.512 -13.428 21.957 1.00 80.56 1101 VAL A O 1
ATOM 8611 N N . ARG A 1 1102 ? 0.460 -12.972 21.026 1.00 78.62 1102 ARG A N 1
ATOM 8612 C CA . ARG A 1 1102 ? 0.884 -14.389 20.989 1.00 78.62 1102 ARG A CA 1
ATOM 8613 C C . ARG A 1 1102 ? 1.190 -14.966 22.374 1.00 78.62 1102 ARG A C 1
ATOM 8615 O O . ARG A 1 1102 ? 1.200 -16.185 22.532 1.00 78.62 1102 ARG A O 1
ATOM 8622 N N . GLY A 1 1103 ? 1.401 -14.108 23.367 1.00 77.44 1103 GLY A N 1
ATOM 8623 C CA . GLY A 1 1103 ? 1.609 -14.476 24.761 1.00 77.44 1103 GLY A CA 1
ATOM 8624 C C . GLY A 1 1103 ? 2.998 -14.199 25.313 1.00 77.44 1103 GLY A C 1
ATOM 8625 O O . GLY A 1 1103 ? 3.305 -14.651 26.415 1.00 77.44 1103 GLY A O 1
ATOM 8626 N N . TYR A 1 1104 ? 3.845 -13.489 24.567 1.00 80.50 1104 TYR A N 1
ATOM 8627 C CA . TYR A 1 1104 ? 5.178 -13.115 25.030 1.00 80.50 1104 TYR A CA 1
ATOM 8628 C C . TYR A 1 1104 ? 5.086 -11.932 25.992 1.00 80.50 1104 TYR A C 1
ATOM 8630 O O . TYR A 1 1104 ? 4.506 -10.898 25.670 1.00 80.50 1104 TYR A O 1
ATOM 8638 N N . THR A 1 1105 ? 5.683 -12.076 27.176 1.00 72.81 1105 THR A N 1
ATOM 8639 C CA . THR A 1 1105 ? 5.583 -11.066 28.247 1.00 72.81 1105 THR A CA 1
ATOM 8640 C C . THR A 1 1105 ? 6.821 -10.183 28.368 1.00 72.81 1105 THR A C 1
ATOM 8642 O O . THR A 1 1105 ? 6.824 -9.228 29.140 1.00 72.81 1105 THR A O 1
ATOM 8645 N N . SER A 1 1106 ? 7.872 -10.456 27.592 1.00 79.25 1106 SER A N 1
ATOM 8646 C CA . SER A 1 1106 ? 9.078 -9.630 27.543 1.00 79.25 1106 SER A CA 1
ATOM 8647 C C . SER A 1 1106 ? 9.699 -9.601 26.146 1.00 79.25 1106 SER A C 1
ATOM 8649 O O . SER A 1 1106 ? 9.608 -10.570 25.388 1.00 79.25 1106 SER A O 1
ATOM 8651 N N . LEU A 1 1107 ? 10.370 -8.491 25.824 1.00 82.25 1107 LEU A N 1
ATOM 8652 C CA . LEU A 1 1107 ? 11.104 -8.330 24.563 1.00 82.25 1107 LEU A CA 1
ATOM 8653 C C . LEU A 1 1107 ? 12.269 -9.318 24.439 1.00 82.25 1107 LEU A C 1
ATOM 8655 O O . LEU A 1 1107 ? 12.566 -9.775 23.340 1.00 82.25 1107 LEU A O 1
ATOM 8659 N N . ASP A 1 1108 ? 12.903 -9.678 25.556 1.00 80.50 1108 ASP A N 1
ATOM 8660 C CA . ASP A 1 1108 ? 13.993 -10.659 25.598 1.00 80.50 1108 ASP A CA 1
ATOM 8661 C C . ASP A 1 1108 ? 13.503 -12.065 25.206 1.00 80.50 1108 ASP A C 1
ATOM 8663 O O . ASP A 1 1108 ? 14.111 -12.719 24.360 1.00 80.50 1108 ASP A O 1
ATOM 8667 N N . GLU A 1 1109 ? 12.365 -12.516 25.748 1.00 79.56 1109 GLU A N 1
ATOM 8668 C CA . GLU A 1 1109 ? 11.747 -13.790 25.348 1.00 79.56 1109 GLU A CA 1
ATOM 8669 C C . GLU A 1 1109 ? 11.344 -13.796 23.873 1.00 79.56 1109 GLU A C 1
ATOM 8671 O O . GLU A 1 1109 ? 11.614 -14.770 23.171 1.00 79.56 1109 GLU A O 1
ATOM 8676 N N . LEU A 1 1110 ? 10.731 -12.707 23.398 1.00 82.19 1110 LEU A N 1
ATOM 8677 C CA . LEU A 1 1110 ? 10.337 -12.569 21.999 1.00 82.19 1110 LEU A CA 1
ATOM 8678 C C . LEU A 1 1110 ? 11.562 -12.598 21.074 1.00 82.19 1110 LEU A C 1
ATOM 8680 O O . LEU A 1 1110 ? 11.574 -13.344 20.099 1.00 82.19 1110 LEU A O 1
ATOM 8684 N N . SER A 1 1111 ? 12.623 -11.865 21.413 1.00 79.88 1111 SER A N 1
ATOM 8685 C CA . SER A 1 1111 ? 13.858 -11.799 20.617 1.00 79.88 1111 SER A CA 1
ATOM 8686 C C . SER A 1 1111 ? 14.578 -13.146 20.553 1.00 79.88 1111 SER A C 1
ATOM 8688 O O . SER A 1 1111 ? 15.088 -13.529 19.503 1.00 79.88 1111 SER A O 1
ATOM 8690 N N . LYS A 1 1112 ? 14.558 -13.924 21.645 1.00 78.69 1112 LYS A N 1
ATOM 8691 C CA . LYS A 1 1112 ? 15.143 -15.274 21.686 1.00 78.69 1112 LYS A CA 1
ATOM 8692 C C . LYS A 1 1112 ? 14.494 -16.254 20.713 1.00 78.69 1112 LYS A C 1
ATOM 8694 O O . LYS A 1 1112 ? 15.129 -17.254 20.382 1.00 78.69 1112 LYS A O 1
ATOM 8699 N N . THR A 1 1113 ? 13.268 -15.998 20.250 1.00 77.25 1113 THR A N 1
ATOM 8700 C CA . THR A 1 1113 ? 12.628 -16.865 19.250 1.00 77.25 1113 THR A CA 1
ATOM 8701 C C . THR A 1 1113 ? 13.392 -16.865 17.925 1.00 77.25 1113 THR A C 1
ATOM 8703 O O . THR A 1 1113 ? 13.574 -17.929 17.344 1.00 77.25 1113 THR A O 1
ATOM 8706 N N . GLY A 1 1114 ? 13.971 -15.726 17.520 1.00 74.94 1114 GLY A N 1
ATOM 8707 C CA . GLY A 1 1114 ? 14.790 -15.620 16.306 1.00 74.94 1114 GLY A CA 1
ATOM 8708 C C . GLY A 1 1114 ? 16.002 -16.560 16.293 1.00 74.94 1114 GLY A C 1
ATOM 8709 O O . GLY A 1 1114 ? 16.395 -17.050 15.236 1.00 74.94 1114 GLY A O 1
ATOM 8710 N N . ASN A 1 1115 ? 16.536 -16.921 17.465 1.00 80.06 1115 ASN A N 1
ATOM 8711 C CA . ASN A 1 1115 ? 17.679 -17.834 17.577 1.00 80.06 1115 ASN A CA 1
ATOM 8712 C C . ASN A 1 1115 ? 17.357 -19.264 17.121 1.00 80.06 1115 ASN A C 1
ATOM 8714 O O . ASN A 1 1115 ? 18.276 -20.022 16.812 1.00 80.06 1115 ASN A O 1
ATOM 8718 N N . TYR A 1 1116 ? 16.079 -19.660 17.091 1.00 86.75 1116 TYR A N 1
ATOM 8719 C CA . TYR A 1 1116 ? 15.699 -20.992 16.619 1.00 86.75 1116 TYR A CA 1
ATOM 8720 C C . TYR A 1 1116 ? 15.873 -21.155 15.112 1.00 86.75 1116 TYR A C 1
ATOM 8722 O O . TYR A 1 1116 ? 16.076 -22.286 14.683 1.00 86.75 1116 TYR A O 1
ATOM 8730 N N . LEU A 1 1117 ? 15.894 -20.068 14.328 1.00 86.62 1117 LEU A N 1
ATOM 8731 C CA . LEU A 1 1117 ? 16.193 -20.129 12.894 1.00 86.62 1117 LEU A CA 1
ATOM 8732 C C . LEU A 1 1117 ? 17.556 -20.793 12.641 1.00 86.62 1117 LEU A C 1
ATOM 8734 O O . LEU A 1 1117 ? 17.652 -21.721 11.848 1.00 86.62 1117 LEU A O 1
ATOM 8738 N N . ASN A 1 1118 ? 18.579 -20.404 13.409 1.00 84.44 1118 ASN A N 1
ATOM 8739 C CA . ASN A 1 1118 ? 19.939 -20.955 13.317 1.00 84.44 1118 ASN A CA 1
ATOM 8740 C C . ASN A 1 1118 ? 20.079 -22.381 13.874 1.00 84.44 1118 ASN A C 1
ATOM 8742 O O . ASN A 1 1118 ? 21.137 -22.993 13.747 1.00 84.44 1118 ASN A O 1
ATOM 8746 N N . LYS A 1 1119 ? 19.036 -22.902 14.529 1.00 89.75 1119 LYS A N 1
ATOM 8747 C CA . LYS A 1 1119 ? 18.998 -24.268 15.062 1.00 89.75 1119 LYS A CA 1
ATOM 8748 C C . LYS A 1 1119 ? 18.257 -25.247 14.151 1.00 89.75 1119 LYS A C 1
ATOM 8750 O O . LYS A 1 1119 ? 18.299 -26.441 14.434 1.00 89.75 1119 LYS A O 1
ATOM 8755 N N . VAL A 1 1120 ? 17.559 -24.767 13.118 1.00 91.69 1120 VAL A N 1
ATOM 8756 C CA . VAL A 1 1120 ? 16.798 -25.626 12.203 1.00 91.69 1120 VAL A CA 1
ATOM 8757 C C . VAL A 1 1120 ? 17.749 -26.584 11.489 1.00 91.69 1120 VAL A C 1
ATOM 8759 O O . VAL A 1 1120 ? 18.753 -26.170 10.915 1.00 91.69 1120 VAL A O 1
ATOM 8762 N N . THR A 1 1121 ? 17.421 -27.874 11.515 1.00 92.50 1121 THR A N 1
ATOM 8763 C CA . THR A 1 1121 ? 18.180 -28.916 10.815 1.00 92.50 1121 THR A CA 1
ATOM 8764 C C . THR A 1 1121 ? 17.434 -29.430 9.581 1.00 92.50 1121 THR A C 1
ATOM 8766 O O . THR A 1 1121 ? 16.226 -29.242 9.432 1.00 92.50 1121 THR A O 1
ATOM 8769 N N . VAL A 1 1122 ? 18.135 -30.152 8.701 1.00 93.19 1122 VAL A N 1
ATOM 8770 C CA . VAL A 1 1122 ? 17.503 -30.846 7.562 1.00 93.19 1122 VAL A CA 1
ATOM 8771 C C . VAL A 1 1122 ? 16.438 -31.847 8.029 1.00 93.19 1122 VAL A C 1
ATOM 8773 O O . VAL A 1 1122 ? 15.411 -32.008 7.368 1.00 93.19 1122 VAL A O 1
ATOM 8776 N N . ASP A 1 1123 ? 16.640 -32.490 9.181 1.00 94.00 1123 ASP A N 1
ATOM 8777 C CA . ASP A 1 1123 ? 15.656 -33.413 9.750 1.00 94.00 1123 ASP A CA 1
ATOM 8778 C C . ASP A 1 1123 ? 14.379 -32.680 10.183 1.00 94.00 1123 ASP A C 1
ATOM 8780 O O . ASP A 1 1123 ? 13.281 -33.199 9.977 1.00 94.00 1123 ASP A O 1
ATOM 8784 N N . ASP A 1 1124 ? 14.492 -31.451 10.698 1.00 95.50 1124 ASP A N 1
ATOM 8785 C CA . ASP A 1 1124 ? 13.334 -30.602 10.998 1.00 95.50 1124 ASP A CA 1
ATOM 8786 C C . ASP A 1 1124 ? 12.567 -30.221 9.732 1.00 95.50 1124 ASP A C 1
ATOM 8788 O O . ASP A 1 1124 ? 11.341 -30.335 9.709 1.00 95.50 1124 ASP A O 1
ATOM 8792 N N . LEU A 1 1125 ? 13.273 -29.851 8.655 1.00 96.00 1125 LEU A N 1
ATOM 8793 C CA . LEU A 1 1125 ? 12.662 -29.564 7.352 1.00 96.00 1125 LEU A CA 1
ATOM 8794 C C . LEU A 1 1125 ? 11.905 -30.786 6.805 1.00 96.00 1125 LEU A C 1
ATOM 8796 O O . LEU A 1 1125 ? 10.746 -30.676 6.400 1.00 96.00 1125 LEU A O 1
ATOM 8800 N N . LYS A 1 1126 ? 12.516 -31.978 6.855 1.00 95.44 1126 LYS A N 1
ATOM 8801 C CA . LYS A 1 1126 ? 11.864 -33.238 6.451 1.00 95.44 1126 LYS A CA 1
ATOM 8802 C C . LYS A 1 1126 ? 10.655 -33.556 7.332 1.00 95.44 1126 LYS A C 1
ATOM 8804 O O . LYS A 1 1126 ? 9.638 -34.058 6.842 1.00 95.44 1126 LYS A O 1
ATOM 8809 N N . ARG A 1 1127 ? 10.735 -33.264 8.631 1.00 94.94 1127 ARG A N 1
ATOM 8810 C CA . ARG A 1 1127 ? 9.649 -33.477 9.594 1.00 94.94 1127 ARG A CA 1
ATOM 8811 C C . ARG A 1 1127 ? 8.449 -32.576 9.290 1.00 94.94 1127 ARG A C 1
ATOM 8813 O O . ARG A 1 1127 ? 7.337 -33.095 9.179 1.00 94.94 1127 ARG A O 1
ATOM 8820 N N . VAL A 1 1128 ? 8.653 -31.275 9.062 1.00 95.50 1128 VAL A N 1
ATOM 8821 C CA . VAL A 1 1128 ? 7.560 -30.347 8.705 1.00 95.50 1128 VAL A CA 1
ATOM 8822 C C . VAL A 1 1128 ? 7.020 -30.577 7.295 1.00 95.50 1128 VAL A C 1
ATOM 8824 O O . VAL A 1 1128 ? 5.813 -30.455 7.093 1.00 95.50 1128 VAL A O 1
ATOM 8827 N N . TYR A 1 1129 ? 7.855 -31.000 6.339 1.00 95.31 1129 TYR A N 1
ATOM 8828 C CA . TYR A 1 1129 ? 7.408 -31.432 5.010 1.00 95.31 1129 TYR A CA 1
ATOM 8829 C C . TYR A 1 1129 ? 6.364 -32.553 5.111 1.00 95.31 1129 TYR A C 1
ATOM 8831 O O . TYR A 1 1129 ? 5.251 -32.429 4.592 1.00 95.31 1129 TYR A O 1
ATOM 8839 N N . ASN A 1 1130 ? 6.691 -33.618 5.850 1.00 93.56 1130 ASN A N 1
ATOM 8840 C CA . ASN A 1 1130 ? 5.789 -34.752 6.050 1.00 93.56 1130 ASN A CA 1
ATOM 8841 C C . ASN A 1 1130 ? 4.519 -34.367 6.823 1.00 93.56 1130 ASN A C 1
ATOM 8843 O O . ASN A 1 1130 ? 3.464 -34.963 6.606 1.00 93.56 1130 ASN A O 1
ATOM 8847 N N . LYS A 1 1131 ? 4.618 -33.384 7.725 1.00 90.75 1131 LYS A N 1
ATOM 8848 C CA . LYS A 1 1131 ? 3.512 -32.928 8.574 1.00 90.75 1131 LYS A CA 1
ATOM 8849 C C . LYS A 1 1131 ? 2.545 -31.987 7.843 1.00 90.75 1131 LYS A C 1
ATOM 8851 O O . LYS A 1 1131 ? 1.335 -32.135 8.003 1.00 90.75 1131 LYS A O 1
ATOM 8856 N N . TYR A 1 1132 ? 3.047 -31.046 7.042 1.00 90.94 1132 TYR A N 1
ATOM 8857 C CA . TYR A 1 1132 ? 2.247 -29.955 6.465 1.00 90.94 1132 TYR A CA 1
ATOM 8858 C C . TYR A 1 1132 ? 2.201 -29.966 4.931 1.00 90.94 1132 TYR A C 1
ATOM 8860 O O . TYR A 1 1132 ? 1.118 -29.990 4.357 1.00 90.94 1132 TYR A O 1
ATOM 8868 N N . PHE A 1 1133 ? 3.348 -30.028 4.255 1.00 93.12 1133 PHE A N 1
ATOM 8869 C CA . PHE A 1 1133 ? 3.431 -29.855 2.797 1.00 93.12 1133 PHE A CA 1
ATOM 8870 C C . PHE A 1 1133 ? 2.903 -31.067 2.018 1.00 93.12 1133 PHE A C 1
ATOM 8872 O O . PHE A 1 1133 ? 2.210 -30.926 1.013 1.00 93.12 1133 PHE A O 1
ATOM 8879 N N . LYS A 1 1134 ? 3.147 -32.286 2.507 1.00 91.25 1134 LYS A N 1
ATOM 8880 C CA . LYS A 1 1134 ? 2.698 -33.521 1.841 1.00 91.25 1134 LYS A CA 1
ATOM 8881 C C . LYS A 1 1134 ? 1.171 -33.639 1.723 1.00 91.25 1134 LYS A C 1
ATOM 8883 O O . LYS A 1 1134 ? 0.664 -34.436 0.931 1.00 91.25 1134 LYS A O 1
ATOM 8888 N N . GLN A 1 1135 ? 0.425 -32.834 2.481 1.00 88.25 1135 GLN A N 1
ATOM 8889 C CA . GLN A 1 1135 ? -1.035 -32.771 2.409 1.00 88.25 1135 GLN A CA 1
ATOM 8890 C C . GLN A 1 1135 ? -1.534 -32.315 1.025 1.00 88.25 1135 GLN A C 1
ATOM 8892 O O . GLN A 1 1135 ? -2.579 -32.791 0.587 1.00 88.25 1135 GLN A O 1
ATOM 8897 N N . PHE A 1 1136 ? -0.763 -31.504 0.288 1.00 88.69 1136 PHE A N 1
ATOM 8898 C CA . PHE A 1 1136 ? -1.111 -31.076 -1.075 1.00 88.69 1136 PHE A CA 1
ATOM 8899 C C . PHE A 1 1136 ? -1.204 -32.232 -2.084 1.00 88.69 1136 PHE A C 1
ATOM 8901 O O . PHE A 1 1136 ? -1.946 -32.136 -3.057 1.00 88.69 1136 PHE A O 1
ATOM 8908 N N . LEU A 1 1137 ? -0.509 -33.352 -1.845 1.00 86.38 1137 LEU A N 1
ATOM 8909 C CA . LEU A 1 1137 ? -0.560 -34.532 -2.721 1.00 86.38 1137 LEU A CA 1
ATOM 8910 C C . LEU A 1 1137 ? -1.814 -35.392 -2.498 1.00 86.38 1137 LEU A C 1
ATOM 8912 O O . LEU A 1 1137 ? -2.196 -36.179 -3.365 1.00 86.38 1137 LEU A O 1
ATOM 8916 N N . ASN A 1 1138 ? -2.440 -35.278 -1.325 1.00 69.69 1138 ASN A N 1
ATOM 8917 C CA . ASN A 1 1138 ? -3.493 -36.175 -0.859 1.00 69.69 1138 ASN A CA 1
ATOM 8918 C C . ASN A 1 1138 ? -4.845 -35.447 -0.851 1.00 69.69 1138 ASN A C 1
ATOM 8920 O O . ASN A 1 1138 ? -5.389 -35.150 0.211 1.00 69.69 1138 ASN A O 1
ATOM 8924 N N . GLY A 1 1139 ? -5.405 -35.171 -2.034 1.00 58.28 1139 GLY A N 1
ATOM 8925 C CA . GLY A 1 1139 ? -6.624 -34.369 -2.236 1.00 58.28 1139 GLY A CA 1
ATOM 8926 C C . GLY A 1 1139 ? -7.946 -34.971 -1.731 1.00 58.28 1139 GLY A C 1
ATOM 8927 O O . GLY A 1 1139 ? -8.927 -34.998 -2.470 1.00 58.28 1139 GLY A O 1
ATOM 8928 N N . ARG A 1 1140 ? -8.008 -35.503 -0.501 1.00 54.84 1140 ARG A N 1
ATOM 8929 C CA . ARG A 1 1140 ? -9.232 -36.121 0.051 1.00 54.84 1140 ARG A CA 1
ATOM 8930 C C . ARG A 1 1140 ? -9.711 -35.537 1.379 1.00 54.84 1140 ARG A C 1
ATOM 8932 O O . ARG A 1 1140 ? -10.919 -35.345 1.495 1.00 54.84 1140 ARG A O 1
ATOM 8939 N N . ASP A 1 1141 ? -8.819 -35.189 2.311 1.00 58.00 1141 ASP A N 1
ATOM 8940 C CA . ASP A 1 1141 ? -9.199 -34.655 3.629 1.00 58.00 1141 ASP A CA 1
ATOM 8941 C C . ASP A 1 1141 ? -8.463 -33.332 3.922 1.00 58.00 1141 ASP A C 1
ATOM 8943 O O . ASP A 1 1141 ? -7.250 -33.318 4.090 1.00 58.00 1141 ASP A O 1
ATOM 8947 N N . GLY A 1 1142 ? -9.197 -32.212 3.983 1.00 63.69 1142 GLY A N 1
ATOM 8948 C CA . GLY A 1 1142 ? -8.676 -30.899 4.409 1.00 63.69 1142 GLY A CA 1
ATOM 8949 C C . GLY A 1 1142 ? -8.128 -29.972 3.312 1.00 63.69 1142 GLY A C 1
ATOM 8950 O O . GLY A 1 1142 ? -7.905 -28.800 3.603 1.00 63.69 1142 GLY A O 1
ATOM 8951 N N . LEU A 1 1143 ? -7.964 -30.450 2.072 1.00 79.00 1143 LEU A N 1
ATOM 8952 C CA . LEU A 1 1143 ? -7.541 -29.635 0.923 1.00 79.00 1143 LEU A CA 1
ATOM 8953 C C . LEU A 1 1143 ? -8.718 -28.827 0.352 1.00 79.00 1143 LEU A C 1
ATOM 8955 O O . LEU A 1 1143 ? -9.733 -29.412 -0.031 1.00 79.00 1143 LEU A O 1
ATOM 8959 N N . THR A 1 1144 ? -8.562 -27.504 0.262 1.00 83.19 1144 THR A N 1
ATOM 8960 C CA . THR A 1 1144 ? -9.517 -26.601 -0.406 1.00 83.19 1144 THR A CA 1
ATOM 8961 C C . THR A 1 1144 ? -8.857 -25.920 -1.597 1.00 83.19 1144 THR A C 1
ATOM 8963 O O . THR A 1 1144 ? -7.800 -25.323 -1.427 1.00 83.19 1144 THR A O 1
ATOM 8966 N N . THR A 1 1145 ? -9.471 -25.958 -2.781 1.00 88.19 1145 THR A N 1
ATOM 8967 C CA . THR A 1 1145 ? -8.913 -25.309 -3.985 1.00 88.19 1145 THR A CA 1
ATOM 8968 C C . THR A 1 1145 ? -9.925 -24.370 -4.635 1.00 88.19 1145 THR A C 1
ATOM 8970 O O . THR A 1 1145 ? -11.047 -24.773 -4.941 1.00 88.19 1145 THR A O 1
ATOM 8973 N N . VAL A 1 1146 ? -9.526 -23.124 -4.875 1.00 91.62 1146 VAL A N 1
ATOM 8974 C CA . VAL A 1 1146 ? -10.309 -22.119 -5.605 1.00 91.62 1146 VAL A CA 1
ATOM 8975 C C . VAL A 1 1146 ? -9.563 -21.785 -6.889 1.00 91.62 1146 VAL A C 1
ATOM 8977 O O . VAL A 1 1146 ? -8.383 -21.453 -6.839 1.00 91.62 1146 VAL A O 1
ATOM 8980 N N . LEU A 1 1147 ? -10.250 -21.876 -8.025 1.00 93.25 1147 LEU A N 1
ATOM 8981 C CA . LEU A 1 1147 ? -9.724 -21.500 -9.334 1.00 93.25 1147 LEU A CA 1
ATOM 8982 C C . LEU A 1 1147 ? -10.641 -20.453 -9.976 1.00 93.25 1147 LEU A C 1
ATOM 8984 O O . LEU A 1 1147 ? -11.794 -20.743 -10.298 1.00 93.25 1147 LEU A O 1
ATOM 8988 N N . LEU A 1 1148 ? -10.120 -19.247 -10.177 1.00 91.75 1148 LEU A N 1
ATOM 8989 C CA . LEU A 1 1148 ? -10.747 -18.199 -10.975 1.00 91.75 1148 LEU A CA 1
ATOM 8990 C C . LEU A 1 1148 ? -10.234 -18.295 -12.411 1.00 91.75 1148 LEU A C 1
ATOM 8992 O O . LEU A 1 1148 ? -9.026 -18.387 -12.629 1.00 91.75 1148 LEU A O 1
ATOM 8996 N N . THR A 1 1149 ? -11.134 -18.261 -13.391 1.00 88.38 1149 THR A N 1
ATOM 8997 C CA . THR A 1 1149 ? -10.762 -18.311 -14.813 1.00 88.38 1149 THR A CA 1
ATOM 8998 C C . THR A 1 1149 ? -11.453 -17.212 -15.616 1.00 88.38 1149 THR A C 1
ATOM 9000 O O . THR A 1 1149 ? -12.575 -16.826 -15.272 1.00 88.38 1149 THR A O 1
ATOM 9003 N N . PRO A 1 1150 ? -10.882 -16.797 -16.758 1.00 82.06 1150 PRO A N 1
ATOM 9004 C CA . PRO A 1 1150 ? -11.602 -16.022 -17.767 1.00 82.06 1150 PRO A CA 1
ATOM 9005 C C . PRO A 1 1150 ? -12.874 -16.750 -18.262 1.00 82.06 1150 PRO A C 1
ATOM 9007 O O . PRO A 1 1150 ? -13.059 -17.951 -18.005 1.00 82.06 1150 PRO A O 1
ATOM 9010 N N . PRO A 1 1151 ? -13.776 -16.074 -19.001 1.00 73.00 1151 PRO A N 1
ATOM 9011 C CA . PRO A 1 1151 ? -15.043 -16.670 -19.407 1.00 73.00 1151 PRO A CA 1
ATOM 9012 C C . PRO A 1 1151 ? -14.832 -17.801 -20.431 1.00 73.00 1151 PRO A C 1
ATOM 9014 O O . PRO A 1 1151 ? -14.182 -17.607 -21.457 1.00 73.00 1151 PRO A O 1
ATOM 9017 N N . SER A 1 1152 ? -15.482 -18.949 -20.201 1.00 68.50 1152 SER A N 1
ATOM 9018 C CA . SER A 1 1152 ? -15.370 -20.205 -20.983 1.00 68.50 1152 SER A CA 1
ATOM 9019 C C . SER A 1 1152 ? -14.055 -20.977 -20.764 1.00 68.50 1152 SER A C 1
ATOM 9021 O O . SER A 1 1152 ? -13.287 -21.155 -21.714 1.00 68.50 1152 SER A O 1
ATOM 9023 N N . PRO A 1 1153 ? -13.778 -21.454 -19.535 1.00 68.81 1153 PRO A N 1
ATOM 9024 C CA . PRO A 1 1153 ? -12.630 -22.322 -19.288 1.00 68.81 1153 PRO A CA 1
ATOM 9025 C C . PRO A 1 1153 ? -12.729 -23.599 -20.144 1.00 68.81 1153 PRO A C 1
ATOM 9027 O O . PRO A 1 1153 ? -13.823 -24.157 -20.279 1.00 68.81 1153 PRO A O 1
ATOM 9030 N N . PRO A 1 1154 ? -11.618 -24.098 -20.712 1.00 66.81 1154 PRO A N 1
ATOM 9031 C CA . PRO A 1 1154 ? -11.602 -25.391 -21.387 1.00 66.81 1154 PRO A CA 1
ATOM 9032 C C . PRO A 1 1154 ? -12.116 -26.511 -20.467 1.00 66.81 1154 PRO A C 1
ATOM 9034 O O . PRO A 1 1154 ? -11.661 -26.637 -19.328 1.00 66.81 1154 PRO A O 1
ATOM 9037 N N . GLU A 1 1155 ? -13.009 -27.380 -20.960 1.00 71.31 1155 GLU A N 1
ATOM 9038 C CA . GLU A 1 1155 ? -13.495 -28.549 -20.192 1.00 71.31 1155 GLU A CA 1
ATOM 9039 C C . GLU A 1 1155 ? -12.355 -29.488 -19.747 1.00 71.31 1155 GLU A C 1
ATOM 9041 O O . GLU A 1 1155 ? -12.484 -30.233 -18.767 1.00 71.31 1155 GLU A O 1
ATOM 9046 N N . SER A 1 1156 ? -11.212 -29.425 -20.437 1.00 79.25 1156 SER A N 1
ATOM 9047 C CA . SER A 1 1156 ? -9.995 -30.157 -20.095 1.00 79.25 1156 SER A CA 1
ATOM 9048 C C . SER A 1 1156 ? -9.447 -29.799 -18.713 1.00 79.25 1156 SER A C 1
ATOM 9050 O O . SER A 1 1156 ? -8.940 -30.696 -18.045 1.00 79.25 1156 SER A O 1
ATOM 9052 N N . ILE A 1 1157 ? -9.601 -28.554 -18.236 1.00 86.38 1157 ILE A N 1
ATOM 9053 C CA . ILE A 1 1157 ? -9.074 -28.123 -16.928 1.00 86.38 1157 ILE A CA 1
ATOM 9054 C C . ILE A 1 1157 ? -9.691 -28.965 -15.809 1.00 86.38 1157 ILE A C 1
ATOM 9056 O O . ILE A 1 1157 ? -8.976 -29.595 -15.034 1.00 86.38 1157 ILE A O 1
ATOM 9060 N N . LYS A 1 1158 ? -11.026 -29.050 -15.748 1.00 84.69 1158 LYS A N 1
ATOM 9061 C CA . LYS A 1 1158 ? -11.705 -29.837 -14.704 1.00 84.69 1158 LYS A CA 1
ATOM 9062 C C . LYS A 1 1158 ? -11.317 -31.311 -14.753 1.00 84.69 1158 LYS A C 1
ATOM 9064 O O . LYS A 1 1158 ? -11.077 -31.919 -13.714 1.00 84.69 1158 LYS A O 1
ATOM 9069 N N . SER A 1 1159 ? -11.263 -31.868 -15.962 1.00 85.25 1159 SER A N 1
ATOM 9070 C CA . SER A 1 1159 ? -10.914 -33.273 -16.183 1.00 85.25 1159 SER A CA 1
ATOM 9071 C C . SER A 1 1159 ? -9.490 -33.579 -15.715 1.00 85.25 1159 SER A C 1
ATOM 9073 O O . SER A 1 1159 ? -9.249 -34.640 -15.146 1.00 85.25 1159 SER A O 1
ATOM 9075 N N . HIS A 1 1160 ? -8.567 -32.635 -15.904 1.00 88.75 1160 HIS A N 1
ATOM 9076 C CA . HIS A 1 1160 ? -7.183 -32.759 -15.465 1.00 88.75 1160 HIS A CA 1
ATOM 9077 C C . HIS A 1 1160 ? -7.062 -32.705 -13.943 1.00 88.75 1160 HIS A C 1
ATOM 9079 O O . HIS A 1 1160 ? -6.519 -33.623 -13.341 1.00 88.75 1160 HIS A O 1
ATOM 9085 N N . PHE A 1 1161 ? -7.646 -31.700 -13.286 1.00 89.00 1161 PHE A N 1
ATOM 9086 C CA . PHE A 1 1161 ? -7.585 -31.576 -11.822 1.00 89.00 1161 PHE A CA 1
ATOM 9087 C C . PHE A 1 1161 ? -8.259 -32.746 -11.079 1.00 89.00 1161 PHE A C 1
ATOM 9089 O O . PHE A 1 1161 ? -7.823 -33.119 -9.984 1.00 89.00 1161 PHE A O 1
ATOM 9096 N N . ALA A 1 1162 ? -9.247 -33.404 -11.696 1.00 86.00 1162 ALA A N 1
ATOM 9097 C CA . ALA A 1 1162 ? -9.886 -34.594 -11.135 1.00 86.00 1162 ALA A CA 1
ATOM 9098 C C . ALA A 1 1162 ? -8.891 -35.740 -10.858 1.00 86.00 1162 ALA A C 1
ATOM 9100 O O . ALA A 1 1162 ? -9.099 -36.517 -9.920 1.00 86.00 1162 ALA A O 1
ATOM 9101 N N . GLN A 1 1163 ? -7.777 -35.822 -11.600 1.00 85.06 1163 GLN A N 1
ATOM 9102 C CA . GLN A 1 1163 ? -6.734 -36.829 -11.367 1.00 85.06 1163 GLN A CA 1
ATOM 9103 C C . GLN A 1 1163 ? -6.008 -36.644 -10.023 1.00 85.06 1163 GLN A C 1
ATOM 9105 O O . GLN A 1 1163 ? -5.479 -37.605 -9.466 1.00 85.06 1163 GLN A O 1
ATOM 9110 N N . TYR A 1 1164 ? -6.047 -35.431 -9.465 1.00 82.88 1164 TYR A N 1
ATOM 9111 C CA . TYR A 1 1164 ? -5.485 -35.082 -8.158 1.00 82.88 1164 TYR A CA 1
ATOM 9112 C C . TYR A 1 1164 ? -6.511 -35.175 -7.020 1.00 82.88 1164 TYR A C 1
ATOM 9114 O O . TYR A 1 1164 ? -6.218 -34.835 -5.877 1.00 82.88 1164 TYR A O 1
ATOM 9122 N N . GLY A 1 1165 ? -7.729 -35.650 -7.310 1.00 78.94 1165 GLY A N 1
ATOM 9123 C CA . GLY A 1 1165 ? -8.838 -35.676 -6.352 1.00 78.94 1165 GLY A CA 1
ATOM 9124 C C . GLY A 1 1165 ? -9.573 -34.338 -6.212 1.00 78.94 1165 GLY A C 1
ATOM 9125 O O . GLY A 1 1165 ? -10.526 -34.253 -5.435 1.00 78.94 1165 GLY A O 1
ATOM 9126 N N . ILE A 1 1166 ? -9.187 -33.327 -6.995 1.00 84.94 1166 ILE A N 1
ATOM 9127 C CA . ILE A 1 1166 ? -9.789 -31.991 -7.020 1.00 84.94 1166 ILE A CA 1
ATOM 9128 C C . ILE A 1 1166 ? -10.939 -32.011 -8.025 1.00 84.94 1166 ILE A C 1
ATOM 9130 O O . ILE A 1 1166 ? -10.752 -31.888 -9.234 1.00 84.94 1166 ILE A O 1
ATOM 9134 N N . ASN A 1 1167 ? -12.154 -32.204 -7.521 1.00 83.69 1167 ASN A N 1
ATOM 9135 C CA . ASN A 1 1167 ? -13.360 -32.191 -8.342 1.00 83.69 1167 ASN A CA 1
ATOM 9136 C C . ASN A 1 1167 ? -14.015 -30.817 -8.236 1.00 83.69 1167 ASN A C 1
ATOM 9138 O O . ASN A 1 1167 ? -14.748 -30.551 -7.284 1.00 83.69 1167 ASN A O 1
ATOM 9142 N N . PHE A 1 1168 ? -13.733 -29.947 -9.206 1.00 85.88 1168 PHE A N 1
ATOM 9143 C CA . PHE A 1 1168 ? -14.288 -28.600 -9.221 1.00 85.88 1168 PHE A CA 1
ATOM 9144 C C . PHE A 1 1168 ? -15.801 -28.604 -9.418 1.00 85.88 1168 PHE A C 1
ATOM 9146 O O . PHE A 1 1168 ? -16.316 -29.092 -10.428 1.00 85.88 1168 PHE A O 1
ATOM 9153 N N . GLN A 1 1169 ? -16.503 -27.962 -8.488 1.00 84.25 1169 GLN A N 1
ATOM 9154 C CA . GLN A 1 1169 ? -17.864 -27.511 -8.714 1.00 84.25 1169 GLN A CA 1
ATOM 9155 C C . GLN A 1 1169 ? -17.823 -26.125 -9.364 1.00 84.25 1169 GLN A C 1
ATOM 9157 O O . GLN A 1 1169 ? -17.189 -25.206 -8.848 1.00 84.25 1169 GLN A O 1
ATOM 9162 N N . GLU A 1 1170 ? -18.503 -25.969 -10.499 1.00 85.25 1170 GLU A N 1
ATOM 9163 C CA . GLU A 1 1170 ? -18.696 -24.644 -11.086 1.00 85.25 1170 GLU A CA 1
ATOM 9164 C C . GLU A 1 1170 ? -19.637 -23.813 -10.217 1.00 85.25 1170 GLU A C 1
ATOM 9166 O O . GLU A 1 1170 ? -20.726 -24.266 -9.845 1.00 85.25 1170 GLU A O 1
ATOM 9171 N N . ALA A 1 1171 ? -19.209 -22.594 -9.913 1.00 85.12 1171 ALA A N 1
ATOM 9172 C CA . ALA A 1 1171 ? -19.974 -21.623 -9.154 1.00 85.12 1171 ALA A CA 1
ATOM 9173 C C . ALA A 1 1171 ? -19.874 -20.247 -9.815 1.00 85.12 1171 ALA A C 1
ATOM 9175 O O . ALA A 1 1171 ? -18.865 -19.902 -10.427 1.00 85.12 1171 ALA A O 1
ATOM 9176 N N . ALA A 1 1172 ? -20.929 -19.453 -9.676 1.00 84.38 1172 ALA A N 1
ATOM 9177 C CA . ALA A 1 1172 ? -20.877 -18.029 -9.970 1.00 84.38 1172 ALA A CA 1
ATOM 9178 C C . ALA A 1 1172 ? -20.567 -17.249 -8.684 1.00 84.38 1172 ALA A C 1
ATOM 9180 O O . ALA A 1 1172 ? -20.858 -17.725 -7.587 1.00 84.38 1172 ALA A O 1
ATOM 9181 N N . LEU A 1 1173 ? -20.051 -16.022 -8.796 1.00 83.00 1173 LEU A N 1
ATOM 9182 C CA . LEU A 1 1173 ? -19.817 -15.163 -7.624 1.00 83.00 1173 LEU A CA 1
ATOM 9183 C C . LEU A 1 1173 ? -21.089 -14.976 -6.777 1.00 83.00 1173 LEU A C 1
ATOM 9185 O O . LEU A 1 1173 ? -21.026 -14.984 -5.551 1.00 83.00 1173 LEU A O 1
ATOM 9189 N N . GLN A 1 1174 ? -22.258 -14.914 -7.421 1.00 82.25 1174 GLN A N 1
ATOM 9190 C CA . GLN A 1 1174 ? -23.553 -14.785 -6.746 1.00 82.25 1174 GLN A CA 1
ATOM 9191 C C . GLN A 1 1174 ? -23.934 -16.020 -5.911 1.00 82.25 1174 GLN A C 1
ATOM 9193 O O . GLN A 1 1174 ? -24.816 -15.944 -5.060 1.00 82.25 1174 GLN A O 1
ATOM 9198 N N . ASP A 1 1175 ? -23.307 -17.182 -6.133 1.00 78.88 1175 ASP A N 1
ATOM 9199 C CA . ASP A 1 1175 ? -23.579 -18.379 -5.329 1.00 78.88 1175 ASP A CA 1
ATOM 9200 C C . ASP A 1 1175 ? -23.011 -18.265 -3.899 1.00 78.88 1175 ASP A C 1
ATOM 9202 O O . ASP A 1 1175 ? -23.492 -18.965 -2.997 1.00 78.88 1175 ASP A O 1
ATOM 9206 N N . PHE A 1 1176 ? -22.029 -17.378 -3.690 1.00 80.00 1176 PHE A N 1
ATOM 9207 C CA . PHE A 1 1176 ? -21.377 -17.110 -2.403 1.00 80.00 1176 PHE A CA 1
ATOM 9208 C C . PHE A 1 1176 ? -22.078 -16.027 -1.576 1.00 80.00 1176 PHE A C 1
ATOM 9210 O O . PHE A 1 1176 ? -21.809 -15.923 -0.374 1.00 80.00 1176 PHE A O 1
ATOM 9217 N N . GLU A 1 1177 ? -22.998 -15.273 -2.190 1.00 78.75 1177 GLU A N 1
ATOM 9218 C CA . GLU A 1 1177 ? -23.828 -14.277 -1.511 1.00 78.75 1177 GLU A CA 1
ATOM 9219 C C . GLU A 1 1177 ? -24.596 -14.906 -0.344 1.00 78.75 1177 GLU A C 1
ATOM 9221 O O . GLU A 1 1177 ? -25.139 -16.016 -0.427 1.00 78.75 1177 GLU A O 1
ATOM 9226 N N . ILE A 1 1178 ? -24.641 -14.177 0.769 1.00 71.44 1178 ILE A N 1
ATOM 9227 C CA . ILE A 1 1178 ? -25.319 -14.617 1.985 1.00 71.44 1178 ILE A CA 1
ATOM 9228 C C . ILE A 1 1178 ? -26.673 -13.930 2.043 1.00 71.44 1178 ILE A C 1
ATOM 9230 O O . ILE A 1 1178 ? -26.753 -12.716 2.231 1.00 71.44 1178 ILE A O 1
ATOM 9234 N N . GLU A 1 1179 ? -27.746 -14.715 1.914 1.00 62.41 1179 GLU A N 1
ATOM 9235 C CA . GLU A 1 1179 ? -29.095 -14.189 2.105 1.00 62.41 1179 GLU A CA 1
ATOM 9236 C C . GLU A 1 1179 ? -29.232 -13.665 3.548 1.00 62.41 1179 GLU A C 1
ATOM 9238 O O . GLU A 1 1179 ? -28.903 -14.389 4.497 1.00 62.41 1179 GLU A O 1
ATOM 9243 N N . PRO A 1 1180 ? -29.703 -12.422 3.751 1.00 56.12 1180 PRO A N 1
ATOM 9244 C CA . PRO A 1 1180 ? -29.894 -11.875 5.086 1.00 56.12 1180 PRO A CA 1
ATOM 9245 C C . PRO A 1 1180 ? -30.985 -12.675 5.813 1.00 56.12 1180 PRO A C 1
ATOM 9247 O O . PRO A 1 1180 ? -32.170 -12.523 5.549 1.00 56.12 1180 PRO A O 1
ATOM 9250 N N . THR A 1 1181 ? -30.598 -13.551 6.742 1.00 50.78 1181 THR A N 1
ATOM 9251 C CA . THR A 1 1181 ? -31.542 -14.427 7.471 1.00 50.78 1181 THR A CA 1
ATOM 9252 C C . THR A 1 1181 ? -32.348 -13.704 8.547 1.00 50.78 1181 THR A C 1
ATOM 9254 O O . THR A 1 1181 ? -33.266 -14.285 9.122 1.00 50.78 1181 THR A O 1
ATOM 9257 N N . TYR A 1 1182 ? -32.006 -12.453 8.844 1.00 48.28 1182 TYR A N 1
ATOM 9258 C CA . TYR A 1 1182 ? -32.680 -11.626 9.837 1.00 48.28 1182 TYR A CA 1
ATOM 9259 C C . TYR A 1 1182 ? -33.371 -10.463 9.143 1.00 48.28 1182 TYR A C 1
ATOM 9261 O O . TYR A 1 1182 ? -32.981 -9.303 9.269 1.00 48.28 1182 TYR A O 1
ATOM 9269 N N . ASP A 1 1183 ? -34.402 -10.791 8.372 1.00 40.38 1183 ASP A N 1
ATOM 9270 C CA . ASP A 1 1183 ? -35.302 -9.780 7.857 1.00 40.38 1183 ASP A CA 1
ATOM 9271 C C . ASP A 1 1183 ? -36.070 -9.129 9.004 1.00 40.38 1183 ASP A C 1
ATOM 9273 O O . ASP A 1 1183 ? -36.715 -9.785 9.828 1.00 40.38 1183 ASP A O 1
ATOM 9277 N N . PHE A 1 1184 ? -36.034 -7.798 9.001 1.00 42.75 1184 PHE A N 1
ATOM 9278 C CA . PHE A 1 1184 ? -37.142 -6.980 9.449 1.00 42.75 1184 PHE A CA 1
ATOM 9279 C C . PHE A 1 1184 ? -38.441 -7.575 8.904 1.00 42.75 1184 PHE A C 1
ATOM 9281 O O . PHE A 1 1184 ? -38.775 -7.388 7.735 1.00 42.75 1184 PHE A O 1
ATOM 9288 N N . LEU A 1 1185 ? -39.169 -8.311 9.743 1.00 31.08 1185 LEU A N 1
ATOM 9289 C CA . LEU A 1 1185 ? -40.514 -8.739 9.396 1.00 31.08 1185 LEU A CA 1
ATOM 9290 C C . LEU A 1 1185 ? -41.316 -7.477 9.031 1.00 31.08 1185 LEU A C 1
ATOM 9292 O O . LEU A 1 1185 ? -41.335 -6.538 9.837 1.00 31.08 1185 LEU A O 1
ATOM 9296 N N . PRO A 1 1186 ? -41.963 -7.416 7.853 1.00 26.84 1186 PRO A N 1
ATOM 9297 C CA . PRO A 1 1186 ? -42.918 -6.356 7.581 1.00 26.84 1186 PRO A CA 1
ATOM 9298 C C . PRO A 1 1186 ? -43.976 -6.399 8.683 1.00 26.84 1186 PRO A C 1
ATOM 9300 O O . PRO A 1 1186 ? -44.522 -7.463 8.998 1.00 26.84 1186 PRO A O 1
ATOM 9303 N N . SER A 1 1187 ? -44.232 -5.252 9.310 1.00 27.56 1187 SER A N 1
ATOM 9304 C CA . SER A 1 1187 ? -45.336 -5.110 10.249 1.00 27.56 1187 SER A CA 1
ATOM 9305 C C . SER A 1 1187 ? -46.618 -5.511 9.520 1.00 27.56 1187 SER A C 1
ATOM 9307 O O . SER A 1 1187 ? -47.030 -4.928 8.519 1.00 27.56 1187 SER A O 1
ATOM 9309 N N . SER A 1 1188 ? -47.232 -6.591 9.984 1.00 31.28 1188 SER A N 1
ATOM 9310 C CA . SER A 1 1188 ? -48.497 -7.064 9.453 1.00 31.28 1188 SER A CA 1
ATOM 9311 C C . SER A 1 1188 ? -49.595 -6.036 9.736 1.00 31.28 1188 SER A C 1
ATOM 9313 O O . SER A 1 1188 ? -50.073 -5.969 10.867 1.00 31.28 1188 SER A O 1
ATOM 9315 N N . SER A 1 1189 ? -50.049 -5.300 8.721 1.00 28.75 1189 SER A N 1
ATOM 9316 C CA . SER A 1 1189 ? -51.449 -4.861 8.616 1.00 28.75 1189 SER A CA 1
ATOM 9317 C C . SER A 1 1189 ? -51.736 -4.156 7.291 1.00 28.75 1189 SER A C 1
ATOM 9319 O O . SER A 1 1189 ? -51.637 -2.939 7.189 1.00 28.75 1189 SER A O 1
ATOM 9321 N N . ALA A 1 1190 ? -52.221 -4.913 6.309 1.00 25.44 1190 ALA A N 1
ATOM 9322 C CA . ALA A 1 1190 ? -53.223 -4.400 5.382 1.00 25.44 1190 ALA A CA 1
ATOM 9323 C C . ALA A 1 1190 ? -54.514 -5.195 5.651 1.00 25.44 1190 ALA A C 1
ATOM 9325 O O . ALA A 1 1190 ? -54.489 -6.427 5.560 1.00 25.44 1190 ALA A O 1
ATOM 9326 N N . PRO A 1 1191 ? -55.631 -4.560 6.051 1.00 28.77 1191 PRO A N 1
ATOM 9327 C CA . PRO A 1 1191 ? -56.875 -5.277 6.274 1.00 28.77 1191 PRO A CA 1
ATOM 9328 C C . PRO A 1 1191 ? -57.413 -5.745 4.919 1.00 28.77 1191 PRO A C 1
ATOM 9330 O O . PRO A 1 1191 ? -57.757 -4.937 4.060 1.00 28.77 1191 PRO A O 1
ATOM 9333 N N . SER A 1 1192 ? -57.486 -7.063 4.722 1.00 26.27 1192 SER A N 1
ATOM 9334 C CA . SER A 1 1192 ? -58.093 -7.653 3.532 1.00 26.27 1192 SER A CA 1
ATOM 9335 C C . SER A 1 1192 ? -59.555 -7.212 3.429 1.00 26.27 1192 SER A C 1
ATOM 9337 O O . SER A 1 1192 ? -60.386 -7.570 4.274 1.00 26.27 1192 SER A O 1
ATOM 9339 N N . SER A 1 1193 ? -59.882 -6.454 2.387 1.00 26.27 1193 SER A N 1
ATOM 9340 C CA . SER A 1 1193 ? -61.258 -6.181 2.003 1.00 26.27 1193 SER A CA 1
ATOM 9341 C C . SER A 1 1193 ? -61.933 -7.495 1.598 1.00 26.27 1193 SER A C 1
ATOM 9343 O O . SER A 1 1193 ? -61.471 -8.248 0.742 1.00 26.27 1193 SER A O 1
ATOM 9345 N N . ARG A 1 1194 ? -63.039 -7.797 2.281 1.00 26.00 1194 ARG A N 1
ATOM 9346 C CA . ARG A 1 1194 ? -63.934 -8.908 1.958 1.00 26.00 1194 ARG A CA 1
ATOM 9347 C C . ARG A 1 1194 ? -64.450 -8.746 0.529 1.00 26.00 1194 ARG A C 1
ATOM 9349 O O . ARG A 1 1194 ? -65.228 -7.832 0.271 1.00 26.00 1194 ARG A O 1
ATOM 9356 N N . ILE A 1 1195 ? -64.140 -9.703 -0.339 1.00 27.36 1195 ILE A N 1
ATOM 9357 C CA . ILE A 1 1195 ? -64.996 -10.023 -1.483 1.00 27.36 1195 ILE A CA 1
ATOM 9358 C C . ILE A 1 1195 ? -65.588 -11.404 -1.226 1.00 27.36 1195 ILE A C 1
ATOM 9360 O O . ILE A 1 1195 ? -64.904 -12.422 -1.185 1.00 27.36 1195 ILE A O 1
ATOM 9364 N N . ILE A 1 1196 ? -66.892 -11.390 -0.974 1.00 26.44 1196 ILE A N 1
ATOM 9365 C CA . ILE A 1 1196 ? -67.751 -12.558 -0.838 1.00 26.44 1196 ILE A CA 1
ATOM 9366 C C . ILE A 1 1196 ? -68.033 -13.078 -2.247 1.00 26.44 1196 ILE A C 1
ATOM 9368 O O . ILE A 1 1196 ? -68.521 -12.329 -3.091 1.00 26.44 1196 ILE A O 1
ATOM 9372 N N . SER A 1 1197 ? -67.802 -14.366 -2.494 1.00 25.06 1197 SER A N 1
ATOM 9373 C CA . SER A 1 1197 ? -68.511 -15.126 -3.530 1.00 25.06 1197 SER A CA 1
ATOM 9374 C C . SER A 1 1197 ? -68.627 -16.599 -3.108 1.00 25.06 1197 SER A C 1
ATOM 9376 O O . SER A 1 1197 ? -67.695 -17.111 -2.486 1.00 25.06 1197 SER A O 1
ATOM 9378 N N . PRO A 1 1198 ? -69.772 -17.270 -3.346 1.00 27.31 1198 PRO A N 1
ATOM 9379 C CA . PRO A 1 1198 ? -70.175 -18.432 -2.561 1.00 27.31 1198 PRO A CA 1
ATOM 9380 C C . PRO A 1 1198 ? -70.030 -19.781 -3.285 1.00 27.31 1198 PRO A C 1
ATOM 9382 O O . PRO A 1 1198 ? -70.173 -19.870 -4.497 1.00 27.31 1198 PRO A O 1
ATOM 9385 N N . ALA A 1 1199 ? -69.901 -20.819 -2.451 1.00 26.47 1199 ALA A N 1
ATOM 9386 C CA . ALA A 1 1199 ? -70.427 -22.184 -2.587 1.00 26.47 1199 ALA A CA 1
ATOM 9387 C C . ALA A 1 1199 ? -69.946 -23.094 -3.738 1.00 26.47 1199 ALA A C 1
ATOM 9389 O O . ALA A 1 1199 ? -70.179 -22.836 -4.913 1.00 26.47 1199 ALA A O 1
ATOM 9390 N N . GLY A 1 1200 ? -69.446 -24.280 -3.360 1.00 24.92 1200 GLY A N 1
ATOM 9391 C CA . GLY A 1 1200 ? -69.396 -25.428 -4.268 1.00 24.92 1200 GLY A CA 1
ATOM 9392 C C . GLY A 1 1200 ? -68.545 -26.614 -3.808 1.00 24.92 1200 GLY A C 1
ATOM 9393 O O . GLY A 1 1200 ? -67.459 -26.809 -4.325 1.00 24.92 1200 GLY A O 1
ATOM 9394 N N . THR A 1 1201 ? -69.090 -27.428 -2.895 1.00 25.72 1201 THR A N 1
ATOM 9395 C CA . THR A 1 1201 ? -68.974 -28.910 -2.854 1.00 25.72 1201 THR A CA 1
ATOM 9396 C C . THR A 1 1201 ? -67.593 -29.601 -2.884 1.00 25.72 1201 THR A C 1
ATOM 9398 O O . THR A 1 1201 ? -66.956 -29.742 -3.921 1.00 25.72 1201 THR A O 1
ATOM 9401 N N . THR A 1 1202 ? -67.241 -30.227 -1.754 1.00 28.38 1202 THR A N 1
ATOM 9402 C CA . THR A 1 1202 ? -66.569 -31.548 -1.677 1.00 28.38 1202 THR A CA 1
ATOM 9403 C C . THR A 1 1202 ? -67.432 -32.624 -2.378 1.00 28.38 1202 THR A C 1
ATOM 9405 O O . THR A 1 1202 ? -68.646 -32.400 -2.447 1.00 28.38 1202 THR A O 1
ATOM 9408 N N . PRO A 1 1203 ? -66.918 -33.787 -2.867 1.00 33.31 1203 PRO A N 1
ATOM 9409 C CA . PRO A 1 1203 ? -66.038 -34.704 -2.110 1.00 33.31 1203 PRO A CA 1
ATOM 9410 C C . PRO A 1 1203 ? -65.045 -35.587 -2.917 1.00 33.31 1203 PRO A C 1
ATOM 9412 O O . PRO A 1 1203 ? -65.146 -35.726 -4.129 1.00 33.31 1203 PRO A O 1
ATOM 9415 N N . GLY A 1 1204 ? -64.160 -36.303 -2.205 1.00 23.69 1204 GLY A N 1
ATOM 9416 C CA . GLY A 1 1204 ? -63.732 -37.650 -2.625 1.00 23.69 1204 GLY A CA 1
ATOM 9417 C C . GLY A 1 1204 ? -62.225 -37.923 -2.705 1.00 23.69 1204 GLY A C 1
ATOM 9418 O O . GLY A 1 1204 ? -61.611 -37.744 -3.747 1.00 23.69 1204 GLY A O 1
ATOM 9419 N N . SER A 1 1205 ? -61.670 -38.493 -1.636 1.00 25.22 1205 SER A N 1
ATOM 9420 C CA . SER A 1 1205 ? -60.658 -39.569 -1.731 1.00 25.22 1205 SER A CA 1
ATOM 9421 C C . SER A 1 1205 ? -61.416 -40.922 -1.723 1.00 25.22 1205 SER A C 1
ATOM 9423 O O . SER A 1 1205 ? -62.595 -40.882 -1.352 1.00 25.22 1205 SER A O 1
ATOM 9425 N N . PRO A 1 1206 ? -60.839 -42.123 -1.990 1.00 38.16 1206 PRO A N 1
ATOM 9426 C CA . PRO A 1 1206 ? -59.418 -42.495 -2.133 1.00 38.16 1206 PRO A CA 1
ATOM 9427 C C . PRO A 1 1206 ? -59.146 -43.565 -3.240 1.00 38.16 1206 PRO A C 1
ATOM 9429 O O . PRO A 1 1206 ? -60.034 -43.885 -4.020 1.00 38.16 1206 PRO A O 1
ATOM 9432 N N . LEU A 1 1207 ? -57.947 -44.181 -3.194 1.00 22.56 1207 LEU A N 1
ATOM 9433 C CA . LEU A 1 1207 ? -57.473 -45.408 -3.886 1.00 22.56 1207 LEU A CA 1
ATOM 9434 C C . LEU A 1 1207 ? -56.860 -45.178 -5.277 1.00 22.56 1207 LEU A C 1
ATOM 9436 O O . LEU A 1 1207 ? -57.393 -44.424 -6.071 1.00 22.56 1207 LEU A O 1
ATOM 9440 N N . SER A 1 1208 ? -55.800 -45.847 -5.724 1.00 21.83 1208 SER A N 1
ATOM 9441 C CA . SER A 1 1208 ? -54.727 -46.688 -5.168 1.00 21.83 1208 SER A CA 1
ATOM 9442 C C . SER A 1 1208 ? -54.007 -47.245 -6.403 1.00 21.83 1208 SER A C 1
ATOM 9444 O O . SER A 1 1208 ? -54.719 -47.699 -7.291 1.00 21.83 1208 SER A O 1
ATOM 9446 N N . SER A 1 1209 ? -52.669 -47.277 -6.416 1.00 23.69 1209 SER A N 1
ATOM 9447 C CA . SER A 1 1209 ? -51.800 -48.331 -6.998 1.00 23.69 1209 SER A CA 1
ATOM 9448 C C . SER A 1 1209 ? -50.568 -47.776 -7.731 1.00 23.69 1209 SER A C 1
ATOM 9450 O O . SER A 1 1209 ? -50.713 -47.171 -8.786 1.00 23.69 1209 SER A O 1
ATOM 9452 N N . SER A 1 1210 ? -49.393 -48.049 -7.135 1.00 23.11 1210 SER A N 1
ATOM 9453 C CA . SER A 1 1210 ? -48.151 -48.601 -7.733 1.00 23.11 1210 SER A CA 1
ATOM 9454 C C . SER A 1 1210 ? -47.647 -48.042 -9.075 1.00 23.11 1210 SER A C 1
ATOM 9456 O O . SER A 1 1210 ? -48.391 -48.002 -10.040 1.00 23.11 1210 SER A O 1
ATOM 9458 N N . SER A 1 1211 ? -46.365 -47.762 -9.303 1.00 23.34 1211 SER A N 1
ATOM 9459 C CA . SER A 1 1211 ? -45.135 -48.018 -8.546 1.00 23.34 1211 SER A CA 1
ATOM 9460 C C . SER A 1 1211 ? -43.958 -47.421 -9.331 1.00 23.34 1211 SER A C 1
ATOM 9462 O O . SER A 1 1211 ? -43.891 -47.597 -10.541 1.00 23.34 1211 SER A O 1
ATOM 9464 N N . SER A 1 1212 ? -43.046 -46.792 -8.588 1.00 22.47 1212 SER A N 1
ATOM 9465 C CA . SER A 1 1212 ? -41.579 -46.805 -8.719 1.00 22.47 1212 SER A CA 1
ATOM 9466 C C . SER A 1 1212 ? -40.861 -46.504 -10.050 1.00 22.47 1212 SER A C 1
ATOM 9468 O O . SER A 1 1212 ? -40.971 -47.233 -11.028 1.00 22.47 1212 SER A O 1
ATOM 9470 N N . SER A 1 1213 ? -39.927 -45.558 -9.888 1.00 22.67 1213 SER A N 1
ATOM 9471 C CA . SER A 1 1213 ? -38.488 -45.617 -10.200 1.00 22.67 1213 SER A CA 1
ATOM 9472 C C . SER A 1 1213 ? -37.955 -45.014 -11.506 1.00 22.67 1213 SER A C 1
ATOM 9474 O O . SER A 1 1213 ? -37.980 -45.656 -12.548 1.00 22.67 1213 SER A O 1
ATOM 9476 N N . VAL A 1 1214 ? -37.293 -43.866 -11.292 1.00 23.44 1214 VAL A N 1
ATOM 9477 C CA . VAL A 1 1214 ? -35.932 -43.493 -11.734 1.00 23.44 1214 VAL A CA 1
ATOM 9478 C C . VAL A 1 1214 ? -35.770 -43.008 -13.179 1.00 23.44 1214 VAL A C 1
ATOM 9480 O O . VAL A 1 1214 ? -35.626 -43.805 -14.100 1.00 23.44 1214 VAL A O 1
ATOM 9483 N N . ALA A 1 1215 ? -35.678 -41.683 -13.318 1.00 27.17 1215 ALA A N 1
ATOM 9484 C CA . ALA A 1 1215 ? -34.534 -40.963 -13.890 1.00 27.17 1215 ALA A CA 1
ATOM 9485 C C . ALA A 1 1215 ? -34.555 -39.526 -13.353 1.00 27.17 1215 ALA A C 1
ATOM 9487 O O . ALA A 1 1215 ? -35.663 -38.939 -13.351 1.00 27.17 1215 ALA A O 1
#

Sequence (1215 aa):
MDHFLLESEVSLPGPSLPTPVAVYKHRATSMRFVFVSIPGPQATATIIVPTVVKDSRGLPHTLEHYDQYVTEVYHVDGEGKQQGVVFSEMAARENSEADLLDLALRRLLYPDSQTYYYECGGLTAEIPKMTNDDIREYHEKFYHPSNMTIVVAGDSLQPERIFDILIQQNILNGVKTEVFDITQEMDLSLGRGNAPIMSKETKLTSRTIRFPSADEDVGSIGYAWLGPNLHDIRTMVALDILFRCLHETSASLFSQAFVERRNPIASHVDFDVKGCMDSSLLLLFSGVPIRSKAKSGKSKNGEGESGPMSDGEEQGERDESDDQGDDSEGDQSDDEEEDDDEGEDSESDEDDDEKESEGANDDAEESQDLFEPGYFHSLVLKVLDDFVNNGLSDPTEMSRIIARHRTKIYESIEDDPHEAATSYLVPDILAHAYLEKDKTKPASIGTRSNIFSIIDEMETMQPQFWRDLARTWLLEPSMVEVQMIPNSQLGKVIKATVSQNHKDLVESFGVEGLAKQGVIVTEAVEANKVNMTPEIIATMPPISDTSQVPTIPIESSYVVTGSQGQDESRPFKVVQVVETNTFFSHVKLCLPLTHLDEDLRPYLVLFQELVFQSSCAIPKYAGEEGSEEIVFENLDYQSVVTLVSNTFVSHEAAVGFGNDIFACSWLSELFILACSAERSKFKEQCQLLLRVLMFTEFTEDRILTVAKNLLTQIMELKRDGADMLAMVSTRMTTPVRGYELSTRYCRKVDMTPRPKANPAQLESTIPILGNDMAISAFRQEPFLKRIVQELKLKTDQVPKILSRLERIKQAMLQSISEVILNSKRNGNTEAAGFAQIGVPIGFGAEVDPVKMLTEIWDQEHALYQATSGVSLAYSAAALNSKKRKPSEPFHQQQDQPSIRISKDEVEATVKTSNLTLNDGTQPTDRSTNKGLNPFPFPRTPYRPLAASNGVKAPNSVLIPSKSITSSYLVSIVPCDIVYHPEKATEENHLDQHATLLLCEILSRSEGPLYSAIRGQGYAYGCSISVYLWTAQMAFEIRDAMDPVKAYDAFLDIIRRMDTEWEETVGGQFEIETAMASQAYQTCMERATAGGALSWVLRGAVRGYTSLDELSKTGNYLNKVTVDDLKRVYNKYFKQFLNGRDGLTTVLLTPPSPPESIKSHFAQYGINFQEAALQDFEIEPTYDFLPSSSAPSSRIISPAGTTPGSPLSSSSSSVA

Nearest PDB structures (foldseek):
  4nge-assembly2_D  TM=7.301E-01  e=1.136E-36  Homo sapiens
  2fge-assembly2_B  TM=7.239E-01  e=5.572E-34  Arabidopsis thaliana
  8ho4-assembly1_A  TM=6.893E-01  e=2.790E-30  Plasmodium falciparum 3D7
  7dij-assembly1_A  TM=6.931E-01  e=6.485E-29  Plasmodium falciparum 3D7
  3ami-assembly1_B  TM=6.080E-01  e=9.404E-11  Sphingomonas sp. A1

Mean predicted aligned error: 13.95 Å

Secondary structure (DSSP, 8-state):
-TTEEEEEEEEE--SSS-EEEEEEEETTT--EEEEEE--SS-EEEEEE-----SSSS-------SHHHHHHHT-EE-TTS-EE-HHHHHHHHHTTSHHHHHHHHHHHHHS-TTSGGGS-TT--TTTGGG--HHHHHHHHHHH--GGG-EEEEEETT--HHHHHHHHHHTTTTTT---SPP-GGGT--GGGTGGG-GGGG-S-SEEEEEEEEE-S--SEEEEEEEEEEEETT-HHHHHHHHHHHHHHHSSTTSHHIIIIISSSS-S-SEEEEEEE-SSEEEEEEEEEEEE--------------------------------------------------------------------TTSSTTTGGG--TTSTTHHHHHHHHHHHHHHHH--SSTTHHHHHHHHHHHHHHHHHHH-HHHHHHHHHHHHHHHHHHHTT-TTS---TTGGGGHHHHHHHHTT--HHHHHHHHIIIIISS-EEEEEEEEETTHHHHHHHHHHHHHHHHHHHHHHHHHHHHHHHHHHHHHHTS----HHHHHHSPPPPPTTSS----EEEEEEE-SGGG----SSEEEEEEEEES-SEEEEEEEEE-TT--TTTGGGHHHHHHHGGGSEEEEEEE-SSTT--EEEEEEE-HHHHHHHHHHH-SEEEEEEEES--SS--SEEEEEEEEEEEEEGGGHHHHHHHHHHHHHHEE--HHHHHHHHHHHHHHHHHHTT-HHHHHHHHHHHHHS--TT-TTSBHHHHHS--PPPP---GGG----SPP-TTHHHHSHHHHHHHHHHHHHHHHTT-TTHHHHHHHHHHHHHHHT--HHHHHHHHHHTTPPP--EEEEEEEETTGGGT--HHHHHHHHHHHHHHHHHHHTT----SSSSTTS--------PPPP--------EEHHHHHHHHHHH------------TTS--S--S-S----PPPPS-SSSS-----EEEEE-SS-SSEEEEEEEE------TTT--HHHHHHHHHHHHHHHHHHSTTSHHIIIIITTTSEEEEEEEEETTTTEEEEEEEEES-HHHHHHHHHHHHHHHHH-HIIIIISHHHHHHHHHHHHHHHHHTTSSHHHHHHHHHHHHHHT---HHHHHHHGGGGGG--HHHHHHHHHHTGGGGG-TTSS-EEEEEE-SS--HHHHHHHGGGT--PEE--GGGS-B--SS---------------------------------

pLDDT: mean 76.1, std 22.26, range [21.83, 97.25]

InterPro domains:
  IPR007863 Peptidase M16, C-terminal [PF05193] (129-262)
  IPR011249 Metalloenzyme, LuxS/M16 peptidase-like [SSF63411] (68-155)
  IPR011249 Metalloenzyme, LuxS/M16 peptidase-like [SSF63411] (451-541)
  IPR011249 Metalloenzyme, LuxS/M16 peptidase-like [SSF63411] (988-1156)

Radius of gyration: 34.89 Å; Cα contacts (8 Å, |Δi|>4): 1891; chains: 1; bounding box: 114×110×114 Å